Protein AF-A0A4T0JJG8-F1 (afdb_monomer_lite)

Foldseek 3Di:
DDDDPPPAAEEEEEEADFWFFLLLLLLLLLCLLCQLVRHWYKYFAQGLVSLLLALPPPDPQPCDPDFDFADDDPDPDDLPDPFFGFAFWQLVCLDPPNPVNCVSHGMTTGTNCSSPPSLFFFTDSRHHHDDPLLVDVSSLLSSLLSCLVVPHQEYEYEEALVRLVSVQVSQVCVQVSLVVCVVVVSDDPVSCVSNVGHAYEYAYRDLQQLWFPFQGHQRVLVLLQLLLVVLVVVVVVQLVQLFEEEEEGERPQFCQSQLLNCQLNVAQEEFHLLDAQPDPPVLVVSLVLQVLVVVVPRSGHYYYYYQCGAHLVRHDDDSVVNQVSCCPVVVGHYYYHYSPCSSRDGTGALVSSLSSSQQSSVRSVSSVPDDNPDAHWYWHHDLNFTDTDHSVVRSVLSVVLVVCSVVSVSVVNVVSRDPLSVLSNVLSVLSNDDDDPQEDDPLLAFAEEEFEEAFWFFASLLLLLSLLSNSVNHVHWYKQQAAGVVLLLDPPPPRIGTDDNNNSSRSSFFTGDPRHYDNDACVVPVPSNLVSLVVSVGQEYEYEEALSSLVRLVVLLVCCVVGLSSLHFYEYQHGDLQQFQFPFLDHQRVSLLLRLLQVVLSVVQVVQQVLAQEEEEEEDENQQHCVSQLSSLSSNLAQAEFHNVVADDPVVLVVSLVVVLSQLSRDRRPRHGYHYYYYYCVSDPVCHSVNSQVVSQVSCDPSHHYDYHYCPPCSSPGTHRSCSSSVSSSLSSVSVVLSSVQSDDSVPTGDQLSSFYFHSHSSDTDTHRSVVSVVQAPVVSSGGNDRLSPLSSVVSNSSSTRDDPDVVNVVVVVVSSDDDDDDDDDDDDDPPDPPPDDDDDDDDDDDDDDDDDDDDDDDDDDDDDDDDDDDDDDDDDDDDDDDDDDDDDDDPDDDDDDPDDDDDDDDAPLAQQQDALVRLCVQDPPLQVLLVLLLVVLVVVLFDEVVLQVVVLVQFQWKWWQDFLFIWTQAHDPDPCLLFVLLVLVLLNSLSVSYPDTADTDIATEHQFPDDDDDPDQHEHEYCWDFPVNSNYGFAPGSQCQNDPPVDLGHLVVLLVLLVVLPVVDPPVQAQQAEADEEAPLVDVLLVLQCVLQPPDPRYRHDYDDPVDGDPPSDDHLNRLLSHQEYEDDADGSRPPCVLSNLSHLHAYEYEDDRIDHSRNVVAAQDPPDLLHQYHYQDFDDDDPPDPDGTRRSNCVVVVSVVCVVCVVSSSSNSVSSCVPPNSGCSGSNNNSSNSRVSSVSSSSSHNDDDDDDPLIGGVVRCVVVVGSDCPPD

Secondary structure (DSSP, 8-state):
-----TT--EEEEEEESS--TTHHHHHHHHHHHHHHTT-EEEEETTTHHHHHHTTTTPPPP--PPPPPBS---SSSS-TTSTTS-----SGGGGSTT-GGGGTT--EEEE-TTTTTTGGG--S-TT-----SGGGSHHHHHHHHHHHHHHT--EEEEEE-HHHHHHHHHHHHHHHHHHHHHHHTTSS-HHHHHHT-S-EEEEEEEESS---TT-S--EEHHHHHHHHHHHHHHHHHHHHHTT-EEEEEE--TT--HHHHHHHHHHT-SEEEBTTB--SSTTHHHHHHHHHHHHHHTT---EEEEEETT-B-TT--B--HHHHHHHHHHHH---EEEEE-GGGGT-SPPPHHHHHHHHHHHHHHHHHHHH--TTSPPEEEEEETTEEEEEEHHHHHHHHHHHHHHHHTT-HHHHHHTS-HHHHHHHHHHHHHH--SGGGPPPGGG--EEEEEEESS--TTHHHHHHHHHHHHHHHT-EEEEETTHHHHHS-SSTTSEEEPPTTTTTT-TT--S-TT--B---TTT-HHHHHHHHHHTT-SEEEEEESHHHHHHHHHHHHHTTT-GGG-SEEEEEEB-TT--SSS-S--BTHHHHHHHHHHHHHHHHHHHHHH-SEEEEEEE--TT--HHHHHHHHHHT-SEEE-TTT---HHHHHHHHHHHHHHHHHSBTT-PPPEEEEEETTS-SSS-HHHHHHHHHHHHTTT-EEEEEE-GGGGG-SSPPHHHHHHHHHHHHHHHHHHHHH---TTS---GGGEEEEEEETTEEEEEEHHHHHHTEETTTTEESS-GGGGHHHHHHHHHT---S-HHHHHHHHHHHS----------SSTTSS--S-----------------------------------------PPPPPPS------S-S----S-------S-TTS-----HHHHHHHSTTTTHHHHHHHHHHHTTT-B-HHHHHHHHTT-SEEEEEETTEEEEEEE--STTHHHHHHHHHHHHHHHHT-SSPPPPEEEEE--S------SS----EES-B-TT-TT-EE---GGGTEETTTT-EEHHHHHHHHHHHHTTS-GGGSEEEEEEEE--TT-HHHHHHHHHHTT-TTEEEEE--TTSPPTTS---TTGGGGEEEEEE---TTTTTTHHHHTTSSSEEEEEPPSSB-TTGGG----TT-SS--SEEEPPPP--TT--SPP-TTTTHHHHHHHHHT-HHHHHHHHHHIIIIIIIIISSHHHHHHHHHHHHHHHHHHB-S-----TTSEEHHHHHHH--------

InterPro domains:
  IPR000023 Phosphofructokinase domain [PF00365] (10-367)
  IPR000023 Phosphofructokinase domain [PF00365] (447-739)
  IPR006598 Glycosyl transferase CAP10 domain [PF05686] (925-1257)
  IPR006598 Glycosyl transferase CAP10 domain [SM00672] (998-1250)
  IPR009161 ATP-dependent 6-phosphofructokinase, eukaryotic-type [MF_03184] (9-806)
  IPR009161 ATP-dependent 6-phosphofructokinase, eukaryotic-type [TIGR02478] (103-803)
  IPR015912 Phosphofructokinase, conserved site [PS00433] (335-353)
  IPR015912 Phosphofructokinase, conserved site [PS00433] (707-725)
  IPR022953 ATP-dependent 6-phosphofructokinase [PR00476] (450-469)
  IPR022953 ATP-dependent 6-phosphofructokinase [PR00476] (475-488)
  IPR022953 ATP-dependent 6-phosphofructokinase [PR00476] (537-553)
  IPR022953 ATP-dependent 6-phosphofructokinase [PR00476] (571-588)
  IPR022953 ATP-dependent 6-phosphofructokinase [PR00476] (589-607)
  IPR022953 ATP-dependent 6-phosphofructokinase [PR00476] (610-626)
  IPR022953 ATP-dependent 6-phosphofructokinase [PR00476] (628-645)
  IPR022953 ATP-dependent 6-phosphofructokinase [PR00476] (703-725)
  IPR035966 Phosphofructokinase superfamily [G3DSA:3.40.50.460] (223-426)
  IPR035966 Phosphofructokinase superfamily [G3DSA:3.40.50.460] (589-800)
  IPR035966 Phosphofructokinase superfamily [SSF53784] (6-56)
  IPR035966 Phosphofructokinase superfamily [SSF53784] (100-398)

Sequence (1274 aa):
MTKSNENTRKIAVLTSGGDAAGMNAAVRAVAKMGLYRGCEVFIVREGWAGLVAGNVNAAPADVRPPPQRAGKYHGNQDVEGEKFAATFGEGELLQEGAGEGLKGRHILKVGWDDVRGWMDIGGTLIGTARCAEFREKEGRETAAFNLISLGIDALVVIGGDGSLTGADRLRGEWPSLLDDLEKSKRISAEQRSKHAHLTITGIVGSIDNDMAMTDITIGAPTALHRISEAVDSIGSTASSHSRAFVVEVMGRHCGWLAVMAGLACGADYIFIPERPPK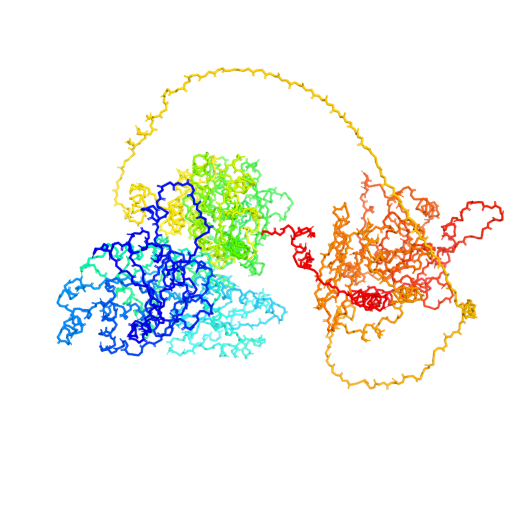SEDWESEMCNGLKSHREHGKRKTIVIVAEGALDRQLKPIKPAYVADILTKRLQLDTRVTTLGHVQRGGKPCAYDRLLATLQGVEAVEAVLDATPQTPSYMIGLKENKVKRVSLMDAVKATAGVGDAIEKKDFDQALQLRDPEFLENLEAFDYSTIVGDNKHLPEGQRLRIGIIHVGAPAGGMNAATREAARFCLARGHTPLAIYNGFEGLWAEAGNGVQPLSWLQVDNWSSRGGSELGTNRSLPADDLDSTSKALQNHNIDALLMIGGYEAYTAIQTLKNARTNYPAFQISMAVIPATLSNNVPLTEFSVGSDTALNALVDACDAIKQSAAASRNRVFVVETQGGKCGYLATVGALATGANIVYTPELGMDLGLVQSDVEFLKRRFALDVKGKSDGRFIIRNEKASSVYSTEFLTNMLKEEGKELFDSRAANLGHTLQGGTPSPIDRARACRLAVRCIKFLEDNSTSRQAGAKDESAAVIVIENGQVRLAPVEDVSKVADDKNRRGMDPWWTHLKHLVEVLSGRRTDDDDQMRLFNKYSSYDMLPGYNTHKNRRRLAIYTDKLRPSASFITGITVASVLFTFLSIFPRAPPSIPYAFEEFQPEKPDCLSCGLDPTVALIDSQSYIQPYEDPGMNKHLTESQCLNQYPGLFYEAERALAYWSERGGITLKHLDKASEKAHGRVVIHNNRMFVKEFSHNDVNTRALATFAAIHEALLTSTEAFPNVEFTFQVQDAGDSEDEPIPTLVLDRTADQPELWLMPDFGFWSWPEPKVGSFGEVRDKAGKWESKHSWSEKLPKLFWRGASLDREIRKQLINAANGYAWSDVKMMDWGNIQPGDLLTMEEHCGYQFLVHVEGVAYSGRLKYLLQCHSVSVMHELKFIQHFHHLLDGNSTSADQNVVVVPLPERRPGSETDPNPWERLPEVMEQLKKNPDRVKRIADNSWEGLRSRYLTPSATVCYWRRLLSLWSQAQAFTVKVDDSYIPYESFMLMRTVDWQAH

Structure (mmCIF, N/CA/C/O backbone):
data_AF-A0A4T0JJG8-F1
#
_entry.id   AF-A0A4T0JJG8-F1
#
loop_
_atom_site.group_PDB
_atom_site.id
_atom_site.type_symbol
_atom_site.label_atom_id
_atom_site.label_alt_id
_atom_site.label_comp_id
_atom_site.label_asym_id
_atom_site.label_entity_id
_atom_site.label_seq_id
_atom_site.pdbx_PDB_ins_code
_atom_site.Cartn_x
_atom_site.Cartn_y
_atom_site.Cartn_z
_atom_site.occupancy
_atom_site.B_iso_or_equiv
_atom_site.auth_seq_id
_atom_site.auth_comp_id
_atom_site.auth_asym_id
_atom_site.auth_atom_id
_atom_site.pdbx_PDB_model_num
ATOM 1 N N . MET A 1 1 ? -35.613 -2.477 31.762 1.00 25.61 1 MET A N 1
ATOM 2 C CA . MET A 1 1 ? -35.253 -3.479 32.790 1.00 25.61 1 MET A CA 1
ATOM 3 C C . MET A 1 1 ? -35.797 -4.825 32.347 1.00 25.61 1 MET A C 1
ATOM 5 O O . MET A 1 1 ? -36.980 -5.086 32.524 1.00 25.61 1 MET A O 1
ATOM 9 N N . THR A 1 2 ? -34.963 -5.645 31.719 1.00 26.17 2 THR A N 1
ATOM 10 C CA . THR A 1 2 ? -35.259 -7.052 31.423 1.00 26.17 2 THR A CA 1
ATOM 11 C C . THR A 1 2 ? -34.902 -7.913 32.637 1.00 26.17 2 THR A C 1
ATOM 13 O O . THR A 1 2 ? -33.991 -7.572 33.392 1.00 26.17 2 THR A O 1
ATOM 16 N N . LYS A 1 3 ? -35.639 -9.008 32.865 1.00 25.25 3 LYS A N 1
ATOM 17 C CA . LYS A 1 3 ? -35.339 -9.952 33.955 1.00 25.25 3 LYS A CA 1
ATOM 18 C C . LYS A 1 3 ? -33.956 -10.566 33.723 1.00 25.25 3 LYS A C 1
ATOM 20 O O . LYS A 1 3 ? -33.707 -11.110 32.650 1.00 25.25 3 LYS A O 1
ATOM 25 N N . SER A 1 4 ? -33.078 -10.505 34.719 1.00 30.53 4 SER A N 1
ATOM 26 C CA . SER A 1 4 ? -31.779 -11.175 34.674 1.00 30.53 4 SER A CA 1
ATOM 27 C C . SER A 1 4 ? -31.968 -12.692 34.717 1.00 30.53 4 SER A C 1
ATOM 29 O O . SER A 1 4 ? -32.391 -13.225 35.740 1.00 30.53 4 SER A O 1
ATOM 31 N N . ASN A 1 5 ? -31.636 -13.389 33.628 1.00 41.28 5 ASN A N 1
ATOM 32 C CA . ASN A 1 5 ? -31.493 -14.845 33.651 1.00 41.28 5 ASN A CA 1
ATOM 33 C C . ASN A 1 5 ? -30.316 -15.208 34.572 1.00 41.28 5 ASN A C 1
ATOM 35 O O . ASN A 1 5 ? -29.175 -14.841 34.301 1.00 41.28 5 ASN A O 1
ATOM 39 N N . GLU A 1 6 ? -30.576 -15.933 35.660 1.00 47.12 6 GLU A N 1
ATOM 40 C CA . GLU A 1 6 ? -29.585 -16.190 36.725 1.00 47.12 6 GLU A CA 1
ATOM 41 C C . GLU A 1 6 ? -28.401 -17.087 36.297 1.00 47.12 6 GLU A C 1
ATOM 43 O O . GLU A 1 6 ? -27.397 -17.166 37.017 1.00 47.12 6 GLU A O 1
ATOM 48 N N . ASN A 1 7 ? -28.507 -17.701 35.109 1.00 59.41 7 ASN A N 1
ATOM 49 C CA . ASN A 1 7 ? -27.532 -18.595 34.470 1.00 59.41 7 ASN A CA 1
ATOM 50 C C . ASN A 1 7 ? -26.700 -17.948 33.338 1.00 59.41 7 ASN A C 1
ATOM 52 O O . ASN A 1 7 ? -25.973 -18.656 32.641 1.00 59.41 7 ASN A O 1
ATOM 56 N N . THR A 1 8 ? -26.787 -16.635 33.105 1.00 78.62 8 THR A N 1
ATOM 57 C CA . THR A 1 8 ? -26.002 -15.982 32.040 1.00 78.62 8 THR A CA 1
ATOM 58 C C . THR A 1 8 ? -24.515 -15.897 32.412 1.00 78.62 8 THR A C 1
ATOM 60 O O . THR A 1 8 ? -24.158 -15.227 33.382 1.00 78.62 8 THR A O 1
ATOM 63 N N . ARG A 1 9 ? -23.635 -16.545 31.632 1.00 88.31 9 ARG A N 1
ATOM 64 C CA . ARG A 1 9 ? -22.175 -16.527 31.857 1.00 88.31 9 ARG A CA 1
ATOM 65 C C . ARG A 1 9 ? -21.584 -15.139 31.578 1.00 88.31 9 ARG A C 1
ATOM 67 O O . ARG A 1 9 ? -22.059 -14.432 30.686 1.00 88.31 9 ARG A O 1
ATOM 74 N N . LYS A 1 10 ? -20.540 -14.758 32.320 1.00 94.69 10 LYS A N 1
ATOM 75 C CA . LYS A 1 10 ? -19.893 -13.441 32.220 1.00 94.69 10 LYS A CA 1
ATOM 76 C C . LYS A 1 10 ? -18.411 -13.581 31.886 1.00 94.69 10 LYS A C 1
ATOM 78 O O . LYS A 1 10 ? -17.688 -14.273 32.596 1.00 94.69 10 LYS A O 1
ATOM 83 N N . ILE A 1 11 ? -17.970 -12.911 30.824 1.00 96.12 11 ILE A N 1
ATOM 84 C CA . ILE A 1 11 ? -16.591 -12.960 30.319 1.00 96.12 11 ILE A CA 1
ATOM 85 C C . ILE A 1 11 ? -15.950 -11.583 30.493 1.00 96.12 11 ILE A C 1
ATOM 87 O O . ILE A 1 11 ? -16.488 -10.592 30.009 1.00 96.12 11 ILE A O 1
ATOM 91 N N . ALA A 1 12 ? -14.794 -11.512 31.146 1.00 97.31 12 ALA A N 1
ATOM 92 C CA . ALA A 1 12 ? -13.935 -10.333 31.147 1.00 97.31 12 ALA A CA 1
ATOM 93 C C . ALA A 1 12 ? -12.841 -10.464 30.077 1.00 97.31 12 ALA A C 1
ATOM 95 O O . ALA A 1 12 ? -12.303 -11.551 29.877 1.00 97.31 12 ALA A O 1
ATOM 96 N N . VAL A 1 13 ? -12.464 -9.360 29.433 1.00 97.75 13 VAL A N 1
ATOM 97 C CA . VAL A 1 13 ? -11.287 -9.278 28.555 1.00 97.75 13 VAL A CA 1
ATOM 98 C C . VAL A 1 13 ? -10.372 -8.133 28.982 1.00 97.75 13 VAL A C 1
ATOM 100 O O . VAL A 1 13 ? -10.846 -7.040 29.303 1.00 97.75 13 VAL A O 1
ATOM 103 N N . LEU A 1 14 ? -9.060 -8.389 29.000 1.00 96.81 14 LEU A N 1
ATOM 104 C CA . LEU A 1 14 ? -8.032 -7.399 29.333 1.00 96.81 14 LEU A CA 1
ATOM 105 C C . LEU A 1 14 ? -6.835 -7.479 28.381 1.00 96.81 14 LEU A C 1
ATOM 107 O O . LEU A 1 14 ? -6.485 -8.564 27.911 1.00 96.81 14 LEU A O 1
ATOM 111 N N . THR A 1 15 ? -6.179 -6.342 28.140 1.00 96.69 15 THR A N 1
ATOM 112 C CA . THR A 1 15 ? -4.873 -6.271 27.466 1.00 96.69 15 THR A CA 1
ATOM 113 C C . THR A 1 15 ? -3.777 -5.960 28.475 1.00 96.69 15 THR A C 1
ATOM 115 O O . THR A 1 15 ? -3.949 -5.097 29.335 1.00 96.69 15 THR A O 1
ATOM 118 N N . SER A 1 16 ? -2.646 -6.657 28.396 1.00 93.88 16 SER A N 1
ATOM 119 C CA . SER A 1 16 ? -1.528 -6.475 29.323 1.00 93.88 16 SER A CA 1
ATOM 120 C C . SER A 1 16 ? -0.177 -6.716 28.646 1.00 93.88 16 SER A C 1
ATOM 122 O O . SER A 1 16 ? -0.057 -7.551 27.756 1.00 93.88 16 SER A O 1
ATOM 124 N N . GLY A 1 17 ? 0.857 -6.015 29.113 1.00 91.00 17 GLY A N 1
ATOM 125 C CA . GLY A 1 17 ? 2.207 -6.071 28.550 1.00 91.00 17 GLY A CA 1
ATOM 126 C C . GLY A 1 17 ? 2.481 -4.886 27.626 1.00 91.00 17 GLY A C 1
ATOM 127 O O . GLY A 1 17 ? 1.832 -3.845 27.744 1.00 91.00 17 GLY A O 1
ATOM 128 N N . GLY A 1 18 ? 3.467 -5.028 26.738 1.00 88.94 18 GLY A N 1
ATOM 129 C CA . GLY A 1 18 ? 3.659 -4.076 25.642 1.00 88.94 18 GLY A CA 1
ATOM 130 C C . GLY A 1 18 ? 2.530 -4.214 24.626 1.00 88.94 18 GLY A C 1
ATOM 131 O O . GLY A 1 18 ? 2.077 -5.326 24.361 1.00 88.94 18 GLY A O 1
ATOM 132 N N . ASP A 1 19 ? 2.071 -3.100 24.071 1.00 92.12 19 ASP A N 1
ATOM 133 C CA . ASP A 1 19 ? 1.035 -3.097 23.048 1.00 92.12 19 ASP A CA 1
ATOM 134 C C . ASP A 1 19 ? 1.552 -3.639 21.705 1.00 92.12 19 ASP A C 1
ATOM 136 O O . ASP A 1 19 ? 2.761 -3.665 21.426 1.00 92.12 19 ASP A O 1
ATOM 140 N N . ALA A 1 20 ? 0.602 -4.106 20.894 1.00 94.19 20 ALA A N 1
ATOM 141 C CA . ALA A 1 20 ? 0.828 -4.644 19.563 1.00 94.19 20 ALA A CA 1
ATOM 142 C C . ALA A 1 20 ? -0.399 -4.361 18.678 1.00 94.19 20 ALA A C 1
ATOM 144 O O . ALA A 1 20 ? -1.546 -4.548 19.103 1.00 94.19 20 ALA A O 1
ATOM 145 N N . ALA A 1 21 ? -0.176 -3.903 17.445 1.00 94.00 21 ALA A N 1
ATOM 146 C CA . ALA A 1 21 ? -1.259 -3.600 16.516 1.00 94.00 21 ALA A CA 1
ATOM 147 C C . ALA A 1 21 ? -2.090 -4.862 16.209 1.00 94.00 21 ALA A C 1
ATOM 149 O O . ALA A 1 21 ? -1.567 -5.871 15.750 1.00 94.00 21 ALA A O 1
ATOM 150 N N . GLY A 1 22 ? -3.397 -4.798 16.478 1.00 94.75 22 GLY A N 1
ATOM 151 C CA . GLY A 1 22 ? -4.321 -5.933 16.353 1.00 94.75 22 GLY A CA 1
ATOM 152 C C . GLY A 1 22 ? -4.981 -6.346 17.672 1.00 94.75 22 GLY A C 1
ATOM 153 O O . GLY A 1 22 ? -6.048 -6.960 17.638 1.00 94.75 22 GLY A O 1
ATOM 154 N N . MET A 1 23 ? -4.455 -5.930 18.834 1.00 96.75 23 MET A N 1
ATOM 155 C CA . MET A 1 23 ? -5.101 -6.180 20.137 1.00 96.75 23 MET A CA 1
ATOM 156 C C . MET A 1 23 ? -6.564 -5.699 20.172 1.00 96.75 23 MET A C 1
ATOM 158 O O . MET A 1 23 ? -7.440 -6.428 20.636 1.00 96.75 23 MET A O 1
ATOM 162 N N . ASN A 1 24 ? -6.861 -4.526 19.602 1.00 96.38 24 ASN A N 1
ATOM 163 C CA . ASN A 1 24 ? -8.231 -4.007 19.492 1.00 96.38 24 ASN A CA 1
ATOM 164 C C . ASN A 1 24 ? -9.167 -4.910 18.664 1.00 96.38 24 ASN A C 1
ATOM 166 O O . ASN A 1 24 ? -10.341 -5.063 19.009 1.00 96.38 24 ASN A O 1
ATOM 170 N N . ALA A 1 25 ? -8.658 -5.554 17.607 1.00 96.38 25 ALA A N 1
ATOM 171 C CA . ALA A 1 25 ? -9.428 -6.504 16.805 1.00 96.38 25 ALA A CA 1
ATOM 172 C C . ALA A 1 25 ? -9.723 -7.800 17.585 1.00 96.38 25 ALA A C 1
ATOM 174 O O . ALA A 1 25 ? -10.842 -8.310 17.494 1.00 96.38 25 ALA A O 1
ATOM 175 N N . ALA A 1 26 ? -8.784 -8.271 18.417 1.00 97.19 26 ALA A N 1
ATOM 176 C CA . ALA A 1 26 ? -9.008 -9.395 19.331 1.00 97.19 26 ALA A CA 1
ATOM 177 C C . ALA A 1 26 ? -10.053 -9.055 20.408 1.00 97.19 26 ALA A C 1
ATOM 179 O O . ALA A 1 26 ? -11.011 -9.809 20.577 1.00 97.19 26 ALA A O 1
ATOM 180 N N . VAL A 1 27 ? -9.949 -7.895 21.075 1.00 97.56 27 VAL A N 1
ATOM 181 C CA . VAL A 1 27 ? -10.958 -7.444 22.059 1.00 97.56 27 VAL A CA 1
ATOM 182 C C . VAL A 1 27 ? -12.344 -7.332 21.414 1.00 97.56 27 VAL A C 1
ATOM 184 O O . VAL A 1 27 ? -13.321 -7.851 21.955 1.00 97.56 27 VAL A O 1
ATOM 187 N N . ARG A 1 28 ? -12.436 -6.727 20.221 1.00 96.25 28 ARG A N 1
ATOM 188 C CA . ARG A 1 28 ? -13.677 -6.640 19.432 1.00 96.25 28 ARG A CA 1
ATOM 189 C C . ARG A 1 28 ? -14.264 -8.019 19.130 1.00 96.25 28 ARG A C 1
ATOM 191 O O . ARG A 1 28 ? -15.480 -8.186 19.215 1.00 96.25 28 ARG A O 1
ATOM 198 N N . ALA A 1 29 ? -13.435 -8.985 18.742 1.00 96.56 29 ALA A N 1
ATOM 199 C CA . ALA A 1 29 ? -13.879 -10.338 18.424 1.00 96.56 29 ALA A CA 1
ATOM 200 C C . ALA A 1 29 ? -14.382 -11.087 19.666 1.00 96.56 29 ALA A C 1
ATOM 202 O O . ALA A 1 29 ? -15.471 -11.654 19.610 1.00 96.56 29 ALA A O 1
ATOM 203 N N . VAL A 1 30 ? -13.673 -10.997 20.796 1.00 97.12 30 VAL A N 1
ATOM 204 C CA . VAL A 1 30 ? -14.109 -11.565 22.086 1.00 97.12 30 VAL A CA 1
ATOM 205 C C . VAL A 1 30 ? -15.442 -10.955 22.530 1.00 97.12 30 VAL A C 1
ATOM 207 O O . VAL A 1 30 ? -16.374 -11.683 22.871 1.00 97.12 30 VAL A O 1
ATOM 210 N N . ALA A 1 31 ? -15.576 -9.626 22.466 1.00 95.25 31 ALA A N 1
ATOM 211 C CA . ALA A 1 31 ? -16.809 -8.932 22.832 1.00 95.25 31 ALA A CA 1
ATOM 212 C C . ALA A 1 31 ? -17.994 -9.347 21.955 1.00 95.25 31 ALA A C 1
ATOM 214 O O . ALA A 1 31 ? -19.038 -9.753 22.469 1.00 95.25 31 ALA A O 1
ATOM 215 N N . LYS A 1 32 ? -17.829 -9.320 20.629 1.00 93.75 32 LYS A N 1
ATOM 216 C CA . LYS A 1 32 ? -18.891 -9.724 19.703 1.00 93.75 32 LYS A CA 1
ATOM 217 C C . LYS A 1 32 ? -19.238 -11.203 19.825 1.00 93.75 32 LYS A C 1
ATOM 219 O O . LYS A 1 32 ? -20.416 -11.530 19.908 1.00 93.75 32 LYS A O 1
ATOM 224 N N . MET A 1 33 ? -18.256 -12.098 19.885 1.00 94.00 33 MET A N 1
ATOM 225 C CA . MET A 1 33 ? -18.534 -13.533 19.962 1.00 94.00 33 MET A CA 1
ATOM 226 C C . MET A 1 33 ? -19.194 -13.914 21.295 1.00 94.00 33 MET A C 1
ATOM 228 O O . MET A 1 33 ? -20.174 -14.659 21.295 1.00 94.00 33 MET A O 1
ATOM 232 N N . GLY A 1 34 ? -18.754 -13.331 22.417 1.00 92.56 34 GLY A N 1
ATOM 233 C CA . GLY A 1 34 ? -19.392 -13.525 23.722 1.00 92.56 34 GLY A CA 1
ATOM 234 C C . GLY A 1 34 ? -20.855 -13.069 23.729 1.00 92.56 34 GLY A C 1
ATOM 235 O O . GLY A 1 34 ? -21.739 -13.828 24.123 1.00 92.56 34 GLY A O 1
ATOM 236 N N . LEU A 1 35 ? -21.136 -11.869 23.209 1.00 90.50 35 LEU A N 1
ATOM 237 C CA . LEU A 1 35 ? -22.502 -11.345 23.082 1.00 90.50 35 LEU A CA 1
ATOM 238 C C . LEU A 1 35 ? -23.363 -12.155 22.095 1.00 90.50 35 LEU A C 1
ATOM 240 O O . LEU A 1 35 ? -24.559 -12.346 22.330 1.00 90.50 35 LEU A O 1
ATOM 244 N N . TYR A 1 36 ? -22.775 -12.667 21.008 1.00 88.00 36 TYR A N 1
ATOM 245 C CA . TYR A 1 36 ? -23.460 -13.557 20.066 1.00 88.00 36 TYR A CA 1
ATOM 246 C C . TYR A 1 36 ? -23.916 -14.841 20.768 1.00 88.00 36 TYR A C 1
ATOM 248 O O . TYR A 1 36 ? -25.104 -15.173 20.712 1.00 88.00 36 TYR A O 1
ATOM 256 N N . ARG A 1 37 ? -22.998 -15.475 21.513 1.00 88.38 37 ARG A N 1
ATOM 257 C CA . ARG A 1 37 ? -23.208 -16.664 22.360 1.00 88.38 37 ARG A CA 1
ATOM 258 C C . ARG A 1 37 ? -24.081 -16.418 23.601 1.00 88.38 37 ARG A C 1
ATOM 260 O O . ARG A 1 37 ? -24.336 -17.351 24.356 1.00 88.38 37 ARG A O 1
ATOM 267 N N . GLY A 1 38 ? -24.572 -15.195 23.803 1.00 86.94 38 GLY A N 1
ATOM 268 C CA . GLY A 1 38 ? -25.489 -14.850 24.890 1.00 86.94 38 GLY A CA 1
ATOM 269 C C . GLY A 1 38 ? -24.821 -14.631 26.248 1.00 86.94 38 GLY A C 1
ATOM 270 O O . GLY A 1 38 ? -25.524 -14.578 27.252 1.00 86.94 38 GLY A O 1
ATOM 271 N N . CYS A 1 39 ? -23.495 -14.493 26.304 1.00 90.81 39 CYS A N 1
ATOM 272 C CA . CYS A 1 39 ? -22.783 -14.069 27.509 1.00 90.81 39 CYS A CA 1
ATOM 273 C C . CYS A 1 39 ? -22.928 -12.559 27.739 1.00 90.81 39 CYS A C 1
ATOM 275 O O . CYS A 1 39 ? -23.143 -11.788 26.802 1.00 90.81 39 CYS A O 1
ATOM 277 N N . GLU A 1 40 ? -22.715 -12.112 28.977 1.00 92.62 40 GLU A N 1
ATOM 278 C CA . GLU A 1 40 ? -22.372 -10.707 29.223 1.00 92.62 40 GLU A CA 1
ATOM 279 C C . GLU A 1 40 ? -20.857 -10.530 29.083 1.00 92.62 40 GLU A C 1
ATOM 281 O O . GLU A 1 40 ? -20.098 -11.349 29.607 1.00 92.62 40 GLU A O 1
ATOM 286 N N . VAL A 1 41 ? -20.404 -9.466 28.413 1.00 94.38 41 VAL A N 1
ATOM 287 C CA . VAL A 1 41 ? -18.968 -9.182 28.270 1.00 94.38 41 VAL A CA 1
ATOM 288 C C . VAL A 1 41 ? -18.582 -7.913 29.022 1.00 94.38 41 VAL A C 1
ATOM 290 O O . VAL A 1 41 ? -19.304 -6.914 29.013 1.00 94.38 41 VAL A O 1
ATOM 293 N N . PHE A 1 42 ? -17.426 -7.971 29.673 1.00 95.38 42 PHE A N 1
ATOM 294 C CA . PHE A 1 42 ? -16.806 -6.891 30.421 1.00 95.38 42 PHE A CA 1
ATOM 295 C C . PHE A 1 42 ? -15.414 -6.595 29.867 1.00 95.38 42 PHE A C 1
ATOM 297 O O . PHE A 1 42 ? -14.648 -7.503 29.553 1.00 95.38 42 PHE A O 1
ATOM 304 N N . ILE A 1 43 ? -15.068 -5.317 29.797 1.00 95.31 43 ILE A N 1
ATOM 305 C CA . ILE A 1 43 ? -13.729 -4.834 29.473 1.00 95.31 43 ILE A CA 1
ATOM 306 C C . ILE A 1 43 ? -13.047 -4.393 30.764 1.00 95.31 43 ILE A C 1
ATOM 308 O O . ILE A 1 43 ? -13.614 -3.614 31.532 1.00 95.31 43 ILE A O 1
ATOM 312 N N . VAL A 1 44 ? -11.821 -4.865 30.982 1.00 95.62 44 VAL A N 1
ATOM 313 C CA . VAL A 1 44 ? -10.954 -4.419 32.076 1.00 95.62 44 VAL A CA 1
ATOM 314 C C . VAL A 1 44 ? -9.906 -3.470 31.513 1.00 95.62 44 VAL A C 1
ATOM 316 O O . VAL A 1 44 ? -9.107 -3.843 30.651 1.00 95.62 44 VAL A O 1
ATOM 319 N N . ARG A 1 45 ? -9.912 -2.237 32.009 1.00 93.25 45 ARG A N 1
ATOM 320 C CA . ARG A 1 45 ? -8.991 -1.187 31.586 1.00 93.25 45 ARG A CA 1
ATOM 321 C C . ARG A 1 45 ? -7.633 -1.298 32.269 1.00 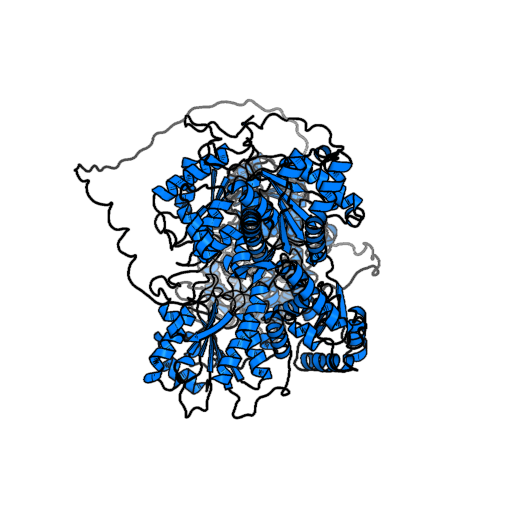93.25 45 ARG A C 1
ATOM 323 O O . ARG A 1 45 ? -7.540 -1.799 33.383 1.00 93.25 45 ARG A O 1
ATOM 330 N N . GLU A 1 46 ? -6.588 -0.768 31.642 1.00 92.69 46 GLU A N 1
ATOM 331 C CA . GLU A 1 46 ? -5.220 -0.700 32.189 1.00 92.69 46 GLU A CA 1
ATOM 332 C C . GLU A 1 46 ? -4.635 -2.075 32.594 1.00 92.69 46 GLU A C 1
ATOM 334 O O . GLU A 1 46 ? -3.745 -2.181 33.443 1.00 92.69 46 GLU A O 1
ATOM 339 N N . GLY A 1 47 ? -5.135 -3.152 31.983 1.00 94.44 47 GLY A N 1
ATOM 340 C CA . GLY A 1 47 ? -4.732 -4.530 32.254 1.00 94.44 47 GLY A CA 1
ATOM 341 C C . GLY A 1 47 ? -4.888 -4.947 33.722 1.00 94.44 47 GLY A C 1
ATOM 342 O O . GLY A 1 47 ? -5.899 -4.679 34.371 1.00 94.44 47 GLY A O 1
ATOM 343 N N . TRP A 1 48 ? -3.862 -5.608 34.269 1.00 95.69 48 TRP A N 1
ATOM 344 C CA . TRP A 1 48 ? -3.862 -6.068 35.663 1.00 95.69 48 TRP A CA 1
ATOM 345 C C . TRP A 1 48 ? -4.043 -4.934 36.681 1.00 95.69 48 TRP A C 1
ATOM 347 O O . TRP A 1 48 ? -4.621 -5.169 37.738 1.00 95.69 48 TRP A O 1
ATOM 357 N N . ALA A 1 49 ? -3.599 -3.707 36.378 1.00 93.94 49 ALA A N 1
ATOM 358 C CA . ALA A 1 49 ? -3.723 -2.586 37.309 1.00 93.94 49 ALA A CA 1
ATOM 359 C C . ALA A 1 49 ? -5.190 -2.184 37.522 1.00 93.94 49 ALA A C 1
ATOM 361 O O . ALA A 1 49 ? -5.619 -2.012 38.662 1.00 93.94 49 ALA A O 1
ATOM 362 N N . GLY A 1 50 ? -5.988 -2.108 36.451 1.00 93.06 50 GLY A N 1
ATOM 363 C CA . GLY A 1 50 ? -7.421 -1.854 36.587 1.00 93.06 50 GLY A CA 1
ATOM 364 C C . GLY A 1 50 ? -8.199 -3.046 37.140 1.00 93.06 50 GLY A C 1
ATOM 365 O O . GLY A 1 50 ? -9.203 -2.840 37.819 1.00 93.06 50 GLY A O 1
ATOM 366 N N . LEU A 1 51 ? -7.717 -4.282 36.946 1.00 94.88 51 LEU A N 1
ATOM 367 C CA . LEU A 1 51 ? -8.317 -5.448 37.602 1.00 94.88 51 LEU A CA 1
ATOM 368 C C . LEU A 1 51 ? -8.181 -5.383 39.131 1.00 94.88 51 LEU A C 1
ATOM 370 O O . LEU A 1 51 ? -9.127 -5.725 39.839 1.00 94.88 51 LEU A O 1
ATOM 374 N N . VAL A 1 52 ? -7.032 -4.926 39.642 1.00 94.44 52 VAL A N 1
ATOM 375 C CA . VAL A 1 52 ? -6.805 -4.713 41.084 1.00 94.44 52 VAL A CA 1
ATOM 376 C C . VAL A 1 52 ? -7.571 -3.485 41.593 1.00 94.44 52 VAL A C 1
ATOM 378 O O . VAL A 1 52 ? -8.223 -3.569 42.631 1.00 94.44 52 VAL A O 1
ATOM 381 N N . ALA A 1 53 ? -7.574 -2.373 40.851 1.00 91.44 53 ALA A N 1
ATOM 382 C CA . ALA A 1 53 ? -8.291 -1.155 41.247 1.00 91.44 53 ALA A CA 1
ATOM 383 C C . ALA A 1 53 ? -9.825 -1.331 41.286 1.00 91.44 53 ALA A C 1
ATOM 385 O O . ALA A 1 53 ? -10.499 -0.774 42.158 1.00 91.44 53 ALA A O 1
ATOM 386 N N . GLY A 1 54 ? -10.384 -2.118 40.361 1.00 88.44 54 GLY A N 1
ATOM 387 C CA . GLY A 1 54 ? -11.813 -2.416 40.294 1.00 88.44 54 GLY A CA 1
ATOM 388 C C . GLY A 1 54 ? -12.685 -1.172 40.097 1.00 88.44 54 GLY A C 1
ATOM 389 O O . GLY A 1 54 ? -12.294 -0.206 39.448 1.00 88.44 54 GLY A O 1
ATOM 390 N N . ASN A 1 55 ? -13.890 -1.196 40.668 1.00 87.06 55 ASN A N 1
ATOM 391 C CA . ASN A 1 55 ? -14.845 -0.078 40.618 1.00 87.06 55 ASN A CA 1
ATOM 392 C C . ASN A 1 55 ? -15.149 0.498 42.019 1.00 87.06 55 ASN A C 1
ATOM 394 O O . ASN A 1 55 ? -16.157 1.173 42.205 1.00 87.06 55 ASN A O 1
ATOM 398 N N . VAL A 1 56 ? -14.309 0.209 43.022 1.00 68.12 56 VAL A N 1
ATOM 399 C CA . VAL A 1 56 ? -14.628 0.399 44.455 1.00 68.12 56 VAL A CA 1
ATOM 400 C C . VAL A 1 56 ? -14.853 1.871 44.837 1.00 68.12 56 VAL A C 1
ATOM 402 O O . VAL A 1 56 ? -15.652 2.161 45.720 1.00 68.12 56 VAL A O 1
ATOM 405 N N . ASN A 1 57 ? -14.193 2.799 44.135 1.00 60.53 57 ASN A N 1
ATOM 406 C CA . ASN A 1 57 ? -14.307 4.249 44.342 1.00 60.53 57 ASN A CA 1
ATOM 407 C C . ASN A 1 57 ? -15.101 4.961 43.226 1.00 60.53 57 ASN A C 1
ATOM 409 O O . ASN A 1 57 ? -14.997 6.180 43.076 1.00 60.53 57 ASN A O 1
ATOM 413 N N . ALA A 1 58 ? -15.852 4.221 42.406 1.00 59.41 58 ALA A N 1
ATOM 414 C CA . ALA A 1 58 ? -16.675 4.805 41.354 1.00 59.41 58 ALA A CA 1
ATOM 415 C C . ALA A 1 58 ? -17.872 5.562 41.950 1.00 59.41 58 ALA A C 1
ATOM 417 O O . ALA A 1 58 ? -18.582 5.043 42.814 1.00 59.41 58 ALA A O 1
ATOM 418 N N . ALA A 1 59 ? -18.158 6.758 41.429 1.00 55.66 59 ALA A N 1
ATOM 419 C CA . ALA A 1 59 ? -19.481 7.349 41.606 1.00 55.66 59 ALA A CA 1
ATOM 420 C C . ALA A 1 59 ? -20.544 6.401 41.004 1.00 55.66 59 ALA A C 1
ATOM 422 O O . ALA A 1 59 ? -20.253 5.743 39.996 1.00 55.66 59 ALA A O 1
ATOM 423 N N . PRO A 1 60 ? -21.760 6.310 41.582 1.00 52.31 60 PRO A N 1
ATOM 424 C CA . PRO A 1 60 ? -22.836 5.536 40.973 1.00 52.31 60 PRO A CA 1
ATOM 425 C C . PRO A 1 60 ? -23.042 6.021 39.538 1.00 52.31 60 PRO A C 1
ATOM 427 O O . PRO A 1 60 ? -23.084 7.227 39.295 1.00 52.31 60 PRO A O 1
ATOM 430 N N . ALA A 1 61 ? -23.124 5.081 38.593 1.00 49.22 61 ALA A N 1
ATOM 431 C CA . ALA A 1 61 ? -23.280 5.413 37.185 1.00 49.22 61 ALA A CA 1
ATOM 432 C C . ALA A 1 61 ? -24.522 6.292 37.014 1.00 49.22 61 ALA A C 1
ATOM 434 O O . ALA A 1 61 ? -25.630 5.867 37.343 1.00 49.22 61 ALA A O 1
ATOM 435 N N . ASP A 1 62 ? -24.322 7.513 36.520 1.00 42.44 62 ASP A N 1
ATOM 436 C CA . ASP A 1 62 ? -25.413 8.417 36.188 1.00 42.44 62 ASP A CA 1
ATOM 437 C C . ASP A 1 62 ? -26.226 7.743 35.078 1.00 42.44 62 ASP A C 1
ATOM 439 O O . ASP A 1 62 ? -25.742 7.591 33.950 1.00 42.44 62 ASP A O 1
ATOM 443 N N . VAL A 1 63 ? -27.404 7.214 35.433 1.00 41.97 63 VAL A N 1
ATOM 444 C CA . VAL A 1 63 ? -28.220 6.363 34.556 1.00 41.97 63 VAL A CA 1
ATOM 445 C C . VAL A 1 63 ? -28.862 7.252 33.502 1.00 41.97 63 VAL A C 1
ATOM 447 O O . VAL A 1 63 ? -30.042 7.602 33.574 1.00 41.97 63 VAL A O 1
ATOM 450 N N . ARG A 1 64 ? -28.059 7.632 32.506 1.00 43.72 64 ARG A N 1
ATOM 451 C CA . ARG A 1 64 ? -28.530 8.351 31.329 1.00 43.72 64 ARG A CA 1
ATOM 452 C C . ARG A 1 64 ? -29.655 7.517 30.710 1.00 43.72 64 ARG A C 1
ATOM 454 O O . ARG A 1 64 ? -29.454 6.321 30.475 1.00 43.72 64 ARG A O 1
ATOM 461 N N . PRO A 1 65 ? -30.843 8.101 30.473 1.00 40.97 65 PRO A N 1
ATOM 462 C CA . PRO A 1 65 ? -31.929 7.372 29.838 1.00 40.97 65 PRO A CA 1
ATOM 463 C C . PRO A 1 65 ? -31.447 6.833 28.485 1.00 40.97 65 PRO A C 1
ATOM 465 O O . PRO A 1 65 ? -30.663 7.516 27.815 1.00 40.97 65 PRO A O 1
ATOM 468 N N . PRO A 1 66 ? -31.879 5.624 28.076 1.00 49.91 66 PRO A N 1
ATOM 469 C CA . PRO A 1 66 ? -31.390 5.004 26.855 1.00 49.91 66 PRO A CA 1
ATOM 470 C C . PRO A 1 66 ? -31.583 5.966 25.672 1.00 49.91 66 PRO A C 1
ATOM 472 O O . PRO A 1 66 ? -32.681 6.512 25.510 1.00 49.91 66 PRO A O 1
ATOM 475 N N . PRO A 1 67 ? -30.531 6.215 24.872 1.00 56.62 67 PRO A N 1
ATOM 476 C CA . PRO A 1 67 ? -30.557 7.239 23.835 1.00 56.62 67 PRO A CA 1
ATOM 477 C C . PRO A 1 67 ? -31.690 7.005 22.828 1.00 56.62 67 PRO A C 1
ATOM 479 O O . PRO A 1 67 ? -32.005 5.866 22.476 1.00 56.62 67 PRO A O 1
ATOM 482 N N . GLN A 1 68 ? -32.300 8.092 22.339 1.00 53.16 68 GLN A N 1
ATOM 483 C CA . GLN A 1 68 ? -33.360 7.995 21.332 1.00 53.16 68 GLN A CA 1
ATOM 484 C C . GLN A 1 68 ? -32.828 7.304 20.067 1.00 53.16 68 GLN A C 1
ATOM 486 O O . GLN A 1 68 ? -31.879 7.772 19.433 1.00 53.16 68 GLN A O 1
ATOM 491 N N . ARG A 1 69 ? -33.456 6.177 19.713 1.00 65.88 69 ARG A N 1
ATOM 492 C CA . ARG A 1 69 ? -33.129 5.373 18.527 1.00 65.88 69 ARG A CA 1
ATOM 493 C C . ARG A 1 69 ? -33.561 6.078 17.240 1.00 65.88 69 ARG A C 1
ATOM 495 O O . ARG A 1 69 ? -34.469 6.912 17.257 1.00 65.88 69 ARG A O 1
ATOM 502 N N . ALA A 1 70 ? -32.915 5.738 16.128 1.00 58.22 70 ALA A N 1
ATOM 503 C CA . ALA A 1 70 ? -33.075 6.441 14.858 1.00 58.22 70 ALA A CA 1
ATOM 504 C C . ALA A 1 70 ? -34.491 6.371 14.245 1.00 58.22 70 ALA A C 1
ATOM 506 O O . ALA A 1 70 ? -34.886 7.327 13.579 1.00 58.22 70 ALA A O 1
ATOM 507 N N . GLY A 1 71 ? -35.282 5.313 14.486 1.00 53.41 71 GLY A N 1
ATOM 508 C CA . GLY A 1 71 ? -36.616 5.192 13.881 1.00 53.41 71 GLY A CA 1
ATOM 509 C C . GLY A 1 71 ? -37.597 4.233 14.566 1.00 53.41 71 GLY A C 1
ATOM 510 O O . GLY A 1 71 ? -37.227 3.406 15.397 1.00 53.41 71 GLY A O 1
ATOM 511 N N . LYS A 1 72 ? -38.877 4.338 14.177 1.00 47.84 72 LYS A N 1
ATOM 512 C CA . LYS A 1 72 ? -39.930 3.348 14.463 1.00 47.84 72 LYS A CA 1
ATOM 513 C C . LYS A 1 72 ? -40.064 2.414 13.260 1.00 47.84 72 LYS A C 1
ATOM 515 O O . LYS A 1 72 ? -40.651 2.798 12.254 1.00 47.84 72 LYS A O 1
ATOM 520 N N . TYR A 1 73 ? -39.539 1.197 13.356 1.00 41.66 73 TYR A N 1
ATOM 521 C CA . TYR A 1 73 ? -39.732 0.181 12.319 1.00 41.66 73 TYR A CA 1
ATOM 522 C C . TYR A 1 73 ? -41.182 -0.342 12.358 1.00 41.66 73 TYR A C 1
ATOM 524 O O . TYR A 1 73 ? -41.687 -0.692 13.425 1.00 41.66 73 TYR A O 1
ATOM 532 N N . HIS A 1 74 ? -41.872 -0.384 11.212 1.00 40.69 74 HIS A N 1
ATOM 533 C CA . HIS A 1 74 ? -43.261 -0.850 11.131 1.00 40.69 74 HIS A CA 1
ATOM 534 C C . HIS A 1 74 ? -43.355 -2.384 11.188 1.00 40.69 74 HIS A C 1
ATOM 536 O O . HIS A 1 74 ? -43.487 -3.072 10.180 1.00 40.69 74 HIS A O 1
ATOM 542 N N . GLY A 1 75 ? -43.338 -2.910 12.409 1.00 41.03 75 GLY A N 1
ATOM 543 C CA . GLY A 1 75 ? -43.696 -4.283 12.748 1.00 41.03 75 GLY A CA 1
ATOM 544 C C . GLY A 1 75 ? -44.047 -4.338 14.230 1.00 41.03 75 GLY A C 1
ATOM 545 O O . GLY A 1 75 ? -43.346 -3.745 15.042 1.00 41.03 75 GLY A O 1
ATOM 546 N N . ASN A 1 76 ? -45.146 -5.000 14.591 1.00 32.22 76 ASN A N 1
ATOM 547 C CA . ASN A 1 76 ? -45.716 -4.948 15.946 1.00 32.22 76 ASN A CA 1
ATOM 548 C C . ASN A 1 76 ? -45.004 -5.914 16.923 1.00 32.22 76 ASN A C 1
ATOM 550 O O . ASN A 1 76 ? -45.647 -6.689 17.629 1.00 32.22 76 ASN A O 1
ATOM 554 N N . GLN A 1 77 ? -43.671 -5.924 16.892 1.00 40.03 77 GLN A N 1
ATOM 555 C CA . GLN A 1 77 ? -42.791 -6.764 17.703 1.00 40.03 77 GLN A CA 1
ATOM 556 C C . GLN A 1 77 ? -41.658 -5.908 18.264 1.00 40.03 77 GLN A C 1
ATOM 558 O O . GLN A 1 77 ? -41.155 -5.015 17.578 1.00 40.03 77 GLN A O 1
ATOM 563 N N . ASP A 1 78 ? -41.253 -6.191 19.501 1.00 41.31 78 ASP A N 1
ATOM 564 C CA . ASP A 1 78 ? -40.138 -5.506 20.143 1.00 41.31 78 ASP A CA 1
ATOM 565 C C . ASP A 1 78 ? -38.882 -5.571 19.266 1.00 41.31 78 ASP A C 1
ATOM 567 O O . ASP A 1 78 ? -38.417 -6.643 18.879 1.00 41.31 78 ASP A O 1
ATOM 571 N N . VAL A 1 79 ? -38.279 -4.409 18.999 1.00 46.78 79 VAL A N 1
ATOM 572 C CA . VAL A 1 79 ? -36.972 -4.324 18.317 1.00 46.78 79 VAL A CA 1
ATOM 573 C C . VAL A 1 79 ? -35.853 -4.919 19.203 1.00 46.78 79 VAL A C 1
ATOM 575 O O . VAL A 1 79 ? -34.751 -5.174 18.731 1.00 46.78 79 VAL A O 1
ATOM 578 N N . GLU A 1 80 ? -36.159 -5.201 20.478 1.00 43.78 80 GLU A N 1
ATOM 579 C CA . GLU A 1 80 ? -35.366 -6.003 21.427 1.00 43.78 80 GLU A CA 1
ATOM 580 C C . GLU A 1 80 ? -35.754 -7.500 21.443 1.00 43.78 80 GLU A C 1
ATOM 582 O O . GLU A 1 80 ? -35.531 -8.194 22.433 1.00 43.78 80 GLU A O 1
ATOM 587 N N . GLY A 1 81 ? -36.350 -8.020 20.365 1.00 44.97 81 GLY A N 1
ATOM 588 C CA . GLY A 1 81 ? -36.633 -9.449 20.224 1.00 44.97 81 GLY A CA 1
ATOM 589 C C . GLY A 1 81 ? -35.370 -10.325 20.180 1.00 44.97 81 GLY A C 1
ATOM 590 O O . GLY A 1 81 ? -34.272 -9.864 19.869 1.00 44.97 81 GLY A O 1
ATOM 591 N N . GLU A 1 82 ? -35.546 -11.631 20.406 1.00 47.25 82 GLU A N 1
ATOM 592 C CA . GLU A 1 82 ? -34.490 -12.656 20.570 1.00 47.25 82 GLU A CA 1
ATOM 593 C C . GLU A 1 82 ? -33.464 -12.759 19.415 1.00 47.25 82 GLU A C 1
ATOM 595 O O . GLU A 1 82 ? -32.435 -13.427 19.536 1.00 47.25 82 GLU A O 1
ATOM 600 N N . LYS A 1 83 ? -33.705 -12.082 18.287 1.00 50.22 83 LYS A N 1
ATOM 601 C CA . LYS A 1 83 ? -32.902 -12.158 17.058 1.00 50.22 83 LYS A CA 1
ATOM 602 C C . LYS A 1 83 ? -31.737 -11.163 16.972 1.00 50.22 83 LYS A C 1
ATOM 604 O O . LYS A 1 83 ? -31.048 -11.163 15.954 1.00 50.22 83 LYS A O 1
ATOM 609 N N . PHE A 1 84 ? -31.471 -10.353 18.001 1.00 55.28 84 PHE A N 1
ATOM 610 C CA . PHE A 1 84 ? -30.292 -9.473 18.032 1.00 55.28 84 PHE A CA 1
ATOM 611 C C . PHE A 1 84 ? -29.514 -9.532 19.356 1.00 55.28 84 PHE A C 1
ATOM 613 O O . PHE A 1 84 ? -30.074 -9.816 20.412 1.00 55.28 84 PHE A O 1
ATOM 620 N N . ALA A 1 85 ? -28.202 -9.283 19.297 1.00 60.00 85 ALA A N 1
ATOM 621 C CA . ALA A 1 85 ? -27.347 -9.187 20.482 1.00 60.00 85 ALA A CA 1
ATOM 622 C C . ALA A 1 85 ? -27.502 -7.822 21.184 1.00 60.00 85 ALA A C 1
ATOM 624 O O . ALA A 1 85 ? -27.823 -6.817 20.542 1.00 60.00 85 ALA A O 1
ATOM 625 N N . ALA A 1 86 ? -27.248 -7.775 22.498 1.00 62.88 86 ALA A N 1
ATOM 626 C CA . ALA A 1 86 ? -27.377 -6.558 23.302 1.00 62.88 86 ALA A CA 1
ATOM 627 C C . ALA A 1 86 ? -26.508 -5.421 22.733 1.00 62.88 86 ALA A C 1
ATOM 629 O O . ALA A 1 86 ? -25.287 -5.539 22.642 1.00 62.88 86 ALA A O 1
ATOM 630 N N . THR A 1 87 ? -27.150 -4.335 22.304 1.00 64.12 87 THR A N 1
ATOM 631 C CA . THR A 1 87 ? -26.543 -3.360 21.383 1.00 64.12 87 THR A CA 1
ATOM 632 C C . THR A 1 87 ? -25.569 -2.399 22.066 1.00 64.12 87 THR A C 1
ATOM 634 O O . THR A 1 87 ? -24.498 -2.145 21.524 1.00 64.12 87 THR A O 1
ATOM 637 N N . PHE A 1 88 ? -25.901 -1.926 23.270 1.00 64.62 88 PHE A N 1
ATOM 638 C CA . PHE A 1 88 ? -25.142 -0.910 24.007 1.00 64.62 88 PHE A CA 1
ATOM 639 C C . PHE A 1 88 ? -24.876 -1.350 25.447 1.00 64.62 88 PHE A C 1
ATOM 641 O O . PHE A 1 88 ? -25.719 -2.012 26.062 1.00 64.62 88 PHE A O 1
ATOM 648 N N . GLY A 1 89 ? -23.721 -0.959 25.976 1.00 68.12 89 GLY A N 1
ATOM 649 C CA . GLY A 1 89 ? -23.347 -1.106 27.378 1.00 68.12 89 GLY A CA 1
ATOM 650 C C . GLY A 1 89 ? -22.834 0.220 27.935 1.00 68.12 89 GLY A C 1
ATOM 651 O O . GLY A 1 89 ? -23.444 1.270 27.748 1.00 68.12 89 GLY A O 1
ATOM 652 N N . GLU A 1 90 ? -21.708 0.163 28.634 1.00 68.31 90 GLU A N 1
ATOM 653 C CA . GLU A 1 90 ? -21.008 1.312 29.214 1.00 68.31 90 GLU A CA 1
ATOM 654 C C . GLU A 1 90 ? -19.822 1.769 28.347 1.00 68.31 90 GLU A C 1
ATOM 656 O O . GLU A 1 90 ? -19.093 2.689 28.721 1.00 68.31 90 GLU A O 1
ATOM 661 N N . GLY A 1 91 ? -19.605 1.139 27.188 1.00 61.53 91 GLY A N 1
ATOM 662 C CA . GLY A 1 91 ? -18.434 1.368 26.347 1.00 61.53 91 GLY A CA 1
ATOM 663 C C . GLY A 1 91 ? -18.438 2.668 25.539 1.00 61.53 91 GLY A C 1
ATOM 664 O O . GLY A 1 91 ? -17.387 3.022 25.016 1.00 61.53 91 GLY A O 1
ATOM 665 N N . GLU A 1 92 ? -19.527 3.455 25.510 1.00 65.19 92 GLU A N 1
ATOM 666 C CA . GLU A 1 92 ? -19.444 4.867 25.069 1.00 65.19 92 GLU A CA 1
ATOM 667 C C . GLU A 1 92 ? -18.379 5.645 25.875 1.00 65.19 92 GLU A C 1
ATOM 669 O O . GLU A 1 92 ? -17.760 6.565 25.344 1.00 65.19 92 GLU A O 1
ATOM 674 N N . LEU A 1 93 ? -18.110 5.253 27.130 1.00 65.94 93 LEU A N 1
ATOM 675 C CA . LEU A 1 93 ? -17.065 5.855 27.967 1.00 65.94 93 LEU A CA 1
ATOM 676 C C . LEU A 1 93 ? -15.635 5.579 27.468 1.00 65.94 93 LEU A C 1
ATOM 678 O O . LEU A 1 93 ? -14.714 6.259 27.905 1.00 65.94 93 LEU A O 1
ATOM 682 N N . LEU A 1 94 ? -15.433 4.595 26.583 1.00 68.88 94 LEU A N 1
ATOM 683 C CA . LEU A 1 94 ? -14.124 4.227 26.023 1.00 68.88 94 LEU A CA 1
ATOM 684 C C . LEU A 1 94 ? -13.754 5.035 24.764 1.00 68.88 94 LEU A C 1
ATOM 686 O O . LEU A 1 94 ? -12.690 4.814 24.192 1.00 68.88 94 LEU A O 1
ATOM 690 N N . GLN A 1 95 ? -14.616 5.951 24.311 1.00 64.19 95 GLN A N 1
ATOM 691 C CA . GLN A 1 95 ? -14.344 6.813 23.157 1.00 64.19 95 GLN A CA 1
ATOM 692 C C . GLN A 1 95 ? -13.471 8.018 23.549 1.00 64.19 95 GLN A C 1
ATOM 694 O O . GLN A 1 95 ? -13.579 8.554 24.657 1.00 64.19 95 GLN A O 1
ATOM 699 N N . GLU A 1 96 ? -12.607 8.463 22.632 1.00 49.16 96 GLU A N 1
ATOM 700 C CA . GLU A 1 96 ? -11.718 9.608 22.860 1.00 49.16 96 GLU A CA 1
ATOM 701 C C . GLU A 1 96 ? -12.508 10.867 23.263 1.00 49.16 96 GLU A C 1
ATOM 703 O O . GLU A 1 96 ? -13.530 11.210 22.670 1.00 49.16 96 GLU A O 1
ATOM 708 N N . GLY A 1 97 ? -12.038 11.558 24.307 1.00 43.22 97 GLY A N 1
ATOM 709 C CA . GLY A 1 97 ? -12.680 12.760 24.853 1.00 43.22 97 GLY A CA 1
ATOM 710 C C . GLY A 1 97 ? -13.706 12.527 25.975 1.00 43.22 97 GLY A C 1
ATOM 711 O O . GLY A 1 97 ? -14.057 13.483 26.660 1.00 43.22 97 GLY A O 1
ATOM 712 N N . ALA A 1 98 ? -14.134 11.291 26.263 1.00 50.53 98 ALA A N 1
ATOM 713 C CA . ALA A 1 98 ? -15.127 10.992 27.314 1.00 50.53 98 ALA A CA 1
ATOM 714 C C . ALA A 1 98 ? -14.580 10.985 28.770 1.00 50.53 98 ALA A C 1
ATOM 716 O O . ALA A 1 98 ? -15.245 10.508 29.694 1.00 50.53 98 ALA A O 1
ATOM 717 N N . GLY A 1 99 ? -13.361 11.496 28.989 1.00 48.34 99 GLY A N 1
ATOM 718 C CA . GLY A 1 99 ? -12.506 11.178 30.144 1.00 48.34 99 GLY A CA 1
ATOM 719 C C . GLY A 1 99 ? -13.074 11.450 31.545 1.00 48.34 99 GLY A C 1
ATOM 720 O O . GLY A 1 99 ? -12.693 10.760 32.491 1.00 48.34 99 GLY A O 1
ATOM 721 N N . GLU A 1 100 ? -14.006 12.393 31.707 1.00 50.19 100 GLU A N 1
ATOM 722 C CA . GLU A 1 100 ? -14.600 12.702 33.019 1.00 50.19 100 GLU A CA 1
ATOM 723 C C . GLU A 1 100 ? -15.431 11.538 33.591 1.00 50.19 100 GLU A C 1
ATOM 725 O O . GLU A 1 100 ? -15.427 11.314 34.802 1.00 50.19 100 GLU A O 1
ATOM 730 N N . GLY A 1 101 ? -16.087 10.742 32.735 1.00 56.84 101 GLY A N 1
ATOM 731 C CA . GLY A 1 101 ? -16.931 9.611 33.152 1.00 56.84 101 GLY A CA 1
ATOM 732 C C . GLY A 1 101 ? -16.168 8.332 33.528 1.00 56.84 101 GLY A C 1
ATOM 733 O O . GLY A 1 101 ? -16.766 7.383 34.036 1.00 56.84 101 GLY A O 1
ATOM 734 N N . LEU A 1 102 ? -14.853 8.292 33.290 1.00 67.00 102 LEU A N 1
ATOM 735 C CA . LEU A 1 102 ? -13.995 7.119 33.511 1.00 67.00 102 LEU A CA 1
ATOM 736 C C . LEU A 1 102 ? -13.322 7.082 34.895 1.00 67.00 102 LEU A C 1
ATOM 738 O O . LEU A 1 102 ? -12.672 6.091 35.243 1.00 67.00 102 LEU A O 1
ATOM 742 N N . LYS A 1 103 ? -13.426 8.153 35.691 1.00 69.19 103 LYS A N 1
ATOM 743 C CA . LYS A 1 103 ? -12.685 8.291 36.952 1.00 69.19 103 LYS A CA 1
ATOM 744 C C . LYS A 1 103 ? -13.137 7.249 37.986 1.00 69.19 103 LYS A C 1
ATOM 746 O O . LYS A 1 103 ? -14.277 7.263 38.437 1.00 69.19 103 LYS A O 1
ATOM 751 N N . GLY A 1 104 ? -12.225 6.351 38.367 1.00 71.75 104 GLY A N 1
ATOM 752 C CA . GLY A 1 104 ? -12.496 5.257 39.310 1.00 71.75 104 GLY A CA 1
ATOM 753 C C . GLY A 1 104 ? -13.276 4.073 38.723 1.00 71.75 104 GLY A C 1
ATOM 754 O O . GLY A 1 104 ? -13.702 3.209 39.486 1.00 71.75 104 GLY A O 1
ATOM 755 N N . ARG A 1 105 ? -13.472 4.020 37.394 1.00 81.75 105 ARG A N 1
ATOM 756 C CA . ARG A 1 105 ? -14.150 2.916 36.694 1.00 81.75 105 ARG A CA 1
ATOM 757 C C . ARG A 1 105 ? -13.156 2.149 35.821 1.00 81.75 105 ARG A C 1
ATOM 759 O O . ARG A 1 105 ? -12.734 2.642 34.769 1.00 81.75 105 ARG A O 1
ATOM 766 N N . HIS A 1 106 ? -12.790 0.944 36.256 1.00 89.31 106 HIS A N 1
ATOM 767 C CA . HIS A 1 106 ? -11.819 0.096 35.559 1.00 89.31 106 HIS A CA 1
ATOM 768 C C . HIS A 1 106 ? -12.426 -1.157 34.924 1.00 89.31 106 HIS A C 1
ATOM 770 O O . HIS A 1 106 ? -11.831 -1.678 33.985 1.00 89.31 106 HIS A O 1
ATOM 776 N N . ILE A 1 107 ? -13.595 -1.625 35.373 1.00 92.38 107 ILE A N 1
ATOM 777 C CA . ILE A 1 107 ? -14.283 -2.781 34.777 1.00 92.38 107 ILE A CA 1
ATOM 778 C C . ILE A 1 107 ? -15.644 -2.320 34.250 1.00 92.38 107 ILE A C 1
ATOM 780 O O . ILE A 1 107 ? -16.503 -1.909 35.030 1.00 92.38 107 ILE A O 1
ATOM 784 N N . LEU A 1 108 ? -15.835 -2.364 32.932 1.00 90.12 108 LEU A N 1
ATOM 785 C CA . LEU A 1 108 ? -17.008 -1.818 32.237 1.00 90.12 108 LEU A CA 1
ATOM 786 C C . LEU A 1 108 ? -17.765 -2.930 31.514 1.00 90.12 108 LEU A C 1
ATOM 788 O O . LEU A 1 108 ? -17.149 -3.707 30.786 1.00 90.12 108 LEU A O 1
ATOM 792 N N . LYS A 1 109 ? -19.091 -3.002 31.662 1.00 89.75 109 LYS A N 1
ATOM 793 C CA . LYS A 1 109 ? -19.915 -3.905 30.839 1.00 89.75 109 LYS A CA 1
ATOM 794 C C . LYS A 1 109 ? -20.043 -3.333 29.427 1.00 89.75 109 LYS A C 1
ATOM 796 O O . LYS A 1 109 ? -20.302 -2.141 29.300 1.00 89.75 109 LYS A O 1
ATOM 801 N N . VAL A 1 110 ? -19.920 -4.147 28.379 1.00 89.19 110 VAL A N 1
ATOM 802 C CA . VAL A 1 110 ? -19.995 -3.671 26.984 1.00 89.19 110 VAL A CA 1
ATOM 803 C C . VAL A 1 110 ? -21.084 -4.347 26.154 1.00 89.19 110 VAL A C 1
ATOM 805 O O . VAL A 1 110 ? -21.401 -5.522 26.344 1.00 89.19 110 VAL A O 1
ATOM 808 N N . GLY A 1 111 ? -21.661 -3.575 25.234 1.00 86.94 111 GLY A N 1
ATOM 809 C CA . GLY A 1 111 ? -22.586 -4.022 24.193 1.00 86.94 111 GLY A CA 1
ATOM 810 C C . GLY A 1 111 ? -21.918 -4.210 22.827 1.00 86.94 111 GLY A C 1
ATOM 811 O O . GLY A 1 111 ? -20.726 -3.969 22.641 1.00 86.94 111 GLY A O 1
ATOM 812 N N . TRP A 1 112 ? -22.707 -4.647 21.847 1.00 86.25 112 TRP A N 1
ATOM 813 C CA . TRP A 1 112 ? -22.247 -5.008 20.502 1.00 86.25 112 TRP A CA 1
ATOM 814 C C . TRP A 1 112 ? -21.568 -3.863 19.749 1.00 86.25 112 TRP A C 1
ATOM 816 O O . TRP A 1 112 ? -20.556 -4.065 19.070 1.00 86.25 112 TRP A O 1
ATOM 826 N N . ASP A 1 113 ? -22.155 -2.672 19.846 1.00 84.75 113 ASP A N 1
ATOM 827 C CA . ASP A 1 113 ? -21.715 -1.482 19.127 1.00 84.75 113 ASP A CA 1
ATOM 828 C C . ASP A 1 113 ? -20.727 -0.634 19.946 1.00 84.75 113 ASP A C 1
ATOM 830 O O . ASP A 1 113 ? -20.139 0.293 19.402 1.00 84.75 113 ASP A O 1
ATOM 834 N N . ASP A 1 114 ? -20.426 -1.001 21.195 1.00 84.88 114 ASP A N 1
ATOM 835 C CA . ASP A 1 114 ? -19.372 -0.351 21.992 1.00 84.88 114 ASP A CA 1
ATOM 836 C C . ASP A 1 114 ? -17.962 -0.607 21.411 1.00 84.88 114 ASP A C 1
ATOM 838 O O . ASP A 1 114 ? -17.070 0.230 21.534 1.00 84.88 114 ASP A O 1
ATOM 842 N N . VAL A 1 115 ? -17.771 -1.746 20.729 1.00 88.69 115 VAL A N 1
ATOM 843 C CA . VAL A 1 115 ? -16.519 -2.141 20.042 1.00 88.69 115 VAL A CA 1
ATOM 844 C C . VAL A 1 115 ? -16.560 -1.903 18.521 1.00 88.69 115 VAL A C 1
ATOM 846 O O . VAL A 1 115 ? -15.814 -2.516 17.742 1.00 88.69 115 VAL A O 1
ATOM 849 N N . ARG A 1 116 ? -17.467 -1.037 18.051 1.00 84.38 116 ARG A N 1
ATOM 850 C CA . ARG A 1 116 ? -17.510 -0.587 16.648 1.00 84.38 116 ARG A CA 1
ATOM 851 C C . ARG A 1 116 ? -16.273 0.260 16.328 1.00 84.38 116 ARG A C 1
ATOM 853 O O . ARG A 1 116 ? -15.774 0.972 17.185 1.00 84.38 116 ARG A O 1
ATOM 860 N N . GLY A 1 117 ? -15.743 0.169 15.108 1.00 83.62 117 GLY A N 1
ATOM 861 C CA . GLY A 1 117 ? -14.549 0.940 14.715 1.00 83.62 117 GLY A CA 1
ATOM 862 C C . GLY A 1 117 ? -13.197 0.424 15.242 1.00 83.62 117 GLY A C 1
ATOM 863 O O . GLY A 1 117 ? -12.167 0.860 14.762 1.00 83.62 117 GLY A O 1
ATOM 864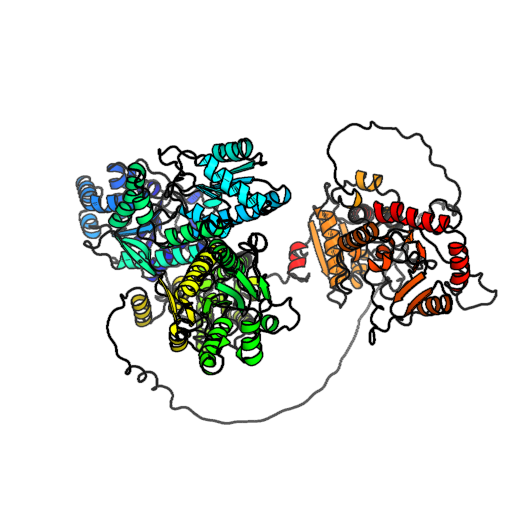 N N . TRP A 1 118 ? -13.149 -0.555 16.150 1.00 90.75 118 TRP A N 1
ATOM 865 C CA . TRP A 1 118 ? -11.891 -0.971 16.803 1.00 90.75 118 TRP A CA 1
ATOM 866 C C . TRP A 1 118 ? -10.912 -1.764 15.915 1.00 90.75 118 TRP A C 1
ATOM 868 O O . TRP A 1 118 ? -9.794 -2.059 16.320 1.00 90.75 118 TRP A O 1
ATOM 878 N N . MET A 1 119 ? -11.324 -2.160 14.712 1.00 89.56 119 MET A N 1
ATOM 879 C CA . MET A 1 119 ? -10.565 -3.078 13.854 1.00 89.56 119 MET A CA 1
ATOM 880 C C . MET A 1 119 ? -9.384 -2.413 13.128 1.00 89.56 119 MET A C 1
ATOM 882 O O . MET A 1 119 ? -8.413 -3.088 12.808 1.00 89.56 119 MET A O 1
ATOM 886 N N . ASP A 1 120 ? -9.465 -1.105 12.894 1.00 88.69 120 ASP A N 1
ATOM 887 C CA . ASP A 1 120 ? -8.486 -0.277 12.181 1.00 88.69 120 ASP A CA 1
ATOM 888 C C . ASP A 1 120 ? -7.632 0.608 13.105 1.00 88.69 120 ASP A C 1
ATOM 890 O O . ASP A 1 120 ? -6.831 1.415 12.634 1.00 88.69 120 ASP A O 1
ATOM 894 N N . ILE A 1 121 ? -7.763 0.436 14.423 1.00 91.56 121 ILE A N 1
ATOM 895 C CA . ILE A 1 121 ? -7.090 1.253 15.437 1.00 91.56 121 ILE A CA 1
ATOM 896 C C . ILE A 1 121 ? -5.891 0.487 16.020 1.00 91.56 121 ILE A C 1
ATOM 898 O O . ILE A 1 121 ? -6.016 -0.667 16.437 1.00 91.56 121 ILE A O 1
ATOM 902 N N . GLY A 1 122 ? -4.724 1.137 16.048 1.00 90.69 122 GLY A N 1
ATOM 903 C CA . GLY A 1 122 ? -3.483 0.602 16.623 1.00 90.69 122 GLY A CA 1
ATOM 904 C C . GLY A 1 122 ? -3.471 0.551 18.158 1.00 90.69 122 GLY A C 1
ATOM 905 O O . GLY A 1 122 ? -4.365 1.077 18.820 1.00 90.69 122 GLY A O 1
ATOM 906 N N . GLY A 1 123 ? -2.441 -0.079 18.730 1.00 91.50 123 GLY A N 1
ATOM 907 C CA . GLY A 1 123 ? -2.272 -0.208 20.183 1.00 91.50 123 GLY A CA 1
ATOM 908 C C . GLY A 1 123 ? -3.434 -0.940 20.875 1.00 91.50 123 GLY A C 1
ATOM 909 O O . GLY A 1 123 ? -3.979 -1.909 20.340 1.00 91.50 123 GLY A O 1
ATOM 910 N N . THR A 1 124 ? -3.823 -0.466 22.064 1.00 91.75 124 THR A N 1
ATOM 911 C CA . THR A 1 124 ? -5.005 -0.941 22.804 1.00 91.75 124 THR A CA 1
ATOM 912 C C . THR A 1 124 ? -5.843 0.217 23.363 1.00 91.75 124 THR A C 1
ATOM 914 O O . THR A 1 124 ? -5.368 1.015 24.168 1.00 91.75 124 THR A O 1
ATOM 917 N N . LEU A 1 125 ? -7.119 0.273 22.975 1.00 91.38 125 LEU A N 1
ATOM 918 C CA . LEU A 1 125 ? -8.118 1.249 23.434 1.00 91.38 125 LEU A CA 1
ATOM 919 C C . LEU A 1 125 ? -8.544 1.042 24.891 1.00 91.38 125 LEU A C 1
ATOM 921 O O . LEU A 1 125 ? -9.122 1.936 25.503 1.00 91.38 125 LEU A O 1
ATOM 925 N N . ILE A 1 126 ? -8.262 -0.132 25.459 1.00 92.19 126 ILE A N 1
ATOM 926 C CA . ILE A 1 126 ? -8.577 -0.442 26.859 1.00 92.19 126 ILE A CA 1
ATOM 927 C C . ILE A 1 126 ? -7.372 -0.199 27.775 1.00 92.19 126 ILE A C 1
ATOM 929 O O . ILE A 1 126 ? -7.490 -0.327 28.989 1.00 92.19 126 ILE A O 1
ATOM 933 N N . GLY A 1 127 ? -6.231 0.211 27.215 1.00 90.38 127 GLY A N 1
ATOM 934 C CA . GLY A 1 127 ? -5.016 0.512 27.962 1.00 90.38 127 GLY A CA 1
ATOM 935 C C . GLY A 1 127 ? -4.275 -0.733 28.457 1.00 90.38 127 GLY A C 1
ATOM 936 O O . GLY A 1 127 ? -4.776 -1.860 28.464 1.00 90.38 127 GLY A O 1
ATOM 937 N N . THR A 1 128 ? -3.032 -0.526 28.876 1.00 91.12 128 THR A N 1
ATOM 938 C CA . THR A 1 128 ? -2.177 -1.557 29.473 1.00 91.12 128 THR A CA 1
ATOM 939 C C . THR A 1 128 ? -1.204 -0.885 30.433 1.00 91.12 128 THR A C 1
ATOM 941 O O . THR A 1 128 ? -0.421 -0.022 30.039 1.00 91.12 128 THR A O 1
ATOM 944 N N . ALA A 1 129 ? -1.252 -1.265 31.710 1.00 88.94 129 ALA A N 1
ATOM 945 C CA . ALA A 1 129 ? -0.371 -0.722 32.733 1.00 88.94 129 ALA A CA 1
ATOM 946 C C . ALA A 1 129 ? 0.391 -1.833 33.465 1.00 88.94 129 ALA A C 1
ATOM 948 O O . ALA A 1 129 ? -0.084 -2.959 33.645 1.00 88.94 129 ALA A O 1
ATOM 949 N N . ARG A 1 130 ? 1.601 -1.498 33.925 1.00 87.00 130 ARG A N 1
ATOM 950 C CA . ARG A 1 130 ? 2.374 -2.363 34.823 1.00 87.00 130 ARG A CA 1
ATOM 951 C C . ARG A 1 130 ? 1.715 -2.347 36.201 1.00 87.00 130 ARG A C 1
ATOM 953 O O . ARG A 1 130 ? 1.538 -1.280 36.777 1.00 87.00 130 ARG A O 1
ATOM 960 N N . CYS A 1 131 ? 1.418 -3.521 36.749 1.00 90.38 131 CYS A N 1
ATOM 961 C CA . CYS A 1 131 ? 0.894 -3.658 38.104 1.00 90.38 131 CYS A CA 1
ATOM 962 C C . CYS A 1 131 ? 1.939 -4.330 39.003 1.00 90.38 131 CYS A C 1
ATOM 964 O O . CYS A 1 131 ? 2.292 -5.491 38.787 1.00 90.38 131 CYS A O 1
ATOM 966 N N . ALA A 1 132 ? 2.456 -3.593 39.989 1.00 90.19 132 ALA A N 1
ATOM 967 C CA . ALA A 1 132 ? 3.323 -4.158 41.022 1.00 90.19 132 ALA A CA 1
ATOM 968 C C . ALA A 1 132 ? 2.500 -4.959 42.044 1.00 90.19 132 ALA A C 1
ATOM 970 O O . ALA A 1 132 ? 2.859 -6.085 42.362 1.00 90.19 132 ALA A O 1
ATOM 971 N N . GLU A 1 133 ? 1.355 -4.421 42.469 1.00 91.38 133 GLU A N 1
ATOM 972 C CA . GLU A 1 133 ? 0.459 -5.010 43.477 1.00 91.38 133 GLU A CA 1
ATOM 973 C C . GLU A 1 133 ? -0.005 -6.429 43.112 1.00 91.38 133 GLU A C 1
ATOM 975 O O . GLU A 1 133 ? -0.035 -7.305 43.967 1.00 91.38 133 GLU A O 1
ATOM 980 N N . PHE A 1 134 ? -0.283 -6.704 41.832 1.00 93.69 134 PHE A N 1
ATOM 981 C CA . PHE A 1 134 ? -0.685 -8.034 41.349 1.00 93.69 134 PHE A CA 1
ATOM 982 C C . PHE A 1 134 ? 0.423 -9.107 41.469 1.00 93.69 134 PHE A C 1
ATOM 984 O O . PHE A 1 134 ? 0.150 -10.307 41.360 1.00 93.69 134 PHE A O 1
ATOM 991 N N . ARG A 1 135 ? 1.684 -8.713 41.711 1.00 90.56 135 ARG A N 1
ATOM 992 C CA . ARG A 1 135 ? 2.772 -9.655 42.041 1.00 90.56 135 ARG A CA 1
ATOM 993 C C . ARG A 1 135 ? 2.644 -10.198 43.464 1.00 90.56 135 ARG A C 1
ATOM 995 O O . ARG A 1 135 ? 3.000 -11.356 43.691 1.00 90.56 135 ARG A O 1
ATOM 1002 N N . GLU A 1 136 ? 2.040 -9.431 44.363 1.00 94.25 136 GLU A N 1
ATOM 1003 C CA . GLU A 1 136 ? 1.737 -9.840 45.734 1.00 94.25 136 GLU A CA 1
ATOM 1004 C C . GLU A 1 136 ? 0.400 -10.594 45.808 1.00 94.25 136 GLU A C 1
ATOM 1006 O O . GLU A 1 136 ? -0.448 -10.499 44.910 1.00 94.25 136 GLU A O 1
ATOM 1011 N N . LYS A 1 137 ? 0.209 -11.406 46.854 1.00 94.12 137 LYS A N 1
ATOM 1012 C CA . LYS A 1 137 ? -0.998 -12.243 46.982 1.00 94.12 137 LYS A CA 1
ATOM 1013 C C . LYS A 1 137 ? -2.238 -11.378 47.224 1.00 94.12 137 LYS A C 1
ATOM 1015 O O . LYS A 1 137 ? -3.292 -11.646 46.660 1.00 94.12 137 LYS A O 1
ATOM 1020 N N . GLU A 1 138 ? -2.084 -10.310 47.990 1.00 93.44 138 GLU A N 1
ATOM 1021 C CA . GLU A 1 138 ? -3.102 -9.338 48.388 1.00 93.44 138 GLU A CA 1
ATOM 1022 C C . GLU A 1 138 ? -3.696 -8.600 47.172 1.00 93.44 138 GLU A C 1
ATOM 1024 O O . GLU A 1 138 ? -4.908 -8.363 47.097 1.00 93.44 138 GLU A O 1
ATOM 1029 N N . GLY A 1 139 ? -2.863 -8.294 46.170 1.00 94.12 139 GLY A N 1
ATOM 1030 C CA . GLY A 1 139 ? -3.318 -7.734 44.897 1.00 94.12 139 GLY A CA 1
ATOM 1031 C C . GLY A 1 139 ? -4.135 -8.741 44.086 1.00 94.12 139 GLY A C 1
ATOM 1032 O O . GLY A 1 139 ? -5.195 -8.394 43.565 1.00 94.12 139 GLY A O 1
ATOM 1033 N N . ARG A 1 140 ? -3.709 -10.012 44.034 1.00 96.06 140 ARG A N 1
ATOM 1034 C CA . ARG A 1 140 ? -4.482 -11.087 43.376 1.00 96.06 140 ARG A CA 1
ATOM 1035 C C . ARG A 1 140 ? -5.788 -11.410 44.101 1.00 96.06 140 ARG A C 1
ATOM 1037 O O . ARG A 1 140 ? -6.798 -11.627 43.439 1.00 96.06 140 ARG A O 1
ATOM 1044 N N . GLU A 1 141 ? -5.804 -11.371 45.431 1.00 95.75 141 GLU A N 1
ATOM 1045 C CA . GLU A 1 141 ? -7.021 -11.501 46.243 1.00 95.75 141 GLU A CA 1
ATOM 1046 C C . GLU A 1 141 ? -8.019 -10.375 45.921 1.00 95.75 141 GLU A C 1
ATOM 1048 O O . GLU A 1 141 ? -9.211 -10.614 45.722 1.00 95.75 141 GLU A O 1
ATOM 1053 N N . THR A 1 142 ? -7.525 -9.143 45.785 1.00 94.56 142 THR A N 1
ATOM 1054 C CA . THR A 1 142 ? -8.349 -7.982 45.422 1.00 94.56 142 THR A CA 1
ATOM 1055 C C . THR A 1 142 ? -8.871 -8.074 43.984 1.00 94.56 142 THR A C 1
ATOM 1057 O O . THR A 1 142 ? -10.053 -7.825 43.751 1.00 94.56 142 THR A O 1
ATOM 1060 N N . ALA A 1 143 ? -8.047 -8.527 43.035 1.00 95.31 143 ALA A N 1
ATOM 1061 C CA . ALA A 1 143 ? -8.480 -8.827 41.670 1.00 95.31 143 ALA A CA 1
ATOM 1062 C C . ALA A 1 143 ? -9.572 -9.917 41.624 1.00 95.31 143 ALA A C 1
ATOM 1064 O O . ALA A 1 143 ? -10.573 -9.758 40.923 1.00 95.31 143 ALA A O 1
ATOM 1065 N N . ALA A 1 144 ? -9.424 -10.992 42.407 1.00 96.25 144 ALA A N 1
ATOM 1066 C CA . ALA A 1 144 ? -10.429 -12.049 42.523 1.00 96.25 144 ALA A CA 1
ATOM 1067 C C . ALA A 1 144 ? -11.755 -11.516 43.094 1.00 96.25 144 ALA A C 1
ATOM 1069 O O . ALA A 1 144 ? -12.818 -11.761 42.523 1.00 96.25 144 ALA A O 1
ATOM 1070 N N . PHE A 1 145 ? -11.704 -10.708 44.157 1.00 95.00 145 PHE A N 1
ATOM 1071 C CA . PHE A 1 145 ? -12.879 -10.031 44.717 1.00 95.00 145 PHE A CA 1
ATOM 1072 C C . PHE A 1 145 ? -13.598 -9.132 43.694 1.00 95.00 145 PHE A C 1
ATOM 1074 O O . PHE A 1 145 ? -14.828 -9.162 43.599 1.00 95.00 145 PHE A O 1
ATOM 1081 N N . ASN A 1 146 ? -12.857 -8.361 42.895 1.00 94.94 146 ASN A N 1
ATOM 1082 C CA . ASN A 1 146 ? -13.436 -7.488 41.869 1.00 94.94 146 ASN A CA 1
ATOM 1083 C C . ASN A 1 146 ? -14.140 -8.279 40.750 1.00 94.94 146 ASN A C 1
ATOM 1085 O O . ASN A 1 146 ? -15.194 -7.860 40.275 1.00 94.94 146 ASN A O 1
ATOM 1089 N N . LEU A 1 147 ? -13.614 -9.447 40.368 1.00 95.25 147 LEU A N 1
ATOM 1090 C CA . LEU A 1 147 ? -14.280 -10.357 39.429 1.00 95.25 147 LEU A CA 1
ATOM 1091 C C . LEU A 1 147 ? -15.563 -10.953 40.035 1.00 95.25 147 LEU A C 1
ATOM 1093 O O . LEU A 1 147 ? -16.638 -10.845 39.443 1.00 95.25 147 LEU A O 1
ATOM 1097 N N . ILE A 1 148 ? -15.477 -11.513 41.246 1.00 94.38 148 ILE A N 1
ATOM 1098 C CA . ILE A 1 148 ? -16.594 -12.195 41.927 1.00 94.38 148 ILE A CA 1
ATOM 1099 C C . ILE A 1 148 ? -17.733 -11.227 42.275 1.00 94.38 148 ILE A C 1
ATOM 1101 O O . ILE A 1 148 ? -18.903 -11.578 42.130 1.00 94.38 148 ILE A O 1
ATOM 1105 N N . SER A 1 149 ? -17.425 -9.994 42.686 1.00 91.31 149 SER A N 1
ATOM 1106 C CA . SER A 1 149 ? -18.442 -8.969 42.981 1.00 91.31 149 SER A CA 1
ATOM 1107 C C . SER A 1 149 ? -19.263 -8.562 41.750 1.00 91.31 149 SER A C 1
ATOM 1109 O O . SER A 1 149 ? -20.431 -8.199 41.886 1.00 91.31 149 SER A O 1
ATOM 1111 N N . LEU A 1 150 ? -18.700 -8.698 40.545 1.00 90.44 150 LEU A N 1
ATOM 1112 C CA . LEU A 1 150 ? -19.401 -8.521 39.268 1.00 90.44 150 LEU A CA 1
ATOM 1113 C C . LEU A 1 150 ? -19.993 -9.834 38.716 1.00 90.44 150 LEU A C 1
ATOM 1115 O O . LEU A 1 150 ? -20.737 -9.810 37.729 1.00 90.44 150 LEU A O 1
ATOM 1119 N N . GLY A 1 151 ? -19.720 -10.969 39.367 1.00 91.88 151 GLY A N 1
ATOM 1120 C CA . GLY A 1 151 ? -20.141 -12.317 38.981 1.00 91.88 151 GLY A CA 1
ATOM 1121 C C . GLY A 1 151 ? -19.364 -12.909 37.802 1.00 91.88 151 GLY A C 1
ATOM 1122 O O . GLY A 1 151 ? -19.933 -13.693 37.045 1.00 91.88 151 GLY A O 1
ATOM 1123 N N . ILE A 1 152 ? -18.119 -12.478 37.592 1.00 94.94 152 ILE A N 1
ATOM 1124 C CA . ILE A 1 152 ? -17.270 -12.879 36.465 1.00 94.94 152 ILE A CA 1
ATOM 1125 C C . ILE A 1 152 ? -16.358 -14.035 36.893 1.00 94.94 152 ILE A C 1
ATOM 1127 O O . ILE A 1 152 ? -15.602 -13.913 37.854 1.00 94.94 152 ILE A O 1
ATOM 1131 N N . ASP A 1 153 ? -16.414 -15.142 36.154 1.00 92.81 153 ASP A N 1
ATOM 1132 C CA . ASP A 1 153 ? -15.613 -16.359 36.363 1.00 92.81 153 ASP A CA 1
ATOM 1133 C C . ASP A 1 153 ? -14.909 -16.854 35.084 1.00 92.81 153 ASP A C 1
ATOM 1135 O O . ASP A 1 153 ? -14.274 -17.912 35.079 1.00 92.81 153 ASP A O 1
ATOM 1139 N N . ALA A 1 154 ? -14.946 -16.058 34.012 1.00 95.75 154 ALA A N 1
ATOM 1140 C CA . ALA A 1 154 ? -14.165 -16.268 32.802 1.00 95.75 154 ALA A CA 1
ATOM 1141 C C . ALA A 1 154 ? -13.354 -15.019 32.435 1.00 95.75 154 ALA A C 1
ATOM 1143 O O . ALA A 1 154 ? -13.894 -13.913 32.383 1.00 95.75 154 ALA A O 1
ATOM 1144 N N . LEU A 1 155 ? -12.063 -15.204 32.152 1.00 96.88 155 LEU A N 1
ATOM 1145 C CA . LEU A 1 155 ? -11.120 -14.135 31.831 1.00 96.88 155 LEU A CA 1
ATOM 1146 C C . LEU A 1 155 ? -10.313 -14.465 30.565 1.00 96.88 155 LEU A C 1
ATOM 1148 O O . LEU A 1 155 ? -9.572 -15.448 30.521 1.00 96.88 155 LEU A O 1
ATOM 1152 N N . VAL A 1 156 ? -10.414 -13.605 29.554 1.00 97.94 156 VAL A N 1
ATOM 1153 C CA . VAL A 1 156 ? -9.558 -13.623 28.363 1.00 97.94 156 VAL A CA 1
ATOM 1154 C C . VAL A 1 156 ? -8.436 -12.599 28.541 1.00 97.94 156 VAL A C 1
ATOM 1156 O O . VAL A 1 156 ? -8.693 -11.414 28.764 1.00 97.94 156 VAL A O 1
ATOM 1159 N N . VAL A 1 157 ? -7.186 -13.048 28.444 1.00 97.56 157 VAL A N 1
ATOM 1160 C CA . VAL A 1 157 ? -5.994 -12.202 28.611 1.00 97.56 157 VAL A CA 1
ATOM 1161 C C . VAL A 1 157 ? -5.259 -12.096 27.283 1.00 97.56 157 VAL A C 1
ATOM 1163 O O . VAL A 1 157 ? -4.790 -13.099 26.751 1.00 97.56 157 VAL A O 1
ATOM 1166 N N . ILE A 1 158 ? -5.141 -10.878 26.759 1.00 97.56 158 ILE A N 1
ATOM 1167 C CA . ILE A 1 158 ? -4.415 -10.578 25.523 1.00 97.56 158 ILE A CA 1
ATOM 1168 C C . ILE A 1 158 ? -3.086 -9.915 25.901 1.00 97.56 158 ILE A C 1
ATOM 1170 O O . ILE A 1 158 ? -3.081 -8.873 26.559 1.00 97.56 158 ILE A O 1
ATOM 1174 N N . GLY A 1 159 ? -1.953 -10.498 25.513 1.00 94.56 159 GLY A N 1
ATOM 1175 C CA . GLY A 1 159 ? -0.648 -9.947 25.883 1.00 94.56 159 GLY A CA 1
ATOM 1176 C C . GLY A 1 159 ? 0.541 -10.848 25.584 1.00 94.56 159 GLY A C 1
ATOM 1177 O O . GLY A 1 159 ? 0.411 -11.857 24.896 1.00 94.56 159 GLY A O 1
ATOM 1178 N N . GLY A 1 160 ? 1.698 -10.475 26.128 1.00 91.50 160 GLY A N 1
ATOM 1179 C CA . GLY A 1 160 ? 2.920 -11.279 26.063 1.00 91.50 160 GLY A CA 1
ATOM 1180 C C . GLY A 1 160 ? 2.974 -12.414 27.094 1.00 91.50 160 GLY A C 1
ATOM 1181 O O . GLY A 1 160 ? 2.138 -12.517 27.997 1.00 91.50 160 GLY A O 1
ATOM 1182 N N . ASP A 1 161 ? 4.027 -13.221 26.989 1.00 86.12 161 ASP A N 1
ATOM 1183 C CA . ASP A 1 161 ? 4.385 -14.359 27.847 1.00 86.12 161 ASP A CA 1
ATOM 1184 C C . ASP A 1 161 ? 4.202 -14.094 29.358 1.00 86.12 161 ASP A C 1
ATOM 1186 O O . ASP A 1 161 ? 3.529 -14.859 30.060 1.00 86.12 161 ASP A O 1
ATOM 1190 N N . GLY A 1 162 ? 4.720 -12.970 29.864 1.00 87.25 162 GLY A N 1
ATOM 1191 C CA . GLY A 1 162 ? 4.627 -12.611 31.280 1.00 87.25 162 GLY A CA 1
ATOM 1192 C C . GLY A 1 162 ? 3.197 -12.313 31.747 1.00 87.25 162 GLY A C 1
ATOM 1193 O O . GLY A 1 162 ? 2.838 -12.619 32.886 1.00 87.25 162 GLY A O 1
ATOM 1194 N N . SER A 1 163 ? 2.351 -11.768 30.868 1.00 92.00 163 SER A N 1
ATOM 1195 C CA . SER A 1 163 ? 0.940 -11.507 31.172 1.00 92.00 163 SER A CA 1
ATOM 1196 C C . SER A 1 163 ? 0.120 -12.795 31.175 1.00 92.00 163 SER A C 1
ATOM 1198 O O . SER A 1 163 ? -0.722 -12.969 32.056 1.00 92.00 163 SER A O 1
ATOM 1200 N N . LEU A 1 164 ? 0.409 -13.724 30.260 1.00 91.69 164 LEU A N 1
ATOM 1201 C CA . LEU A 1 164 ? -0.213 -15.052 30.226 1.00 91.69 164 LEU A CA 1
ATOM 1202 C C . LEU A 1 164 ? 0.189 -15.904 31.442 1.00 91.69 164 LEU A C 1
ATOM 1204 O O . LEU A 1 164 ? -0.667 -16.527 32.068 1.00 91.69 164 LEU A O 1
ATOM 1208 N N . THR A 1 165 ? 1.457 -15.843 31.852 1.00 89.81 165 THR A N 1
ATOM 1209 C CA . THR A 1 165 ? 1.954 -16.498 33.078 1.00 89.81 165 THR A CA 1
ATOM 1210 C C . THR A 1 165 ? 1.272 -15.944 34.337 1.00 89.81 165 THR A C 1
ATOM 1212 O O . THR A 1 165 ? 0.881 -16.698 35.229 1.00 89.81 165 THR A O 1
ATOM 1215 N N . GLY A 1 166 ? 1.072 -14.621 34.408 1.00 91.31 166 GLY A N 1
ATOM 1216 C CA . GLY A 1 166 ? 0.320 -13.982 35.495 1.00 91.31 166 GLY A CA 1
ATOM 1217 C C . GLY A 1 166 ? -1.147 -14.421 35.555 1.00 91.31 166 GLY A C 1
ATOM 1218 O O . GLY A 1 166 ? -1.698 -14.559 36.648 1.00 91.31 166 GLY A O 1
ATOM 1219 N N . ALA A 1 167 ? -1.754 -14.696 34.397 1.00 93.00 167 ALA A N 1
ATOM 1220 C CA . ALA A 1 167 ? -3.106 -15.227 34.303 1.00 93.00 167 ALA A CA 1
ATOM 1221 C C . ALA A 1 167 ? -3.186 -16.644 34.891 1.00 93.00 167 ALA A C 1
ATOM 1223 O O . ALA A 1 167 ? -3.955 -16.873 35.824 1.00 93.00 167 ALA A O 1
ATOM 1224 N N . ASP A 1 168 ? -2.354 -17.578 34.418 1.00 91.69 168 ASP A N 1
ATOM 1225 C CA . ASP A 1 168 ? -2.368 -18.961 34.916 1.00 91.69 168 ASP A CA 1
ATOM 1226 C C . ASP A 1 168 ? -2.115 -19.037 36.430 1.00 91.69 168 ASP A C 1
ATOM 1228 O O . ASP A 1 168 ? -2.834 -19.733 37.149 1.00 91.69 168 ASP A O 1
ATOM 1232 N N . ARG A 1 169 ? -1.202 -18.205 36.951 1.00 93.19 169 ARG A N 1
ATOM 1233 C CA . ARG A 1 169 ? -0.971 -18.083 38.396 1.00 93.19 169 ARG A CA 1
ATOM 1234 C C . ARG A 1 169 ? -2.221 -17.651 39.173 1.00 93.19 169 ARG A C 1
ATOM 1236 O O . ARG A 1 169 ? -2.491 -18.216 40.231 1.00 93.19 169 ARG A O 1
ATOM 1243 N N . LEU A 1 170 ? -2.995 -16.684 38.668 1.00 95.25 170 LEU A N 1
ATOM 1244 C CA . LEU A 1 170 ? -4.262 -16.273 39.291 1.00 95.25 170 LEU A CA 1
ATOM 1245 C C . LEU A 1 170 ? -5.271 -17.430 39.329 1.00 95.25 170 LEU A C 1
ATOM 1247 O O . LEU A 1 170 ? -5.970 -17.594 40.328 1.00 95.25 170 LEU A O 1
ATOM 1251 N N . ARG A 1 171 ? -5.323 -18.255 38.275 1.00 94.19 171 ARG A N 1
ATOM 1252 C CA . ARG A 1 171 ? -6.182 -19.448 38.217 1.00 94.19 171 ARG A CA 1
ATOM 1253 C C . ARG A 1 171 ? -5.730 -20.543 39.182 1.00 94.19 171 ARG A C 1
ATOM 1255 O O . ARG A 1 171 ? -6.570 -21.112 39.874 1.00 94.19 171 ARG A O 1
ATOM 1262 N N . GLY A 1 172 ? -4.429 -20.819 39.251 1.00 92.56 172 GLY A N 1
ATOM 1263 C CA . GLY A 1 172 ? -3.856 -21.814 40.162 1.00 92.56 172 GLY A CA 1
ATOM 1264 C C . GLY A 1 172 ? -4.045 -21.450 41.637 1.00 92.56 172 GLY A C 1
ATOM 1265 O O . GLY A 1 172 ? -4.365 -22.313 42.451 1.00 92.56 172 GLY A O 1
ATOM 1266 N N . GLU A 1 173 ? -3.920 -20.165 41.984 1.00 95.50 173 GLU A N 1
ATOM 1267 C CA . GLU A 1 173 ? -4.163 -19.670 43.346 1.00 95.50 173 GLU A CA 1
ATOM 1268 C C . GLU A 1 173 ? -5.667 -19.473 43.666 1.00 95.50 173 GLU A C 1
ATOM 1270 O O . GLU A 1 173 ? -6.018 -19.333 44.840 1.00 95.50 173 GLU A O 1
ATOM 1275 N N . TRP A 1 174 ? -6.569 -19.516 42.670 1.00 95.75 174 TRP A N 1
ATOM 1276 C CA . TRP A 1 174 ? -7.993 -19.146 42.795 1.00 95.75 174 TRP A CA 1
ATOM 1277 C C . TRP A 1 174 ? -8.734 -19.784 43.983 1.00 95.75 174 TRP A C 1
ATOM 1279 O O . TRP A 1 174 ? -9.372 -19.035 44.725 1.00 95.75 174 TRP A O 1
ATOM 1289 N N . PRO A 1 175 ? -8.636 -21.106 44.255 1.00 94.06 175 PRO A N 1
ATOM 1290 C CA . PRO A 1 175 ? -9.322 -21.704 45.402 1.00 94.06 175 PRO A CA 1
ATOM 1291 C C . PRO A 1 175 ? -8.812 -21.163 46.745 1.00 94.06 175 PRO A C 1
ATOM 1293 O O . PRO A 1 175 ? -9.610 -20.913 47.640 1.00 94.06 175 PRO A O 1
ATOM 1296 N N . SER A 1 176 ? -7.504 -20.908 46.878 1.00 95.81 176 SER A N 1
ATOM 1297 C CA . SER A 1 176 ? -6.944 -20.338 48.112 1.00 95.81 176 SER A CA 1
ATOM 1298 C C . SER A 1 176 ? -7.349 -18.879 48.305 1.00 95.81 176 SER A C 1
ATOM 1300 O O . SER A 1 176 ? -7.595 -18.480 49.439 1.00 95.81 176 SER A O 1
ATOM 1302 N N . LEU A 1 177 ? -7.401 -18.086 47.229 1.00 96.12 177 LEU A N 1
ATOM 1303 C CA . LEU A 1 177 ? -7.844 -16.688 47.292 1.00 96.12 177 LEU A CA 1
ATOM 1304 C C . LEU A 1 177 ? -9.322 -16.611 47.698 1.00 96.12 177 LEU A C 1
ATOM 1306 O O . LEU A 1 177 ? -9.692 -15.815 48.554 1.00 96.12 177 LEU A O 1
ATOM 1310 N N . LEU A 1 178 ? -10.151 -17.489 47.132 1.00 94.25 178 LEU A N 1
ATOM 1311 C CA . LEU A 1 178 ? -11.559 -17.646 47.484 1.00 94.25 178 LEU A CA 1
ATOM 1312 C C . LEU A 1 178 ? -11.772 -17.991 48.965 1.00 94.25 178 LEU A C 1
ATOM 1314 O O . LEU A 1 178 ? -12.602 -17.364 49.624 1.00 94.25 178 LEU A O 1
ATOM 1318 N N . ASP A 1 179 ? -11.023 -18.957 49.496 1.00 93.75 179 ASP A N 1
ATOM 1319 C CA . ASP A 1 179 ? -11.146 -19.371 50.896 1.00 93.75 179 ASP A CA 1
ATOM 1320 C C . ASP A 1 179 ? -10.724 -18.242 51.864 1.00 93.75 179 ASP A C 1
ATOM 1322 O O . ASP A 1 179 ? -11.282 -18.109 52.953 1.00 93.75 179 ASP A O 1
ATOM 1326 N N . ASP A 1 180 ? -9.757 -17.402 51.484 1.00 94.00 180 ASP A N 1
ATOM 1327 C CA . ASP A 1 180 ? -9.327 -16.244 52.281 1.00 94.00 180 ASP A CA 1
ATOM 1328 C C . ASP A 1 180 ? -10.320 -15.063 52.180 1.00 94.00 180 ASP A C 1
ATOM 1330 O O . ASP A 1 180 ? -10.606 -14.398 53.185 1.00 94.00 180 ASP A O 1
ATOM 1334 N N . LEU A 1 181 ? -10.955 -14.869 51.017 1.00 94.00 181 LEU A N 1
ATOM 1335 C CA . LEU A 1 181 ? -12.072 -13.932 50.821 1.00 94.00 181 LEU A CA 1
ATOM 1336 C C . LEU A 1 181 ? -13.330 -14.322 51.620 1.00 94.00 181 LEU A C 1
ATOM 1338 O O . LEU A 1 181 ? -14.041 -13.444 52.115 1.00 94.00 181 LEU A O 1
ATOM 1342 N N . GLU A 1 182 ? -13.612 -15.617 51.775 1.00 93.00 182 GLU A N 1
ATOM 1343 C CA . GLU A 1 182 ? -14.726 -16.103 52.601 1.00 93.00 182 GLU A CA 1
ATOM 1344 C C . GLU A 1 182 ? -14.424 -15.935 54.101 1.00 93.00 182 GLU A C 1
ATOM 1346 O O . GLU A 1 182 ? -15.243 -15.379 54.838 1.00 93.00 182 GLU A O 1
ATOM 1351 N N . LYS A 1 183 ? -13.218 -16.309 54.561 1.00 93.31 183 LYS A N 1
ATOM 1352 C CA . LYS A 1 183 ? -12.775 -16.102 55.960 1.00 93.31 183 LYS A CA 1
ATOM 1353 C C . LYS A 1 183 ? -12.816 -14.628 56.372 1.00 93.31 183 LYS A C 1
ATOM 1355 O O . LYS A 1 183 ? -13.234 -14.313 57.487 1.00 93.31 183 LYS A O 1
ATOM 1360 N N . SER A 1 184 ? -12.407 -13.728 55.477 1.00 91.31 184 SER A N 1
ATOM 1361 C CA . SER A 1 184 ? -12.466 -12.272 55.678 1.00 91.31 184 SER A CA 1
ATOM 1362 C C . SER A 1 184 ? -13.868 -11.673 55.487 1.00 91.31 184 SER A C 1
ATOM 1364 O O . SER A 1 184 ? -14.048 -10.471 55.687 1.00 91.31 184 SER A O 1
ATOM 1366 N N . LYS A 1 185 ? -14.876 -12.495 55.152 1.00 91.81 185 LYS A N 1
ATOM 1367 C CA . LYS A 1 185 ? -16.276 -12.109 54.889 1.00 91.81 185 LYS A CA 1
ATOM 1368 C C . LYS A 1 185 ? -16.440 -11.085 53.760 1.00 91.81 185 LYS A C 1
ATOM 1370 O O . LYS A 1 185 ? -17.426 -10.350 53.730 1.00 91.81 185 LYS A O 1
ATOM 1375 N N . ARG A 1 186 ? -15.487 -11.040 52.823 1.00 90.38 186 ARG A N 1
ATOM 1376 C CA . ARG A 1 186 ? -15.561 -10.209 51.612 1.00 90.38 186 ARG A CA 1
ATOM 1377 C C . ARG A 1 186 ? -16.513 -10.808 50.572 1.00 90.38 186 ARG A C 1
ATOM 1379 O O . ARG A 1 186 ? -17.115 -10.054 49.816 1.00 90.38 186 ARG A O 1
ATOM 1386 N N . ILE A 1 187 ? -16.679 -12.131 50.553 1.00 92.50 187 ILE A N 1
ATOM 1387 C CA . ILE A 1 187 ? -17.656 -12.843 49.709 1.00 92.50 187 ILE A CA 1
ATOM 1388 C C . ILE A 1 187 ? -18.544 -13.764 50.555 1.00 92.50 187 ILE A C 1
ATOM 1390 O O . ILE A 1 187 ? -18.159 -14.176 51.650 1.00 92.50 187 ILE A O 1
ATOM 1394 N N . SER A 1 188 ? -19.731 -14.099 50.047 1.00 92.00 188 SER A N 1
ATOM 1395 C CA . SER A 1 188 ? -20.624 -15.088 50.660 1.00 92.00 188 SER A CA 1
ATOM 1396 C C . SER A 1 188 ? -20.278 -16.527 50.251 1.00 92.00 188 SER A C 1
ATOM 1398 O O . SER A 1 188 ? -19.715 -16.764 49.181 1.00 92.00 188 SER A O 1
ATOM 1400 N N . ALA A 1 189 ? -20.703 -17.505 51.059 1.00 90.50 189 ALA A N 1
ATOM 1401 C CA . ALA A 1 189 ? -20.598 -18.932 50.732 1.00 90.50 189 ALA A CA 1
ATOM 1402 C C . ALA A 1 189 ? -21.311 -19.298 49.407 1.00 90.50 189 ALA A C 1
ATOM 1404 O O . ALA A 1 189 ? -20.880 -20.186 48.673 1.00 90.50 189 ALA A O 1
ATOM 1405 N N . GLU A 1 190 ? -22.384 -18.579 49.058 1.00 90.00 190 GLU A N 1
ATOM 1406 C CA . GLU A 1 190 ? -23.078 -18.738 47.775 1.00 90.00 190 GLU A CA 1
ATOM 1407 C C . GLU A 1 190 ? -22.211 -18.254 46.603 1.00 90.00 190 GLU A C 1
ATOM 1409 O O . GLU A 1 190 ? -22.033 -18.989 45.633 1.00 90.00 190 GLU A O 1
ATOM 1414 N N . GLN A 1 191 ? -21.597 -17.069 46.710 1.00 89.19 191 GLN A N 1
ATOM 1415 C CA . GLN A 1 191 ? -20.655 -16.560 45.703 1.00 89.19 191 GLN A CA 1
ATOM 1416 C C . GLN A 1 191 ? -19.427 -17.472 45.568 1.00 89.19 191 GLN A C 1
ATOM 1418 O O . GLN A 1 191 ? -18.994 -17.753 44.449 1.00 89.19 191 GLN A O 1
ATOM 1423 N N . ARG A 1 192 ? -18.909 -17.988 46.692 1.00 91.38 192 ARG A N 1
ATOM 1424 C CA . ARG A 1 192 ? -17.821 -18.978 46.744 1.00 91.38 192 ARG A CA 1
ATOM 1425 C C . ARG A 1 192 ? -18.162 -20.269 45.998 1.00 91.38 192 ARG A C 1
ATOM 1427 O O . ARG A 1 192 ? -17.286 -20.837 45.343 1.00 91.38 192 ARG A O 1
ATOM 1434 N N . SER A 1 193 ? -19.402 -20.740 46.121 1.00 90.31 193 SER A N 1
ATOM 1435 C CA . SER A 1 193 ? -19.893 -21.936 45.431 1.00 90.31 193 SER A CA 1
ATOM 1436 C C . SER A 1 193 ? -20.134 -21.667 43.942 1.00 90.31 193 SER A C 1
ATOM 1438 O O . SER A 1 193 ? -19.684 -22.436 43.094 1.00 90.31 193 SER A O 1
ATOM 1440 N N . LYS A 1 194 ? -20.766 -20.533 43.605 1.00 89.56 194 LYS A N 1
ATOM 1441 C CA . LYS A 1 194 ? -21.099 -20.155 42.222 1.00 89.56 194 LYS A CA 1
ATOM 1442 C C . LYS A 1 194 ? -19.859 -19.911 41.358 1.00 89.56 194 LYS A C 1
ATOM 1444 O O . LYS A 1 194 ? -19.822 -20.371 40.223 1.00 89.56 194 LYS A O 1
ATOM 1449 N N . HIS A 1 195 ? -18.835 -19.253 41.903 1.00 92.06 195 HIS A N 1
ATOM 1450 C CA . HIS A 1 195 ? -17.605 -18.886 41.187 1.00 92.06 195 HIS A CA 1
ATOM 1451 C C . HIS A 1 195 ? -16.389 -19.719 41.631 1.00 92.06 195 HIS A C 1
ATOM 1453 O O . HIS A 1 195 ? -15.255 -19.234 41.668 1.00 92.06 195 HIS A O 1
ATOM 1459 N N . ALA A 1 196 ? -16.619 -20.992 41.979 1.00 91.56 196 ALA A N 1
ATOM 1460 C CA . ALA A 1 196 ? -15.615 -21.896 42.547 1.00 91.56 196 ALA A CA 1
ATOM 1461 C C . ALA A 1 196 ? -14.377 -22.142 41.659 1.00 91.56 196 ALA A C 1
ATOM 1463 O O . ALA A 1 196 ? -13.338 -22.571 42.165 1.00 91.56 196 ALA A O 1
ATOM 1464 N N . HIS A 1 197 ? -14.474 -21.871 40.355 1.00 93.12 197 HIS A N 1
ATOM 1465 C CA . HIS A 1 197 ? -13.407 -22.065 39.378 1.00 93.12 197 HIS A CA 1
ATOM 1466 C C . HIS A 1 197 ? -13.298 -20.850 38.456 1.00 93.12 197 HIS A C 1
ATOM 1468 O O . HIS A 1 197 ? -14.302 -20.415 37.898 1.00 93.12 197 HIS A O 1
ATOM 1474 N N . LEU A 1 198 ? -12.077 -20.356 38.243 1.00 94.50 198 LEU A N 1
ATOM 1475 C CA . LEU A 1 198 ? -11.782 -19.378 37.198 1.00 94.50 198 LEU A CA 1
ATOM 1476 C C . LEU A 1 198 ? -11.452 -20.101 35.888 1.00 94.50 198 LEU A C 1
ATOM 1478 O O . LEU A 1 198 ? -10.626 -21.019 35.851 1.00 94.50 198 LEU A O 1
ATOM 1482 N N . THR A 1 199 ? -12.073 -19.657 34.803 1.00 94.25 199 THR A N 1
ATOM 1483 C CA . THR A 1 199 ? -11.730 -20.041 33.432 1.00 94.25 199 THR A CA 1
ATOM 1484 C C . THR A 1 199 ? -10.796 -18.991 32.845 1.00 94.25 199 THR A C 1
ATOM 1486 O O . THR A 1 199 ? -11.103 -17.802 32.907 1.00 94.25 199 THR A O 1
ATOM 1489 N N . ILE A 1 200 ? -9.672 -19.411 32.260 1.00 94.12 200 ILE A N 1
ATOM 1490 C CA . ILE A 1 200 ? -8.736 -18.504 31.584 1.00 94.12 200 ILE A CA 1
ATOM 1491 C C . ILE A 1 200 ? -8.473 -18.971 30.162 1.00 94.12 200 ILE A C 1
ATOM 1493 O O . ILE A 1 200 ? -8.307 -20.164 29.904 1.00 94.12 200 ILE A O 1
ATOM 1497 N N . THR A 1 201 ? -8.387 -18.012 29.245 1.00 95.62 201 THR A N 1
ATOM 1498 C CA . THR A 1 201 ? -7.817 -18.227 27.916 1.00 95.62 201 THR A CA 1
ATOM 1499 C C . THR A 1 201 ? -6.889 -17.073 27.540 1.00 95.62 201 THR A C 1
ATOM 1501 O O . THR A 1 201 ? -7.217 -15.903 27.731 1.00 95.62 201 THR A O 1
ATOM 1504 N N . GLY A 1 202 ? -5.702 -17.413 27.046 1.00 96.06 202 GLY A N 1
ATOM 1505 C CA . GLY A 1 202 ? -4.671 -16.479 26.611 1.00 96.06 202 GLY A CA 1
ATOM 1506 C C . GLY A 1 202 ? -4.685 -16.250 25.103 1.00 96.06 202 GLY A C 1
ATOM 1507 O O . GLY A 1 202 ? -4.908 -17.185 24.340 1.00 96.06 202 GLY A O 1
ATOM 1508 N N . ILE A 1 203 ? -4.386 -15.029 24.675 1.00 97.25 203 ILE A N 1
ATOM 1509 C CA . ILE A 1 203 ? -4.136 -14.650 23.278 1.00 97.25 203 ILE A CA 1
ATOM 1510 C C . ILE A 1 203 ? -2.788 -13.922 23.233 1.00 97.25 203 ILE A C 1
ATOM 1512 O O . ILE A 1 203 ? -2.555 -13.011 24.034 1.00 97.25 203 ILE A O 1
ATOM 1516 N N . VAL A 1 204 ? -1.903 -14.295 22.303 1.00 96.12 204 VAL A N 1
ATOM 1517 C CA . VAL A 1 204 ? -0.546 -13.727 22.241 1.00 96.12 204 VAL A CA 1
ATOM 1518 C C . VAL A 1 204 ? -0.517 -12.442 21.415 1.00 96.12 204 VAL A C 1
ATOM 1520 O O . VAL A 1 204 ? -0.505 -12.474 20.183 1.00 96.12 204 VAL A O 1
ATOM 1523 N N . GLY A 1 205 ? -0.470 -11.303 22.105 1.00 95.94 205 GLY A N 1
ATOM 1524 C CA . GLY A 1 205 ? -0.212 -9.991 21.510 1.00 95.94 205 GLY A CA 1
ATOM 1525 C C . GLY A 1 205 ? 1.243 -9.590 21.730 1.00 95.94 205 GLY A C 1
ATOM 1526 O O . GLY A 1 205 ? 1.604 -9.190 22.835 1.00 95.94 205 GLY A O 1
ATOM 1527 N N . SER A 1 206 ? 2.071 -9.716 20.693 1.00 95.19 206 SER A N 1
ATOM 1528 C CA . SER A 1 206 ? 3.501 -9.389 20.710 1.00 95.19 206 SER A CA 1
ATOM 1529 C C . SER A 1 206 ? 3.970 -9.080 19.289 1.00 95.19 206 SER A C 1
ATOM 1531 O O . SER A 1 206 ? 3.614 -9.792 18.350 1.00 95.19 206 SER A O 1
ATOM 1533 N N . ILE A 1 207 ? 4.803 -8.049 19.130 1.00 96.25 207 ILE A N 1
ATOM 1534 C CA . ILE A 1 207 ? 5.495 -7.789 17.858 1.00 96.25 207 ILE A CA 1
ATOM 1535 C C . ILE A 1 207 ? 6.725 -8.685 17.666 1.00 96.25 207 ILE A C 1
ATOM 1537 O O . ILE A 1 207 ? 7.202 -8.830 16.547 1.00 96.25 207 ILE A O 1
ATOM 1541 N N . ASP A 1 208 ? 7.240 -9.270 18.752 1.00 94.56 208 ASP A N 1
ATOM 1542 C CA . ASP A 1 208 ? 8.565 -9.896 18.793 1.00 94.56 208 ASP A CA 1
ATOM 1543 C C . ASP A 1 208 ? 8.593 -11.278 18.091 1.00 94.56 208 ASP A C 1
ATOM 1545 O O . ASP A 1 208 ? 9.666 -11.778 17.763 1.00 94.56 208 ASP A O 1
ATOM 1549 N N . ASN A 1 209 ? 7.416 -11.883 17.865 1.00 94.12 209 ASN A N 1
ATOM 1550 C CA . ASN A 1 209 ? 7.196 -13.284 17.472 1.00 94.12 209 ASN A CA 1
ATOM 1551 C C . ASN A 1 209 ? 8.023 -14.304 18.276 1.00 94.12 209 ASN A C 1
ATOM 1553 O O . ASN A 1 209 ? 8.565 -15.271 17.747 1.00 94.12 209 ASN A O 1
ATOM 1557 N N . ASP A 1 210 ? 8.142 -14.060 19.581 1.00 91.00 210 ASP A N 1
ATOM 1558 C CA . ASP A 1 210 ? 9.040 -14.782 20.476 1.00 91.00 210 ASP A CA 1
ATOM 1559 C C . ASP A 1 210 ? 8.398 -15.988 21.184 1.00 91.00 210 ASP A C 1
ATOM 1561 O O . ASP A 1 210 ? 9.120 -16.771 21.802 1.00 91.00 210 ASP A O 1
ATOM 1565 N N . MET A 1 211 ? 7.076 -16.162 21.070 1.00 90.38 211 MET A N 1
ATOM 1566 C CA . MET A 1 211 ? 6.301 -17.175 21.794 1.00 90.38 211 MET A CA 1
ATOM 1567 C C . MET A 1 211 ? 6.255 -18.526 21.066 1.00 90.38 211 MET A C 1
ATOM 1569 O O . MET A 1 211 ? 5.722 -18.636 19.966 1.00 90.38 211 MET A O 1
ATOM 1573 N N . ALA A 1 212 ? 6.740 -19.581 21.717 1.00 87.25 212 ALA A N 1
ATOM 1574 C CA . ALA A 1 212 ? 6.694 -20.942 21.198 1.00 87.25 212 ALA A CA 1
ATOM 1575 C C . ALA A 1 212 ? 5.259 -21.504 21.108 1.00 87.25 212 ALA A C 1
ATOM 1577 O O . ALA A 1 212 ? 4.333 -21.050 21.782 1.00 87.25 212 ALA A O 1
ATOM 1578 N N . MET A 1 213 ? 5.089 -22.555 20.297 1.00 87.19 213 MET A N 1
ATOM 1579 C CA . MET A 1 213 ? 3.805 -23.223 20.006 1.00 87.19 213 MET A CA 1
ATOM 1580 C C . MET A 1 213 ? 2.751 -22.361 19.280 1.00 87.19 213 MET A C 1
ATOM 1582 O O . MET A 1 213 ? 1.603 -22.791 19.157 1.00 87.19 213 MET A O 1
ATOM 1586 N N . THR A 1 214 ? 3.132 -21.193 18.759 1.00 90.12 214 THR A N 1
ATOM 1587 C CA . THR A 1 214 ? 2.371 -20.439 17.755 1.00 90.12 214 THR A CA 1
ATOM 1588 C C . THR A 1 214 ? 3.320 -20.001 16.641 1.00 90.12 214 THR A C 1
ATOM 1590 O O . THR A 1 214 ? 4.408 -19.517 16.930 1.00 90.12 214 THR A O 1
ATOM 1593 N N . ASP A 1 215 ? 2.935 -20.182 15.378 1.00 88.00 215 ASP A N 1
ATOM 1594 C CA . ASP A 1 215 ? 3.777 -19.839 14.219 1.00 88.00 215 ASP A CA 1
ATOM 1595 C C . ASP A 1 215 ? 3.965 -18.313 14.101 1.00 88.00 215 ASP A C 1
ATOM 1597 O O . ASP A 1 215 ? 4.988 -17.818 13.625 1.00 88.00 215 ASP A O 1
ATOM 1601 N N . ILE A 1 216 ? 2.942 -17.557 14.518 1.00 91.69 216 ILE A N 1
ATOM 1602 C CA . ILE A 1 216 ? 2.927 -16.097 14.445 1.00 91.69 216 ILE A CA 1
ATOM 1603 C C . ILE A 1 216 ? 2.096 -15.465 15.575 1.00 91.69 216 ILE A C 1
ATOM 1605 O O . ILE A 1 216 ? 1.029 -15.975 15.937 1.00 91.69 216 ILE A O 1
ATOM 1609 N N . THR A 1 217 ? 2.582 -14.361 16.146 1.00 94.81 217 THR A N 1
ATOM 1610 C CA . THR A 1 217 ? 1.912 -13.568 17.193 1.00 94.81 217 THR A CA 1
ATOM 1611 C C . THR A 1 217 ? 1.227 -12.322 16.629 1.00 94.81 217 THR A C 1
ATOM 1613 O O . THR A 1 217 ? 1.675 -11.747 15.635 1.00 94.81 217 THR A O 1
ATOM 1616 N N . ILE A 1 218 ? 0.152 -11.865 17.284 1.00 97.06 218 ILE A N 1
ATOM 1617 C CA . ILE A 1 218 ? -0.588 -10.670 16.850 1.00 97.06 218 ILE A CA 1
ATOM 1618 C C . ILE A 1 218 ? 0.296 -9.430 17.009 1.00 97.06 218 ILE A C 1
ATOM 1620 O O . ILE A 1 218 ? 0.703 -9.085 18.122 1.00 97.06 218 ILE A O 1
ATOM 1624 N N . GLY A 1 219 ? 0.526 -8.750 15.889 1.00 96.38 219 GLY A N 1
ATOM 1625 C CA . GLY A 1 219 ? 1.292 -7.517 15.738 1.00 96.38 219 GLY A CA 1
ATOM 1626 C C . GLY A 1 219 ? 2.646 -7.698 15.057 1.00 96.38 219 GLY A C 1
ATOM 1627 O O . GLY A 1 219 ? 3.201 -6.709 14.579 1.00 96.38 219 GLY A O 1
ATOM 1628 N N . ALA A 1 220 ? 3.179 -8.921 14.968 1.00 96.62 220 ALA A N 1
ATOM 1629 C CA . ALA A 1 220 ? 4.456 -9.181 14.298 1.00 96.62 220 ALA A CA 1
ATOM 1630 C C . ALA A 1 220 ? 4.413 -8.887 12.774 1.00 96.62 220 ALA A C 1
ATOM 1632 O O . ALA A 1 220 ? 5.313 -8.193 12.288 1.00 96.62 220 ALA A O 1
ATOM 1633 N N . PRO A 1 221 ? 3.367 -9.283 12.012 1.00 96.88 221 PRO A N 1
ATOM 1634 C CA . PRO A 1 221 ? 3.153 -8.815 10.639 1.00 96.88 221 PRO A CA 1
ATOM 1635 C C . PRO A 1 221 ? 3.119 -7.287 10.510 1.00 96.88 221 PRO A C 1
ATOM 1637 O O . PRO A 1 221 ? 3.799 -6.725 9.650 1.00 96.88 221 PRO A O 1
ATOM 1640 N N . THR A 1 222 ? 2.370 -6.586 11.365 1.00 97.94 222 THR A N 1
ATOM 1641 C CA . THR A 1 222 ? 2.272 -5.119 11.298 1.00 97.94 222 THR A CA 1
ATOM 1642 C C . THR A 1 222 ? 3.610 -4.454 11.617 1.00 97.94 222 THR A C 1
ATOM 1644 O O . THR A 1 222 ? 4.012 -3.536 10.901 1.00 97.94 222 THR A O 1
ATOM 1647 N N . ALA A 1 223 ? 4.347 -4.944 12.616 1.00 98.12 223 ALA A N 1
ATOM 1648 C CA . ALA A 1 223 ? 5.698 -4.474 12.911 1.00 98.12 223 ALA A CA 1
ATOM 1649 C C . ALA A 1 223 ? 6.633 -4.661 11.708 1.00 98.12 223 ALA A C 1
ATOM 1651 O O . ALA A 1 223 ? 7.339 -3.727 11.327 1.00 98.12 223 ALA A O 1
ATOM 1652 N N . LEU A 1 224 ? 6.567 -5.814 11.036 1.00 98.06 224 LEU A N 1
ATOM 1653 C CA . LEU A 1 224 ? 7.311 -6.073 9.805 1.00 98.06 224 LEU A CA 1
ATOM 1654 C C . LEU A 1 224 ? 6.924 -5.100 8.671 1.00 98.06 224 LEU A C 1
ATOM 1656 O O . LEU A 1 224 ? 7.814 -4.594 7.991 1.00 98.06 224 LEU A O 1
ATOM 1660 N N . HIS A 1 225 ? 5.641 -4.744 8.510 1.00 97.94 225 HIS A N 1
ATOM 1661 C CA . HIS A 1 225 ? 5.214 -3.656 7.610 1.00 97.94 225 HIS A CA 1
ATOM 1662 C C . HIS A 1 225 ? 5.879 -2.314 7.956 1.00 97.94 225 HIS A C 1
ATOM 1664 O O . HIS A 1 225 ? 6.387 -1.643 7.056 1.00 97.94 225 HIS A O 1
ATOM 1670 N N . ARG A 1 226 ? 5.916 -1.926 9.239 1.00 97.81 226 ARG A N 1
ATOM 1671 C CA . ARG A 1 226 ? 6.559 -0.673 9.684 1.00 97.81 226 ARG A CA 1
ATOM 1672 C C . ARG A 1 226 ? 8.073 -0.685 9.429 1.00 97.81 226 ARG A C 1
ATOM 1674 O O . ARG A 1 226 ? 8.619 0.324 8.986 1.00 97.81 226 ARG A O 1
ATOM 1681 N N . ILE A 1 227 ? 8.746 -1.819 9.655 1.00 98.19 227 ILE A N 1
ATOM 1682 C CA . ILE A 1 227 ? 10.177 -1.990 9.349 1.00 98.19 227 ILE A CA 1
ATOM 1683 C C . ILE A 1 227 ? 10.418 -1.869 7.843 1.00 98.19 227 ILE A C 1
ATOM 1685 O O . ILE A 1 227 ? 11.285 -1.102 7.426 1.00 98.19 227 ILE A O 1
ATOM 1689 N N . SER A 1 228 ? 9.661 -2.594 7.017 1.00 97.38 228 SER A N 1
ATOM 1690 C CA . SER A 1 228 ? 9.866 -2.591 5.567 1.00 97.38 228 SER A CA 1
ATOM 1691 C C . SER A 1 228 ? 9.606 -1.229 4.932 1.00 97.38 228 SER A C 1
ATOM 1693 O O . SER A 1 228 ? 10.400 -0.812 4.097 1.00 97.38 228 SER A O 1
ATOM 1695 N N . GLU A 1 229 ? 8.581 -0.492 5.365 1.00 96.06 229 GLU A N 1
ATOM 1696 C CA . GLU A 1 229 ? 8.324 0.880 4.900 1.00 96.06 229 GLU A CA 1
ATOM 1697 C C . GLU A 1 229 ? 9.500 1.821 5.214 1.00 96.06 229 GLU A C 1
ATOM 1699 O O . GLU A 1 229 ? 9.942 2.590 4.353 1.00 96.06 229 GLU A O 1
ATOM 1704 N N . ALA A 1 230 ? 10.065 1.718 6.421 1.00 96.94 230 ALA A N 1
ATOM 1705 C CA . ALA A 1 230 ? 11.228 2.505 6.815 1.00 96.94 230 ALA A CA 1
ATOM 1706 C C . ALA A 1 230 ? 12.492 2.110 6.029 1.00 96.94 230 ALA A C 1
ATOM 1708 O O . ALA A 1 230 ? 13.216 2.986 5.554 1.00 96.94 230 ALA A O 1
ATOM 1709 N N . VAL A 1 231 ? 12.757 0.812 5.843 1.00 96.50 231 VAL A N 1
ATOM 1710 C CA . VAL A 1 231 ? 13.936 0.329 5.102 1.00 96.50 231 VAL A CA 1
ATOM 1711 C C . VAL A 1 231 ? 13.823 0.602 3.598 1.00 96.50 231 VAL A C 1
ATOM 1713 O O . VAL A 1 231 ? 14.823 0.982 2.990 1.00 96.50 231 VAL A O 1
ATOM 1716 N N . ASP A 1 232 ? 12.636 0.492 2.996 1.00 94.56 232 ASP A N 1
ATOM 1717 C CA . ASP A 1 232 ? 12.401 0.882 1.598 1.00 94.56 232 ASP A CA 1
ATOM 1718 C C . ASP A 1 232 ? 12.650 2.393 1.414 1.00 94.56 232 ASP A C 1
ATOM 1720 O O . ASP A 1 232 ? 13.354 2.803 0.484 1.00 94.56 232 ASP A O 1
ATOM 1724 N N . SER A 1 233 ? 12.179 3.216 2.361 1.00 94.31 233 SER A N 1
ATOM 1725 C CA . SER A 1 233 ? 12.424 4.666 2.388 1.00 94.31 233 SER A CA 1
ATOM 1726 C C . SER A 1 233 ? 13.919 4.995 2.512 1.00 94.31 233 SER A C 1
ATOM 1728 O O . SER A 1 233 ? 14.455 5.750 1.698 1.00 94.31 233 SER A O 1
ATOM 1730 N N . ILE A 1 234 ? 14.631 4.372 3.461 1.00 94.44 234 ILE A N 1
ATOM 1731 C CA . ILE A 1 234 ? 16.097 4.471 3.612 1.00 94.44 234 ILE A CA 1
ATOM 1732 C C . ILE A 1 234 ? 16.815 4.005 2.336 1.00 94.44 234 ILE A C 1
ATOM 1734 O O . ILE A 1 234 ? 17.800 4.612 1.911 1.00 94.44 234 ILE A O 1
ATOM 1738 N N . GLY A 1 235 ? 16.311 2.953 1.688 1.00 90.50 235 GLY A N 1
ATOM 1739 C CA . GLY A 1 235 ? 16.880 2.361 0.482 1.00 90.50 235 GLY A CA 1
ATOM 1740 C C . GLY A 1 235 ? 17.011 3.340 -0.686 1.00 90.50 235 GLY A C 1
ATOM 1741 O O . GLY A 1 235 ? 17.935 3.187 -1.490 1.00 90.50 235 GLY A O 1
ATOM 1742 N N . SER A 1 236 ? 16.150 4.360 -0.758 1.00 87.88 236 SER A N 1
ATOM 1743 C CA . SER A 1 236 ? 16.242 5.439 -1.749 1.00 87.88 236 SER A CA 1
ATOM 1744 C C . SER A 1 236 ? 17.487 6.315 -1.522 1.00 87.88 236 SER A C 1
ATOM 1746 O O . SER A 1 236 ? 18.405 6.310 -2.344 1.00 87.88 236 SER A O 1
ATOM 1748 N N . THR A 1 237 ? 17.594 6.975 -0.363 1.00 90.62 237 THR A N 1
ATOM 1749 C CA . THR A 1 237 ? 18.727 7.849 0.001 1.00 90.62 237 THR A CA 1
ATOM 1750 C C . THR A 1 237 ? 20.056 7.090 0.089 1.00 90.62 237 THR A C 1
ATOM 1752 O O . THR A 1 237 ? 21.099 7.598 -0.340 1.00 90.62 237 THR A O 1
ATOM 1755 N N . ALA A 1 238 ? 20.027 5.830 0.536 1.00 90.75 238 ALA A N 1
ATOM 1756 C CA . ALA A 1 238 ? 21.192 4.952 0.540 1.00 90.75 238 ALA A CA 1
ATOM 1757 C C . ALA A 1 238 ? 21.735 4.696 -0.876 1.00 90.75 238 ALA A C 1
ATOM 1759 O O . ALA A 1 238 ? 22.950 4.689 -1.074 1.00 90.75 238 ALA A O 1
ATOM 1760 N N . SER A 1 239 ? 20.853 4.533 -1.870 1.00 88.44 239 SER A N 1
ATOM 1761 C CA . SER A 1 239 ? 21.243 4.304 -3.269 1.00 88.44 239 SER A CA 1
ATOM 1762 C C . SER A 1 239 ? 21.798 5.563 -3.938 1.00 88.44 239 SER A C 1
ATOM 1764 O O . SER A 1 239 ? 22.768 5.471 -4.700 1.00 88.44 239 SER A O 1
ATOM 1766 N N . SER A 1 240 ? 21.225 6.734 -3.636 1.00 88.94 240 SER A N 1
ATOM 1767 C CA . SER A 1 240 ? 21.676 8.027 -4.169 1.00 88.94 240 SER A CA 1
ATOM 1768 C C . SER A 1 240 ? 23.114 8.331 -3.752 1.00 88.94 240 SER A C 1
ATOM 1770 O O . SER A 1 240 ? 23.983 8.503 -4.606 1.00 88.94 240 SER A O 1
ATOM 1772 N N . HIS A 1 241 ? 23.395 8.295 -2.446 1.00 89.19 241 HIS A N 1
ATOM 1773 C CA . HIS A 1 241 ? 24.713 8.619 -1.887 1.00 89.19 241 HIS A CA 1
ATOM 1774 C C . HIS A 1 241 ? 25.680 7.426 -1.806 1.00 89.19 241 HIS A C 1
ATOM 1776 O O . HIS A 1 241 ? 26.767 7.559 -1.253 1.00 89.19 241 HIS A O 1
ATOM 1782 N N . SER A 1 242 ? 25.292 6.257 -2.324 1.00 90.88 242 SER A N 1
ATOM 1783 C CA . SER A 1 242 ? 26.059 5.005 -2.235 1.00 90.88 242 SER A CA 1
ATOM 1784 C C . SER A 1 242 ? 26.449 4.600 -0.797 1.00 90.88 242 SER A C 1
ATOM 1786 O O . SER A 1 242 ? 27.530 4.055 -0.570 1.00 90.88 242 SER A O 1
ATOM 1788 N N . ARG A 1 243 ? 25.578 4.880 0.180 1.00 93.62 243 ARG A N 1
ATOM 1789 C CA . ARG A 1 243 ? 25.841 4.766 1.627 1.00 93.62 243 ARG A CA 1
ATOM 1790 C C . ARG A 1 243 ? 25.666 3.357 2.189 1.00 93.62 243 ARG A C 1
ATOM 1792 O O . ARG A 1 243 ? 25.009 2.500 1.591 1.00 93.62 243 ARG A O 1
ATOM 1799 N N . ALA A 1 244 ? 26.185 3.174 3.402 1.00 96.88 244 ALA A N 1
ATOM 1800 C CA . ALA A 1 244 ? 25.798 2.086 4.289 1.00 96.88 244 ALA A CA 1
ATOM 1801 C C . ALA A 1 244 ? 24.804 2.571 5.363 1.00 96.88 244 ALA A C 1
ATOM 1803 O O . ALA A 1 244 ? 24.937 3.672 5.899 1.00 96.88 244 ALA A O 1
ATOM 1804 N N . PHE A 1 245 ? 23.820 1.743 5.702 1.00 98.06 245 PHE A N 1
ATOM 1805 C CA . PHE A 1 245 ? 22.901 1.964 6.816 1.00 98.06 245 PHE A CA 1
ATOM 1806 C C . PHE A 1 245 ? 22.873 0.738 7.724 1.00 98.06 245 PHE A C 1
ATOM 1808 O O . PHE A 1 245 ? 22.709 -0.388 7.253 1.00 98.06 245 PHE A O 1
ATOM 1815 N N . VAL A 1 246 ? 23.000 0.977 9.027 1.00 98.38 246 VAL A N 1
ATOM 1816 C CA . VAL A 1 246 ? 22.794 -0.016 10.082 1.00 98.38 246 VAL A CA 1
ATOM 1817 C C . VAL A 1 246 ? 21.446 0.278 10.732 1.00 98.38 246 VAL A C 1
ATOM 1819 O O . VAL A 1 246 ? 21.287 1.304 11.397 1.00 98.38 246 VAL A O 1
ATOM 1822 N N . VAL A 1 247 ? 20.464 -0.589 10.500 1.00 98.44 247 VAL A N 1
ATOM 1823 C CA . VAL A 1 247 ? 19.079 -0.411 10.951 1.00 98.44 247 VAL A CA 1
ATOM 1824 C C . VAL A 1 247 ? 18.828 -1.294 12.168 1.00 98.44 247 VAL A C 1
ATOM 1826 O O . VAL A 1 247 ? 18.949 -2.514 12.084 1.00 98.44 247 VAL A O 1
ATOM 1829 N N . GLU A 1 248 ? 18.483 -0.682 13.299 1.00 98.44 248 GLU A N 1
ATOM 1830 C CA . GLU A 1 248 ? 18.126 -1.402 14.524 1.00 98.44 248 GLU A CA 1
ATOM 1831 C C . GLU A 1 248 ? 16.623 -1.688 14.547 1.00 98.44 248 GLU A C 1
ATOM 1833 O O . GLU A 1 248 ? 15.804 -0.762 14.450 1.00 98.44 248 GLU A O 1
ATOM 1838 N N . VAL A 1 249 ? 16.276 -2.968 14.685 1.00 98.19 249 VAL A N 1
ATOM 1839 C CA . VAL A 1 249 ? 14.896 -3.468 14.732 1.00 98.19 249 VAL A CA 1
ATOM 1840 C C . VAL A 1 249 ? 14.584 -4.083 16.093 1.00 98.19 249 VAL A C 1
ATOM 1842 O O . VAL A 1 249 ? 15.465 -4.621 16.768 1.00 98.19 249 VAL A O 1
ATOM 1845 N N . MET A 1 250 ? 13.319 -3.989 16.498 1.00 97.62 250 MET A N 1
ATOM 1846 C CA . MET A 1 250 ? 12.818 -4.630 17.714 1.00 97.62 250 MET A CA 1
ATOM 1847 C C . MET A 1 250 ? 12.738 -6.154 17.547 1.00 97.62 250 MET A C 1
ATOM 1849 O O . MET A 1 250 ? 12.887 -6.687 16.446 1.00 97.62 250 MET A O 1
ATOM 1853 N N . GLY A 1 251 ? 12.518 -6.845 18.660 1.00 93.00 251 GLY A N 1
ATOM 1854 C CA . GLY A 1 251 ? 12.369 -8.300 18.738 1.00 93.00 251 GLY A CA 1
ATOM 1855 C C . GLY A 1 251 ? 12.746 -8.885 20.100 1.00 93.00 251 GLY A C 1
ATOM 1856 O O . GLY A 1 251 ? 12.690 -10.098 20.283 1.00 93.00 251 GLY A O 1
ATOM 1857 N N . ARG A 1 252 ? 13.150 -8.055 21.072 1.00 92.75 252 ARG A N 1
ATOM 1858 C CA . ARG A 1 252 ? 13.604 -8.429 22.419 1.00 92.75 252 ARG A CA 1
ATOM 1859 C C . ARG A 1 252 ? 14.792 -9.398 22.399 1.00 92.75 252 ARG A C 1
ATOM 1861 O O . ARG A 1 252 ? 15.939 -8.964 22.340 1.00 92.75 252 ARG A O 1
ATOM 1868 N N . HIS A 1 253 ? 14.516 -10.699 22.447 1.00 91.56 253 HIS A N 1
ATOM 1869 C CA . HIS A 1 253 ? 15.494 -11.791 22.367 1.00 91.56 253 HIS A CA 1
ATOM 1870 C C . HIS A 1 253 ? 15.184 -12.743 21.198 1.00 91.56 253 HIS A C 1
ATOM 1872 O O . HIS A 1 253 ? 15.611 -13.896 21.193 1.00 91.56 253 HIS A O 1
ATOM 1878 N N . CYS A 1 254 ? 14.432 -12.260 20.207 1.00 94.38 254 CYS A N 1
ATOM 1879 C CA . CYS A 1 254 ? 14.105 -12.957 18.977 1.00 94.38 254 CYS A CA 1
ATOM 1880 C C . CYS A 1 254 ? 14.597 -12.197 17.741 1.00 94.38 254 CYS A C 1
ATOM 1882 O O . CYS A 1 254 ? 14.469 -10.976 17.636 1.00 94.38 254 CYS A O 1
ATOM 1884 N N . GLY A 1 255 ? 15.157 -12.937 16.788 1.00 96.00 255 GLY A N 1
ATOM 1885 C CA . GLY A 1 255 ? 15.595 -12.433 15.494 1.00 96.00 255 GLY A CA 1
ATOM 1886 C C . GLY A 1 255 ? 14.516 -12.396 14.410 1.00 96.00 255 GLY A C 1
ATOM 1887 O O . GLY A 1 255 ? 14.834 -11.970 13.302 1.00 96.00 255 GLY A O 1
ATOM 1888 N N . TRP A 1 256 ? 13.273 -12.828 14.670 1.00 96.25 256 TRP A N 1
ATOM 1889 C CA . TRP A 1 256 ? 12.260 -13.064 13.621 1.00 96.25 256 TRP A CA 1
ATOM 1890 C C . TRP A 1 256 ? 12.014 -11.821 12.756 1.00 96.25 256 TRP A C 1
ATOM 1892 O O . TRP A 1 256 ? 12.112 -11.893 11.530 1.00 96.25 256 TRP A O 1
ATOM 1902 N N . LEU A 1 257 ? 11.818 -10.655 13.385 1.00 97.62 257 LEU A N 1
ATOM 1903 C CA . LEU A 1 257 ? 11.660 -9.380 12.676 1.00 97.62 257 LEU A CA 1
ATOM 1904 C C . LEU A 1 257 ? 12.886 -9.028 11.815 1.00 97.62 257 LEU A C 1
ATOM 1906 O O . LEU A 1 257 ? 12.724 -8.530 10.703 1.00 97.62 257 LEU A O 1
ATOM 1910 N N . ALA A 1 258 ? 14.104 -9.324 12.280 1.00 97.62 258 ALA A N 1
ATOM 1911 C CA . ALA A 1 258 ? 15.336 -9.059 11.537 1.00 97.62 258 ALA A CA 1
ATOM 1912 C C . ALA A 1 258 ? 15.539 -10.017 10.349 1.00 97.62 258 ALA A C 1
ATOM 1914 O O . ALA A 1 258 ? 15.933 -9.560 9.276 1.00 97.62 258 ALA A O 1
ATOM 1915 N N . VAL A 1 259 ? 15.231 -11.312 10.500 1.00 96.94 259 VAL A N 1
ATOM 1916 C CA . VAL A 1 259 ? 15.272 -12.297 9.398 1.00 96.94 259 VAL A CA 1
ATOM 1917 C C . VAL A 1 259 ? 14.252 -11.926 8.321 1.00 96.94 259 VAL A C 1
ATOM 1919 O O . VAL A 1 259 ? 14.601 -11.790 7.146 1.00 96.94 259 VAL A O 1
ATOM 1922 N N . MET A 1 260 ? 13.001 -11.697 8.726 1.00 97.31 260 MET A N 1
ATOM 1923 C CA . MET A 1 260 ? 11.905 -11.395 7.805 1.00 97.31 260 MET A CA 1
ATOM 1924 C C . MET A 1 260 ? 12.106 -10.053 7.095 1.00 97.31 260 MET A C 1
ATOM 1926 O O . MET A 1 260 ? 11.904 -9.969 5.882 1.00 97.31 260 MET A O 1
ATOM 1930 N N . ALA A 1 261 ? 12.571 -9.016 7.801 1.00 97.25 261 ALA A N 1
ATOM 1931 C CA . ALA A 1 261 ? 12.927 -7.741 7.178 1.00 97.25 261 ALA A CA 1
ATOM 1932 C C . ALA A 1 261 ? 14.164 -7.867 6.274 1.00 97.25 261 ALA A C 1
ATOM 1934 O O . ALA A 1 261 ? 14.211 -7.242 5.214 1.00 97.25 261 ALA A O 1
ATOM 1935 N N . GLY A 1 262 ? 15.142 -8.698 6.649 1.00 95.75 262 GLY A N 1
ATOM 1936 C CA . GLY A 1 262 ? 16.328 -8.981 5.842 1.00 95.75 262 GLY A CA 1
ATOM 1937 C C . GLY A 1 262 ? 15.969 -9.543 4.468 1.00 95.75 262 GLY A C 1
ATOM 1938 O O . GLY A 1 262 ? 16.421 -9.012 3.451 1.00 95.75 262 GLY A O 1
ATOM 1939 N N . LEU A 1 263 ? 15.080 -10.541 4.435 1.00 94.38 263 LEU A N 1
ATOM 1940 C CA . LEU A 1 263 ? 14.487 -11.077 3.206 1.00 94.38 263 LEU A CA 1
ATOM 1941 C C . LEU A 1 263 ? 13.657 -10.029 2.450 1.00 94.38 263 LEU A C 1
ATOM 1943 O O . LEU A 1 263 ? 13.929 -9.734 1.284 1.00 94.38 263 LEU A O 1
ATOM 1947 N N . ALA A 1 264 ? 12.646 -9.454 3.108 1.00 95.56 264 ALA A N 1
ATOM 1948 C CA . ALA A 1 264 ? 11.660 -8.582 2.471 1.00 95.56 264 ALA A CA 1
ATOM 1949 C C . ALA A 1 264 ? 12.276 -7.298 1.883 1.00 95.56 264 ALA A C 1
ATOM 1951 O O . ALA A 1 264 ? 11.786 -6.772 0.881 1.00 95.56 264 ALA A O 1
ATOM 1952 N N . CYS A 1 265 ? 13.367 -6.802 2.464 1.00 94.50 265 CYS A N 1
ATOM 1953 C CA . CYS A 1 265 ? 14.034 -5.574 2.030 1.00 94.50 265 CYS A CA 1
ATOM 1954 C C . CYS A 1 265 ? 15.325 -5.822 1.228 1.00 94.50 265 CYS A C 1
ATOM 1956 O O . CYS A 1 265 ? 15.899 -4.872 0.694 1.00 94.50 265 CYS A O 1
ATOM 1958 N N . GLY A 1 266 ? 15.796 -7.071 1.130 1.00 92.12 266 GLY A N 1
ATOM 1959 C CA . GLY A 1 266 ? 17.051 -7.412 0.453 1.00 92.12 266 GLY A CA 1
ATOM 1960 C C . GLY A 1 266 ? 18.293 -6.858 1.160 1.00 92.12 266 GLY A C 1
ATOM 1961 O O . GLY A 1 266 ? 19.167 -6.272 0.508 1.00 92.12 266 GLY A O 1
ATOM 1962 N N . ALA A 1 267 ? 18.348 -7.014 2.487 1.00 95.44 267 ALA A N 1
ATOM 1963 C CA . ALA A 1 267 ? 19.497 -6.620 3.298 1.00 95.44 267 ALA A CA 1
ATOM 1964 C C . ALA A 1 267 ? 20.765 -7.401 2.912 1.00 95.44 267 ALA A C 1
ATOM 1966 O O . ALA A 1 267 ? 20.706 -8.495 2.358 1.00 95.44 267 ALA A O 1
ATOM 1967 N N . ASP A 1 268 ? 21.923 -6.819 3.207 1.00 95.31 268 ASP A N 1
ATOM 1968 C CA . ASP A 1 268 ? 23.236 -7.387 2.903 1.00 95.31 268 ASP A CA 1
ATOM 1969 C C . ASP A 1 268 ? 23.790 -8.252 4.038 1.00 95.31 268 ASP A C 1
ATOM 1971 O O . ASP A 1 268 ? 24.598 -9.141 3.791 1.00 95.31 268 ASP A O 1
ATOM 1975 N N . TYR A 1 269 ? 23.374 -7.984 5.278 1.00 96.44 269 TYR A N 1
ATOM 1976 C CA . TYR A 1 269 ? 23.760 -8.753 6.459 1.00 96.44 269 TYR A CA 1
ATOM 1977 C C . TYR A 1 269 ? 22.714 -8.582 7.569 1.00 96.44 269 TYR A C 1
ATOM 1979 O O . TYR A 1 269 ? 22.093 -7.518 7.672 1.00 96.44 269 TYR A O 1
ATOM 1987 N N . ILE A 1 270 ? 22.542 -9.600 8.417 1.00 97.44 270 ILE A N 1
ATOM 1988 C CA . ILE A 1 270 ? 21.687 -9.533 9.611 1.00 97.44 270 ILE A CA 1
ATOM 1989 C C . ILE A 1 270 ? 22.430 -10.007 10.861 1.00 97.44 270 ILE A C 1
ATOM 1991 O O . ILE A 1 270 ? 23.235 -10.933 10.795 1.00 97.44 270 ILE A O 1
ATOM 1995 N N . PHE A 1 271 ? 22.111 -9.409 12.007 1.00 97.69 271 PHE A N 1
ATOM 1996 C CA . PHE A 1 271 ? 22.539 -9.876 13.326 1.00 97.69 271 PHE A CA 1
ATOM 1997 C C . PHE A 1 271 ? 21.321 -10.284 14.156 1.00 97.69 271 PHE A C 1
ATOM 1999 O O . PHE A 1 271 ? 20.426 -9.465 14.379 1.00 97.69 271 PHE A O 1
ATOM 2006 N N . ILE A 1 272 ? 21.304 -11.538 14.618 1.00 97.12 272 ILE A N 1
ATOM 2007 C CA . ILE A 1 272 ? 20.200 -12.145 15.376 1.00 97.12 272 ILE A CA 1
ATOM 2008 C C . ILE A 1 272 ? 20.717 -12.920 16.602 1.00 97.12 272 ILE A C 1
ATOM 2010 O O . ILE A 1 272 ? 21.800 -13.504 16.523 1.00 97.12 272 ILE A O 1
ATOM 2014 N N . PRO A 1 273 ? 19.975 -12.949 17.728 1.00 95.75 273 PRO A N 1
ATOM 2015 C CA . PRO A 1 273 ? 20.390 -13.665 18.938 1.00 95.75 273 PRO A CA 1
ATOM 2016 C C . PRO A 1 273 ? 20.452 -15.188 18.769 1.00 95.75 273 PRO A C 1
ATOM 2018 O O . PRO A 1 273 ? 21.289 -15.825 19.401 1.00 95.75 273 PRO A O 1
ATOM 2021 N N . GLU A 1 274 ? 19.610 -15.782 17.918 1.00 94.62 274 GLU A N 1
ATOM 2022 C CA . GLU A 1 274 ? 19.590 -17.236 17.699 1.00 94.62 274 GLU A CA 1
ATOM 2023 C C . GLU A 1 274 ? 20.807 -17.733 16.912 1.00 94.62 274 GLU A C 1
ATOM 2025 O O . GLU A 1 274 ? 21.202 -18.886 17.046 1.00 94.62 274 GLU A O 1
ATOM 2030 N N . ARG A 1 275 ? 21.427 -16.870 16.099 1.00 94.56 275 ARG A N 1
ATOM 2031 C CA . ARG A 1 275 ? 22.618 -17.211 15.314 1.00 94.56 275 ARG A CA 1
ATOM 2032 C C . ARG A 1 275 ? 23.681 -16.114 15.417 1.00 94.56 275 ARG A C 1
ATOM 2034 O O . ARG A 1 275 ? 23.859 -15.356 14.458 1.00 94.56 275 ARG A O 1
ATOM 2041 N N . PRO A 1 276 ? 24.415 -16.044 16.543 1.00 94.25 276 PRO A N 1
ATOM 2042 C CA . PRO A 1 276 ? 25.598 -15.203 16.650 1.00 94.25 276 PRO A CA 1
ATOM 2043 C C . PRO A 1 276 ? 26.616 -15.532 15.547 1.00 94.25 276 PRO A C 1
ATOM 2045 O O . PRO A 1 276 ? 26.680 -16.688 15.103 1.00 94.25 276 PRO A O 1
ATOM 2048 N N . PRO A 1 277 ? 27.442 -14.560 15.119 1.00 92.25 277 PRO A N 1
ATOM 2049 C CA . PRO A 1 277 ? 28.476 -14.795 14.116 1.00 92.25 277 PRO A CA 1
ATOM 2050 C C . PRO A 1 277 ? 29.393 -15.972 14.477 1.00 92.25 277 PRO A C 1
ATOM 2052 O O . PRO A 1 277 ? 29.683 -16.207 15.650 1.00 92.25 277 PRO A O 1
ATOM 2055 N N . LYS A 1 278 ? 29.826 -16.753 13.479 1.00 85.12 278 LYS A N 1
ATOM 2056 C CA . LYS A 1 278 ? 30.571 -18.002 13.726 1.00 85.12 278 LYS A CA 1
ATOM 2057 C C . LYS A 1 278 ? 32.061 -17.774 13.991 1.00 85.12 278 LYS A C 1
ATOM 2059 O O . LYS A 1 278 ? 32.634 -18.520 14.782 1.00 85.12 278 LYS A O 1
ATOM 2064 N N . SER A 1 279 ? 32.667 -16.787 13.333 1.00 86.69 279 SER A N 1
ATOM 2065 C CA . SER A 1 279 ? 34.067 -16.397 13.526 1.00 86.69 279 SER A CA 1
ATOM 2066 C C . SER A 1 279 ? 34.267 -15.561 14.797 1.00 86.69 279 SER A C 1
ATOM 2068 O O . SER A 1 279 ? 33.410 -14.759 15.160 1.00 86.69 279 SER A O 1
ATOM 2070 N N . GLU A 1 280 ? 35.435 -15.699 15.430 1.00 82.81 280 GLU A N 1
ATOM 2071 C CA . GLU A 1 280 ? 35.896 -14.793 16.496 1.00 82.81 280 GLU A CA 1
ATOM 2072 C C . GLU A 1 280 ? 36.294 -13.402 15.948 1.00 82.81 280 GLU A C 1
ATOM 2074 O O . GLU A 1 280 ? 36.208 -12.422 16.675 1.00 82.81 280 GLU A O 1
ATOM 2079 N N . ASP A 1 281 ? 36.685 -13.303 14.667 1.00 90.56 281 ASP A N 1
ATOM 2080 C CA . ASP A 1 281 ? 36.857 -12.039 13.915 1.00 90.56 281 ASP A CA 1
ATOM 2081 C C . ASP A 1 281 ? 35.730 -11.933 12.877 1.00 90.56 281 ASP A C 1
ATOM 2083 O O . ASP A 1 281 ? 35.934 -11.972 11.656 1.00 90.56 281 ASP A O 1
ATOM 2087 N N . TRP A 1 282 ? 34.497 -11.895 13.381 1.00 92.94 282 TRP A N 1
ATOM 2088 C CA . TRP A 1 282 ? 33.299 -11.720 12.561 1.00 92.94 282 TRP A CA 1
ATOM 2089 C C . TRP A 1 282 ? 33.255 -10.343 11.902 1.00 92.94 282 TRP A C 1
ATOM 2091 O O . TRP A 1 282 ? 32.604 -10.170 10.872 1.00 92.94 282 TRP A O 1
ATOM 2101 N N . GLU A 1 283 ? 33.962 -9.360 12.458 1.00 94.19 283 GLU A N 1
ATOM 2102 C CA . GLU A 1 283 ? 34.103 -8.037 11.872 1.00 94.19 283 GLU A CA 1
ATOM 2103 C C . GLU A 1 283 ? 34.777 -8.130 10.499 1.00 94.19 283 GLU A C 1
ATOM 2105 O O . GLU A 1 283 ? 34.301 -7.509 9.549 1.00 94.19 283 GLU A O 1
ATOM 2110 N N . SER A 1 284 ? 35.838 -8.936 10.355 1.00 92.19 284 SER A N 1
ATOM 2111 C CA . SER A 1 284 ? 36.455 -9.205 9.047 1.00 92.19 284 SER A CA 1
ATOM 2112 C C . SER A 1 284 ? 35.564 -10.053 8.141 1.00 92.19 284 SER A C 1
ATOM 2114 O O . SER A 1 284 ? 35.504 -9.781 6.944 1.00 92.19 284 SER A O 1
ATOM 2116 N N . GLU A 1 285 ? 34.853 -11.051 8.678 1.00 89.94 285 GLU A N 1
ATOM 2117 C CA . GLU A 1 285 ? 33.913 -11.886 7.909 1.00 89.94 285 GLU A CA 1
ATOM 2118 C C . GLU A 1 285 ? 32.812 -11.028 7.258 1.00 89.94 285 GLU A C 1
ATOM 2120 O O . GLU A 1 285 ? 32.649 -11.037 6.034 1.00 89.94 285 GLU A O 1
ATOM 2125 N N . MET A 1 286 ? 32.134 -10.202 8.063 1.00 94.06 286 MET A N 1
ATOM 2126 C CA . MET A 1 286 ? 31.146 -9.224 7.607 1.00 94.06 286 MET A CA 1
ATOM 2127 C C . MET A 1 286 ? 31.771 -8.234 6.617 1.00 94.06 286 MET A C 1
ATOM 2129 O O . MET A 1 286 ? 31.205 -7.997 5.548 1.00 94.06 286 MET A O 1
ATOM 2133 N N . CYS A 1 287 ? 32.939 -7.660 6.929 1.00 94.69 287 CYS A N 1
ATOM 2134 C CA . CYS A 1 287 ? 33.592 -6.708 6.033 1.00 94.69 287 CYS A CA 1
ATOM 2135 C C . CYS A 1 287 ? 33.911 -7.317 4.661 1.00 94.69 287 CYS A C 1
ATOM 2137 O O . CYS A 1 287 ? 33.668 -6.665 3.648 1.00 94.69 287 CYS A O 1
ATOM 2139 N N . ASN A 1 288 ? 34.400 -8.556 4.607 1.00 91.69 288 ASN A N 1
ATOM 2140 C CA . ASN A 1 288 ? 34.730 -9.238 3.356 1.00 91.69 288 ASN A CA 1
ATOM 2141 C C . ASN A 1 288 ? 33.480 -9.536 2.512 1.00 91.69 288 ASN A C 1
ATOM 2143 O O . ASN A 1 288 ? 33.487 -9.270 1.309 1.00 91.69 288 ASN A O 1
ATOM 2147 N N . GLY A 1 289 ? 32.392 -10.012 3.132 1.00 91.31 289 GLY A N 1
ATOM 2148 C CA . GLY A 1 289 ? 31.113 -10.222 2.443 1.00 91.31 289 GLY A CA 1
ATOM 2149 C C . GLY A 1 289 ? 30.561 -8.920 1.854 1.00 91.31 289 GLY A C 1
ATOM 2150 O O . GLY A 1 289 ? 30.351 -8.810 0.646 1.00 91.31 289 GLY A O 1
ATOM 2151 N N . LEU A 1 290 ? 30.441 -7.880 2.684 1.00 94.44 290 LEU A N 1
ATOM 2152 C CA . LEU A 1 290 ? 29.940 -6.573 2.252 1.00 94.44 290 LEU A CA 1
ATOM 2153 C C . LEU A 1 290 ? 30.829 -5.920 1.183 1.00 94.44 290 LEU A C 1
ATOM 2155 O O . LEU A 1 290 ? 30.308 -5.300 0.255 1.00 94.44 290 LEU A O 1
ATOM 2159 N N . LYS A 1 291 ? 32.157 -6.078 1.267 1.00 94.00 291 LYS A N 1
ATOM 2160 C CA . LYS A 1 291 ? 33.095 -5.613 0.235 1.00 94.00 291 LYS A CA 1
ATOM 2161 C C . LYS A 1 291 ? 32.832 -6.306 -1.100 1.00 94.00 291 LYS A C 1
ATOM 2163 O O . LYS A 1 291 ? 32.699 -5.608 -2.102 1.00 94.00 291 LYS A O 1
ATOM 2168 N N . SER A 1 292 ? 32.642 -7.629 -1.100 1.00 92.06 292 SER A N 1
ATOM 2169 C CA . SER A 1 292 ? 32.295 -8.395 -2.304 1.00 92.06 292 SER A CA 1
ATOM 2170 C C . SER A 1 292 ? 31.021 -7.867 -2.978 1.00 92.06 292 SER A C 1
ATOM 2172 O O . SER A 1 292 ? 31.028 -7.627 -4.186 1.00 92.06 292 SER A O 1
ATOM 2174 N N . HIS A 1 293 ? 29.956 -7.570 -2.218 1.00 93.75 293 HIS A N 1
ATOM 2175 C CA . HIS A 1 293 ? 28.706 -7.027 -2.784 1.00 93.75 293 HIS A CA 1
ATOM 2176 C C . HIS A 1 293 ? 28.936 -5.688 -3.508 1.00 93.75 293 HIS A C 1
ATOM 2178 O O . HIS A 1 293 ? 28.331 -5.417 -4.549 1.00 93.75 293 HIS A O 1
ATOM 2184 N N . ARG A 1 294 ? 29.813 -4.837 -2.960 1.00 92.06 294 ARG A N 1
ATOM 2185 C CA . ARG A 1 294 ? 30.130 -3.517 -3.526 1.00 92.06 294 ARG A CA 1
ATOM 2186 C C . ARG A 1 294 ? 31.088 -3.597 -4.711 1.00 92.06 294 ARG A C 1
ATOM 2188 O O . ARG A 1 294 ? 30.903 -2.856 -5.671 1.00 92.06 294 ARG A O 1
ATOM 2195 N N . GLU A 1 295 ? 32.046 -4.520 -4.685 1.00 92.25 295 GLU A N 1
ATOM 2196 C CA . GLU A 1 295 ? 32.912 -4.841 -5.831 1.00 92.25 295 GLU A CA 1
ATOM 2197 C C . GLU A 1 295 ? 32.102 -5.406 -7.010 1.00 92.25 295 GLU A C 1
ATOM 2199 O O . GLU A 1 295 ? 32.389 -5.083 -8.159 1.00 92.25 295 GLU A O 1
ATOM 2204 N N . HIS A 1 296 ? 31.008 -6.125 -6.734 1.00 90.06 296 HIS A N 1
ATOM 2205 C CA . HIS A 1 296 ? 30.009 -6.548 -7.728 1.00 90.06 296 HIS A CA 1
ATOM 2206 C C . HIS A 1 296 ? 29.012 -5.439 -8.133 1.00 90.06 296 HIS A C 1
ATOM 2208 O O . HIS A 1 296 ? 28.048 -5.701 -8.852 1.00 90.06 296 HIS A O 1
ATOM 2214 N N . GLY A 1 297 ? 29.231 -4.191 -7.701 1.00 91.25 297 GLY A N 1
ATOM 2215 C CA . GLY A 1 297 ? 28.504 -3.005 -8.163 1.00 91.25 297 GLY A CA 1
ATOM 2216 C C . GLY A 1 297 ? 27.314 -2.557 -7.306 1.00 91.25 297 GLY A C 1
ATOM 2217 O O . GLY A 1 297 ? 26.635 -1.594 -7.679 1.00 91.25 297 GLY A O 1
ATOM 2218 N N . LYS A 1 298 ? 27.034 -3.188 -6.154 1.00 92.69 298 LYS A N 1
ATOM 2219 C CA . LYS A 1 298 ? 25.917 -2.756 -5.295 1.00 92.69 298 LYS A CA 1
ATOM 2220 C C . LYS A 1 298 ? 26.195 -1.389 -4.657 1.00 92.69 298 LYS A C 1
ATOM 2222 O O . LYS A 1 298 ? 27.175 -1.198 -3.938 1.00 92.69 298 LYS A O 1
ATOM 2227 N N . ARG A 1 299 ? 25.298 -0.423 -4.899 1.00 91.38 299 ARG A N 1
ATOM 2228 C CA . ARG A 1 299 ? 25.447 0.973 -4.439 1.00 91.38 299 ARG A CA 1
ATOM 2229 C C . ARG A 1 299 ? 25.122 1.182 -2.962 1.00 91.38 299 ARG A C 1
ATOM 2231 O O . ARG A 1 299 ? 25.825 1.930 -2.289 1.00 91.38 299 ARG A O 1
ATOM 2238 N N . LYS A 1 300 ? 24.066 0.552 -2.448 1.00 94.19 300 LYS A N 1
ATOM 2239 C CA . LYS A 1 300 ? 23.652 0.649 -1.038 1.00 94.19 300 LYS A CA 1
ATOM 2240 C C . LYS A 1 300 ? 24.122 -0.570 -0.253 1.00 94.19 300 LYS A C 1
ATOM 2242 O O . LYS A 1 300 ? 24.204 -1.659 -0.810 1.00 94.19 300 LYS A O 1
ATOM 2247 N N . THR A 1 301 ? 24.376 -0.384 1.034 1.00 96.38 301 THR A N 1
ATOM 2248 C CA . THR A 1 301 ? 24.624 -1.483 1.972 1.00 96.38 301 THR A CA 1
ATOM 2249 C C . THR A 1 301 ? 23.649 -1.359 3.135 1.00 96.38 301 THR A C 1
ATOM 2251 O O . THR A 1 301 ? 23.658 -0.337 3.816 1.00 96.38 301 THR A O 1
ATOM 2254 N N . ILE A 1 302 ? 22.798 -2.358 3.354 1.00 97.12 302 ILE A N 1
ATOM 2255 C CA . ILE A 1 302 ? 21.819 -2.375 4.451 1.00 97.12 302 ILE A CA 1
ATOM 2256 C C . ILE A 1 302 ? 22.165 -3.521 5.400 1.00 97.12 302 ILE A C 1
ATOM 2258 O O . ILE A 1 302 ? 22.115 -4.684 5.008 1.00 97.12 302 ILE A O 1
ATOM 2262 N N . VAL A 1 303 ? 22.490 -3.201 6.649 1.00 98.12 303 VAL A N 1
ATOM 2263 C CA . VAL A 1 303 ? 22.735 -4.181 7.715 1.00 98.12 303 VAL A CA 1
ATOM 2264 C C . VAL A 1 303 ? 21.627 -4.051 8.751 1.00 98.12 303 VAL A C 1
ATOM 2266 O O . VAL A 1 303 ? 21.433 -2.967 9.297 1.00 98.12 303 VAL A O 1
ATOM 2269 N N . ILE A 1 304 ? 20.897 -5.131 9.026 1.00 98.44 304 ILE A N 1
ATOM 2270 C CA . ILE A 1 304 ? 19.822 -5.134 10.030 1.00 98.44 304 ILE A CA 1
ATOM 2271 C C . ILE A 1 304 ? 20.339 -5.766 11.323 1.00 98.44 304 ILE A C 1
ATOM 2273 O O . ILE A 1 304 ? 20.920 -6.849 11.314 1.00 98.44 304 ILE A O 1
ATOM 2277 N N . VAL A 1 305 ? 20.136 -5.089 12.449 1.00 98.31 305 VAL A N 1
ATOM 2278 C CA . VAL A 1 305 ? 20.586 -5.527 13.774 1.00 98.31 305 VAL A CA 1
ATOM 2279 C C . VAL A 1 305 ? 19.362 -5.671 14.670 1.00 98.31 305 VAL A C 1
ATOM 2281 O O . VAL A 1 305 ? 18.690 -4.680 14.950 1.00 98.31 305 VAL A O 1
ATOM 2284 N N . ALA A 1 306 ? 19.062 -6.889 15.124 1.00 98.06 306 ALA A N 1
ATOM 2285 C CA . ALA A 1 306 ? 18.066 -7.088 16.174 1.00 98.06 306 ALA A CA 1
ATOM 2286 C C . ALA A 1 306 ? 18.552 -6.444 17.485 1.00 98.06 306 ALA A C 1
ATOM 2288 O O . ALA A 1 306 ? 19.726 -6.572 17.835 1.00 98.06 306 ALA A O 1
ATOM 2289 N N . GLU A 1 307 ? 17.668 -5.792 18.245 1.00 95.62 307 GLU A N 1
ATOM 2290 C CA . GLU A 1 307 ? 18.028 -5.106 19.504 1.00 95.62 307 GLU A CA 1
ATOM 2291 C C . GLU A 1 307 ? 18.728 -6.028 20.531 1.00 95.62 307 GLU A C 1
ATOM 2293 O O . GLU A 1 307 ? 19.597 -5.588 21.301 1.00 95.62 307 GLU A O 1
ATOM 2298 N N . GLY A 1 308 ? 18.386 -7.321 20.485 1.00 95.25 308 GLY A N 1
ATOM 2299 C CA . GLY A 1 308 ? 18.965 -8.405 21.277 1.00 95.25 308 GLY A CA 1
ATOM 2300 C C . GLY A 1 308 ? 20.167 -9.124 20.659 1.00 95.25 308 GLY A C 1
ATOM 2301 O O . GLY A 1 308 ? 20.518 -10.181 21.164 1.00 95.25 308 GLY A O 1
ATOM 2302 N N . ALA A 1 309 ? 20.784 -8.626 19.582 1.00 97.06 309 ALA A N 1
ATOM 2303 C CA . ALA A 1 309 ? 21.920 -9.289 18.933 1.00 97.06 309 ALA A CA 1
ATOM 2304 C C . ALA A 1 309 ? 23.140 -9.474 19.864 1.00 97.06 309 ALA A C 1
ATOM 2306 O O . ALA A 1 309 ? 23.545 -8.551 20.578 1.00 97.06 309 ALA A O 1
ATOM 2307 N N . LEU A 1 310 ? 23.762 -10.657 19.800 1.00 95.31 310 LEU A N 1
ATOM 2308 C CA . LEU A 1 310 ? 24.893 -11.089 20.634 1.00 95.31 310 LEU A CA 1
ATOM 2309 C C . LEU A 1 310 ? 26.023 -11.682 19.774 1.00 95.31 310 LEU A C 1
ATOM 2311 O O . LEU A 1 310 ? 25.769 -12.180 18.676 1.00 95.31 310 LEU A O 1
ATOM 2315 N N . ASP A 1 311 ? 27.251 -11.684 20.296 1.00 94.31 311 ASP A N 1
ATOM 2316 C CA . ASP A 1 311 ? 28.325 -12.578 19.839 1.00 94.31 311 ASP A CA 1
ATOM 2317 C C . ASP A 1 311 ? 28.300 -13.935 20.584 1.00 94.31 311 ASP A C 1
ATOM 2319 O O . ASP A 1 311 ? 27.478 -14.170 21.476 1.00 94.31 311 ASP A O 1
ATOM 2323 N N . ARG A 1 312 ? 29.204 -14.861 20.229 1.00 92.06 312 ARG A N 1
ATOM 2324 C CA . ARG A 1 312 ? 29.295 -16.203 20.854 1.00 92.06 312 ARG A CA 1
ATOM 2325 C C . ARG A 1 312 ? 29.696 -16.148 22.334 1.00 92.06 312 ARG A C 1
ATOM 2327 O O . ARG A 1 312 ? 29.529 -17.117 23.081 1.00 92.06 312 ARG A O 1
ATOM 2334 N N . GLN A 1 313 ? 30.234 -15.019 22.776 1.00 92.69 313 GLN A N 1
ATOM 2335 C CA . GLN A 1 313 ? 30.646 -14.732 24.140 1.00 92.69 313 GLN A CA 1
ATOM 2336 C C . GLN A 1 313 ? 29.489 -14.137 24.964 1.00 92.69 313 GLN A C 1
ATOM 2338 O O . GLN A 1 313 ? 29.660 -13.978 26.173 1.00 92.69 313 GLN A O 1
ATOM 2343 N N . LEU A 1 314 ? 28.312 -13.930 24.352 1.00 93.75 314 LEU A N 1
ATOM 2344 C CA . LEU A 1 314 ? 27.111 -13.278 24.898 1.00 93.75 314 LEU A CA 1
ATOM 2345 C C . LEU A 1 314 ? 27.288 -11.772 25.151 1.00 93.75 314 LEU A C 1
ATOM 2347 O O . LEU A 1 314 ? 26.545 -11.165 25.926 1.00 93.75 314 LEU A O 1
ATOM 2351 N N . LYS A 1 315 ? 28.252 -11.136 24.482 1.00 95.12 315 LYS A N 1
ATOM 2352 C CA . LYS A 1 315 ? 28.415 -9.682 24.502 1.00 95.12 315 LYS A CA 1
ATOM 2353 C C . LYS A 1 315 ? 27.460 -9.055 23.469 1.00 95.12 315 LYS A C 1
ATOM 2355 O O . LYS A 1 315 ? 27.416 -9.512 22.327 1.00 95.12 315 LYS A O 1
ATOM 2360 N N . PRO A 1 316 ? 26.713 -7.993 23.822 1.00 96.50 316 PRO A N 1
ATOM 2361 C CA . PRO A 1 316 ? 25.796 -7.344 22.887 1.00 96.50 316 PRO A CA 1
ATOM 2362 C C . PRO A 1 316 ? 26.496 -6.712 21.677 1.00 96.50 316 PRO A C 1
ATOM 2364 O O . PRO A 1 316 ? 27.395 -5.880 21.834 1.00 96.50 316 PRO A O 1
ATOM 2367 N N . ILE A 1 317 ? 26.017 -7.030 20.474 1.00 96.69 317 ILE A N 1
ATOM 2368 C CA . ILE A 1 317 ? 26.430 -6.382 19.224 1.00 96.69 317 ILE A CA 1
ATOM 2369 C C . ILE A 1 317 ? 25.536 -5.157 19.022 1.00 96.69 317 ILE A C 1
ATOM 2371 O O . ILE A 1 317 ? 24.337 -5.278 18.785 1.00 96.69 317 ILE A O 1
ATOM 2375 N N . LYS A 1 318 ? 26.105 -3.953 19.154 1.00 97.19 318 LYS A N 1
ATOM 2376 C CA . LYS A 1 318 ? 25.343 -2.697 19.063 1.00 97.19 318 LYS A CA 1
ATOM 2377 C C . LYS A 1 318 ? 25.467 -2.025 17.689 1.00 97.19 318 LYS A C 1
ATOM 2379 O O . LYS A 1 318 ? 26.574 -1.982 17.150 1.00 97.19 318 LYS A O 1
ATOM 2384 N N . PRO A 1 319 ? 24.385 -1.424 17.146 1.00 97.25 319 PRO A N 1
ATOM 2385 C CA . PRO A 1 319 ? 24.386 -0.793 15.819 1.00 97.25 319 PRO A CA 1
ATOM 2386 C C . PRO A 1 319 ? 25.494 0.244 15.614 1.00 97.25 319 PRO A C 1
ATOM 2388 O O . PRO A 1 319 ? 26.123 0.280 14.560 1.00 97.25 319 PRO A O 1
ATOM 2391 N N . ALA A 1 320 ? 25.785 1.048 16.642 1.00 96.88 320 ALA A N 1
ATOM 2392 C CA . ALA A 1 320 ? 26.873 2.023 16.611 1.00 96.88 320 ALA A CA 1
ATOM 2393 C C . ALA A 1 320 ? 28.252 1.369 16.417 1.00 96.88 320 ALA A C 1
ATOM 2395 O O . ALA A 1 320 ? 29.070 1.904 15.679 1.00 96.88 320 ALA A O 1
ATOM 2396 N N . TYR A 1 321 ? 28.493 0.196 17.013 1.00 97.06 321 TYR A N 1
ATOM 2397 C CA . TYR A 1 321 ? 29.748 -0.541 16.848 1.00 97.06 321 TYR A CA 1
ATOM 2398 C C . TYR A 1 321 ? 29.883 -1.122 15.435 1.00 97.06 321 TYR A C 1
ATOM 2400 O O . TYR A 1 321 ? 30.936 -0.995 14.814 1.00 97.06 321 TYR A O 1
ATOM 2408 N N . VAL A 1 322 ? 28.793 -1.671 14.886 1.00 97.31 322 VAL A N 1
ATOM 2409 C CA . VAL A 1 322 ? 28.738 -2.124 13.486 1.00 97.31 322 VAL A CA 1
ATOM 2410 C C . VAL A 1 322 ? 29.015 -0.956 12.532 1.00 97.31 322 VAL A C 1
ATOM 2412 O O . VAL A 1 322 ? 29.855 -1.079 11.644 1.00 97.31 322 VAL A O 1
ATOM 2415 N N . ALA A 1 323 ? 28.393 0.207 12.743 1.00 97.12 323 ALA A N 1
ATOM 2416 C CA . ALA A 1 323 ? 28.635 1.393 11.919 1.00 97.12 323 ALA A CA 1
ATOM 2417 C C . ALA A 1 323 ? 30.085 1.905 12.011 1.00 97.12 323 ALA A C 1
ATOM 2419 O O . ALA A 1 323 ? 30.667 2.306 11.000 1.00 97.12 323 ALA A O 1
ATOM 2420 N N . ASP A 1 324 ? 30.687 1.830 13.198 1.00 97.44 324 ASP A N 1
ATOM 2421 C CA . ASP A 1 324 ? 32.102 2.122 13.432 1.00 97.44 324 ASP A CA 1
ATOM 2422 C C . ASP A 1 324 ? 33.018 1.188 12.624 1.00 97.44 324 ASP A C 1
ATOM 2424 O O . ASP A 1 324 ? 33.977 1.651 12.007 1.00 97.44 324 ASP A O 1
ATOM 2428 N N . ILE A 1 325 ? 32.710 -0.115 12.576 1.00 96.50 325 ILE A N 1
ATOM 2429 C CA . ILE A 1 325 ? 33.449 -1.109 11.780 1.00 96.50 325 ILE A CA 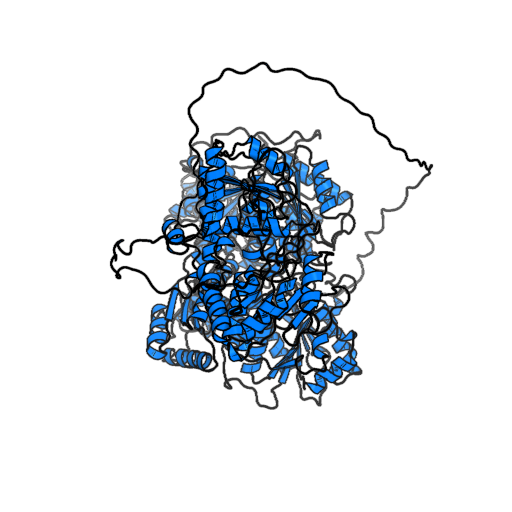1
ATOM 2430 C C . ILE A 1 325 ? 33.339 -0.796 10.282 1.00 96.50 325 ILE A C 1
ATOM 2432 O O . ILE A 1 325 ? 34.362 -0.740 9.598 1.00 96.50 325 ILE A O 1
ATOM 2436 N N . LEU A 1 326 ? 32.131 -0.534 9.769 1.00 96.25 326 LEU A N 1
ATOM 2437 C CA . LEU A 1 326 ? 31.913 -0.204 8.352 1.00 96.25 326 LEU A CA 1
ATOM 2438 C C . LEU A 1 326 ? 32.619 1.100 7.944 1.00 96.25 326 LEU A C 1
ATOM 2440 O O . LEU A 1 326 ? 33.196 1.183 6.858 1.00 96.25 326 LEU A O 1
ATOM 2444 N N . THR A 1 327 ? 32.653 2.088 8.838 1.00 95.69 327 THR A N 1
ATOM 2445 C CA . THR A 1 327 ? 33.352 3.360 8.606 1.00 95.69 327 THR A CA 1
ATOM 2446 C C . THR A 1 327 ? 34.874 3.187 8.666 1.00 95.69 327 THR A C 1
ATOM 2448 O O . THR A 1 327 ? 35.584 3.692 7.801 1.00 95.69 327 THR A O 1
ATOM 2451 N N . LYS A 1 328 ? 35.405 2.453 9.655 1.00 94.75 328 LYS A N 1
ATOM 2452 C CA . LYS A 1 328 ? 36.857 2.346 9.904 1.00 94.75 328 LYS A CA 1
ATOM 2453 C C . LYS A 1 328 ? 37.555 1.286 9.047 1.00 94.75 328 LYS A C 1
ATOM 2455 O O . LYS A 1 328 ? 38.659 1.544 8.576 1.00 94.75 328 LYS A O 1
ATOM 2460 N N . ARG A 1 329 ? 36.945 0.108 8.845 1.00 94.12 329 ARG A N 1
ATOM 2461 C CA . ARG A 1 329 ? 37.528 -0.999 8.056 1.00 94.12 329 ARG A CA 1
ATOM 2462 C C . ARG A 1 329 ? 37.180 -0.912 6.562 1.00 94.12 329 ARG A C 1
ATOM 2464 O O . ARG A 1 329 ? 38.051 -1.185 5.744 1.00 94.12 329 ARG A O 1
ATOM 2471 N N . LEU A 1 330 ? 35.948 -0.526 6.195 1.00 91.50 330 LEU A N 1
ATOM 2472 C CA . LEU A 1 330 ? 35.507 -0.449 4.786 1.00 91.50 330 LEU A CA 1
ATOM 2473 C C . LEU A 1 330 ? 35.441 0.968 4.195 1.00 91.50 330 LEU A C 1
ATOM 2475 O O . LEU A 1 330 ? 35.189 1.096 2.999 1.00 91.50 330 LEU A O 1
ATOM 2479 N N . GLN A 1 331 ? 35.664 2.019 4.992 1.00 92.69 331 GLN A N 1
ATOM 2480 C CA . GLN A 1 331 ? 35.619 3.421 4.540 1.00 92.69 331 GLN A CA 1
ATOM 2481 C C . GLN A 1 331 ? 34.270 3.827 3.908 1.00 92.69 331 GLN A C 1
ATOM 2483 O O . GLN A 1 331 ? 34.208 4.700 3.044 1.00 92.69 331 GLN A O 1
ATOM 2488 N N . LEU A 1 332 ? 33.168 3.204 4.346 1.00 92.31 332 LEU A N 1
ATOM 2489 C CA . LEU A 1 332 ? 31.819 3.521 3.870 1.00 92.31 332 LEU A CA 1
ATOM 2490 C C . LEU A 1 332 ? 31.200 4.658 4.690 1.00 92.31 332 LEU A C 1
ATOM 2492 O O . LEU A 1 332 ? 31.208 4.613 5.922 1.00 92.31 332 LEU A O 1
ATOM 2496 N N . ASP A 1 333 ? 30.586 5.637 4.014 1.00 93.19 333 ASP A N 1
ATOM 2497 C CA . ASP A 1 333 ? 29.762 6.661 4.670 1.00 93.19 333 ASP A CA 1
ATOM 2498 C C . ASP A 1 333 ? 28.530 5.983 5.292 1.00 93.19 333 ASP A C 1
ATOM 2500 O O . ASP A 1 333 ? 27.574 5.623 4.597 1.00 93.19 333 ASP A O 1
ATOM 2504 N N . THR A 1 334 ? 28.602 5.739 6.603 1.00 96.38 334 THR A N 1
ATOM 2505 C CA . THR A 1 334 ? 27.669 4.864 7.320 1.00 96.38 334 THR A CA 1
ATOM 2506 C C . THR A 1 334 ? 26.758 5.657 8.252 1.00 96.38 334 THR A C 1
ATOM 2508 O O . THR A 1 334 ? 27.205 6.562 8.959 1.00 96.38 334 THR A O 1
ATOM 2511 N N . ARG A 1 335 ? 25.466 5.326 8.286 1.00 96.25 335 ARG A N 1
ATOM 2512 C CA . ARG A 1 335 ? 24.495 5.894 9.237 1.00 96.25 335 ARG A CA 1
ATOM 2513 C C . ARG A 1 335 ? 23.839 4.797 10.066 1.00 96.25 335 ARG A C 1
ATOM 2515 O O . ARG A 1 335 ? 23.628 3.692 9.581 1.00 96.25 335 ARG A O 1
ATOM 2522 N N . VAL A 1 336 ? 23.506 5.119 11.312 1.00 97.62 336 VAL A N 1
ATOM 2523 C CA . VAL A 1 336 ? 22.675 4.273 12.178 1.00 97.62 336 VAL A CA 1
ATOM 2524 C C . VAL A 1 336 ? 21.242 4.791 12.118 1.00 97.62 336 VAL A C 1
ATOM 2526 O O . VAL A 1 336 ? 21.020 6.003 12.075 1.00 97.62 336 VAL A O 1
ATOM 2529 N N . THR A 1 337 ? 20.260 3.898 12.113 1.00 97.56 337 THR A N 1
ATOM 2530 C CA . THR A 1 337 ? 18.848 4.267 12.240 1.00 97.56 337 THR A CA 1
ATOM 2531 C C . THR A 1 337 ? 18.142 3.287 13.163 1.00 97.56 337 THR A C 1
ATOM 2533 O O . THR A 1 337 ? 17.886 2.145 12.793 1.00 97.56 337 THR A O 1
ATOM 2536 N N . THR A 1 338 ? 17.819 3.746 14.369 1.00 97.19 338 THR A N 1
ATOM 2537 C CA . THR A 1 338 ? 17.007 2.991 15.324 1.00 97.19 338 THR A CA 1
ATOM 2538 C C . THR A 1 338 ? 15.545 3.332 15.102 1.00 97.19 338 THR A C 1
ATOM 2540 O O . THR A 1 338 ? 15.127 4.457 15.370 1.00 97.19 338 THR A O 1
ATOM 2543 N N . LEU A 1 339 ? 14.763 2.372 14.600 1.00 95.19 339 LEU A N 1
ATOM 2544 C CA . LEU A 1 339 ? 13.343 2.596 14.299 1.00 95.19 339 LEU A CA 1
ATOM 2545 C C . LEU A 1 339 ? 12.523 2.822 15.579 1.00 95.19 339 LEU A C 1
ATOM 2547 O O . LEU A 1 339 ? 11.591 3.625 15.608 1.00 95.19 339 LEU A O 1
ATOM 2551 N N . GLY A 1 340 ? 12.883 2.129 16.662 1.00 93.56 340 GLY A N 1
ATOM 2552 C CA . GLY A 1 340 ? 12.215 2.265 17.952 1.00 93.56 340 GLY A CA 1
ATOM 2553 C C . GLY A 1 340 ? 10.719 1.936 17.877 1.00 93.56 340 GLY A C 1
ATOM 2554 O O . GLY A 1 340 ? 10.299 1.008 17.186 1.00 93.56 340 GLY A O 1
ATOM 2555 N N . HIS A 1 341 ? 9.903 2.704 18.598 1.00 93.38 341 HIS A N 1
ATOM 2556 C CA . HIS A 1 341 ? 8.492 2.387 18.846 1.00 93.38 341 HIS A CA 1
ATOM 2557 C C . HIS A 1 341 ? 7.561 2.559 17.631 1.00 93.38 341 HIS A C 1
ATOM 2559 O O . HIS A 1 341 ? 6.410 2.131 17.703 1.00 93.38 341 HIS A O 1
ATOM 2565 N N . VAL A 1 342 ? 8.041 3.076 16.489 1.00 93.62 342 VAL A N 1
ATOM 2566 C CA . VAL A 1 342 ? 7.254 3.082 15.235 1.00 93.62 342 VAL A CA 1
ATOM 2567 C C . VAL A 1 342 ? 6.865 1.667 14.790 1.00 93.62 342 VAL A C 1
ATOM 2569 O O . VAL A 1 342 ? 5.892 1.507 14.068 1.00 93.62 342 VAL A O 1
ATOM 2572 N N . GLN A 1 343 ? 7.598 0.651 15.261 1.00 95.62 343 GLN A N 1
ATOM 2573 C CA . GLN A 1 343 ? 7.346 -0.775 15.030 1.00 95.62 343 GLN A CA 1
ATOM 2574 C C . GLN A 1 343 ? 6.164 -1.332 15.849 1.00 95.62 343 GLN A C 1
ATOM 2576 O O . GLN A 1 343 ? 5.628 -2.372 15.490 1.00 95.62 343 GLN A O 1
ATOM 2581 N N . ARG A 1 344 ? 5.748 -0.663 16.937 1.00 91.50 344 ARG A N 1
ATOM 2582 C CA . ARG A 1 344 ? 4.561 -1.041 17.737 1.00 91.50 344 ARG A CA 1
ATOM 2583 C C . ARG A 1 344 ? 3.288 -0.331 17.275 1.00 91.50 344 ARG A C 1
ATOM 2585 O O . ARG A 1 344 ? 2.200 -0.891 17.377 1.00 91.50 344 ARG A O 1
ATOM 2592 N N . GLY A 1 345 ? 3.440 0.899 16.783 1.00 85.50 345 GLY A N 1
ATOM 2593 C CA . GLY A 1 345 ? 2.342 1.742 16.320 1.00 85.50 345 GLY A CA 1
ATOM 2594 C C . GLY A 1 345 ? 1.882 1.465 14.884 1.00 85.50 345 GLY A C 1
ATOM 2595 O O . GLY A 1 345 ? 2.375 0.578 14.190 1.00 85.50 345 GLY A O 1
ATOM 2596 N N . GLY A 1 346 ? 0.940 2.293 14.428 1.00 89.69 346 GLY A N 1
ATOM 2597 C CA . GLY A 1 346 ? 0.290 2.166 13.121 1.00 89.69 346 GLY A CA 1
ATOM 2598 C C . GLY A 1 346 ? -1.018 1.371 13.174 1.00 89.69 346 GLY A C 1
ATOM 2599 O O . GLY A 1 346 ? -1.354 0.744 14.180 1.00 89.69 346 GLY A O 1
ATOM 2600 N N . LYS A 1 347 ? -1.785 1.427 12.080 1.00 94.25 347 LYS A N 1
ATOM 2601 C CA . LYS A 1 347 ? -2.977 0.587 11.912 1.00 94.25 347 LYS A CA 1
ATOM 2602 C C . LYS A 1 347 ? -2.551 -0.876 11.721 1.00 94.25 347 LYS A C 1
ATOM 2604 O O . LYS A 1 347 ? -1.550 -1.106 11.040 1.00 94.25 347 LYS A O 1
ATOM 2609 N N . PRO A 1 348 ? -3.292 -1.862 12.258 1.00 96.75 348 PRO A N 1
ATOM 2610 C CA . PRO A 1 348 ? -3.000 -3.267 11.995 1.00 96.75 348 PRO A CA 1
ATOM 2611 C C . PRO A 1 348 ? -3.160 -3.585 10.504 1.00 96.75 348 PRO A C 1
ATOM 2613 O O . PRO A 1 348 ? -4.137 -3.161 9.876 1.00 96.75 348 PRO A O 1
ATOM 2616 N N . CYS A 1 349 ? -2.220 -4.353 9.954 1.00 97.06 349 CYS A N 1
ATOM 2617 C CA . CYS A 1 349 ? -2.303 -4.894 8.596 1.00 97.06 349 CYS A CA 1
ATOM 2618 C C . CYS A 1 349 ? -3.436 -5.935 8.474 1.00 97.06 349 CYS A C 1
ATOM 2620 O O . CYS A 1 349 ? -3.968 -6.421 9.478 1.00 97.06 349 CYS A O 1
ATOM 2622 N N . ALA A 1 350 ? -3.802 -6.307 7.245 1.00 97.06 350 ALA A N 1
ATOM 2623 C CA . ALA A 1 350 ? -4.880 -7.263 6.987 1.00 97.06 350 ALA A CA 1
ATOM 2624 C C . ALA A 1 350 ? -4.680 -8.600 7.727 1.00 97.06 350 ALA A C 1
ATOM 2626 O O . ALA A 1 350 ? -5.627 -9.119 8.322 1.00 97.06 350 ALA A O 1
ATOM 2627 N N . TYR A 1 351 ? -3.445 -9.115 7.752 1.00 95.94 351 TYR A N 1
ATOM 2628 C CA . TYR A 1 351 ? -3.102 -10.366 8.427 1.00 95.94 351 TYR A CA 1
ATOM 2629 C C . TYR A 1 351 ? -3.374 -10.304 9.937 1.00 95.94 351 TYR A C 1
ATOM 2631 O O . TYR A 1 351 ? -4.049 -11.180 10.473 1.00 95.94 351 TYR A O 1
ATOM 2639 N N . ASP A 1 352 ? -2.929 -9.245 10.623 1.00 97.19 352 ASP A N 1
ATOM 2640 C CA . ASP A 1 352 ? -3.144 -9.093 12.069 1.00 97.19 352 ASP A CA 1
ATOM 2641 C C . ASP A 1 352 ? -4.618 -8.900 12.429 1.00 97.19 352 ASP A C 1
ATOM 2643 O O . ASP A 1 352 ? -5.079 -9.440 13.435 1.00 97.19 352 ASP A O 1
ATOM 2647 N N . ARG A 1 353 ? -5.397 -8.200 11.593 1.00 96.94 353 ARG A N 1
ATOM 2648 C CA . ARG A 1 353 ? -6.854 -8.078 11.788 1.00 96.94 353 ARG A CA 1
ATOM 2649 C C . ARG A 1 353 ? -7.548 -9.434 11.707 1.00 96.94 353 ARG A C 1
ATOM 2651 O O . ARG A 1 353 ? -8.423 -9.715 12.528 1.00 96.94 353 ARG A O 1
ATOM 2658 N N . LEU A 1 354 ? -7.162 -10.270 10.741 1.00 95.38 354 LEU A N 1
ATOM 2659 C CA . LEU A 1 354 ? -7.697 -11.622 10.560 1.00 95.38 354 LEU A CA 1
ATOM 2660 C C . LEU A 1 354 ? -7.287 -12.540 11.711 1.00 95.38 354 LEU A C 1
ATOM 2662 O O . LEU A 1 354 ? -8.156 -13.129 12.351 1.00 95.38 354 LEU A O 1
ATOM 2666 N N . LEU A 1 355 ? -5.988 -12.607 12.010 1.00 95.44 355 LEU A N 1
ATOM 2667 C CA . LEU A 1 355 ? -5.417 -13.421 13.080 1.00 95.44 355 LEU A CA 1
ATOM 2668 C C . LEU A 1 355 ? -6.071 -13.093 14.426 1.00 95.44 355 LEU A C 1
ATOM 2670 O O . LEU A 1 355 ? -6.621 -13.979 15.077 1.00 95.44 355 LEU A O 1
ATOM 2674 N N . ALA A 1 356 ? -6.098 -11.813 14.799 1.00 96.62 356 ALA A N 1
ATOM 2675 C CA . ALA A 1 356 ? -6.709 -11.350 16.038 1.00 96.62 356 ALA A CA 1
ATOM 2676 C C . ALA A 1 356 ? -8.217 -11.632 16.098 1.00 96.62 356 ALA A C 1
ATOM 2678 O O . ALA A 1 356 ? -8.735 -12.006 17.151 1.00 96.62 356 ALA A O 1
ATOM 2679 N N . THR A 1 357 ? -8.926 -11.505 14.971 1.00 96.31 357 THR A N 1
ATOM 2680 C CA . THR A 1 357 ? -10.362 -11.807 14.908 1.00 96.31 357 THR A CA 1
ATOM 2681 C C . THR A 1 357 ? -10.635 -13.298 15.099 1.00 96.31 357 THR A C 1
ATOM 2683 O O . THR A 1 357 ? -11.499 -13.659 15.896 1.00 96.31 357 THR A O 1
ATOM 2686 N N . LEU A 1 358 ? -9.892 -14.169 14.413 1.00 95.62 358 LEU A N 1
ATOM 2687 C CA . LEU A 1 358 ? -10.063 -15.620 14.509 1.00 95.62 358 LEU A CA 1
ATOM 2688 C C . LEU A 1 358 ? -9.644 -16.147 15.891 1.00 95.62 358 LEU A C 1
ATOM 2690 O O . LEU A 1 358 ? -10.383 -16.925 16.491 1.00 95.62 358 LEU A O 1
ATOM 2694 N N . GLN A 1 359 ? -8.518 -15.675 16.439 1.00 96.81 359 GLN A N 1
ATOM 2695 C CA . GLN A 1 359 ? -8.087 -16.045 17.792 1.00 96.81 359 GLN A CA 1
ATOM 2696 C C . GLN A 1 359 ? -9.055 -15.532 18.871 1.00 96.81 359 GLN A C 1
ATOM 2698 O O . GLN A 1 359 ? -9.325 -16.247 19.831 1.00 96.81 359 GLN A O 1
ATOM 2703 N N . GLY A 1 360 ? -9.626 -14.331 18.712 1.00 96.75 360 GLY A N 1
ATOM 2704 C CA . GLY A 1 360 ? -10.618 -13.786 19.646 1.00 96.75 360 GLY A CA 1
ATOM 2705 C C . GLY A 1 360 ? -11.959 -14.529 19.635 1.00 96.75 360 GLY A C 1
ATOM 2706 O O . GLY A 1 360 ? -12.581 -14.678 20.685 1.00 96.75 360 GLY A O 1
ATOM 2707 N N . VAL A 1 361 ? -12.384 -15.041 18.475 1.00 95.81 361 VAL A N 1
ATOM 2708 C CA . VAL A 1 361 ? -13.550 -15.935 18.354 1.00 95.81 361 VAL A CA 1
ATOM 2709 C C . VAL A 1 361 ? -13.269 -17.268 19.046 1.00 95.81 361 VAL A C 1
ATOM 2711 O O . VAL A 1 361 ? -14.027 -17.670 19.927 1.00 95.81 361 VAL A O 1
ATOM 2714 N N . GLU A 1 362 ? -12.150 -17.916 18.715 1.00 95.88 362 GLU A N 1
ATOM 2715 C CA . GLU A 1 362 ? -11.780 -19.213 19.292 1.00 95.88 362 GLU A CA 1
ATOM 2716 C C . GLU A 1 362 ? -11.508 -19.127 20.804 1.00 95.88 362 GLU A C 1
ATOM 2718 O O . GLU A 1 362 ? -11.772 -20.081 21.529 1.00 95.88 362 GLU A O 1
ATOM 2723 N N . ALA A 1 363 ? -11.061 -17.977 21.321 1.00 96.12 363 ALA A N 1
ATOM 2724 C CA . ALA A 1 363 ? -10.911 -17.766 22.759 1.00 96.12 363 ALA A CA 1
ATOM 2725 C C . ALA A 1 363 ? -12.249 -17.781 23.514 1.00 96.12 363 ALA A C 1
ATOM 2727 O O . ALA A 1 363 ? -12.304 -18.258 24.647 1.00 96.12 363 ALA A O 1
ATOM 2728 N N . VAL A 1 364 ? -13.332 -17.292 22.900 1.00 95.56 364 VAL A N 1
ATOM 2729 C CA . VAL A 1 364 ? -14.677 -17.385 23.489 1.00 95.56 364 VAL A CA 1
ATOM 2730 C C . VAL A 1 364 ? -15.174 -18.827 23.463 1.00 95.56 364 VAL A C 1
ATOM 2732 O O . VAL A 1 364 ? -15.696 -19.290 24.472 1.00 95.56 364 VAL A O 1
ATOM 2735 N N . GLU A 1 365 ? -14.956 -19.563 22.373 1.00 93.44 365 GLU A N 1
ATOM 2736 C CA . GLU A 1 365 ? -15.289 -20.994 22.311 1.00 93.44 365 GLU A CA 1
ATOM 2737 C C . GLU A 1 365 ? -14.483 -21.805 23.341 1.00 93.44 365 GLU A C 1
ATOM 2739 O O . GLU A 1 365 ? -15.054 -22.597 24.084 1.00 93.44 365 GLU A O 1
ATOM 2744 N N . ALA A 1 366 ? -13.181 -21.538 23.484 1.00 92.81 366 ALA A N 1
ATOM 2745 C CA . ALA A 1 366 ? -12.326 -22.169 24.489 1.00 92.81 366 ALA A CA 1
ATOM 2746 C C . ALA A 1 366 ? -12.783 -21.881 25.926 1.00 92.81 366 ALA A C 1
ATOM 2748 O O . ALA A 1 366 ? -12.771 -22.787 26.757 1.00 92.81 366 ALA A O 1
ATOM 2749 N N . VAL A 1 367 ? -13.234 -20.655 26.214 1.00 92.06 367 VAL A N 1
ATOM 2750 C CA . VAL A 1 367 ? -13.886 -20.314 27.486 1.00 92.06 367 VAL A CA 1
ATOM 2751 C C . VAL A 1 367 ? -15.190 -21.097 27.660 1.00 92.06 367 VAL A C 1
ATOM 2753 O O . VAL A 1 367 ? -15.440 -21.637 28.740 1.00 92.06 367 VAL A O 1
ATOM 2756 N N . LEU A 1 368 ? -16.034 -21.165 26.627 1.00 90.56 368 LEU A N 1
ATOM 2757 C CA . LEU A 1 368 ? -17.338 -21.832 26.677 1.00 90.56 368 LEU A CA 1
ATOM 2758 C C . LEU A 1 368 ? -17.225 -23.344 26.903 1.00 90.56 368 LEU A C 1
ATOM 2760 O O . LEU A 1 368 ? -17.938 -23.863 27.761 1.00 90.56 368 LEU A O 1
ATOM 2764 N N . ASP A 1 369 ? -16.279 -24.001 26.239 1.00 91.12 369 ASP A N 1
ATOM 2765 C CA . ASP A 1 369 ? -16.000 -25.435 26.369 1.00 91.12 369 ASP A CA 1
ATOM 2766 C C . ASP A 1 369 ? -15.239 -25.809 27.658 1.00 91.12 369 ASP A C 1
ATOM 2768 O O . ASP A 1 369 ? -15.144 -26.990 28.004 1.00 91.12 369 ASP A O 1
ATOM 2772 N N . ALA A 1 370 ? -14.651 -24.834 28.361 1.00 89.94 370 ALA A N 1
ATOM 2773 C CA . ALA A 1 370 ? -13.783 -25.101 29.504 1.00 89.94 370 ALA A CA 1
ATOM 2774 C C . ALA A 1 370 ? -14.523 -25.726 30.696 1.00 89.94 370 ALA A C 1
ATOM 2776 O O . ALA A 1 370 ? -15.571 -25.250 31.146 1.00 89.94 370 ALA A O 1
ATOM 2777 N N . THR A 1 371 ? -13.885 -26.735 31.285 1.00 88.81 371 THR A N 1
ATOM 2778 C CA . THR A 1 371 ? -14.289 -27.380 32.539 1.00 88.81 371 THR A CA 1
ATOM 2779 C C . THR A 1 371 ? -13.249 -27.116 33.638 1.00 88.81 371 THR A C 1
ATOM 2781 O O . THR A 1 371 ? -12.142 -26.642 33.356 1.00 88.81 371 THR A O 1
ATOM 2784 N N . PRO A 1 372 ? -13.529 -27.441 34.915 1.00 86.12 372 PRO A N 1
ATOM 2785 C CA . PRO A 1 372 ? -12.531 -27.318 35.979 1.00 86.12 372 PRO A CA 1
ATOM 2786 C C . PRO A 1 372 ? -11.245 -28.126 35.727 1.00 86.12 372 PRO A C 1
ATOM 2788 O O . PRO A 1 372 ? -10.205 -27.796 36.289 1.00 86.12 372 PRO A O 1
ATOM 2791 N N . GLN A 1 373 ? -11.306 -29.164 34.885 1.00 86.06 373 GLN A N 1
ATOM 2792 C CA . GLN A 1 373 ? -10.186 -30.046 34.549 1.00 86.06 373 GLN A CA 1
ATOM 2793 C C . GLN A 1 373 ? -9.421 -29.626 33.283 1.00 86.06 373 GLN A C 1
ATOM 2795 O O . GLN A 1 373 ? -8.306 -30.106 33.083 1.00 86.06 373 GLN A O 1
ATOM 2800 N N . THR A 1 374 ? -9.969 -28.760 32.419 1.00 88.00 374 THR A N 1
ATOM 2801 C CA . THR A 1 374 ? -9.227 -28.301 31.230 1.00 88.00 374 THR A CA 1
ATOM 2802 C C . THR A 1 374 ? -8.065 -27.383 31.631 1.00 88.00 374 THR A C 1
ATOM 2804 O O . THR A 1 374 ? -8.273 -26.477 32.453 1.00 88.00 374 THR A O 1
ATOM 2807 N N . PRO A 1 375 ? -6.857 -27.558 31.057 1.00 88.38 375 PRO A N 1
ATOM 2808 C CA . PRO A 1 375 ? -5.719 -26.676 31.311 1.00 88.38 375 PRO A CA 1
ATOM 2809 C C . PRO A 1 375 ? -6.013 -25.252 30.825 1.00 88.38 375 PRO A C 1
ATOM 2811 O O . PRO A 1 375 ? -6.993 -25.009 30.123 1.00 88.38 375 PRO A O 1
ATOM 2814 N N . SER A 1 376 ? -5.193 -24.284 31.227 1.00 91.31 376 SER A N 1
ATOM 2815 C CA . SER A 1 376 ? -5.321 -22.921 30.707 1.00 91.31 376 SER A CA 1
ATOM 2816 C C . SER A 1 376 ? -4.860 -22.928 29.255 1.00 91.31 376 SER A C 1
ATOM 2818 O O . SER A 1 376 ? -3.711 -23.274 28.973 1.00 91.31 376 SER A O 1
ATOM 2820 N N . TYR A 1 377 ? -5.756 -22.597 28.329 1.00 93.88 377 TYR A N 1
ATOM 2821 C CA . TYR A 1 377 ? -5.420 -22.580 26.911 1.00 93.88 377 TYR A CA 1
ATOM 2822 C C . TYR A 1 377 ? -4.809 -21.242 26.513 1.00 93.88 377 TYR A C 1
ATOM 2824 O O . TYR A 1 377 ? -5.300 -20.181 26.892 1.00 93.88 377 TYR A O 1
ATOM 2832 N N . MET A 1 378 ? -3.761 -21.301 25.705 1.00 94.62 378 MET A N 1
ATOM 2833 C CA . MET A 1 378 ? -3.341 -20.217 24.830 1.00 94.62 378 MET A CA 1
ATOM 2834 C C . MET A 1 378 ? -3.921 -20.499 23.443 1.00 94.62 378 MET A C 1
ATOM 2836 O O . MET A 1 378 ? -3.870 -21.634 22.966 1.00 94.62 378 MET A O 1
ATOM 2840 N N . ILE A 1 379 ? -4.482 -19.484 22.797 1.00 95.88 379 ILE A N 1
ATOM 2841 C CA . ILE A 1 379 ? -4.892 -19.562 21.400 1.00 95.88 379 ILE A CA 1
ATOM 2842 C C . ILE A 1 379 ? -3.704 -19.129 20.547 1.00 95.88 379 ILE A C 1
ATOM 2844 O O . ILE A 1 379 ? -3.209 -18.011 20.688 1.00 95.88 379 ILE A O 1
ATOM 2848 N N . GLY A 1 380 ? -3.238 -20.033 19.691 1.00 90.38 380 GLY A N 1
ATOM 2849 C CA . GLY A 1 380 ? -2.144 -19.799 18.754 1.00 90.38 380 GLY A CA 1
ATOM 2850 C C . GLY A 1 380 ? -2.562 -20.087 17.317 1.00 90.38 380 GLY A C 1
ATOM 2851 O O . GLY A 1 380 ? -3.650 -20.612 17.056 1.00 90.38 380 GLY A O 1
ATOM 2852 N N . LEU A 1 381 ? -1.682 -19.759 16.379 1.00 88.31 381 LEU A N 1
ATOM 2853 C CA . LEU A 1 381 ? -1.732 -20.280 15.019 1.00 88.31 381 LEU A CA 1
ATOM 2854 C C . LEU A 1 381 ? -0.784 -21.476 14.933 1.00 88.31 381 LEU A C 1
ATOM 2856 O O . LEU A 1 381 ? 0.375 -21.354 15.311 1.00 88.31 381 LEU A O 1
ATOM 2860 N N . LYS A 1 382 ? -1.256 -22.612 14.429 1.00 81.88 382 LYS A N 1
ATOM 2861 C CA . LYS A 1 382 ? -0.385 -23.696 13.980 1.00 81.88 382 LYS A CA 1
ATOM 2862 C C . LYS A 1 382 ? -0.846 -24.151 12.612 1.00 81.88 382 LYS A C 1
ATOM 2864 O O . LYS A 1 382 ? -2.024 -24.458 12.431 1.00 81.88 382 LYS A O 1
ATOM 2869 N N . GLU A 1 383 ? 0.083 -24.238 11.674 1.00 71.62 383 GLU A N 1
ATOM 2870 C CA . GLU A 1 383 ? -0.174 -24.732 10.327 1.00 71.62 383 GLU A CA 1
ATOM 2871 C C . GLU A 1 383 ? -1.292 -23.928 9.620 1.00 71.62 383 GLU A C 1
ATOM 2873 O O . GLU A 1 383 ? -2.223 -24.482 9.037 1.00 71.62 383 GLU A O 1
ATOM 2878 N N . ASN A 1 384 ? -1.223 -22.591 9.719 1.00 74.81 384 ASN A N 1
ATOM 2879 C CA . ASN A 1 384 ? -2.232 -21.643 9.206 1.00 74.81 384 ASN A CA 1
ATOM 2880 C C . ASN A 1 384 ? -3.657 -21.827 9.790 1.00 74.81 384 ASN A C 1
ATOM 2882 O O . ASN A 1 384 ? -4.616 -21.211 9.324 1.00 74.81 384 ASN A O 1
ATOM 2886 N N . LYS A 1 385 ? -3.812 -22.633 10.850 1.00 81.19 385 LYS A N 1
ATOM 2887 C CA . LYS A 1 385 ? -5.079 -22.880 11.551 1.00 81.19 385 LYS A CA 1
ATOM 2888 C C . LYS A 1 385 ? -5.003 -22.395 12.988 1.00 81.19 385 LYS A C 1
ATOM 2890 O O . LYS A 1 385 ? -3.988 -22.553 13.662 1.00 81.19 385 LYS A O 1
ATOM 2895 N N . VAL A 1 386 ? -6.095 -21.825 13.486 1.00 89.06 386 VAL A N 1
ATOM 2896 C CA . VAL A 1 386 ? -6.182 -21.467 14.904 1.00 89.06 386 VAL A CA 1
ATOM 2897 C C . VAL A 1 386 ? -6.286 -22.749 15.731 1.00 89.06 386 VAL A C 1
ATOM 2899 O O . VAL A 1 386 ? -7.059 -23.650 15.402 1.00 89.06 386 VAL A O 1
ATOM 2902 N N . LYS A 1 387 ? -5.478 -22.854 16.787 1.00 90.44 387 LYS A N 1
ATOM 2903 C CA . LYS A 1 387 ? -5.428 -24.019 17.676 1.00 90.44 387 LYS A CA 1
ATOM 2904 C C . LYS A 1 387 ? -5.343 -23.581 19.136 1.00 90.44 387 LYS A C 1
ATOM 2906 O O . LYS A 1 387 ? -4.671 -22.610 19.477 1.00 90.44 387 LYS A O 1
ATOM 2911 N N . ARG A 1 388 ? -5.995 -24.355 20.006 1.00 93.44 388 ARG A N 1
ATOM 2912 C CA . ARG A 1 388 ? -5.818 -24.288 21.461 1.00 93.44 388 ARG A CA 1
ATOM 2913 C C . ARG A 1 388 ? -4.559 -25.074 21.824 1.00 93.44 388 ARG A C 1
ATOM 2915 O O . ARG A 1 388 ? -4.470 -26.258 21.502 1.00 93.44 388 ARG A O 1
ATOM 2922 N N . VAL A 1 389 ? -3.608 -24.442 22.501 1.00 92.06 389 VAL A N 1
ATOM 2923 C CA . VAL A 1 389 ? -2.404 -25.089 23.045 1.00 92.06 389 VAL A CA 1
ATOM 2924 C C . VAL A 1 389 ? -2.320 -24.857 24.552 1.00 92.06 389 VAL A C 1
ATOM 2926 O O . VAL A 1 389 ? -2.925 -23.930 25.085 1.00 92.06 389 VAL A O 1
ATOM 2929 N N . SER A 1 390 ? -1.611 -25.726 25.266 1.00 92.38 390 SER A N 1
ATOM 2930 C CA . SER A 1 390 ? -1.396 -25.577 26.708 1.00 92.38 390 SER A CA 1
ATOM 2931 C C . SER A 1 390 ? -0.525 -24.349 26.979 1.00 92.38 390 SER A C 1
ATOM 2933 O O . SER A 1 390 ? 0.609 -24.272 26.504 1.00 92.38 390 SER A O 1
ATOM 2935 N N . LEU A 1 391 ? -1.052 -23.380 27.736 1.00 90.69 391 LEU A N 1
ATOM 2936 C CA . LEU A 1 391 ? -0.367 -22.119 28.039 1.00 90.69 391 LEU A CA 1
ATOM 2937 C C . LEU A 1 391 ? 0.969 -22.372 28.746 1.00 90.69 391 LEU A C 1
ATOM 2939 O O . LEU A 1 391 ? 1.980 -21.783 28.373 1.00 90.69 391 LEU A O 1
ATOM 2943 N N . MET A 1 392 ? 0.992 -23.278 29.726 1.00 88.12 392 MET A N 1
ATOM 2944 C CA . MET A 1 392 ? 2.202 -23.565 30.500 1.00 88.12 392 MET A CA 1
ATOM 2945 C C . MET A 1 392 ? 3.257 -24.339 29.705 1.00 88.12 392 MET A C 1
ATOM 2947 O O . MET A 1 392 ? 4.447 -24.107 29.914 1.00 88.12 392 MET A O 1
ATOM 2951 N N . ASP A 1 393 ? 2.854 -25.196 28.762 1.00 91.19 393 ASP A N 1
ATOM 2952 C CA . ASP A 1 393 ? 3.808 -25.851 27.859 1.00 91.19 393 ASP A CA 1
ATOM 2953 C C . ASP A 1 393 ? 4.406 -24.844 26.867 1.00 91.19 393 ASP A C 1
ATOM 2955 O O . ASP A 1 393 ? 5.615 -24.865 26.638 1.00 91.19 393 ASP A O 1
ATOM 2959 N N . ALA A 1 394 ? 3.599 -23.904 26.362 1.00 89.94 394 ALA A N 1
ATOM 2960 C CA . ALA A 1 394 ? 4.064 -22.832 25.486 1.00 89.94 394 ALA A CA 1
ATOM 2961 C C . ALA A 1 394 ? 5.031 -21.875 26.210 1.00 89.94 394 ALA A C 1
ATOM 2963 O O . ALA A 1 394 ? 6.132 -21.638 25.719 1.00 89.94 394 ALA A O 1
ATOM 2964 N N . VAL A 1 395 ? 4.690 -21.400 27.418 1.00 88.06 395 VAL A N 1
ATOM 2965 C CA . VAL A 1 395 ? 5.587 -20.575 28.259 1.00 88.06 395 VAL A CA 1
ATOM 2966 C C . VAL A 1 395 ? 6.900 -21.309 28.558 1.00 88.06 395 VAL A C 1
ATOM 2968 O O . VAL A 1 395 ? 7.978 -20.724 28.440 1.00 88.06 395 VAL A O 1
ATOM 2971 N N . LYS A 1 396 ? 6.836 -22.600 28.904 1.00 88.62 396 LYS A N 1
ATOM 2972 C CA . LYS A 1 396 ? 8.025 -23.419 29.182 1.00 88.62 396 LYS A CA 1
ATOM 2973 C C . LYS A 1 396 ? 8.901 -23.615 27.941 1.00 88.62 396 LYS A C 1
ATOM 2975 O O . LYS A 1 396 ? 10.124 -23.562 28.056 1.00 88.62 396 LYS A O 1
ATOM 2980 N N . ALA A 1 397 ? 8.300 -23.827 26.771 1.00 88.44 397 ALA A N 1
ATOM 2981 C CA . ALA A 1 397 ? 9.024 -23.937 25.508 1.00 88.44 397 ALA A CA 1
ATOM 2982 C C . ALA A 1 397 ? 9.709 -22.610 25.129 1.00 88.44 397 ALA A C 1
ATOM 2984 O O . ALA A 1 397 ? 10.886 -22.624 24.771 1.00 88.44 397 ALA A O 1
ATOM 2985 N N . THR A 1 398 ? 9.030 -21.470 25.307 1.00 88.88 398 THR A N 1
ATOM 2986 C CA . THR A 1 398 ? 9.605 -20.125 25.114 1.00 88.88 398 THR A CA 1
ATOM 2987 C C . THR A 1 398 ? 10.812 -19.885 26.023 1.00 88.88 398 THR A C 1
ATOM 2989 O O . THR A 1 398 ? 11.867 -19.466 25.547 1.00 88.88 398 THR A O 1
ATOM 2992 N N . ALA A 1 399 ? 10.699 -20.205 27.318 1.00 87.94 399 ALA A N 1
ATOM 2993 C CA . ALA A 1 399 ? 11.811 -20.083 28.266 1.00 87.94 399 ALA A CA 1
ATOM 2994 C C . ALA A 1 399 ? 13.027 -20.938 27.857 1.00 87.94 399 ALA A C 1
ATOM 2996 O O . ALA A 1 399 ? 14.166 -20.493 27.994 1.00 87.94 399 ALA A O 1
ATOM 2997 N N . GLY A 1 400 ? 12.786 -22.117 27.268 1.00 89.75 400 GLY A N 1
ATOM 2998 C CA . GLY A 1 400 ? 13.818 -23.008 26.732 1.00 89.75 400 GLY A CA 1
ATOM 2999 C C . GLY A 1 400 ? 14.761 -22.357 25.709 1.00 89.75 400 GLY A C 1
ATOM 3000 O O . GLY A 1 400 ? 15.933 -22.725 25.654 1.00 89.75 400 GLY A O 1
ATOM 3001 N N . VAL A 1 401 ? 14.289 -21.368 24.938 1.00 88.62 401 VAL A N 1
ATOM 3002 C CA . VAL A 1 401 ? 15.127 -20.622 23.979 1.00 88.62 401 VAL A CA 1
ATOM 3003 C C . VAL A 1 401 ? 16.141 -19.738 24.711 1.00 88.62 401 VAL A C 1
ATOM 3005 O O . VAL A 1 401 ? 17.320 -19.730 24.358 1.00 88.62 401 VAL A O 1
ATOM 3008 N N . GLY A 1 402 ? 15.704 -19.027 25.757 1.00 88.81 402 GLY A N 1
ATOM 3009 C CA . GLY A 1 402 ? 16.585 -18.210 26.600 1.00 88.81 402 GLY A CA 1
ATOM 3010 C C . GLY A 1 402 ? 17.626 -19.068 27.316 1.00 88.81 402 GLY A C 1
ATOM 3011 O O . GLY A 1 402 ? 18.823 -18.811 27.214 1.00 88.81 402 GLY A O 1
ATOM 3012 N N . ASP A 1 403 ? 17.169 -20.162 27.925 1.00 92.56 403 ASP A N 1
ATOM 3013 C CA . ASP A 1 403 ? 17.992 -21.203 28.545 1.00 92.56 403 ASP A CA 1
ATOM 3014 C C . ASP A 1 403 ? 19.099 -21.738 27.616 1.00 92.56 403 ASP A C 1
ATOM 3016 O O . ASP A 1 403 ? 20.217 -21.994 28.067 1.00 92.56 403 ASP A O 1
ATOM 3020 N N . ALA A 1 404 ? 18.790 -21.955 26.333 1.00 94.12 404 ALA A N 1
ATOM 3021 C CA . ALA A 1 404 ? 19.744 -22.434 25.334 1.00 94.12 404 ALA A CA 1
ATOM 3022 C C . ALA A 1 404 ? 20.778 -21.353 24.967 1.00 94.12 404 ALA A C 1
ATOM 3024 O O . ALA A 1 404 ? 21.979 -21.633 24.946 1.00 94.12 404 ALA A O 1
ATOM 3025 N N . ILE A 1 405 ? 20.338 -20.102 24.776 1.00 93.00 405 ILE A N 1
ATOM 3026 C CA . ILE A 1 405 ? 21.221 -18.950 24.520 1.00 93.00 405 ILE A CA 1
ATOM 3027 C C . ILE A 1 405 ? 22.178 -18.717 25.700 1.00 93.00 405 ILE A C 1
ATOM 3029 O O . ILE A 1 405 ? 23.382 -18.581 25.482 1.00 93.00 405 ILE A O 1
ATOM 3033 N N . GLU A 1 406 ? 21.699 -18.745 26.948 1.00 93.56 406 GLU A N 1
ATOM 3034 C CA . GLU A 1 406 ? 22.546 -18.596 28.146 1.00 93.56 406 GLU A CA 1
ATOM 3035 C C . GLU A 1 406 ? 23.611 -19.701 28.256 1.00 93.56 406 GLU A C 1
ATOM 3037 O O . GLU A 1 406 ? 24.757 -19.438 28.630 1.00 93.56 406 GLU A O 1
ATOM 3042 N N . LYS A 1 407 ? 23.263 -20.934 27.865 1.00 95.69 407 LYS A N 1
ATOM 3043 C CA . LYS A 1 407 ? 24.184 -22.086 27.801 1.00 95.69 407 LYS A CA 1
ATOM 3044 C C . LYS A 1 407 ? 25.102 -22.066 26.570 1.00 95.69 407 LYS A C 1
ATOM 3046 O O . LYS A 1 407 ? 25.972 -22.930 26.465 1.00 95.69 407 LYS A O 1
ATOM 3051 N N . LYS A 1 408 ? 24.953 -21.079 25.674 1.00 95.12 408 LYS A N 1
ATOM 3052 C CA . LYS A 1 408 ? 25.646 -20.950 24.375 1.00 95.12 408 LYS A CA 1
ATOM 3053 C C . LYS A 1 408 ? 25.351 -22.092 23.391 1.00 95.12 408 LYS A C 1
ATOM 3055 O O . LYS A 1 408 ? 26.127 -22.328 22.463 1.00 95.12 408 LYS A O 1
ATOM 3060 N N . ASP A 1 409 ? 24.221 -22.771 23.571 1.00 95.06 409 ASP A N 1
ATOM 3061 C CA . ASP A 1 409 ? 23.702 -23.786 22.653 1.00 95.06 409 ASP A CA 1
ATOM 3062 C C . ASP A 1 409 ? 22.783 -23.126 21.614 1.00 95.06 409 ASP A C 1
ATOM 3064 O O . ASP A 1 409 ? 21.552 -23.189 21.661 1.00 95.06 409 ASP A O 1
ATOM 3068 N N . PHE A 1 410 ? 23.412 -22.407 20.686 1.00 93.69 410 PHE A N 1
ATOM 3069 C CA . PHE A 1 410 ? 22.709 -21.665 19.639 1.00 93.69 410 PHE A CA 1
ATOM 3070 C C . PHE A 1 410 ? 22.021 -22.593 18.625 1.00 93.69 410 PHE A C 1
ATOM 3072 O O . PHE A 1 410 ? 20.987 -22.231 18.069 1.00 93.69 410 PHE A O 1
ATOM 3079 N N . ASP A 1 411 ? 22.543 -23.807 18.424 1.00 91.88 411 ASP A N 1
ATOM 3080 C CA . ASP A 1 411 ? 21.917 -24.798 17.546 1.00 91.88 411 ASP A CA 1
ATOM 3081 C C . ASP A 1 411 ? 20.608 -25.321 18.162 1.00 91.88 411 ASP A C 1
ATOM 3083 O O . ASP A 1 411 ? 19.606 -25.431 17.450 1.00 91.88 411 ASP A O 1
ATOM 3087 N N . GLN A 1 412 ? 20.553 -25.554 19.482 1.00 91.94 412 GLN A N 1
ATOM 3088 C CA . GLN A 1 412 ? 19.290 -25.857 20.159 1.00 91.94 412 GLN A CA 1
ATOM 3089 C C . GLN A 1 412 ? 18.347 -24.642 20.210 1.00 91.94 412 GLN A C 1
ATOM 3091 O O . GLN A 1 412 ? 17.146 -24.810 19.999 1.00 91.94 412 GLN A O 1
ATOM 3096 N N . ALA A 1 413 ? 18.854 -23.420 20.414 1.00 91.31 413 ALA A N 1
ATOM 3097 C CA . ALA A 1 413 ? 18.028 -22.207 20.358 1.00 91.31 413 ALA A CA 1
ATOM 3098 C C . ALA A 1 413 ? 17.341 -22.032 18.986 1.00 91.31 413 ALA A C 1
ATOM 3100 O O . ALA A 1 413 ? 16.159 -21.694 18.927 1.00 91.31 413 ALA A O 1
ATOM 3101 N N . LEU A 1 414 ? 18.054 -22.329 17.893 1.00 89.94 414 LEU A N 1
ATOM 3102 C CA . LEU A 1 414 ? 17.518 -22.352 16.528 1.00 89.94 414 LEU A CA 1
ATOM 3103 C C . LEU A 1 414 ? 16.486 -23.470 16.316 1.00 89.94 414 LEU A C 1
ATOM 3105 O O . LEU A 1 414 ? 15.451 -23.225 15.705 1.00 89.94 414 LEU A O 1
ATOM 3109 N N . GLN A 1 415 ? 16.726 -24.677 16.838 1.00 88.00 415 GLN A N 1
ATOM 3110 C CA . GLN A 1 415 ? 15.783 -25.807 16.739 1.00 88.00 415 GLN A CA 1
ATOM 3111 C C . GLN A 1 415 ? 14.489 -25.613 17.546 1.00 88.00 415 GLN A C 1
ATOM 3113 O O . GLN A 1 415 ? 13.501 -26.296 17.282 1.00 88.00 415 GLN A O 1
ATOM 3118 N N . LEU A 1 416 ? 14.492 -24.716 18.537 1.00 86.94 416 LEU A N 1
ATOM 3119 C CA . LEU A 1 416 ? 13.312 -24.353 19.327 1.00 86.94 416 LEU A CA 1
ATOM 3120 C C . LEU A 1 416 ? 12.453 -23.254 18.674 1.00 86.94 416 LEU A C 1
ATOM 3122 O O . LEU A 1 416 ? 11.340 -23.003 19.144 1.00 86.94 416 LEU A O 1
ATOM 3126 N N . ARG A 1 417 ? 12.936 -22.607 17.603 1.00 85.94 417 ARG A N 1
ATOM 3127 C CA . ARG A 1 417 ? 12.112 -21.753 16.732 1.00 85.94 417 ARG A CA 1
ATOM 3128 C C . ARG A 1 417 ? 11.263 -22.602 15.785 1.00 85.94 417 ARG A C 1
ATOM 3130 O O . ARG A 1 417 ? 11.460 -23.807 15.638 1.00 85.94 417 ARG A O 1
ATOM 3137 N N . ASP A 1 418 ? 10.284 -21.967 15.156 1.00 76.44 418 ASP A N 1
ATOM 3138 C CA . ASP A 1 418 ? 9.452 -22.603 14.143 1.00 76.44 418 ASP A CA 1
ATOM 3139 C C . ASP A 1 418 ? 10.282 -23.016 12.900 1.00 76.44 418 ASP A C 1
ATOM 3141 O O . ASP A 1 418 ? 11.288 -22.379 12.577 1.00 76.44 418 ASP A O 1
ATOM 3145 N N . PRO A 1 419 ? 9.883 -24.068 12.157 1.00 81.62 419 PRO A N 1
ATOM 3146 C CA . PRO A 1 419 ? 10.601 -24.478 10.948 1.00 81.62 419 PRO A CA 1
ATOM 3147 C C . PRO A 1 419 ? 10.653 -23.393 9.858 1.00 81.62 419 PRO A C 1
ATOM 3149 O O . PRO A 1 419 ? 11.612 -23.342 9.087 1.00 81.62 419 PRO A O 1
ATOM 3152 N N . GLU A 1 420 ? 9.655 -22.502 9.803 1.00 85.00 420 GLU A N 1
ATOM 3153 C CA . GLU A 1 420 ? 9.608 -21.395 8.844 1.00 85.00 420 GLU A CA 1
ATOM 3154 C C . GLU A 1 420 ? 10.730 -20.370 9.104 1.00 85.00 420 GLU A C 1
ATOM 3156 O O . GLU A 1 420 ? 11.334 -19.891 8.142 1.00 85.00 420 GLU A O 1
ATOM 3161 N N . PHE A 1 421 ? 11.108 -20.110 10.359 1.00 89.94 421 PHE A N 1
ATOM 3162 C CA . PHE A 1 421 ? 12.280 -19.308 10.733 1.00 89.94 421 PHE A CA 1
ATOM 3163 C C . PHE A 1 421 ? 13.568 -19.857 10.111 1.00 89.94 421 PHE A C 1
ATOM 3165 O O . PHE A 1 421 ? 14.338 -19.098 9.521 1.00 89.94 421 PHE A O 1
ATOM 3172 N N . LEU A 1 422 ? 13.798 -21.172 10.205 1.00 89.94 422 LEU A N 1
ATOM 3173 C CA . LEU A 1 422 ? 15.003 -21.818 9.669 1.00 89.94 422 LEU A CA 1
ATOM 3174 C C . LEU A 1 422 ? 15.050 -21.763 8.137 1.00 89.94 422 LEU A C 1
ATOM 3176 O O . LEU A 1 422 ? 16.103 -21.480 7.568 1.00 89.94 422 LEU A O 1
ATOM 3180 N N . GLU A 1 423 ? 13.916 -21.978 7.469 1.00 90.06 423 GLU A N 1
ATOM 3181 C CA . GLU A 1 423 ? 13.813 -21.867 6.007 1.00 90.06 423 GLU A CA 1
ATOM 3182 C C . GLU A 1 423 ? 14.016 -20.432 5.511 1.00 90.06 423 GLU A C 1
ATOM 3184 O O . GLU A 1 423 ? 14.703 -20.212 4.513 1.00 90.06 423 GLU A O 1
ATOM 3189 N N . ASN A 1 424 ? 13.455 -19.445 6.214 1.00 93.56 424 ASN A N 1
ATOM 3190 C CA . ASN A 1 424 ? 13.653 -18.031 5.903 1.00 93.56 424 ASN A CA 1
ATOM 3191 C C . ASN A 1 424 ? 15.112 -17.603 6.140 1.00 93.56 424 ASN A C 1
ATOM 3193 O O . ASN A 1 424 ? 15.680 -16.862 5.336 1.00 93.56 424 ASN A O 1
ATOM 3197 N N . LEU A 1 425 ? 15.750 -18.108 7.197 1.00 94.12 425 LEU A N 1
ATOM 3198 C CA . LEU A 1 425 ? 17.163 -17.860 7.477 1.00 94.12 425 LEU A CA 1
ATOM 3199 C C . LEU A 1 425 ? 18.083 -18.501 6.423 1.00 94.12 425 LEU A C 1
ATOM 3201 O O . LEU A 1 425 ? 19.046 -17.873 5.987 1.00 94.12 425 LEU A O 1
ATOM 3205 N N . GLU A 1 426 ? 17.765 -19.715 5.963 1.00 92.50 426 GLU A N 1
ATOM 3206 C CA . GLU A 1 426 ? 18.477 -20.356 4.854 1.00 92.50 426 GLU A CA 1
ATOM 3207 C C . GLU A 1 426 ? 18.303 -19.566 3.547 1.00 92.50 426 GLU A C 1
ATOM 3209 O O . GLU A 1 426 ? 19.288 -19.314 2.849 1.00 92.50 426 GLU A O 1
ATOM 3214 N N . ALA A 1 427 ? 17.078 -19.141 3.222 1.00 94.19 427 ALA A N 1
ATOM 3215 C CA . ALA A 1 427 ? 16.820 -18.300 2.056 1.00 94.19 427 ALA A CA 1
ATOM 3216 C C . ALA A 1 427 ? 17.627 -16.994 2.127 1.00 94.19 427 ALA A C 1
ATOM 3218 O O . ALA A 1 427 ? 18.281 -16.625 1.154 1.00 94.19 427 ALA A O 1
ATOM 3219 N N . PHE A 1 428 ? 17.681 -16.343 3.293 1.00 95.75 428 PHE A N 1
ATOM 3220 C CA . PHE A 1 428 ? 18.472 -15.127 3.477 1.00 95.75 428 PHE A CA 1
ATOM 3221 C C . PHE A 1 428 ? 19.963 -15.351 3.170 1.00 95.75 428 PHE A C 1
ATOM 3223 O O . PHE A 1 428 ? 20.566 -14.547 2.448 1.00 95.75 428 PHE A O 1
ATOM 3230 N N . ASP A 1 429 ? 20.540 -16.459 3.646 1.00 92.50 429 ASP A N 1
ATOM 3231 C CA . ASP A 1 429 ? 21.936 -16.818 3.371 1.00 92.50 429 ASP A CA 1
ATOM 3232 C C . ASP A 1 429 ? 22.200 -16.980 1.865 1.00 92.50 429 ASP A C 1
ATOM 3234 O O . ASP A 1 429 ? 23.193 -16.466 1.353 1.00 92.50 429 ASP A O 1
ATOM 3238 N N . TYR A 1 430 ? 21.330 -17.665 1.116 1.00 92.62 430 TYR A N 1
ATOM 3239 C CA . TYR A 1 430 ? 21.504 -17.782 -0.339 1.00 92.62 430 TYR A CA 1
ATOM 3240 C C . TYR A 1 430 ? 21.264 -16.454 -1.074 1.00 92.62 430 TYR A C 1
ATOM 3242 O O . TYR A 1 430 ? 21.977 -16.160 -2.034 1.00 92.62 430 TYR A O 1
ATOM 3250 N N . SER A 1 431 ? 20.354 -15.608 -0.583 1.00 90.38 431 SER A N 1
ATOM 3251 C CA . SER A 1 431 ? 20.066 -14.281 -1.147 1.00 90.38 431 SER A CA 1
ATOM 3252 C C . SER A 1 431 ? 21.229 -13.279 -1.047 1.00 90.38 431 SER A C 1
ATOM 3254 O O . SER A 1 431 ? 21.216 -12.242 -1.727 1.00 90.38 431 SER A O 1
ATOM 3256 N N . THR A 1 432 ? 22.214 -13.563 -0.189 1.00 90.56 432 THR A N 1
ATOM 3257 C CA . THR A 1 432 ? 23.377 -12.703 0.086 1.00 90.56 432 THR A CA 1
ATOM 3258 C C . THR A 1 432 ? 24.688 -13.251 -0.470 1.00 90.56 432 THR A C 1
ATOM 3260 O O . THR A 1 432 ? 25.619 -12.478 -0.656 1.00 90.56 432 THR A O 1
ATOM 3263 N N . ILE A 1 433 ? 24.780 -14.540 -0.812 1.00 86.44 433 ILE A N 1
ATOM 3264 C CA . ILE A 1 433 ? 26.013 -15.112 -1.371 1.00 86.44 433 ILE A CA 1
ATOM 3265 C C . ILE A 1 433 ? 26.372 -14.476 -2.721 1.00 86.44 433 ILE A C 1
ATOM 3267 O O . ILE A 1 433 ? 25.525 -14.251 -3.589 1.00 86.44 433 ILE A O 1
ATOM 3271 N N . VAL A 1 434 ? 27.672 -14.226 -2.883 1.00 79.75 434 VAL A N 1
ATOM 3272 C CA . VAL A 1 434 ? 28.310 -13.722 -4.098 1.00 79.75 434 VAL A CA 1
ATOM 3273 C C . VAL A 1 434 ? 29.574 -14.549 -4.356 1.00 79.75 434 VAL A C 1
ATOM 3275 O O . VAL A 1 434 ? 30.453 -14.613 -3.495 1.00 79.75 434 VAL A O 1
ATOM 3278 N N . GLY A 1 435 ? 29.663 -15.170 -5.536 1.00 71.94 435 GLY A N 1
ATOM 3279 C CA . GLY A 1 435 ? 30.784 -16.022 -5.953 1.00 71.94 435 GLY A CA 1
ATOM 3280 C C . GLY A 1 435 ? 30.644 -17.512 -5.604 1.00 71.94 435 GLY A C 1
ATOM 3281 O O . GLY A 1 435 ? 29.674 -17.954 -4.989 1.00 71.94 435 GLY A O 1
ATOM 3282 N N . ASP A 1 436 ? 31.657 -18.284 -5.999 1.00 71.31 436 ASP A N 1
ATOM 3283 C CA . ASP A 1 436 ? 31.608 -19.741 -6.199 1.00 71.31 436 ASP A CA 1
ATOM 3284 C C . ASP A 1 436 ? 31.505 -20.631 -4.942 1.00 71.31 436 ASP A C 1
ATOM 3286 O O . ASP A 1 436 ? 31.457 -21.857 -5.045 1.00 71.31 436 ASP A O 1
ATOM 3290 N N . ASN A 1 437 ? 31.441 -20.053 -3.741 1.00 70.94 437 ASN A N 1
ATOM 3291 C CA . ASN A 1 437 ? 31.645 -20.766 -2.469 1.00 70.94 437 ASN A CA 1
ATOM 3292 C C . ASN A 1 437 ? 30.615 -21.874 -2.148 1.00 70.94 437 ASN A C 1
ATOM 3294 O O . ASN A 1 437 ? 30.865 -22.691 -1.261 1.00 70.94 437 ASN A O 1
ATOM 3298 N N . LYS A 1 438 ? 29.462 -21.911 -2.832 1.00 84.50 438 LYS A N 1
ATOM 3299 C CA . LYS A 1 438 ? 28.449 -22.986 -2.731 1.00 84.50 438 LYS A CA 1
ATOM 3300 C C . LYS A 1 438 ? 28.075 -23.603 -4.091 1.00 84.50 438 LYS A C 1
ATOM 3302 O O . LYS A 1 438 ? 27.053 -24.295 -4.190 1.00 84.50 438 LYS A O 1
ATOM 3307 N N . HIS A 1 439 ? 28.892 -23.382 -5.125 1.00 91.19 439 HIS A N 1
ATOM 3308 C CA . HIS A 1 439 ? 28.654 -23.937 -6.455 1.00 91.19 439 HIS A CA 1
ATOM 3309 C C . HIS A 1 439 ? 28.625 -25.468 -6.441 1.00 91.19 439 HIS A C 1
ATOM 3311 O O . HIS A 1 439 ? 29.484 -26.130 -5.856 1.00 91.19 439 HIS A O 1
ATOM 3317 N N . LEU A 1 440 ? 27.653 -26.035 -7.153 1.00 89.88 440 LEU A N 1
ATOM 3318 C CA . LEU A 1 440 ? 27.625 -27.457 -7.467 1.00 89.88 440 LEU A CA 1
ATOM 3319 C C . LEU A 1 440 ? 28.760 -27.838 -8.440 1.00 89.88 440 LEU A C 1
ATOM 3321 O O . LEU A 1 440 ? 29.270 -26.976 -9.172 1.00 89.88 440 LEU A O 1
ATOM 3325 N N . PRO A 1 441 ? 29.148 -29.127 -8.502 1.00 89.38 441 PRO A N 1
ATOM 3326 C CA . PRO A 1 441 ? 29.978 -29.657 -9.582 1.00 89.38 441 PRO A CA 1
ATOM 3327 C C . PRO A 1 441 ? 29.363 -29.347 -10.953 1.00 89.38 441 PRO A C 1
ATOM 3329 O O . PRO A 1 441 ? 28.144 -29.369 -11.095 1.00 89.38 441 PRO A O 1
ATOM 3332 N N . GLU A 1 442 ? 30.183 -29.099 -11.977 1.00 84.88 442 GLU A N 1
ATOM 3333 C CA . GLU A 1 442 ? 29.697 -28.630 -13.290 1.00 84.88 442 GLU A CA 1
ATOM 3334 C C . GLU A 1 442 ? 28.624 -29.530 -13.917 1.00 84.88 442 GLU A C 1
ATOM 3336 O O . GLU A 1 442 ? 27.629 -29.025 -14.426 1.00 84.88 442 GLU A O 1
ATOM 3341 N N . GLY A 1 443 ? 28.758 -30.854 -13.793 1.00 82.94 443 GLY A N 1
ATOM 3342 C CA . GLY A 1 443 ? 27.770 -31.823 -14.288 1.00 82.94 443 GLY A CA 1
ATOM 3343 C C . GLY A 1 443 ? 26.430 -31.859 -13.533 1.00 82.94 443 GLY A C 1
ATOM 3344 O O . GLY A 1 443 ? 25.567 -32.651 -13.899 1.00 82.94 443 GLY A O 1
ATOM 3345 N N . GLN A 1 444 ? 26.261 -31.048 -12.484 1.00 87.69 444 GLN A N 1
ATOM 3346 C CA . GLN A 1 444 ? 25.018 -30.875 -11.716 1.00 87.69 444 GLN A CA 1
ATOM 3347 C C . GLN A 1 444 ? 24.441 -29.450 -11.848 1.00 87.69 444 GLN A C 1
ATOM 3349 O O . GLN A 1 444 ? 23.438 -29.135 -11.209 1.00 87.69 444 GLN A O 1
ATOM 3354 N N . ARG A 1 445 ? 25.066 -28.572 -12.649 1.00 92.81 445 ARG A N 1
ATOM 3355 C CA . ARG A 1 445 ? 24.591 -27.200 -12.881 1.00 92.81 445 ARG A CA 1
ATOM 3356 C C . ARG A 1 445 ? 23.529 -27.186 -13.978 1.00 92.81 445 ARG A C 1
ATOM 3358 O O . ARG A 1 445 ? 23.735 -27.743 -15.053 1.00 92.81 445 ARG A O 1
ATOM 3365 N N . LEU A 1 446 ? 22.413 -26.517 -13.711 1.00 94.50 446 LEU A N 1
ATOM 3366 C CA . LEU A 1 446 ? 21.250 -26.420 -14.589 1.00 94.50 446 LEU A CA 1
ATOM 3367 C C . LEU A 1 446 ? 21.146 -25.030 -15.224 1.00 94.50 446 LEU A C 1
ATOM 3369 O O . LEU A 1 446 ? 21.543 -24.016 -14.638 1.00 94.50 446 LEU A O 1
ATOM 3373 N N . ARG A 1 447 ? 20.533 -24.963 -16.404 1.00 96.75 447 ARG A N 1
ATOM 3374 C CA . ARG A 1 447 ? 20.033 -23.720 -17.002 1.00 96.75 447 ARG A CA 1
ATOM 3375 C C . ARG A 1 447 ? 18.532 -23.623 -16.743 1.00 96.75 447 ARG A C 1
ATOM 3377 O O . ARG A 1 447 ? 17.752 -24.377 -17.323 1.00 96.75 447 ARG A O 1
ATOM 3384 N N . ILE A 1 448 ? 18.129 -22.720 -15.852 1.00 98.12 448 ILE A N 1
ATOM 3385 C CA . ILE A 1 448 ? 16.759 -22.657 -15.327 1.00 98.12 448 ILE A CA 1
ATOM 3386 C C . ILE A 1 448 ? 16.032 -21.456 -15.931 1.00 98.12 448 ILE A C 1
ATOM 3388 O O . ILE A 1 448 ? 16.405 -20.312 -15.676 1.00 98.12 448 ILE A O 1
ATOM 3392 N N . GLY A 1 449 ? 14.992 -21.711 -16.725 1.00 98.12 449 GLY A N 1
ATOM 3393 C CA . GLY A 1 449 ? 14.098 -20.670 -17.232 1.00 98.12 449 GLY A CA 1
ATOM 3394 C C . GLY A 1 449 ? 13.178 -20.155 -16.126 1.00 98.12 449 GLY A C 1
ATOM 3395 O O . GLY A 1 449 ? 12.608 -20.956 -15.390 1.00 98.12 449 GLY A O 1
ATOM 3396 N N . ILE A 1 450 ? 13.013 -18.839 -16.012 1.00 98.69 450 ILE A N 1
ATOM 3397 C CA . ILE A 1 450 ? 12.091 -18.182 -15.080 1.00 98.69 450 ILE A CA 1
ATOM 3398 C C . ILE A 1 450 ? 11.127 -17.324 -15.900 1.00 98.69 450 ILE A C 1
ATOM 3400 O O . ILE A 1 450 ? 11.562 -16.444 -16.643 1.00 98.69 450 ILE A O 1
ATOM 3404 N N . ILE A 1 451 ? 9.827 -17.593 -15.779 1.00 98.44 451 ILE A N 1
ATOM 3405 C CA . ILE A 1 451 ? 8.766 -16.999 -16.605 1.00 98.44 451 ILE A CA 1
ATOM 3406 C C . ILE A 1 451 ? 7.589 -16.543 -15.736 1.00 98.44 451 ILE A C 1
ATOM 3408 O O . ILE A 1 451 ? 7.192 -17.233 -14.794 1.00 98.44 451 ILE A O 1
ATOM 3412 N N . HIS A 1 452 ? 7.007 -15.388 -16.059 1.00 98.56 452 HIS A N 1
ATOM 3413 C CA . HIS A 1 452 ? 5.775 -14.905 -15.433 1.00 98.56 452 HIS A CA 1
ATOM 3414 C C . HIS A 1 452 ? 4.562 -15.182 -16.339 1.00 98.56 452 HIS A C 1
ATOM 3416 O O . HIS A 1 452 ? 4.611 -14.893 -17.536 1.00 98.56 452 HIS A O 1
ATOM 3422 N N . VAL A 1 453 ? 3.486 -15.760 -15.785 1.00 98.06 453 VAL A N 1
ATOM 3423 C CA . VAL A 1 453 ? 2.311 -16.209 -16.564 1.00 98.06 453 VAL A CA 1
ATOM 3424 C C . VAL A 1 453 ? 0.990 -15.850 -15.867 1.00 98.06 453 VAL A C 1
ATOM 3426 O O . VAL A 1 453 ? 0.660 -16.343 -14.788 1.00 98.06 453 VAL A O 1
ATOM 3429 N N . GLY A 1 454 ? 0.177 -15.020 -16.513 1.00 96.25 454 GLY A N 1
ATOM 3430 C CA . GLY A 1 454 ? -1.109 -14.526 -16.023 1.00 96.25 454 GLY A CA 1
ATOM 3431 C C . GLY A 1 454 ? -1.107 -13.019 -15.745 1.00 96.25 454 GLY A C 1
ATOM 3432 O O . GLY A 1 454 ? -0.361 -12.249 -16.350 1.00 96.25 454 GLY A O 1
ATOM 3433 N N . ALA A 1 455 ? -1.987 -12.585 -14.840 1.00 95.19 455 ALA A N 1
ATOM 3434 C CA . ALA A 1 455 ? -2.031 -11.200 -14.369 1.00 95.19 455 ALA A CA 1
ATOM 3435 C C . ALA A 1 455 ? -0.909 -10.917 -13.346 1.00 95.19 455 ALA A C 1
ATOM 3437 O O . ALA A 1 455 ? -0.553 -11.827 -12.596 1.00 95.19 455 ALA A O 1
ATOM 3438 N N . PRO A 1 456 ? -0.388 -9.677 -13.267 1.00 96.00 456 PRO A N 1
ATOM 3439 C CA . PRO A 1 456 ? 0.620 -9.309 -12.276 1.00 96.00 456 PRO A CA 1
ATOM 3440 C C . PRO A 1 456 ? 0.075 -9.393 -10.843 1.00 96.00 456 PRO A C 1
ATOM 3442 O O . PRO A 1 456 ? -1.105 -9.135 -10.589 1.00 96.00 456 PRO A O 1
ATOM 3445 N N . ALA A 1 457 ? 0.963 -9.722 -9.906 1.00 95.56 457 ALA A N 1
ATOM 3446 C CA . ALA A 1 457 ? 0.669 -9.871 -8.486 1.00 95.56 457 ALA A CA 1
ATOM 3447 C C . ALA A 1 457 ? 1.860 -9.388 -7.637 1.00 95.56 457 ALA A C 1
ATOM 3449 O O . ALA A 1 457 ? 3.019 -9.520 -8.040 1.00 95.56 457 ALA A O 1
ATOM 3450 N N . GLY A 1 458 ? 1.592 -8.831 -6.453 1.00 95.00 458 GLY A N 1
ATOM 3451 C CA . GLY A 1 458 ? 2.648 -8.404 -5.531 1.00 95.00 458 GLY A CA 1
ATOM 3452 C C . GLY A 1 458 ? 3.570 -9.568 -5.151 1.00 95.00 458 GLY A C 1
ATOM 3453 O O . GLY A 1 458 ? 3.098 -10.609 -4.722 1.00 95.00 458 GLY A O 1
ATOM 3454 N N . GLY A 1 459 ? 4.887 -9.409 -5.312 1.00 96.25 459 GLY A N 1
ATOM 3455 C CA . GLY A 1 459 ? 5.877 -10.417 -4.906 1.00 96.25 459 GLY A CA 1
ATOM 3456 C C . GLY A 1 459 ? 6.380 -11.349 -6.017 1.00 96.25 459 GLY A C 1
ATOM 3457 O O . GLY A 1 459 ? 7.346 -12.071 -5.777 1.00 96.25 459 GLY A O 1
ATOM 3458 N N . MET A 1 460 ? 5.847 -11.293 -7.247 1.00 98.00 460 MET A N 1
ATOM 3459 C CA . MET A 1 460 ? 6.417 -12.050 -8.384 1.00 98.00 460 MET A CA 1
ATOM 3460 C C . MET A 1 460 ? 7.899 -11.701 -8.614 1.00 98.00 460 MET A C 1
ATOM 3462 O O . MET A 1 460 ? 8.748 -12.579 -8.754 1.00 98.00 460 MET A O 1
ATOM 3466 N N . ASN A 1 461 ? 8.232 -10.409 -8.549 1.00 98.19 461 ASN A N 1
ATOM 3467 C CA . ASN A 1 461 ? 9.606 -9.915 -8.657 1.00 98.19 461 ASN A CA 1
ATOM 3468 C C . ASN A 1 461 ? 10.504 -10.364 -7.486 1.00 98.19 461 ASN A C 1
ATOM 3470 O O . ASN A 1 461 ? 11.693 -10.602 -7.691 1.00 98.19 461 ASN A O 1
ATOM 3474 N N . ALA A 1 462 ? 9.946 -10.529 -6.279 1.00 97.62 462 ALA A N 1
ATOM 3475 C CA . ALA A 1 462 ? 10.670 -11.051 -5.119 1.00 97.62 462 ALA A CA 1
ATOM 3476 C C . ALA A 1 462 ? 10.994 -12.547 -5.284 1.00 97.62 462 ALA A C 1
ATOM 3478 O O . ALA A 1 462 ? 12.142 -12.942 -5.083 1.00 97.62 462 ALA A O 1
ATOM 3479 N N . ALA A 1 463 ? 10.032 -13.354 -5.757 1.00 98.19 463 ALA A N 1
ATOM 3480 C CA . ALA A 1 463 ? 10.268 -14.755 -6.118 1.00 98.19 463 ALA A CA 1
ATOM 3481 C C . ALA A 1 463 ? 11.353 -14.885 -7.200 1.00 98.19 463 ALA A C 1
ATOM 3483 O O . ALA A 1 463 ? 12.289 -15.663 -7.033 1.00 98.19 463 ALA A O 1
ATOM 3484 N N . THR A 1 464 ? 11.282 -14.091 -8.275 1.00 98.50 464 THR A N 1
ATOM 3485 C CA . THR A 1 464 ? 12.289 -14.118 -9.352 1.00 98.50 464 THR A CA 1
ATOM 3486 C C . THR A 1 464 ? 13.665 -13.648 -8.884 1.00 98.50 464 THR A C 1
ATOM 3488 O O . THR A 1 464 ? 14.667 -14.266 -9.246 1.00 98.50 464 THR A O 1
ATOM 3491 N N . ARG A 1 465 ? 13.744 -12.612 -8.035 1.00 97.81 465 ARG A N 1
ATOM 3492 C CA . ARG A 1 465 ? 15.002 -12.187 -7.399 1.00 97.81 465 ARG A CA 1
ATOM 3493 C C . ARG A 1 465 ? 15.638 -13.332 -6.625 1.00 97.81 465 ARG A C 1
ATOM 3495 O O . ARG A 1 465 ? 16.828 -13.589 -6.796 1.00 97.81 465 ARG A O 1
ATOM 3502 N N . GLU A 1 466 ? 14.862 -13.987 -5.768 1.00 97.69 466 GLU A N 1
ATOM 3503 C CA . GLU A 1 466 ? 15.388 -15.036 -4.903 1.00 97.69 466 GLU A CA 1
ATOM 3504 C C . GLU A 1 466 ? 15.765 -16.286 -5.696 1.00 97.69 466 GLU A C 1
ATOM 3506 O O . GLU A 1 466 ? 16.870 -16.796 -5.538 1.00 97.69 466 GLU A O 1
ATOM 3511 N N . ALA A 1 467 ? 14.917 -16.712 -6.637 1.00 98.06 467 ALA A N 1
ATOM 3512 C CA . ALA A 1 467 ? 15.227 -17.793 -7.566 1.00 98.06 467 ALA A CA 1
ATOM 3513 C C . ALA A 1 467 ? 16.537 -17.528 -8.324 1.00 98.06 467 ALA A C 1
ATOM 3515 O O . ALA A 1 467 ? 17.404 -18.399 -8.368 1.00 98.06 467 ALA A O 1
ATOM 3516 N N . ALA A 1 468 ? 16.722 -16.321 -8.872 1.00 97.50 468 ALA A N 1
ATOM 3517 C CA . ALA A 1 468 ? 17.935 -15.956 -9.596 1.00 97.50 468 ALA A CA 1
ATOM 3518 C C . ALA A 1 468 ? 19.180 -15.943 -8.693 1.00 97.50 468 ALA A C 1
ATOM 3520 O O . ALA A 1 468 ? 20.220 -16.471 -9.087 1.00 97.50 468 ALA A O 1
ATOM 3521 N N . ARG A 1 469 ? 19.092 -15.393 -7.475 1.00 95.81 469 ARG A N 1
ATOM 3522 C CA . ARG A 1 469 ? 20.228 -15.374 -6.535 1.00 95.81 469 ARG A CA 1
ATOM 3523 C C . ARG A 1 469 ? 20.584 -16.757 -6.012 1.00 95.81 469 ARG A C 1
ATOM 3525 O O . ARG A 1 469 ? 21.763 -17.099 -6.014 1.00 95.81 469 ARG A O 1
ATOM 3532 N N . PHE A 1 470 ? 19.590 -17.570 -5.665 1.00 95.94 470 PHE A N 1
ATOM 3533 C CA . PHE A 1 470 ? 19.795 -18.964 -5.289 1.00 95.94 470 PHE A CA 1
ATOM 3534 C C . PHE A 1 470 ? 20.445 -19.753 -6.436 1.00 95.94 470 PHE A C 1
ATOM 3536 O O . PHE A 1 470 ? 21.434 -20.445 -6.211 1.00 95.94 470 PHE A O 1
ATOM 3543 N N . CYS A 1 471 ? 19.965 -19.588 -7.677 1.00 96.56 471 CYS A N 1
ATOM 3544 C CA . CYS A 1 471 ? 20.586 -20.190 -8.861 1.00 96.56 471 CYS A CA 1
ATOM 3545 C C . CYS A 1 471 ? 22.071 -19.823 -8.971 1.00 96.56 471 CYS A C 1
ATOM 3547 O O . CYS A 1 471 ? 22.914 -20.715 -9.050 1.00 96.56 471 CYS A O 1
ATOM 3549 N N . LEU A 1 472 ? 22.395 -18.528 -8.918 1.00 95.50 472 LEU A N 1
ATOM 3550 C CA . LEU A 1 472 ? 23.774 -18.049 -9.020 1.00 95.50 472 LEU A CA 1
ATOM 3551 C C . LEU A 1 472 ? 24.646 -18.575 -7.871 1.00 95.50 472 LEU A C 1
ATOM 3553 O O . LEU A 1 472 ? 25.723 -19.087 -8.134 1.00 95.50 472 LEU A O 1
ATOM 3557 N N . ALA A 1 473 ? 24.165 -18.565 -6.624 1.00 94.31 473 ALA A N 1
ATOM 3558 C CA . ALA A 1 473 ? 24.894 -19.107 -5.471 1.00 94.31 473 ALA A CA 1
ATOM 3559 C C . ALA A 1 473 ? 25.162 -20.628 -5.556 1.00 94.31 473 ALA A C 1
ATOM 3561 O O . ALA A 1 473 ? 26.059 -21.140 -4.882 1.00 94.31 473 ALA A O 1
ATOM 3562 N N . A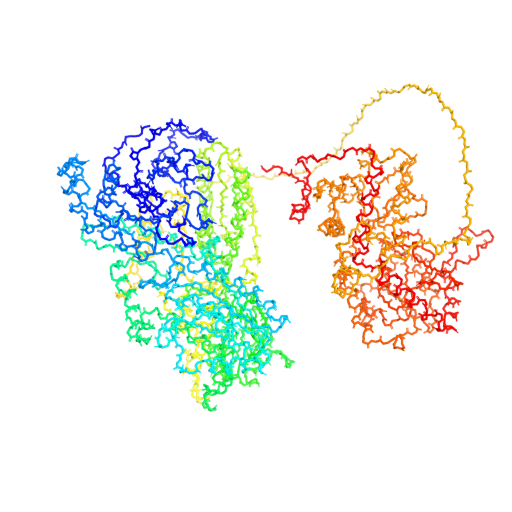RG A 1 474 ? 24.399 -21.357 -6.382 1.00 94.50 474 ARG A N 1
ATOM 3563 C CA . ARG A 1 474 ? 24.558 -22.795 -6.671 1.00 94.50 474 ARG A CA 1
ATOM 3564 C C . ARG A 1 474 ? 25.339 -23.073 -7.961 1.00 94.50 474 ARG A C 1
ATOM 3566 O O . ARG A 1 474 ? 25.675 -24.228 -8.223 1.00 94.50 474 ARG A O 1
ATOM 3573 N N . GLY A 1 475 ? 25.683 -22.044 -8.736 1.00 93.62 475 GLY A N 1
ATOM 3574 C CA . GLY A 1 475 ? 26.368 -22.159 -10.028 1.00 93.62 475 GLY A CA 1
ATOM 3575 C C . GLY A 1 475 ? 25.440 -22.463 -11.209 1.00 93.62 475 GLY A C 1
ATOM 3576 O O . GLY A 1 475 ? 25.918 -22.755 -12.305 1.00 93.62 475 GLY A O 1
ATOM 3577 N N . HIS A 1 476 ? 24.121 -22.404 -11.015 1.00 95.81 476 HIS A N 1
ATOM 3578 C CA . HIS A 1 476 ? 23.136 -22.520 -12.093 1.00 95.81 476 HIS A CA 1
ATOM 3579 C C . HIS A 1 476 ? 23.088 -21.242 -12.932 1.00 95.81 476 HIS A C 1
ATOM 3581 O O . HIS A 1 476 ? 23.426 -20.155 -12.465 1.00 95.81 476 HIS A O 1
ATOM 3587 N N . THR A 1 477 ? 22.601 -21.352 -14.167 1.00 97.31 477 THR A N 1
ATOM 3588 C CA . THR A 1 477 ? 22.327 -20.186 -15.021 1.00 97.31 477 THR A CA 1
ATOM 3589 C C . THR A 1 477 ? 20.831 -19.851 -14.983 1.00 97.31 477 THR A C 1
ATOM 3591 O O . THR A 1 477 ? 20.060 -20.546 -15.650 1.00 97.31 477 THR A O 1
ATOM 3594 N N . PRO A 1 478 ? 20.387 -18.813 -14.250 1.00 97.94 478 PRO A N 1
ATOM 3595 C CA . PRO A 1 478 ? 19.009 -18.343 -14.332 1.00 97.94 478 PRO A CA 1
ATOM 3596 C C . PRO A 1 478 ? 18.786 -17.578 -15.644 1.00 97.94 478 PRO A C 1
ATOM 3598 O O . PRO A 1 478 ? 19.540 -16.663 -15.979 1.00 97.94 478 PRO A O 1
ATOM 3601 N N . LEU A 1 479 ? 17.739 -17.937 -16.380 1.00 97.81 479 LEU A N 1
ATOM 3602 C CA . LEU A 1 479 ? 17.344 -17.325 -17.647 1.00 97.81 479 LEU A CA 1
ATOM 3603 C C . LEU A 1 479 ? 15.974 -16.660 -17.475 1.00 97.81 479 LEU A C 1
ATOM 3605 O O . LEU A 1 479 ? 14.970 -17.345 -17.309 1.00 97.81 479 LEU A O 1
ATOM 3609 N N . ALA A 1 480 ? 15.924 -15.333 -17.532 1.00 97.62 480 ALA A N 1
ATOM 3610 C CA . ALA A 1 480 ? 14.678 -14.588 -17.649 1.00 97.62 480 ALA A CA 1
ATOM 3611 C C . ALA A 1 480 ? 14.022 -14.870 -19.002 1.00 97.62 480 ALA A C 1
ATOM 3613 O O . ALA A 1 480 ? 14.661 -14.689 -20.038 1.00 97.62 480 ALA A O 1
ATOM 3614 N N . ILE A 1 481 ? 12.751 -15.260 -18.980 1.00 97.50 481 ILE A N 1
ATOM 3615 C CA . ILE A 1 481 ? 11.873 -15.340 -20.147 1.00 97.50 481 ILE A CA 1
ATOM 3616 C C . ILE A 1 481 ? 10.905 -14.159 -20.042 1.00 97.50 481 ILE A C 1
ATOM 3618 O O . ILE A 1 481 ? 10.042 -14.129 -19.160 1.00 97.50 481 ILE A O 1
ATOM 3622 N N . TYR A 1 482 ? 11.092 -13.162 -20.903 1.00 96.25 482 TYR A N 1
ATOM 3623 C CA . TYR A 1 482 ? 10.302 -11.936 -20.883 1.00 96.25 482 TYR A CA 1
ATOM 3624 C C . TYR A 1 482 ? 8.944 -12.130 -21.567 1.00 96.25 482 TYR A C 1
ATOM 3626 O O . TYR A 1 482 ? 8.839 -12.863 -22.542 1.00 96.25 482 TYR A O 1
ATOM 3634 N N . ASN A 1 483 ? 7.912 -11.423 -21.101 1.00 94.94 483 ASN A N 1
ATOM 3635 C CA . ASN A 1 483 ? 6.573 -11.365 -21.703 1.00 94.94 483 ASN A CA 1
ATOM 3636 C C . ASN A 1 483 ? 5.912 -12.742 -21.930 1.00 94.94 483 ASN A C 1
ATOM 3638 O O . ASN A 1 483 ? 5.305 -12.992 -22.973 1.00 94.94 483 ASN A O 1
ATOM 3642 N N . GLY A 1 484 ? 5.998 -13.635 -20.941 1.00 95.44 484 GLY A N 1
ATOM 3643 C CA . GLY A 1 484 ? 5.325 -14.936 -20.983 1.00 95.44 484 GLY A CA 1
ATOM 3644 C C . GLY A 1 484 ? 5.766 -15.812 -22.163 1.00 95.44 484 GLY A C 1
ATOM 3645 O O . GLY A 1 484 ? 6.924 -15.782 -22.581 1.00 95.44 484 GLY A O 1
ATOM 3646 N N . PHE A 1 485 ? 4.850 -16.629 -22.692 1.00 95.69 485 PHE A N 1
ATOM 3647 C CA . PHE A 1 485 ? 5.171 -17.541 -23.793 1.00 95.69 485 PHE A CA 1
ATOM 3648 C C . PHE A 1 485 ? 5.344 -16.805 -25.131 1.00 95.69 485 PHE A C 1
ATOM 3650 O O . PHE A 1 485 ? 6.218 -17.177 -25.907 1.00 95.69 485 PHE A O 1
ATOM 3657 N N . GLU A 1 486 ? 4.630 -15.695 -25.350 1.00 93.00 486 GLU A N 1
ATOM 3658 C CA . GLU A 1 486 ? 4.830 -14.807 -26.510 1.00 93.00 486 GLU A CA 1
ATOM 3659 C C . GLU A 1 486 ? 6.297 -14.375 -26.681 1.00 93.00 486 GLU A C 1
ATOM 3661 O O . GLU A 1 486 ? 6.833 -14.425 -27.788 1.00 93.00 486 GLU A O 1
ATOM 3666 N N . GLY A 1 487 ? 6.975 -13.987 -25.594 1.00 91.94 487 GLY A N 1
ATOM 3667 C CA . GLY A 1 487 ? 8.395 -13.634 -25.652 1.00 91.94 487 GLY A CA 1
ATOM 3668 C C . GLY A 1 487 ? 9.346 -14.836 -25.658 1.00 91.94 487 GLY A C 1
ATOM 3669 O O . GLY A 1 487 ? 10.461 -14.703 -26.157 1.00 91.94 487 GLY A O 1
ATOM 3670 N N . LEU A 1 488 ? 8.913 -16.020 -25.206 1.00 93.06 488 LEU A N 1
ATOM 3671 C CA . LEU A 1 488 ? 9.660 -17.271 -25.405 1.00 93.06 488 LEU A CA 1
ATOM 3672 C C . LEU A 1 488 ? 9.714 -17.680 -26.888 1.00 93.06 488 LEU A C 1
ATOM 3674 O O . LEU A 1 488 ? 10.713 -18.245 -27.326 1.00 93.06 488 LEU A O 1
ATOM 3678 N N . TRP A 1 489 ? 8.657 -17.404 -27.657 1.00 90.38 489 TRP A N 1
ATOM 3679 C CA . TRP A 1 489 ? 8.584 -17.711 -29.094 1.00 90.38 489 TRP A CA 1
ATOM 3680 C C . TRP A 1 489 ? 9.263 -16.666 -29.991 1.00 90.38 489 TRP A C 1
ATOM 3682 O O . TRP A 1 489 ? 9.423 -16.903 -31.187 1.00 90.38 489 TRP A O 1
ATOM 3692 N N . ALA A 1 490 ? 9.643 -15.505 -29.452 1.00 84.00 490 ALA A N 1
ATOM 3693 C CA . ALA A 1 490 ? 10.176 -14.401 -30.241 1.00 84.00 490 ALA A CA 1
ATOM 3694 C C . ALA A 1 490 ? 11.534 -14.750 -30.887 1.00 84.00 490 ALA A C 1
ATOM 3696 O O . ALA A 1 490 ? 12.549 -14.877 -30.205 1.00 84.00 490 ALA A O 1
ATOM 3697 N N . GLU A 1 491 ? 11.572 -14.829 -32.222 1.00 61.81 491 GLU A N 1
ATOM 3698 C CA . GLU A 1 491 ? 12.788 -15.161 -32.990 1.00 61.81 491 GLU A CA 1
ATOM 3699 C C . GLU A 1 491 ? 13.911 -14.113 -32.851 1.00 61.81 491 GLU A C 1
ATOM 3701 O O . GLU A 1 491 ? 15.092 -14.418 -33.028 1.00 61.81 491 GLU A O 1
ATOM 3706 N N . ALA A 1 492 ? 13.565 -12.868 -32.508 1.00 53.97 492 ALA A N 1
ATOM 3707 C CA . ALA A 1 492 ? 14.535 -11.832 -32.174 1.00 53.97 492 ALA A CA 1
ATOM 3708 C C . ALA A 1 492 ? 15.062 -12.054 -30.745 1.00 53.97 492 ALA A C 1
ATOM 3710 O O . ALA A 1 492 ? 14.303 -11.941 -29.783 1.00 53.97 492 ALA A O 1
ATOM 3711 N N . GLY A 1 493 ? 16.369 -12.317 -30.611 1.00 55.25 493 GLY A N 1
ATOM 3712 C CA . GLY A 1 493 ? 17.057 -12.830 -29.408 1.00 55.25 493 GLY A CA 1
ATOM 3713 C C . GLY A 1 493 ? 17.085 -11.968 -28.132 1.00 55.25 493 GLY A C 1
ATOM 3714 O O . GLY A 1 493 ? 18.037 -12.057 -27.362 1.00 55.25 493 GLY A O 1
ATOM 3715 N N . ASN A 1 494 ? 16.059 -11.153 -27.888 1.00 65.25 494 ASN A N 1
ATOM 3716 C CA . ASN A 1 494 ? 15.841 -10.394 -26.657 1.00 65.25 494 ASN A CA 1
ATOM 3717 C C . ASN A 1 494 ? 14.813 -11.049 -25.711 1.00 65.25 494 ASN A C 1
ATOM 3719 O O . ASN A 1 494 ? 14.701 -10.619 -24.567 1.00 65.25 494 ASN A O 1
ATOM 3723 N N . GLY A 1 495 ? 14.069 -12.067 -26.164 1.00 84.50 495 GLY A N 1
ATOM 3724 C CA . GLY A 1 495 ? 13.012 -12.719 -25.376 1.00 84.50 495 GLY A CA 1
ATOM 3725 C C . GLY A 1 495 ? 13.507 -13.552 -24.187 1.00 84.50 495 GLY A C 1
ATOM 3726 O O . GLY A 1 495 ? 12.844 -13.598 -23.152 1.00 84.50 495 GLY A O 1
ATOM 3727 N N . VAL A 1 496 ? 14.696 -14.160 -24.297 1.00 94.31 496 VAL A N 1
ATOM 3728 C CA . VAL A 1 496 ? 15.310 -14.973 -23.232 1.00 94.31 496 VAL A CA 1
ATOM 3729 C C . VAL A 1 496 ? 16.735 -14.498 -22.951 1.00 94.31 496 VAL A C 1
ATOM 3731 O O . VAL A 1 496 ? 17.578 -14.509 -23.848 1.00 94.31 496 VAL A O 1
ATOM 3734 N N . GLN A 1 497 ? 17.027 -14.098 -21.710 1.00 94.12 497 GLN A N 1
ATOM 3735 C CA . GLN A 1 497 ? 18.327 -13.527 -21.320 1.00 94.12 497 GLN A CA 1
ATOM 3736 C C . GLN A 1 497 ? 18.798 -14.035 -19.945 1.00 94.12 497 GLN A C 1
ATOM 3738 O O . GLN A 1 497 ? 17.968 -14.268 -19.068 1.00 94.12 497 GLN A O 1
ATOM 3743 N N . PRO A 1 498 ? 20.112 -14.195 -19.701 1.00 95.88 498 PRO A N 1
ATOM 3744 C CA . PRO A 1 498 ? 20.619 -14.562 -18.380 1.00 95.88 498 PRO A CA 1
ATOM 3745 C C . PRO A 1 498 ? 20.409 -13.435 -17.358 1.00 95.88 498 PRO A C 1
ATOM 3747 O O . PRO A 1 498 ? 20.699 -12.273 -17.642 1.00 95.88 498 PRO A O 1
ATOM 3750 N N . LEU A 1 499 ? 19.945 -13.784 -16.156 1.00 96.38 499 LEU A N 1
ATOM 3751 C CA . LEU A 1 499 ? 19.821 -12.845 -15.037 1.00 96.38 499 LEU A CA 1
ATOM 3752 C C . LEU A 1 499 ? 21.146 -12.714 -14.280 1.00 96.38 499 LEU A C 1
ATOM 3754 O O . LEU A 1 499 ? 21.792 -13.709 -13.954 1.00 96.38 499 LEU A O 1
ATOM 3758 N N . SER A 1 500 ? 21.517 -11.479 -13.939 1.00 94.94 500 SER A N 1
ATOM 3759 C CA . SER A 1 500 ? 22.672 -11.192 -13.076 1.00 94.94 500 SER A CA 1
ATOM 3760 C C . SER A 1 500 ? 22.259 -10.842 -11.641 1.00 94.94 500 SER A C 1
ATOM 3762 O O . SER A 1 500 ? 21.169 -10.326 -11.392 1.00 94.94 500 SER A O 1
ATOM 3764 N N . TRP A 1 501 ? 23.162 -11.069 -10.681 1.00 93.94 501 TRP A N 1
ATOM 3765 C CA . TRP A 1 501 ? 22.925 -10.821 -9.249 1.00 93.94 501 TRP A CA 1
ATOM 3766 C C . TRP A 1 501 ? 22.545 -9.362 -8.931 1.00 93.94 501 TRP A C 1
ATOM 3768 O O . TRP A 1 501 ? 21.725 -9.102 -8.041 1.00 93.94 501 TRP A O 1
ATOM 3778 N N . LEU A 1 502 ? 23.135 -8.412 -9.671 1.00 93.56 502 LEU A N 1
ATOM 3779 C CA . LEU A 1 502 ? 22.920 -6.972 -9.503 1.00 93.56 502 LEU A CA 1
ATOM 3780 C C . LEU A 1 502 ? 21.616 -6.494 -10.158 1.00 93.56 502 LEU A C 1
ATOM 3782 O O . LEU A 1 502 ? 20.924 -5.657 -9.582 1.00 93.56 502 LEU A O 1
ATOM 3786 N N . GLN A 1 503 ? 21.250 -7.045 -11.322 1.00 94.75 503 GLN A N 1
ATOM 3787 C CA . GLN A 1 503 ? 20.018 -6.695 -12.045 1.00 94.75 503 GLN A CA 1
ATOM 3788 C C . GLN A 1 503 ? 18.769 -6.872 -11.176 1.00 94.75 503 GLN A C 1
ATOM 3790 O O . GLN A 1 503 ? 17.888 -6.015 -11.189 1.00 94.75 503 GLN A O 1
ATOM 3795 N N . VAL A 1 504 ? 18.727 -7.944 -10.380 1.00 95.06 504 VAL A N 1
ATOM 3796 C CA . VAL A 1 504 ? 17.588 -8.274 -9.510 1.00 95.06 504 VAL A CA 1
ATOM 3797 C C . VAL A 1 504 ? 17.658 -7.653 -8.104 1.00 95.06 504 VAL A C 1
ATOM 3799 O O . VAL A 1 504 ? 16.738 -7.849 -7.315 1.00 95.06 504 VAL A O 1
ATOM 3802 N N . ASP A 1 505 ? 18.709 -6.900 -7.743 1.00 91.06 505 ASP A N 1
ATOM 3803 C CA . ASP A 1 505 ? 18.945 -6.455 -6.350 1.00 91.06 505 ASP A CA 1
ATOM 3804 C C . ASP A 1 505 ? 17.751 -5.699 -5.745 1.00 91.06 505 ASP A C 1
ATOM 3806 O O . ASP A 1 505 ? 17.323 -5.997 -4.629 1.00 91.06 505 ASP A O 1
ATOM 3810 N N . ASN A 1 506 ? 17.156 -4.786 -6.519 1.00 89.44 506 ASN A N 1
ATOM 3811 C CA . ASN A 1 506 ? 16.033 -3.946 -6.093 1.00 89.44 506 ASN A CA 1
ATOM 3812 C C . ASN A 1 506 ? 14.644 -4.536 -6.400 1.00 89.44 506 ASN A C 1
ATOM 3814 O O . ASN A 1 506 ? 13.646 -3.844 -6.222 1.00 89.44 506 ASN A O 1
ATOM 3818 N N . TRP A 1 507 ? 14.545 -5.779 -6.876 1.00 95.19 507 TRP A N 1
ATOM 3819 C CA . TRP A 1 507 ? 13.267 -6.355 -7.321 1.00 95.19 507 TRP A CA 1
ATOM 3820 C C . TRP A 1 507 ? 12.345 -6.776 -6.165 1.00 95.19 507 TRP A C 1
ATOM 3822 O O . TRP A 1 507 ? 11.141 -6.883 -6.371 1.00 95.19 507 TRP A O 1
ATOM 3832 N N . SER A 1 508 ? 12.870 -6.953 -4.943 1.00 90.69 508 SER A N 1
ATOM 3833 C CA . SER A 1 508 ? 12.073 -7.399 -3.785 1.00 90.69 508 SER A CA 1
ATOM 3834 C C . SER A 1 508 ? 10.904 -6.456 -3.462 1.00 90.69 508 SER A C 1
ATOM 3836 O O . SER A 1 508 ? 9.781 -6.903 -3.246 1.00 90.69 508 SER A O 1
ATOM 3838 N N . SER A 1 509 ? 11.141 -5.140 -3.489 1.00 91.44 509 SER A N 1
ATOM 3839 C CA . SER A 1 509 ? 10.138 -4.118 -3.166 1.00 91.44 509 SER A CA 1
ATOM 3840 C C . SER A 1 509 ? 9.364 -3.582 -4.376 1.00 91.44 509 SER A C 1
ATOM 3842 O O . SER A 1 509 ? 8.549 -2.675 -4.223 1.00 91.44 509 SER A O 1
ATOM 3844 N N . ARG A 1 510 ? 9.557 -4.134 -5.582 1.00 94.00 510 ARG A N 1
ATOM 3845 C CA . ARG A 1 510 ? 8.808 -3.709 -6.776 1.00 94.00 510 ARG A CA 1
ATOM 3846 C C . ARG A 1 510 ? 7.569 -4.570 -6.998 1.00 94.00 510 ARG A C 1
ATOM 3848 O O . ARG A 1 510 ? 7.675 -5.787 -7.146 1.00 94.00 510 ARG A O 1
ATOM 3855 N N . GLY A 1 511 ? 6.400 -3.936 -7.082 1.00 92.81 511 GLY A N 1
ATOM 3856 C CA . GLY A 1 511 ? 5.180 -4.579 -7.577 1.00 92.81 511 GLY A CA 1
ATOM 3857 C C . GLY A 1 511 ? 5.214 -4.820 -9.088 1.00 92.81 511 GLY A C 1
ATOM 3858 O O . GLY A 1 511 ? 6.206 -4.545 -9.764 1.00 92.81 511 GLY A O 1
ATOM 3859 N N . GLY A 1 512 ? 4.113 -5.336 -9.633 1.00 93.38 512 GLY A N 1
ATOM 3860 C CA . GLY A 1 512 ? 4.027 -5.657 -11.056 1.00 93.38 512 GLY A CA 1
ATOM 3861 C C . GLY A 1 512 ? 4.929 -6.831 -11.454 1.00 93.38 512 GLY A C 1
ATOM 3862 O O . GLY A 1 512 ? 4.997 -7.840 -10.756 1.00 93.38 512 GLY A O 1
ATOM 3863 N N . SER A 1 513 ? 5.587 -6.712 -12.609 1.00 96.88 513 SER A N 1
ATOM 3864 C CA . SER A 1 513 ? 6.358 -7.791 -13.234 1.00 96.88 513 SER A CA 1
ATOM 3865 C C . SER A 1 513 ? 7.485 -7.223 -14.100 1.00 96.88 513 SER A C 1
ATOM 3867 O O . SER A 1 513 ? 7.234 -6.812 -15.230 1.00 96.88 513 SER A O 1
ATOM 3869 N N . GLU A 1 514 ? 8.725 -7.244 -13.609 1.00 97.00 514 GLU A N 1
ATOM 3870 C CA . GLU A 1 514 ? 9.921 -6.776 -14.340 1.00 97.00 514 GLU A CA 1
ATOM 3871 C C . GLU A 1 514 ? 10.239 -7.647 -15.568 1.00 97.00 514 GLU A C 1
ATOM 3873 O O . GLU A 1 514 ? 10.799 -7.159 -16.545 1.00 97.00 514 GLU A O 1
ATOM 3878 N N . LEU A 1 515 ? 9.819 -8.919 -15.559 1.00 96.12 515 LEU A N 1
ATOM 3879 C CA . LEU A 1 515 ? 9.878 -9.788 -16.739 1.00 96.12 515 LEU A CA 1
ATOM 3880 C C . LEU A 1 515 ? 8.783 -9.475 -17.776 1.00 96.12 515 LEU A C 1
ATOM 3882 O O . LEU A 1 515 ? 8.840 -9.979 -18.889 1.00 96.12 515 LEU A O 1
ATOM 3886 N N . GLY A 1 516 ? 7.764 -8.680 -17.436 1.00 95.94 516 GLY A N 1
ATOM 3887 C CA . GLY A 1 516 ? 6.503 -8.647 -18.188 1.00 95.94 516 GLY A CA 1
ATOM 3888 C C . GLY A 1 516 ? 5.695 -9.949 -18.042 1.00 95.94 516 GLY A C 1
ATOM 3889 O O . GLY A 1 516 ? 6.246 -11.029 -17.851 1.00 95.94 516 GLY A O 1
ATOM 3890 N N . THR A 1 517 ? 4.366 -9.849 -18.069 1.00 96.75 517 THR A N 1
ATOM 3891 C CA . THR A 1 517 ? 3.460 -10.999 -17.896 1.00 96.75 517 THR A CA 1
ATOM 3892 C C . THR A 1 517 ? 2.187 -10.798 -18.710 1.00 96.75 517 THR A C 1
ATOM 3894 O O . THR A 1 517 ? 1.649 -9.692 -18.770 1.00 96.75 517 THR A O 1
ATOM 3897 N N . ASN A 1 518 ? 1.698 -11.867 -19.330 1.00 94.62 518 ASN A N 1
ATOM 3898 C CA . ASN A 1 518 ? 0.466 -11.906 -20.120 1.00 94.62 518 ASN A CA 1
ATOM 3899 C C . ASN A 1 518 ? -0.263 -13.238 -19.867 1.00 94.62 518 ASN A C 1
ATOM 3901 O O . ASN A 1 518 ? 0.197 -14.074 -19.093 1.00 94.62 518 ASN A O 1
ATOM 3905 N N . ARG A 1 519 ? -1.422 -13.442 -20.500 1.00 94.12 519 ARG A N 1
ATOM 3906 C CA . ARG A 1 519 ? -2.231 -14.669 -20.354 1.00 94.12 519 ARG A CA 1
ATOM 3907 C C . ARG A 1 519 ? -1.992 -15.697 -21.473 1.00 94.12 519 ARG A C 1
ATOM 3909 O O . ARG A 1 519 ? -2.828 -16.580 -21.635 1.00 94.12 519 ARG A O 1
ATOM 3916 N N . SER A 1 520 ? -0.902 -15.563 -22.237 1.00 93.56 520 SER A N 1
ATOM 3917 C CA . SER A 1 520 ? -0.532 -16.526 -23.285 1.00 93.56 520 SER A CA 1
ATOM 3918 C C . SER A 1 520 ? -0.250 -17.904 -22.683 1.00 93.56 520 SER A C 1
ATOM 3920 O O . SER A 1 520 ? 0.217 -18.005 -21.542 1.00 93.56 520 SER A O 1
ATOM 3922 N N . LEU A 1 521 ? -0.554 -18.969 -23.425 1.00 96.31 521 LEU A N 1
ATOM 3923 C CA . LEU A 1 521 ? -0.375 -20.346 -22.975 1.00 96.31 521 LEU A CA 1
ATOM 3924 C C . LEU A 1 521 ? 0.490 -21.133 -23.969 1.00 96.31 521 LEU A C 1
ATOM 3926 O O . LEU A 1 521 ? 0.419 -20.913 -25.175 1.00 96.31 521 LEU A O 1
ATOM 3930 N N . PRO A 1 522 ? 1.248 -22.145 -23.509 1.00 95.81 522 PRO A N 1
ATOM 3931 C CA . PRO A 1 522 ? 2.029 -22.999 -24.403 1.00 95.81 522 PRO A CA 1
ATOM 3932 C C . PRO A 1 522 ? 1.141 -23.813 -25.359 1.00 95.81 522 PRO A C 1
ATOM 3934 O O . PRO A 1 522 ? 1.630 -24.323 -26.358 1.00 95.81 522 PRO A O 1
ATOM 3937 N N . ALA A 1 523 ? -0.161 -23.926 -25.065 1.00 94.44 523 ALA A N 1
ATOM 3938 C CA . ALA A 1 523 ? -1.157 -24.546 -25.933 1.00 94.44 523 ALA A CA 1
ATOM 3939 C C . ALA A 1 523 ? -1.360 -23.796 -27.261 1.00 94.44 523 ALA A C 1
ATOM 3941 O O . ALA A 1 523 ? -1.802 -24.421 -28.224 1.00 94.44 523 ALA A O 1
ATOM 3942 N N . ASP A 1 524 ? -1.053 -22.495 -27.306 1.00 93.56 524 ASP A N 1
ATOM 3943 C CA . ASP A 1 524 ? -1.253 -21.663 -28.496 1.00 93.56 524 ASP A CA 1
ATOM 3944 C C . ASP A 1 524 ? -0.199 -21.982 -29.582 1.00 93.56 524 ASP A C 1
ATOM 3946 O O . ASP A 1 524 ? -0.526 -21.982 -30.767 1.00 93.56 524 ASP A O 1
ATOM 3950 N N . ASP A 1 525 ? 1.035 -22.340 -29.184 1.00 94.06 525 ASP A N 1
ATOM 3951 C CA . ASP A 1 525 ? 2.079 -22.888 -30.069 1.00 94.06 525 ASP A CA 1
ATOM 3952 C C . ASP A 1 525 ? 3.067 -23.818 -29.319 1.00 94.06 525 ASP A C 1
ATOM 3954 O O . ASP A 1 525 ? 4.099 -23.404 -28.773 1.00 94.06 525 ASP A O 1
ATOM 3958 N N . LEU A 1 526 ? 2.767 -25.122 -29.310 1.00 95.81 526 LEU A N 1
ATOM 3959 C CA . LEU A 1 526 ? 3.631 -26.142 -28.697 1.00 95.81 526 LEU A CA 1
ATOM 3960 C C . LEU A 1 526 ? 4.926 -26.390 -29.488 1.00 95.81 526 LEU A C 1
ATOM 3962 O O . LEU A 1 526 ? 5.955 -26.691 -28.877 1.00 95.81 526 LEU A O 1
ATOM 3966 N N . ASP A 1 527 ? 4.901 -26.242 -30.814 1.00 94.31 527 ASP A N 1
ATOM 3967 C CA . ASP A 1 527 ? 6.064 -26.471 -31.677 1.00 94.31 527 ASP A CA 1
ATOM 3968 C C . ASP A 1 527 ? 7.142 -25.418 -31.406 1.00 94.31 527 ASP A C 1
ATOM 3970 O O . ASP A 1 527 ? 8.311 -25.755 -31.188 1.00 94.31 527 ASP A O 1
ATOM 3974 N N . SER A 1 528 ? 6.758 -24.141 -31.384 1.00 93.12 528 SER A N 1
ATOM 3975 C CA . SER A 1 528 ? 7.660 -23.030 -31.072 1.00 93.12 528 SER A CA 1
ATOM 3976 C C . SER A 1 528 ? 8.099 -23.058 -29.613 1.00 93.12 528 SER A C 1
ATOM 3978 O O . SER A 1 528 ? 9.278 -22.833 -29.342 1.00 93.12 528 SER A O 1
ATOM 3980 N N . THR A 1 529 ? 7.225 -23.452 -28.675 1.00 94.88 529 THR A N 1
ATOM 3981 C CA . THR A 1 529 ? 7.630 -23.687 -27.276 1.00 94.88 529 THR A CA 1
ATOM 3982 C C . THR A 1 529 ? 8.723 -24.760 -27.183 1.00 94.88 529 THR A C 1
ATOM 3984 O O . THR A 1 529 ? 9.758 -24.541 -26.553 1.00 94.88 529 THR A O 1
ATOM 3987 N N . SER A 1 530 ? 8.541 -25.907 -27.847 1.00 94.56 530 SER A N 1
ATOM 3988 C CA . SER A 1 530 ? 9.520 -27.003 -27.857 1.00 94.56 530 SER A CA 1
ATOM 3989 C C . SER A 1 530 ? 10.856 -26.577 -28.477 1.00 94.56 530 SER A C 1
ATOM 3991 O O . SER A 1 530 ? 11.916 -26.866 -27.915 1.00 94.56 530 SER A O 1
ATOM 3993 N N . LYS A 1 531 ? 10.824 -25.865 -29.612 1.00 92.94 531 LYS A N 1
ATOM 3994 C CA . LYS A 1 531 ? 12.027 -25.331 -30.275 1.00 92.94 531 LYS A CA 1
ATOM 3995 C C . LYS A 1 531 ? 12.760 -24.324 -29.386 1.00 92.94 531 LYS A C 1
ATOM 3997 O O . LYS A 1 531 ? 13.975 -24.420 -29.244 1.00 92.94 531 LYS A O 1
ATOM 4002 N N . ALA A 1 532 ? 12.046 -23.394 -28.751 1.00 92.44 532 ALA A N 1
ATOM 4003 C CA . ALA A 1 532 ? 12.641 -22.363 -27.902 1.00 92.44 532 ALA A CA 1
ATOM 4004 C C . ALA A 1 532 ? 13.370 -22.953 -26.683 1.00 92.44 532 ALA A C 1
ATOM 4006 O O . ALA A 1 532 ? 14.522 -22.595 -26.424 1.00 92.44 532 ALA A O 1
ATOM 4007 N N . LEU A 1 533 ? 12.756 -23.914 -25.978 1.00 93.31 533 LEU A N 1
ATOM 4008 C CA . LEU A 1 533 ? 13.394 -24.600 -24.844 1.00 93.31 533 LEU A CA 1
ATOM 4009 C C . LEU A 1 533 ? 14.693 -25.317 -25.258 1.00 93.31 533 LEU A C 1
ATOM 4011 O O . LEU A 1 533 ? 15.690 -25.251 -24.534 1.00 93.31 533 LEU A O 1
ATOM 4015 N N . GLN A 1 534 ? 14.710 -25.949 -26.438 1.00 92.06 534 GLN A N 1
ATOM 4016 C CA . GLN A 1 534 ? 15.911 -26.582 -26.997 1.00 92.06 534 GLN A CA 1
ATOM 4017 C C . GLN A 1 534 ? 16.978 -25.548 -27.388 1.00 92.06 534 GLN A C 1
ATOM 4019 O O . GLN A 1 534 ? 18.127 -25.671 -26.964 1.00 92.06 534 GLN A O 1
ATOM 4024 N N . ASN A 1 535 ? 16.602 -24.504 -28.133 1.00 91.62 535 ASN A N 1
ATOM 4025 C CA . ASN A 1 535 ? 17.510 -23.457 -28.613 1.00 91.62 535 ASN A CA 1
ATOM 4026 C C . ASN A 1 535 ? 18.230 -22.742 -27.457 1.00 91.62 535 ASN A C 1
ATOM 4028 O O . ASN A 1 535 ? 19.447 -22.550 -27.496 1.00 91.62 535 ASN A O 1
ATOM 4032 N N . HIS A 1 536 ? 17.503 -22.403 -26.390 1.00 91.81 536 HIS A N 1
ATOM 4033 C CA . HIS A 1 536 ? 18.076 -21.758 -25.205 1.00 91.81 536 HIS A CA 1
ATOM 4034 C C . HIS A 1 536 ? 18.743 -22.738 -24.226 1.00 91.81 536 HIS A C 1
ATOM 4036 O O . HIS A 1 536 ? 19.348 -22.293 -23.243 1.00 91.81 536 HIS A O 1
ATOM 4042 N N . ASN A 1 537 ? 18.706 -24.045 -24.518 1.00 92.62 537 ASN A N 1
ATOM 4043 C CA . ASN A 1 537 ? 19.197 -25.125 -23.663 1.00 92.62 537 ASN A CA 1
ATOM 4044 C C . ASN A 1 537 ? 18.643 -25.004 -22.236 1.00 92.62 537 ASN A C 1
ATOM 4046 O O . ASN A 1 537 ? 19.418 -24.853 -21.299 1.00 92.62 537 ASN A O 1
ATOM 4050 N N . ILE A 1 538 ? 17.319 -24.988 -22.081 1.00 93.94 538 ILE A N 1
ATOM 4051 C CA . ILE A 1 538 ? 16.665 -24.919 -20.768 1.00 93.94 538 ILE A CA 1
ATOM 4052 C C . ILE A 1 538 ? 16.549 -26.341 -20.199 1.00 93.94 538 ILE A C 1
ATOM 4054 O O . ILE A 1 538 ? 15.945 -27.207 -20.826 1.00 93.94 538 ILE A O 1
ATOM 4058 N N . ASP A 1 539 ? 17.129 -26.575 -19.020 1.00 94.00 539 ASP A N 1
ATOM 4059 C CA . ASP A 1 539 ? 17.125 -27.875 -18.327 1.00 94.00 539 ASP A CA 1
ATOM 4060 C C . ASP A 1 539 ? 15.975 -28.004 -17.312 1.00 94.00 539 ASP A C 1
ATOM 4062 O O . ASP A 1 539 ? 15.578 -29.115 -16.962 1.00 94.00 539 ASP A O 1
ATOM 4066 N N . ALA A 1 540 ? 15.440 -26.875 -16.835 1.00 96.12 540 ALA A N 1
ATOM 4067 C CA . ALA A 1 540 ? 14.308 -26.812 -15.912 1.00 96.12 540 ALA A CA 1
ATOM 4068 C C . ALA A 1 540 ? 13.550 -25.476 -16.040 1.00 96.12 540 ALA A C 1
ATOM 4070 O O . ALA A 1 540 ? 14.135 -24.466 -16.436 1.00 96.12 540 ALA A O 1
ATOM 4071 N N . LEU A 1 541 ? 12.260 -25.449 -15.688 1.00 97.62 541 LEU A N 1
ATOM 4072 C CA . LEU A 1 541 ? 11.398 -24.265 -15.828 1.00 97.62 541 LEU A CA 1
ATOM 4073 C C . LEU A 1 541 ? 10.679 -23.911 -14.515 1.00 97.62 541 LEU A C 1
ATOM 4075 O O . LEU A 1 541 ? 9.928 -24.718 -13.966 1.00 97.62 541 LEU A O 1
ATOM 4079 N N . LEU A 1 542 ? 10.862 -22.674 -14.052 1.00 98.69 542 LEU A N 1
ATOM 4080 C CA . LEU A 1 542 ? 10.118 -22.057 -12.958 1.00 98.69 542 LEU A CA 1
ATOM 4081 C C . LEU A 1 542 ? 9.084 -21.072 -13.521 1.00 98.69 542 LEU A C 1
ATOM 4083 O O . LEU A 1 542 ? 9.429 -20.014 -14.046 1.00 98.69 542 LEU A O 1
ATOM 4087 N N . MET A 1 543 ? 7.808 -21.406 -13.375 1.00 98.62 543 MET A N 1
ATOM 4088 C CA . MET A 1 543 ? 6.677 -20.539 -13.701 1.00 98.62 543 MET A CA 1
ATOM 4089 C C . MET A 1 543 ? 6.188 -19.829 -12.437 1.00 98.62 543 MET A C 1
ATOM 4091 O O . MET A 1 543 ? 5.947 -20.463 -11.413 1.00 98.62 543 MET A O 1
ATOM 4095 N N . ILE A 1 544 ? 5.997 -18.515 -12.498 1.00 98.75 544 ILE A N 1
ATOM 4096 C CA . ILE A 1 544 ? 5.431 -17.721 -11.401 1.00 98.75 544 ILE A CA 1
ATOM 4097 C C . ILE A 1 544 ? 4.151 -17.083 -11.925 1.00 98.75 544 ILE A C 1
ATOM 4099 O O . ILE A 1 544 ? 4.186 -16.343 -12.909 1.00 98.75 544 ILE A O 1
ATOM 4103 N N . GLY A 1 545 ? 3.005 -17.377 -11.314 1.00 98.12 545 GLY A N 1
ATOM 4104 C CA . GLY A 1 545 ? 1.751 -16.886 -11.874 1.00 98.12 545 GLY A CA 1
ATOM 4105 C C . GLY A 1 545 ? 0.473 -17.552 -11.395 1.00 98.12 545 GLY A C 1
ATOM 4106 O O . GLY A 1 545 ? 0.467 -18.397 -10.502 1.00 98.12 545 GLY A O 1
ATOM 4107 N N . GLY A 1 546 ? -0.634 -17.114 -11.988 1.00 96.62 546 GLY A N 1
ATOM 4108 C CA . GLY A 1 546 ? -1.981 -17.463 -11.548 1.00 96.62 546 GLY A CA 1
ATOM 4109 C C . GLY A 1 546 ? -2.477 -18.794 -12.108 1.00 96.62 546 GLY A C 1
ATOM 4110 O O . GLY A 1 546 ? -1.717 -19.721 -12.377 1.00 96.62 546 GLY A O 1
ATOM 4111 N N . TYR A 1 547 ? -3.790 -18.877 -12.333 1.00 96.62 547 TYR A N 1
ATOM 4112 C CA . TYR A 1 547 ? -4.404 -20.067 -12.929 1.00 96.62 547 TYR A CA 1
ATOM 4113 C C . TYR A 1 547 ? -3.819 -20.392 -14.313 1.00 96.62 547 TYR A C 1
ATOM 4115 O O . TYR A 1 547 ? -3.656 -21.560 -14.633 1.00 96.62 547 TYR A O 1
ATOM 4123 N N . GLU A 1 548 ? -3.449 -19.379 -15.104 1.00 97.38 548 GLU A N 1
ATOM 4124 C CA . GLU A 1 548 ? -2.747 -19.560 -16.380 1.00 97.38 548 GLU A CA 1
ATOM 4125 C C . GLU A 1 548 ? -1.403 -20.297 -16.223 1.00 97.38 548 GLU A C 1
ATOM 4127 O O . GLU A 1 548 ? -1.098 -21.151 -17.047 1.00 97.38 548 GLU A O 1
ATOM 4132 N N . ALA A 1 549 ? -0.628 -20.052 -15.157 1.00 97.81 549 ALA A N 1
ATOM 4133 C CA . ALA A 1 549 ? 0.621 -20.780 -14.898 1.00 97.81 549 ALA A CA 1
ATOM 4134 C C . ALA A 1 549 ? 0.363 -22.264 -14.576 1.00 97.81 549 ALA A C 1
ATOM 4136 O O . ALA A 1 549 ? 1.063 -23.142 -15.080 1.00 97.81 549 ALA A O 1
ATOM 4137 N N . TYR A 1 550 ? -0.682 -22.547 -13.789 1.00 97.06 550 TYR A N 1
ATOM 4138 C CA . TYR A 1 550 ? -1.162 -23.911 -13.540 1.00 97.06 550 TYR A CA 1
ATOM 4139 C C . TYR A 1 550 ? -1.623 -24.603 -14.841 1.00 97.06 550 TYR A C 1
ATOM 4141 O O . TYR A 1 550 ? -1.232 -25.739 -15.110 1.00 97.06 550 TYR A O 1
ATOM 4149 N N . THR A 1 551 ? -2.389 -23.912 -15.690 1.00 97.19 551 THR A N 1
ATOM 4150 C CA . THR A 1 551 ? -2.799 -24.439 -17.000 1.00 97.19 551 THR A CA 1
ATOM 4151 C C . THR A 1 551 ? -1.584 -24.700 -17.895 1.00 97.19 551 THR A C 1
ATOM 4153 O O . THR A 1 551 ? -1.505 -25.758 -18.513 1.00 97.19 551 THR A O 1
ATOM 4156 N N . ALA A 1 552 ? -0.598 -23.799 -17.913 1.00 97.56 552 ALA A N 1
ATOM 4157 C CA . ALA A 1 552 ? 0.616 -23.942 -18.710 1.00 97.56 552 ALA A CA 1
ATOM 4158 C C . ALA A 1 552 ? 1.447 -25.176 -18.319 1.00 97.56 552 ALA A C 1
ATOM 4160 O O . ALA A 1 552 ? 1.786 -25.972 -19.198 1.00 97.56 552 ALA A O 1
ATOM 4161 N N . ILE A 1 553 ? 1.724 -25.398 -17.024 1.00 96.75 553 ILE A N 1
ATOM 4162 C CA . ILE A 1 553 ? 2.459 -26.602 -16.592 1.00 96.75 553 ILE A CA 1
ATOM 4163 C C . ILE A 1 553 ? 1.684 -27.885 -16.918 1.00 96.75 553 ILE A C 1
ATOM 4165 O O . ILE A 1 553 ? 2.287 -28.860 -17.365 1.00 96.75 553 ILE A O 1
ATOM 4169 N N . GLN A 1 554 ? 0.354 -27.880 -16.779 1.00 95.81 554 GLN A N 1
ATOM 4170 C CA . GLN A 1 554 ? -0.495 -29.021 -17.127 1.00 95.81 554 GLN A CA 1
ATOM 4171 C C . GLN A 1 554 ? -0.443 -29.320 -18.634 1.00 95.81 554 GLN A C 1
ATOM 4173 O O . GLN A 1 554 ? -0.311 -30.480 -19.031 1.00 95.81 554 GLN A O 1
ATOM 4178 N N . THR A 1 555 ? -0.489 -28.289 -19.483 1.00 96.44 555 THR A N 1
ATOM 4179 C CA . THR A 1 555 ? -0.338 -28.423 -20.938 1.00 96.44 555 THR A CA 1
ATOM 4180 C C . THR A 1 555 ? 1.026 -29.009 -21.307 1.00 96.44 555 THR A C 1
ATOM 4182 O O . THR A 1 555 ? 1.076 -30.009 -22.025 1.00 96.44 555 THR A O 1
ATOM 4185 N N . LEU A 1 556 ? 2.125 -28.440 -20.796 1.00 95.94 556 LEU A N 1
ATOM 4186 C CA . LEU A 1 556 ? 3.487 -28.916 -21.077 1.00 95.94 556 LEU A CA 1
ATOM 4187 C C . LEU A 1 556 ? 3.686 -30.359 -20.608 1.00 95.94 556 LEU A C 1
ATOM 4189 O O . LEU A 1 556 ? 4.220 -31.186 -21.349 1.00 95.94 556 LEU A O 1
ATOM 4193 N N . LYS A 1 557 ? 3.192 -30.688 -19.408 1.00 94.38 557 LYS A N 1
ATOM 4194 C CA . LYS A 1 557 ? 3.233 -32.044 -18.855 1.00 94.38 557 LYS A CA 1
ATOM 4195 C C . LYS A 1 557 ? 2.491 -33.034 -19.748 1.00 94.38 557 LYS A C 1
ATOM 4197 O O . LYS A 1 557 ? 3.038 -34.085 -20.066 1.00 94.38 557 LYS A O 1
ATOM 4202 N N . ASN A 1 558 ? 1.275 -32.708 -20.186 1.00 93.81 558 ASN A N 1
ATOM 4203 C CA . ASN A 1 558 ? 0.482 -33.587 -21.054 1.00 93.81 558 ASN A CA 1
ATOM 4204 C C . ASN A 1 558 ? 1.106 -33.756 -22.451 1.00 93.81 558 ASN A C 1
ATOM 4206 O O . ASN A 1 558 ? 0.924 -34.790 -23.091 1.00 93.81 558 ASN A O 1
ATOM 4210 N N . ALA A 1 559 ? 1.876 -32.769 -22.914 1.00 94.81 559 ALA A N 1
ATOM 4211 C CA . ALA A 1 559 ? 2.565 -32.795 -24.198 1.00 94.81 559 ALA A CA 1
ATOM 4212 C C . ALA A 1 559 ? 3.917 -33.556 -24.178 1.00 94.81 559 ALA A C 1
ATOM 4214 O O . ALA A 1 559 ? 4.480 -33.814 -25.245 1.00 94.81 559 ALA A O 1
ATOM 4215 N N . ARG A 1 560 ? 4.420 -33.983 -23.005 1.00 92.62 560 ARG A N 1
ATOM 4216 C CA . ARG A 1 560 ? 5.713 -34.690 -22.822 1.00 92.62 560 ARG A CA 1
ATOM 4217 C C . ARG A 1 560 ? 5.929 -35.926 -23.698 1.00 92.62 560 ARG A C 1
ATOM 4219 O O . ARG A 1 560 ? 7.073 -36.227 -24.037 1.00 92.62 560 ARG A O 1
ATOM 4226 N N . THR A 1 561 ? 4.865 -36.644 -24.054 1.00 89.19 561 THR A N 1
ATOM 4227 C CA . THR A 1 561 ? 4.938 -37.835 -24.923 1.00 89.19 561 THR A CA 1
ATOM 4228 C C . THR A 1 561 ? 5.271 -37.476 -26.372 1.00 89.19 561 THR A C 1
ATOM 4230 O O . THR A 1 561 ? 5.930 -38.250 -27.061 1.00 89.19 561 THR A O 1
ATOM 4233 N N . ASN A 1 562 ? 4.833 -36.300 -26.829 1.00 92.25 562 ASN A N 1
ATOM 4234 C CA . ASN A 1 562 ? 4.988 -35.850 -28.214 1.00 92.25 562 ASN A CA 1
ATOM 4235 C C . ASN A 1 562 ? 6.232 -34.964 -28.396 1.00 92.25 562 ASN A C 1
ATOM 4237 O O . ASN A 1 562 ? 6.804 -34.927 -29.482 1.00 92.25 562 ASN A O 1
ATOM 4241 N N . TYR A 1 563 ? 6.665 -34.276 -27.334 1.00 92.62 563 TYR A N 1
ATOM 4242 C CA . TYR A 1 563 ? 7.750 -33.296 -27.370 1.00 92.62 563 TYR A CA 1
ATOM 4243 C C . TYR A 1 563 ? 8.832 -33.619 -26.328 1.00 92.62 563 TYR A C 1
ATOM 4245 O O . TYR A 1 563 ? 8.678 -33.285 -25.149 1.00 92.62 563 TYR A O 1
ATOM 4253 N N . PRO A 1 564 ? 9.976 -34.197 -26.745 1.00 89.31 564 PRO A N 1
ATOM 4254 C CA . PRO A 1 564 ? 11.099 -34.473 -25.850 1.00 89.31 564 PRO A CA 1
ATOM 4255 C C . PRO A 1 564 ? 11.659 -33.232 -25.137 1.00 89.31 564 PRO A C 1
ATOM 4257 O O . PRO A 1 564 ? 12.255 -33.365 -24.077 1.00 89.31 564 PRO A O 1
ATOM 4260 N N . ALA A 1 565 ? 11.442 -32.020 -25.665 1.00 90.06 565 ALA A N 1
ATOM 4261 C CA . ALA A 1 565 ? 11.837 -30.772 -25.005 1.00 90.06 565 ALA A CA 1
ATOM 4262 C C . ALA A 1 565 ? 11.124 -30.525 -23.662 1.00 90.06 565 ALA A C 1
ATOM 4264 O O . ALA A 1 565 ? 11.657 -29.823 -22.810 1.00 90.06 565 ALA A O 1
ATOM 4265 N N . PHE A 1 566 ? 9.933 -31.101 -23.453 1.00 93.50 566 PHE A N 1
ATOM 4266 C CA . PHE A 1 566 ? 9.171 -30.948 -22.206 1.00 93.50 566 PHE A CA 1
ATOM 4267 C C . PHE A 1 566 ? 9.544 -32.001 -21.147 1.00 93.50 566 PHE A C 1
ATOM 4269 O O . PHE A 1 566 ? 8.992 -31.999 -20.042 1.00 93.50 566 PHE A O 1
ATOM 4276 N N . GLN A 1 567 ? 10.505 -32.883 -21.450 1.00 91.00 567 GLN A N 1
ATOM 4277 C CA . GLN A 1 567 ? 11.107 -33.854 -20.525 1.00 91.00 567 GLN A CA 1
ATOM 4278 C C . GLN A 1 567 ? 12.105 -33.178 -19.562 1.00 91.00 567 GLN A C 1
ATOM 4280 O O . GLN A 1 567 ? 13.199 -33.682 -19.320 1.00 91.00 567 GLN A O 1
ATOM 4285 N N . ILE A 1 568 ? 11.709 -32.024 -19.023 1.00 92.50 568 ILE A N 1
ATOM 4286 C CA . ILE A 1 568 ? 12.438 -31.214 -18.045 1.00 92.50 568 ILE A CA 1
ATOM 4287 C C . ILE A 1 568 ? 11.632 -31.104 -16.750 1.00 92.50 568 ILE A C 1
ATOM 4289 O O . ILE A 1 568 ? 10.404 -31.253 -16.761 1.00 92.50 568 ILE A O 1
ATOM 4293 N N . SER A 1 569 ? 12.309 -30.815 -15.640 1.00 94.38 569 SER A N 1
ATOM 4294 C CA . SER A 1 569 ? 11.661 -30.510 -14.359 1.00 94.38 569 SER A CA 1
ATOM 4295 C C . SER A 1 569 ? 10.931 -29.166 -14.443 1.00 94.38 569 SER A C 1
ATOM 4297 O O . SER A 1 569 ? 11.461 -28.199 -14.995 1.00 94.38 569 SER A O 1
ATOM 4299 N N . MET A 1 570 ? 9.716 -29.085 -13.900 1.00 97.25 570 MET A N 1
ATOM 4300 C CA . MET A 1 570 ? 8.871 -27.890 -13.963 1.00 97.25 570 MET A CA 1
ATOM 4301 C C . MET A 1 570 ? 8.215 -27.607 -12.610 1.00 97.25 570 MET A C 1
ATOM 4303 O O . MET A 1 570 ? 7.620 -28.498 -12.004 1.00 97.25 570 MET A O 1
ATOM 4307 N N . ALA A 1 571 ? 8.280 -26.355 -12.159 1.00 98.12 571 ALA A N 1
ATOM 4308 C CA . ALA A 1 571 ? 7.664 -25.900 -10.917 1.00 98.12 571 ALA A CA 1
ATOM 4309 C C . ALA A 1 571 ? 6.795 -24.657 -11.161 1.00 98.12 571 ALA A C 1
ATOM 4311 O O . ALA A 1 571 ? 7.203 -23.756 -11.894 1.00 98.12 571 ALA A O 1
ATOM 4312 N N . VAL A 1 572 ? 5.623 -24.585 -10.525 1.00 98.62 572 VAL A N 1
ATOM 4313 C CA . VAL A 1 572 ? 4.790 -23.370 -10.465 1.00 98.62 572 VAL A CA 1
ATOM 4314 C C . VAL A 1 572 ? 4.785 -22.795 -9.053 1.00 98.62 572 VAL A C 1
ATOM 4316 O O . VAL A 1 572 ? 4.467 -23.513 -8.107 1.00 98.62 572 VAL A O 1
ATOM 4319 N N . ILE A 1 573 ? 5.032 -21.488 -8.933 1.00 98.56 573 ILE A N 1
ATOM 4320 C CA . ILE A 1 573 ? 4.698 -20.671 -7.759 1.00 98.56 573 ILE A CA 1
ATOM 4321 C C . ILE A 1 573 ? 3.359 -19.970 -8.022 1.00 98.56 573 ILE A C 1
ATOM 4323 O O . ILE A 1 573 ? 3.310 -19.076 -8.874 1.00 98.56 573 ILE A O 1
ATOM 4327 N N . PRO A 1 574 ? 2.278 -20.329 -7.301 1.00 98.38 574 PRO A N 1
ATOM 4328 C CA . PRO A 1 574 ? 1.004 -19.625 -7.381 1.00 98.38 574 PRO A CA 1
ATOM 4329 C C . PRO A 1 574 ? 1.161 -18.145 -7.015 1.00 98.38 574 PRO A C 1
ATOM 4331 O O . PRO A 1 574 ? 1.459 -17.815 -5.868 1.00 98.38 574 PRO A O 1
ATOM 4334 N N . ALA A 1 575 ? 0.928 -17.255 -7.977 1.00 98.25 575 ALA A N 1
ATOM 4335 C CA . ALA A 1 575 ? 0.971 -15.806 -7.810 1.00 98.25 575 ALA A CA 1
ATOM 4336 C C . ALA A 1 575 ? -0.268 -15.154 -8.447 1.00 98.25 575 ALA A C 1
ATOM 4338 O O . ALA A 1 575 ? -0.445 -15.160 -9.664 1.00 98.25 575 ALA A O 1
ATOM 4339 N N . THR A 1 576 ? -1.180 -14.658 -7.613 1.00 97.69 576 THR A N 1
ATOM 4340 C CA . THR A 1 576 ? -2.465 -14.063 -8.010 1.00 97.69 576 THR A CA 1
ATOM 4341 C C . THR A 1 576 ? -3.117 -13.399 -6.796 1.00 97.69 576 THR A C 1
ATOM 4343 O O . THR A 1 576 ? -3.151 -13.970 -5.710 1.00 97.69 576 THR A O 1
ATOM 4346 N N . LEU A 1 577 ? -3.710 -12.216 -6.975 1.00 96.44 577 LEU A N 1
ATOM 4347 C CA . LEU A 1 577 ? -4.529 -11.572 -5.933 1.00 96.44 577 LEU A CA 1
ATOM 4348 C C . LEU A 1 577 ? -5.800 -12.370 -5.583 1.00 96.44 577 LEU A C 1
ATOM 4350 O O . LEU A 1 577 ? -6.380 -12.204 -4.514 1.00 96.44 577 LEU A O 1
ATOM 4354 N N . SER A 1 578 ? -6.252 -13.230 -6.500 1.00 96.50 578 SER A N 1
ATOM 4355 C CA . SER A 1 578 ? -7.538 -13.929 -6.403 1.00 96.50 578 SER A CA 1
ATOM 4356 C C . SER A 1 578 ? -7.493 -15.191 -5.538 1.00 96.50 578 SER A C 1
ATOM 4358 O O . SER A 1 578 ? -8.553 -15.756 -5.275 1.00 96.50 578 SER A O 1
ATOM 4360 N N . ASN A 1 579 ? -6.296 -15.674 -5.172 1.00 96.44 579 ASN A N 1
ATOM 4361 C CA . ASN A 1 579 ? -6.072 -16.952 -4.480 1.00 96.44 579 ASN A CA 1
ATOM 4362 C C . ASN A 1 579 ? -6.908 -18.107 -5.064 1.00 96.44 579 ASN A C 1
ATOM 4364 O O . ASN A 1 579 ? -7.653 -18.799 -4.373 1.00 96.44 579 ASN A O 1
ATOM 4368 N N . ASN A 1 580 ? -6.863 -18.223 -6.396 1.00 96.06 580 ASN A N 1
ATOM 4369 C CA . ASN A 1 580 ? -7.726 -19.105 -7.181 1.00 96.06 580 ASN A CA 1
ATOM 4370 C C . ASN A 1 580 ? -6.982 -20.284 -7.825 1.00 96.06 580 ASN A C 1
ATOM 4372 O O . ASN A 1 580 ? -7.597 -21.046 -8.566 1.00 96.06 580 ASN A O 1
ATOM 4376 N N . VAL A 1 581 ? -5.681 -20.447 -7.574 1.00 95.44 581 VAL A N 1
ATOM 4377 C CA . VAL A 1 581 ? -4.978 -21.683 -7.948 1.00 95.44 581 VAL A CA 1
ATOM 4378 C C . VAL A 1 581 ? -5.450 -22.791 -6.993 1.00 95.44 581 VAL A C 1
ATOM 4380 O O . VAL A 1 581 ? -5.486 -22.542 -5.789 1.00 95.44 581 VAL A O 1
ATOM 4383 N N . PRO A 1 582 ? -5.869 -23.976 -7.477 1.00 93.06 582 PRO A N 1
ATOM 4384 C CA . PRO A 1 582 ? -6.390 -25.027 -6.603 1.00 93.06 582 PRO A CA 1
ATOM 4385 C C . PRO A 1 582 ? -5.339 -25.559 -5.616 1.00 93.06 582 PRO A C 1
ATOM 4387 O O . PRO A 1 582 ? -4.138 -25.364 -5.804 1.00 93.06 582 PRO A O 1
ATOM 4390 N N . LEU A 1 583 ? -5.809 -26.284 -4.595 1.00 91.75 583 LEU A N 1
ATOM 4391 C CA . LEU A 1 583 ? -5.029 -26.977 -3.556 1.00 91.75 583 LEU A CA 1
ATOM 4392 C C . LEU A 1 583 ? -4.219 -26.085 -2.591 1.00 91.75 583 LEU A C 1
ATOM 4394 O O . LEU A 1 583 ? -4.138 -26.421 -1.415 1.00 91.75 583 LEU A O 1
ATOM 4398 N N . THR A 1 584 ? -3.660 -24.955 -3.032 1.00 92.56 584 THR A N 1
ATOM 4399 C CA . THR A 1 584 ? -2.962 -24.021 -2.134 1.00 92.56 584 THR A CA 1
ATOM 4400 C C . THR A 1 584 ? -3.935 -23.140 -1.347 1.00 92.56 584 THR A C 1
ATOM 4402 O O . THR A 1 584 ? -4.909 -22.612 -1.882 1.00 92.56 584 THR A O 1
ATOM 4405 N N . GLU A 1 585 ? -3.649 -22.934 -0.065 1.00 91.50 585 GLU A N 1
ATOM 4406 C CA . GLU A 1 585 ? -4.361 -21.992 0.796 1.00 91.50 585 GLU A CA 1
ATOM 4407 C C . GLU A 1 585 ? -3.944 -20.535 0.543 1.00 91.50 585 GLU A C 1
ATOM 4409 O O . GLU A 1 585 ? -4.668 -19.613 0.928 1.00 91.50 585 GLU A O 1
ATOM 4414 N N . PHE A 1 586 ? -2.796 -20.319 -0.106 1.00 92.94 586 PHE A N 1
ATOM 4415 C CA . PHE A 1 586 ? -2.191 -19.008 -0.329 1.00 92.94 586 PHE A CA 1
ATOM 4416 C C . PHE A 1 586 ? -1.499 -18.920 -1.694 1.00 92.94 586 PHE A C 1
ATOM 4418 O O . PHE A 1 586 ? -0.798 -19.848 -2.109 1.00 92.94 586 PHE A O 1
ATOM 4425 N N . SER A 1 587 ? -1.609 -17.760 -2.337 1.00 96.38 587 SER A N 1
ATOM 4426 C CA . SER A 1 587 ? -0.850 -17.389 -3.530 1.00 96.38 587 SER A CA 1
ATOM 4427 C C . SER A 1 587 ? -0.163 -16.042 -3.336 1.00 96.38 587 SER A C 1
ATOM 4429 O O . SER A 1 587 ? -0.749 -15.109 -2.794 1.00 96.38 587 SER A O 1
ATOM 4431 N N . VAL A 1 588 ? 1.057 -15.917 -3.846 1.00 97.62 588 VAL A N 1
ATOM 4432 C CA . VAL A 1 588 ? 1.840 -14.677 -3.814 1.00 97.62 588 VAL A CA 1
ATOM 4433 C C . VAL A 1 588 ? 1.035 -13.523 -4.433 1.00 97.62 588 VAL A C 1
ATOM 4435 O O . VAL A 1 588 ? 0.462 -13.646 -5.517 1.00 97.62 588 VAL A O 1
ATOM 4438 N N . GLY A 1 589 ? 0.944 -12.416 -3.707 1.00 97.06 589 GLY A N 1
ATOM 4439 C CA . GLY A 1 589 ? 0.181 -11.214 -4.036 1.00 97.06 589 GLY A CA 1
ATOM 4440 C C . GLY A 1 589 ? -1.203 -11.148 -3.395 1.00 97.06 589 GLY A C 1
ATOM 4441 O O . GLY A 1 589 ? -1.853 -10.104 -3.487 1.00 97.06 589 GLY A O 1
ATOM 4442 N N . SER A 1 590 ? -1.677 -12.218 -2.745 1.00 96.94 590 SER A N 1
ATOM 4443 C CA . SER A 1 590 ? -2.990 -12.210 -2.092 1.00 96.94 590 SER A CA 1
ATOM 4444 C C . SER A 1 590 ? -3.011 -11.377 -0.806 1.00 96.94 590 SER A C 1
ATOM 4446 O O . SER A 1 590 ? -4.024 -10.747 -0.515 1.00 96.94 590 SER A O 1
ATOM 4448 N N . ASP A 1 591 ? -1.904 -11.322 -0.058 1.00 97.81 591 ASP A N 1
ATOM 4449 C CA . ASP A 1 591 ? -1.811 -10.488 1.151 1.00 97.81 591 ASP A CA 1
ATOM 4450 C C . ASP A 1 591 ? -1.642 -9.000 0.800 1.00 97.81 591 ASP A C 1
ATOM 4452 O O . ASP A 1 591 ? -2.303 -8.138 1.378 1.00 97.81 591 ASP A O 1
ATOM 4456 N N . THR A 1 592 ? -0.853 -8.688 -0.230 1.00 98.38 592 THR A N 1
ATOM 4457 C CA . THR A 1 592 ? -0.751 -7.347 -0.829 1.00 98.38 592 THR A CA 1
ATOM 4458 C C . THR A 1 592 ? -2.133 -6.828 -1.239 1.00 98.38 592 THR A C 1
ATOM 4460 O O . THR A 1 592 ? -2.498 -5.701 -0.902 1.00 98.38 592 THR A O 1
ATOM 4463 N N . ALA A 1 593 ? -2.935 -7.665 -1.905 1.00 98.12 593 ALA A N 1
ATOM 4464 C CA . ALA A 1 593 ? -4.290 -7.320 -2.326 1.00 98.12 593 ALA A CA 1
ATOM 4465 C C . ALA A 1 593 ? -5.269 -7.142 -1.155 1.00 98.12 593 ALA A C 1
ATOM 4467 O O . ALA A 1 593 ? -6.113 -6.244 -1.188 1.00 98.12 593 ALA A O 1
ATOM 4468 N N . LEU A 1 594 ? -5.150 -7.965 -0.108 1.00 98.00 594 LEU A N 1
ATOM 4469 C CA . LEU A 1 594 ? -5.937 -7.817 1.118 1.00 98.00 594 LEU A CA 1
ATOM 4470 C C . LEU A 1 594 ? -5.610 -6.514 1.853 1.00 98.00 594 LEU A C 1
ATOM 4472 O O . LEU A 1 594 ? -6.535 -5.842 2.300 1.00 98.00 594 LEU A O 1
ATOM 4476 N N . ASN A 1 595 ? -4.337 -6.124 1.941 1.00 98.19 595 ASN A N 1
ATOM 4477 C CA . ASN A 1 595 ? -3.947 -4.841 2.531 1.00 98.19 595 ASN A CA 1
ATOM 4478 C C . ASN A 1 595 ? -4.468 -3.656 1.697 1.00 98.19 595 ASN A C 1
ATOM 4480 O O . ASN A 1 595 ? -5.107 -2.770 2.254 1.00 98.19 595 ASN A O 1
ATOM 4484 N N . ALA A 1 596 ? -4.331 -3.691 0.365 1.00 97.56 596 ALA A N 1
ATOM 4485 C CA . ALA A 1 596 ? -4.891 -2.658 -0.516 1.00 97.56 596 ALA A CA 1
ATOM 4486 C C . ALA A 1 596 ? -6.425 -2.521 -0.385 1.00 97.56 596 ALA A C 1
ATOM 4488 O O . ALA A 1 596 ? -6.961 -1.411 -0.386 1.00 97.56 596 ALA A O 1
ATOM 4489 N N . LEU A 1 597 ? -7.141 -3.643 -0.231 1.00 97.06 597 LEU A N 1
ATOM 4490 C CA . LEU A 1 597 ? -8.578 -3.658 0.056 1.00 97.06 597 LEU A CA 1
ATOM 4491 C C . LEU A 1 597 ? -8.896 -3.079 1.442 1.00 97.06 597 LEU A C 1
ATOM 4493 O O . LEU A 1 597 ? -9.858 -2.325 1.582 1.00 97.06 597 LEU A O 1
ATOM 4497 N N . VAL A 1 598 ? -8.102 -3.428 2.456 1.00 95.81 598 VAL A N 1
ATOM 4498 C CA . VAL A 1 598 ? -8.261 -2.951 3.834 1.00 95.81 598 VAL A CA 1
ATOM 4499 C C . VAL A 1 598 ? -8.064 -1.440 3.930 1.00 95.81 598 VAL A C 1
ATOM 4501 O O . VAL A 1 598 ? -8.948 -0.762 4.450 1.00 95.81 598 VAL A O 1
ATOM 4504 N N . ASP A 1 599 ? -6.982 -0.904 3.369 1.00 95.50 599 ASP A N 1
ATOM 4505 C CA . ASP A 1 599 ? -6.684 0.532 3.401 1.00 95.50 599 ASP A CA 1
ATOM 4506 C C . ASP A 1 599 ? -7.770 1.351 2.682 1.00 95.50 599 ASP A C 1
ATOM 4508 O O . ASP A 1 599 ? -8.224 2.385 3.184 1.00 95.50 599 ASP A O 1
ATOM 4512 N N . ALA A 1 600 ? -8.262 0.852 1.541 1.00 95.12 600 ALA A N 1
ATOM 4513 C CA . ALA A 1 600 ? -9.378 1.465 0.828 1.00 95.12 600 ALA A CA 1
ATOM 4514 C C . ALA A 1 600 ? -10.689 1.409 1.633 1.00 95.12 600 ALA A C 1
ATOM 4516 O O . ALA A 1 600 ? -11.403 2.410 1.723 1.00 95.12 600 ALA A O 1
ATOM 4517 N N . CYS A 1 601 ? -11.012 0.265 2.247 1.00 93.94 601 CYS A N 1
ATOM 4518 C CA . CYS A 1 601 ? -12.224 0.120 3.057 1.00 93.94 601 CYS A CA 1
ATOM 4519 C C . CYS A 1 601 ? -12.185 0.976 4.326 1.00 93.94 601 CYS A C 1
ATOM 4521 O O . CYS A 1 601 ? -13.217 1.531 4.691 1.00 93.94 601 CYS A O 1
ATOM 4523 N N . ASP A 1 602 ? -11.027 1.141 4.967 1.00 92.56 602 ASP A N 1
ATOM 4524 C CA . ASP A 1 602 ? -10.855 2.045 6.109 1.00 92.56 602 ASP A CA 1
ATOM 4525 C C . ASP A 1 602 ? -11.167 3.500 5.720 1.00 92.56 602 ASP A C 1
ATOM 4527 O O . ASP A 1 602 ? -11.917 4.182 6.422 1.00 92.56 602 ASP A O 1
ATOM 4531 N N . ALA A 1 603 ? -10.651 3.970 4.578 1.00 91.25 603 ALA A N 1
ATOM 4532 C CA . ALA A 1 603 ? -10.933 5.316 4.070 1.00 91.25 603 ALA A CA 1
ATOM 4533 C C . ALA A 1 603 ? -12.424 5.505 3.714 1.00 91.25 603 ALA A C 1
ATOM 4535 O O . ALA A 1 603 ? -13.042 6.507 4.087 1.00 91.25 603 ALA A O 1
ATOM 4536 N N . ILE A 1 604 ? -13.035 4.514 3.054 1.00 90.56 604 ILE A N 1
ATOM 4537 C CA . ILE A 1 604 ? -14.471 4.506 2.719 1.00 90.56 604 ILE A CA 1
ATOM 4538 C C . ILE A 1 604 ? -15.333 4.515 3.991 1.00 90.56 604 ILE A C 1
ATOM 4540 O O . ILE A 1 604 ? -16.302 5.267 4.091 1.00 90.56 604 ILE A O 1
ATOM 4544 N N . LYS A 1 605 ? -14.968 3.714 4.993 1.00 86.56 605 LYS A N 1
ATOM 4545 C CA . LYS A 1 605 ? -15.641 3.631 6.293 1.00 86.56 605 LYS A CA 1
ATOM 4546 C C . LYS A 1 605 ? -15.549 4.948 7.064 1.00 86.56 605 LYS A C 1
ATOM 4548 O O . LYS A 1 605 ? -16.553 5.371 7.633 1.00 86.56 605 LYS A O 1
ATOM 4553 N N . GLN A 1 606 ? -14.398 5.622 7.038 1.00 85.81 606 GLN A N 1
ATOM 4554 C CA . GLN A 1 606 ? -14.233 6.955 7.625 1.00 85.81 606 GLN A CA 1
ATOM 4555 C C . GLN A 1 606 ? -15.154 7.984 6.946 1.00 85.81 606 GLN A C 1
ATOM 4557 O O . GLN A 1 606 ? -15.847 8.729 7.639 1.00 85.81 606 GLN A O 1
ATOM 4562 N N . SER A 1 607 ? -15.238 7.978 5.610 1.00 85.12 607 SER A N 1
ATOM 4563 C CA . SER A 1 607 ? -16.188 8.814 4.855 1.00 85.12 607 SER A CA 1
ATOM 4564 C C . SER A 1 607 ? -17.648 8.514 5.233 1.00 85.12 607 SER A C 1
ATOM 4566 O O . SER A 1 607 ? -18.425 9.423 5.532 1.00 85.12 607 SER A O 1
ATOM 4568 N N . ALA A 1 608 ? -18.015 7.233 5.305 1.00 82.88 608 ALA A N 1
ATOM 4569 C CA . ALA A 1 608 ? -19.361 6.790 5.656 1.00 82.88 608 ALA A CA 1
ATOM 4570 C C . ALA A 1 608 ? -19.761 7.150 7.102 1.00 82.88 608 ALA A C 1
ATOM 4572 O O . ALA A 1 608 ? -20.909 7.519 7.347 1.00 82.88 608 ALA A O 1
ATOM 4573 N N . ALA A 1 609 ? -18.825 7.083 8.054 1.00 79.12 609 ALA A N 1
ATOM 4574 C CA . ALA A 1 609 ? -19.039 7.518 9.434 1.00 79.12 609 ALA A CA 1
ATOM 4575 C C . ALA A 1 609 ? -19.156 9.049 9.558 1.00 79.12 609 ALA A C 1
ATOM 4577 O O . ALA A 1 609 ? -19.956 9.534 10.357 1.00 79.12 609 ALA A O 1
ATOM 4578 N N . ALA A 1 610 ? -18.419 9.813 8.742 1.00 82.25 610 ALA A N 1
ATOM 4579 C CA . ALA A 1 610 ? -18.481 11.274 8.738 1.00 82.25 610 ALA A CA 1
ATOM 4580 C C . ALA A 1 610 ? -19.850 11.804 8.272 1.00 82.25 610 ALA A C 1
ATOM 4582 O O . ALA A 1 610 ? -20.438 12.645 8.954 1.00 82.25 610 ALA A O 1
ATOM 4583 N N . SER A 1 611 ? -20.390 11.281 7.163 1.00 78.12 611 SER A N 1
ATOM 4584 C CA . SER A 1 611 ? -21.742 11.643 6.699 1.00 78.12 611 SER A CA 1
ATOM 4585 C C . SER A 1 611 ? -22.863 11.067 7.568 1.00 78.12 611 SER A C 1
ATOM 4587 O O . SER A 1 611 ? -23.944 11.648 7.608 1.00 78.12 611 SER A O 1
ATOM 4589 N N . ARG A 1 612 ? -22.594 9.971 8.298 1.00 78.44 612 ARG A N 1
ATOM 4590 C CA . ARG A 1 612 ? -23.573 9.181 9.073 1.00 78.44 612 ARG A CA 1
ATOM 4591 C C . ARG A 1 612 ? -24.595 8.490 8.154 1.00 78.44 612 ARG A C 1
ATOM 4593 O O . ARG A 1 612 ? -24.705 8.808 6.975 1.00 78.44 612 ARG A O 1
ATOM 4600 N N . ASN A 1 613 ? -25.334 7.513 8.687 1.00 83.69 613 ASN A N 1
ATOM 4601 C CA . ASN A 1 613 ? -26.456 6.852 7.998 1.00 83.69 613 ASN A CA 1
ATOM 4602 C C . ASN A 1 613 ? -26.147 6.384 6.544 1.00 83.69 613 ASN A C 1
ATOM 4604 O O . ASN A 1 613 ? -26.990 6.542 5.661 1.00 83.69 613 ASN A O 1
ATOM 4608 N N . ARG A 1 614 ? -24.955 5.831 6.254 1.00 90.00 614 ARG A N 1
ATOM 4609 C CA . ARG A 1 614 ? -24.571 5.414 4.885 1.00 90.00 614 ARG A CA 1
ATOM 4610 C C . ARG A 1 614 ? -24.128 3.958 4.773 1.00 90.00 614 ARG A C 1
ATOM 4612 O O . ARG A 1 614 ? -23.386 3.457 5.619 1.00 90.00 614 ARG A O 1
ATOM 4619 N N . VAL A 1 615 ? -24.527 3.317 3.671 1.00 93.31 615 VAL A N 1
ATOM 4620 C CA . VAL A 1 615 ? -24.020 2.019 3.200 1.00 93.31 615 VAL A CA 1
ATOM 4621 C C . VAL A 1 615 ? -23.148 2.194 1.951 1.00 93.31 615 VAL A C 1
ATOM 4623 O O . VAL A 1 615 ? -23.600 2.762 0.962 1.00 93.31 615 VAL A O 1
ATOM 4626 N N . PHE A 1 616 ? -21.928 1.660 1.940 1.00 95.62 616 PHE A N 1
ATOM 4627 C CA . PHE A 1 616 ? -21.155 1.501 0.698 1.00 95.62 616 PHE A CA 1
ATOM 4628 C C . PHE A 1 616 ? -21.274 0.087 0.122 1.00 95.62 616 PHE A C 1
ATOM 4630 O O . PHE A 1 616 ? -21.239 -0.895 0.859 1.00 95.62 616 PHE A O 1
ATOM 4637 N N . VAL A 1 617 ? -21.362 -0.026 -1.201 1.00 97.06 617 VAL A N 1
ATOM 4638 C CA . VAL A 1 617 ? -21.211 -1.281 -1.947 1.00 97.06 617 VAL A CA 1
ATOM 4639 C C . VAL A 1 617 ? -19.832 -1.256 -2.604 1.00 97.06 617 VAL A C 1
ATOM 4641 O O . VAL A 1 617 ? -19.607 -0.522 -3.565 1.00 97.06 617 VAL A O 1
ATOM 4644 N N . VAL A 1 618 ? -18.892 -2.015 -2.044 1.00 97.44 618 VAL A N 1
ATOM 4645 C CA . VAL A 1 618 ? -17.493 -2.066 -2.482 1.00 97.44 618 VAL A CA 1
ATOM 4646 C C . VAL A 1 618 ? -17.311 -3.234 -3.449 1.00 97.44 618 VAL A C 1
ATOM 4648 O O . VAL A 1 618 ? -17.494 -4.392 -3.067 1.00 97.44 618 VAL A O 1
ATOM 4651 N N . GLU A 1 619 ? -16.951 -2.947 -4.699 1.00 97.06 619 GLU A N 1
ATOM 4652 C CA . GLU A 1 619 ? -16.651 -3.974 -5.696 1.00 97.06 619 GLU A CA 1
ATOM 4653 C C . GLU A 1 619 ? -15.182 -4.412 -5.623 1.00 97.06 619 GLU A C 1
ATOM 4655 O O . GLU A 1 619 ? -14.256 -3.597 -5.610 1.00 97.06 619 GLU A O 1
ATOM 4660 N N . THR A 1 620 ? -14.981 -5.729 -5.606 1.00 95.75 620 THR A N 1
ATOM 4661 C CA . THR A 1 620 ? -13.681 -6.395 -5.484 1.00 95.75 620 THR A CA 1
ATOM 4662 C C . THR A 1 620 ? -13.409 -7.328 -6.656 1.00 95.75 620 THR A C 1
ATOM 4664 O O . THR A 1 620 ? -14.321 -7.944 -7.214 1.00 95.75 620 THR A O 1
ATOM 4667 N N . GLN A 1 621 ? -12.126 -7.450 -7.006 1.00 94.94 621 GLN A N 1
ATOM 4668 C CA . GLN A 1 621 ? -11.634 -8.448 -7.954 1.00 94.94 621 GLN A CA 1
ATOM 4669 C C . GLN A 1 621 ? -11.634 -9.866 -7.335 1.00 94.94 621 GLN A C 1
ATOM 4671 O O . GLN A 1 621 ? -12.138 -10.098 -6.235 1.00 94.94 621 GLN A O 1
ATOM 4676 N N . GLY A 1 622 ? -11.103 -10.840 -8.074 1.00 93.06 622 GLY A N 1
ATOM 4677 C CA . GLY A 1 622 ? -11.104 -12.262 -7.709 1.00 93.06 622 GLY A CA 1
ATOM 4678 C C . GLY A 1 622 ? -11.560 -13.180 -8.846 1.00 93.06 622 GLY A C 1
ATOM 4679 O O . GLY A 1 622 ? -11.470 -14.404 -8.740 1.00 93.06 622 GLY A O 1
ATOM 4680 N N . GLY A 1 623 ? -12.075 -12.619 -9.949 1.00 94.25 623 GLY A N 1
ATOM 4681 C CA . GLY A 1 623 ? -12.718 -13.408 -10.993 1.00 94.25 623 GLY A CA 1
ATOM 4682 C C . GLY A 1 623 ? -13.878 -14.203 -10.399 1.00 94.25 623 GLY A C 1
ATOM 4683 O O . GLY A 1 623 ? -14.660 -13.683 -9.608 1.00 94.25 623 GLY A O 1
ATOM 4684 N N . LYS A 1 624 ? -13.964 -15.493 -10.727 1.00 95.50 624 LYS A N 1
ATOM 4685 C CA . LYS A 1 624 ? -14.953 -16.406 -10.141 1.00 95.50 624 LYS A CA 1
ATOM 4686 C C . LYS A 1 624 ? -14.573 -16.953 -8.751 1.00 95.50 624 LYS A C 1
ATOM 4688 O O . LYS A 1 624 ? -15.285 -17.823 -8.269 1.00 95.50 624 LYS A O 1
ATOM 4693 N N . CYS A 1 625 ? -13.522 -16.448 -8.099 1.00 96.25 625 CYS A N 1
ATOM 4694 C CA . CYS A 1 625 ? -13.138 -16.817 -6.733 1.00 96.25 625 CYS A CA 1
ATOM 4695 C C . CYS A 1 625 ? -13.562 -15.741 -5.717 1.00 96.25 625 CYS A C 1
ATOM 4697 O O . CYS A 1 625 ? -13.135 -14.588 -5.799 1.00 96.25 625 CYS A O 1
ATOM 4699 N N . GLY A 1 626 ? -14.371 -16.122 -4.729 1.00 96.56 626 GLY A N 1
ATOM 4700 C CA . GLY A 1 626 ? -14.823 -15.255 -3.634 1.00 96.56 626 GLY A CA 1
ATOM 4701 C C . GLY A 1 626 ? -13.811 -14.975 -2.512 1.00 96.56 626 GLY A C 1
ATOM 4702 O O . GLY A 1 626 ? -14.195 -14.323 -1.540 1.00 96.56 626 GLY A O 1
ATOM 4703 N N . TYR A 1 627 ? -12.556 -15.440 -2.613 1.00 96.88 627 TYR A N 1
ATOM 4704 C CA . TYR A 1 627 ? -11.538 -15.318 -1.554 1.00 96.88 627 TYR A CA 1
ATOM 4705 C C . TYR A 1 627 ? -11.354 -13.876 -1.080 1.00 96.88 627 TYR A C 1
ATOM 4707 O O . TYR A 1 627 ? -11.594 -13.573 0.088 1.00 96.88 627 TYR A O 1
ATOM 4715 N N . LEU A 1 628 ? -10.972 -12.983 -2.001 1.00 97.06 628 LEU A N 1
ATOM 4716 C CA . LEU A 1 628 ? -10.625 -11.598 -1.684 1.00 97.06 628 LEU A CA 1
ATOM 4717 C C . LEU A 1 628 ? -11.825 -10.848 -1.089 1.00 97.06 628 LEU A C 1
ATOM 4719 O O . LEU A 1 628 ? -11.671 -10.096 -0.133 1.00 97.06 628 LEU A O 1
ATOM 4723 N N . ALA A 1 629 ? -13.030 -11.129 -1.593 1.00 96.75 629 ALA A N 1
ATOM 4724 C CA . ALA A 1 629 ? -14.267 -10.584 -1.051 1.00 96.75 629 ALA A CA 1
ATOM 4725 C C . ALA A 1 629 ? -14.545 -11.081 0.379 1.00 96.75 629 ALA A C 1
ATOM 4727 O O . ALA A 1 629 ? -14.854 -10.280 1.254 1.00 96.75 629 ALA A O 1
ATOM 4728 N N . THR A 1 630 ? -14.412 -12.387 0.636 1.00 96.81 630 THR A N 1
ATOM 4729 C CA . THR A 1 630 ? -14.759 -13.018 1.926 1.00 96.81 630 THR A CA 1
ATOM 4730 C C . THR A 1 630 ? -13.743 -12.703 3.017 1.00 96.81 630 THR A C 1
ATOM 4732 O O . THR A 1 630 ? -14.103 -12.258 4.106 1.00 96.81 630 THR A O 1
ATOM 4735 N N . VAL A 1 631 ? -12.461 -12.907 2.721 1.00 96.88 631 VAL A N 1
ATOM 4736 C CA . VAL A 1 631 ? -11.367 -12.660 3.664 1.00 96.88 631 VAL A CA 1
ATOM 4737 C C . VAL A 1 631 ? -11.180 -11.154 3.861 1.00 96.88 631 VAL A C 1
ATOM 4739 O O . VAL A 1 631 ? -11.042 -10.701 4.994 1.00 96.88 631 VAL A O 1
ATOM 4742 N N . GLY A 1 632 ? -11.320 -10.353 2.801 1.00 96.44 632 GLY A N 1
ATOM 4743 C CA . GLY A 1 632 ? -11.368 -8.894 2.902 1.00 96.44 632 GLY A CA 1
ATOM 4744 C C . GLY A 1 632 ? -12.538 -8.386 3.747 1.00 96.44 632 GLY A C 1
ATOM 4745 O O . GLY A 1 632 ? -12.344 -7.516 4.593 1.00 96.44 632 GLY A O 1
ATOM 4746 N N . ALA A 1 633 ? -13.737 -8.960 3.605 1.00 96.06 633 ALA A N 1
ATOM 4747 C CA . ALA A 1 633 ? -14.893 -8.618 4.439 1.00 96.06 633 ALA A CA 1
ATOM 4748 C C . ALA A 1 633 ? -14.651 -8.912 5.927 1.00 96.06 633 ALA A C 1
ATOM 4750 O O . ALA A 1 633 ? -15.031 -8.106 6.778 1.00 96.06 633 ALA A O 1
ATOM 4751 N N . LEU A 1 634 ? -13.968 -10.015 6.250 1.00 95.31 634 LEU A N 1
ATOM 4752 C CA . LEU A 1 634 ? -13.595 -10.339 7.628 1.00 95.31 634 LEU A CA 1
ATOM 4753 C C . LEU A 1 634 ? -12.516 -9.389 8.174 1.00 95.31 634 LEU A C 1
ATOM 4755 O O . LEU A 1 634 ? -12.649 -8.917 9.301 1.00 95.31 634 LEU A O 1
ATOM 4759 N N . ALA A 1 635 ? -11.498 -9.060 7.370 1.00 95.38 635 ALA A N 1
ATOM 4760 C CA . ALA A 1 635 ? -10.402 -8.153 7.734 1.00 95.38 635 ALA A CA 1
ATOM 4761 C C . ALA A 1 635 ? -10.836 -6.685 7.910 1.00 95.38 635 ALA A C 1
ATOM 4763 O O . ALA A 1 635 ? -10.191 -5.927 8.632 1.00 95.38 635 ALA A O 1
ATOM 4764 N N . THR A 1 636 ? -11.916 -6.273 7.247 1.00 93.69 636 THR A N 1
ATOM 4765 C CA . THR A 1 636 ? -12.453 -4.901 7.289 1.00 93.69 636 THR A CA 1
ATOM 4766 C C . THR A 1 636 ? -13.658 -4.766 8.226 1.00 93.69 636 THR A C 1
ATOM 4768 O O . THR A 1 636 ? -13.974 -3.670 8.694 1.00 93.69 636 THR A O 1
ATOM 4771 N N . GLY A 1 637 ? -14.326 -5.881 8.545 1.00 92.25 637 GLY A N 1
ATOM 4772 C CA . GLY A 1 637 ? -15.529 -5.908 9.373 1.00 92.25 637 GLY A CA 1
ATOM 4773 C C . GLY A 1 637 ? -16.795 -5.511 8.613 1.00 92.25 637 GLY A C 1
ATOM 4774 O O . GLY A 1 637 ? -17.679 -4.898 9.216 1.00 92.25 637 GLY A O 1
ATOM 4775 N N . ALA A 1 638 ? -16.867 -5.849 7.321 1.00 93.44 638 ALA A N 1
ATOM 4776 C CA . ALA A 1 638 ? -18.025 -5.617 6.462 1.00 93.44 638 ALA A CA 1
ATOM 4777 C C . ALA A 1 638 ? -19.303 -6.275 7.011 1.00 93.44 638 ALA A C 1
ATOM 4779 O O . ALA A 1 638 ? -19.261 -7.228 7.792 1.00 93.44 638 ALA A O 1
ATOM 4780 N N . ASN A 1 639 ? -20.464 -5.781 6.582 1.00 91.25 639 ASN A N 1
ATOM 4781 C CA . ASN A 1 639 ? -21.753 -6.255 7.082 1.00 91.25 639 ASN A CA 1
ATOM 4782 C C . ASN A 1 639 ? -22.319 -7.445 6.300 1.00 91.25 639 ASN A C 1
ATOM 4784 O O . ASN A 1 639 ? -22.943 -8.319 6.903 1.00 91.25 639 ASN A O 1
ATOM 4788 N N . ILE A 1 640 ? -22.116 -7.450 4.980 1.00 93.56 640 ILE A N 1
ATOM 4789 C CA . ILE A 1 640 ? -22.611 -8.439 4.013 1.00 93.56 640 ILE A CA 1
ATOM 4790 C C . ILE A 1 640 ? -21.486 -8.711 3.006 1.00 93.56 640 ILE A C 1
ATOM 4792 O O . ILE A 1 640 ? -20.725 -7.799 2.665 1.00 93.56 640 ILE A O 1
ATOM 4796 N N . VAL A 1 641 ? -21.398 -9.946 2.506 1.00 95.62 641 VAL A N 1
ATOM 4797 C CA . VAL A 1 641 ? -20.486 -10.308 1.415 1.00 95.62 641 VAL A CA 1
ATOM 4798 C C . VAL A 1 641 ? -21.173 -11.175 0.357 1.00 95.62 641 VAL A C 1
ATOM 4800 O O . VAL A 1 641 ? -21.816 -12.175 0.683 1.00 95.62 641 VAL A O 1
ATOM 4803 N N . TYR A 1 642 ? -21.007 -10.800 -0.914 1.00 96.19 642 TYR A N 1
ATOM 4804 C CA . TYR A 1 642 ? -21.542 -11.517 -2.076 1.00 96.19 642 TYR A CA 1
ATOM 4805 C C . TYR A 1 642 ? -20.419 -12.162 -2.893 1.00 96.19 642 TYR A C 1
ATOM 4807 O O . TYR A 1 642 ? -19.484 -11.476 -3.322 1.00 96.19 642 TYR A O 1
ATOM 4815 N N . THR A 1 643 ? -20.526 -13.471 -3.153 1.00 95.69 643 THR A N 1
ATOM 4816 C CA . THR A 1 643 ? -19.474 -14.262 -3.813 1.00 95.69 643 THR A CA 1
ATOM 4817 C C . THR A 1 643 ? -19.997 -15.115 -4.983 1.00 95.69 643 THR A C 1
ATOM 4819 O O . THR A 1 643 ? -21.182 -15.459 -5.015 1.00 95.69 643 THR A O 1
ATOM 4822 N N . PRO A 1 644 ? -19.148 -15.498 -5.960 1.00 94.69 644 PRO A N 1
ATOM 4823 C CA . PRO A 1 644 ? -19.565 -16.313 -7.108 1.00 94.69 644 PRO A CA 1
ATOM 4824 C C . PRO A 1 644 ? -19.857 -17.784 -6.796 1.00 94.69 644 PRO A C 1
ATOM 4826 O O . PRO A 1 644 ? -20.358 -18.498 -7.661 1.00 94.69 644 PRO A O 1
ATOM 4829 N N . GLU A 1 645 ? -19.465 -18.280 -5.624 1.00 92.12 645 GLU A N 1
ATOM 4830 C CA . GLU A 1 645 ? -19.716 -19.650 -5.159 1.00 92.12 645 GLU A CA 1
ATOM 4831 C C . GLU A 1 645 ? -21.184 -19.846 -4.780 1.00 92.12 645 GLU A C 1
ATOM 4833 O O . GLU A 1 645 ? -21.766 -20.875 -5.111 1.00 92.12 645 GLU A O 1
ATOM 4838 N N . LEU A 1 646 ? -21.774 -18.848 -4.117 1.00 89.38 646 LEU A N 1
ATOM 4839 C CA . LEU A 1 646 ? -23.165 -18.872 -3.660 1.00 89.38 646 LEU A CA 1
ATOM 4840 C C . LEU A 1 646 ? -24.114 -18.188 -4.649 1.00 89.38 646 LEU A C 1
ATOM 4842 O O . LEU A 1 646 ? -25.286 -18.547 -4.727 1.00 89.38 646 LEU A O 1
ATOM 4846 N N . GLY A 1 647 ? -23.606 -17.227 -5.424 1.00 89.25 647 GLY A N 1
ATOM 4847 C CA . GLY A 1 647 ? -24.431 -16.398 -6.292 1.00 89.25 647 GLY A CA 1
ATOM 4848 C C . GLY A 1 647 ? -25.312 -15.440 -5.492 1.00 89.25 647 GLY A C 1
ATOM 4849 O O . GLY A 1 647 ? -25.025 -15.105 -4.342 1.00 89.25 647 GLY A O 1
ATOM 4850 N N . MET A 1 648 ? -26.371 -14.953 -6.136 1.00 93.31 648 MET A N 1
ATOM 4851 C CA . MET A 1 648 ? -27.316 -14.002 -5.558 1.00 93.31 648 MET A CA 1
ATOM 4852 C C . MET A 1 648 ? -28.708 -14.227 -6.148 1.00 93.31 648 MET A C 1
ATOM 4854 O O . MET A 1 648 ? -28.839 -14.386 -7.365 1.00 93.31 648 MET A O 1
ATOM 4858 N N . ASP A 1 649 ? -29.731 -14.168 -5.301 1.00 90.88 649 ASP A N 1
ATOM 4859 C CA . ASP A 1 649 ? -31.142 -14.167 -5.683 1.00 90.88 649 ASP A CA 1
ATOM 4860 C C . ASP A 1 649 ? -31.916 -13.069 -4.931 1.00 90.88 649 ASP A C 1
ATOM 4862 O O . ASP A 1 649 ? -31.382 -12.393 -4.047 1.00 90.88 649 ASP A O 1
ATOM 4866 N N . LEU A 1 650 ? -33.184 -12.876 -5.301 1.00 92.31 650 LEU A N 1
ATOM 4867 C CA . LEU A 1 650 ? -34.033 -11.837 -4.720 1.00 92.31 650 LEU A CA 1
ATOM 4868 C C . LEU A 1 650 ? -34.307 -12.056 -3.222 1.00 92.31 650 LEU A C 1
ATOM 4870 O O . LEU A 1 650 ? -34.437 -11.078 -2.491 1.00 92.31 650 LEU A O 1
ATOM 4874 N N . GLY A 1 651 ? -34.378 -13.306 -2.756 1.00 89.12 651 GLY A N 1
ATOM 4875 C CA . GLY A 1 651 ? -34.659 -13.633 -1.357 1.00 89.12 651 GLY A CA 1
ATOM 4876 C C . GLY A 1 651 ? -33.483 -13.302 -0.440 1.00 89.12 651 GLY A C 1
ATOM 4877 O O . GLY A 1 651 ? -33.680 -12.703 0.620 1.00 89.12 651 GLY A O 1
ATOM 4878 N N . LEU A 1 652 ? -32.258 -13.612 -0.877 1.00 89.00 652 LEU A N 1
ATOM 4879 C CA . LEU A 1 652 ? -31.028 -13.192 -0.203 1.00 89.00 652 LEU A CA 1
ATOM 4880 C C . LEU A 1 652 ? -30.951 -11.664 -0.119 1.00 89.00 652 LEU A C 1
ATOM 4882 O O . LEU A 1 652 ? -30.834 -11.110 0.972 1.00 89.00 652 LEU A O 1
ATOM 4886 N N . VAL A 1 653 ? -31.087 -10.984 -1.261 1.00 92.12 653 VAL A N 1
ATOM 4887 C CA . VAL A 1 653 ? -30.967 -9.522 -1.343 1.00 92.12 653 VAL A CA 1
ATOM 4888 C C . VAL A 1 653 ? -32.044 -8.821 -0.499 1.00 92.12 653 VAL A C 1
ATOM 4890 O O . VAL A 1 653 ? -31.739 -7.863 0.209 1.00 92.12 653 VAL A O 1
ATOM 4893 N N . GLN A 1 654 ? -33.281 -9.329 -0.483 1.00 90.94 654 GLN A N 1
ATOM 4894 C CA . GLN A 1 654 ? -34.346 -8.821 0.389 1.00 90.94 654 GLN A CA 1
ATOM 4895 C C . GLN A 1 654 ? -34.034 -9.047 1.881 1.00 90.94 654 GLN A C 1
ATOM 4897 O O . GLN A 1 654 ? -34.264 -8.156 2.701 1.00 90.94 654 GLN A O 1
ATOM 4902 N N . SER A 1 655 ? -33.481 -10.209 2.250 1.00 88.50 655 SER A N 1
ATOM 4903 C CA . SER A 1 655 ? -33.039 -10.486 3.627 1.00 88.50 655 SER A CA 1
ATOM 4904 C C . SER A 1 655 ? -31.927 -9.531 4.075 1.00 88.50 655 SER A C 1
ATOM 4906 O O . SER A 1 655 ? -31.930 -9.068 5.217 1.00 88.50 655 SER A O 1
ATOM 4908 N N . ASP A 1 656 ? -31.004 -9.204 3.172 1.00 91.38 656 ASP A N 1
ATOM 4909 C CA . ASP A 1 656 ? -29.867 -8.314 3.417 1.00 91.38 656 ASP A CA 1
ATOM 4910 C C . ASP A 1 656 ? -30.300 -6.845 3.570 1.00 91.38 656 ASP A C 1
ATOM 4912 O O . ASP A 1 656 ? -29.831 -6.149 4.476 1.00 91.38 656 ASP A O 1
ATOM 4916 N N . VAL A 1 657 ? -31.264 -6.393 2.761 1.00 92.44 657 VAL A N 1
ATOM 4917 C CA . VAL A 1 657 ? -31.940 -5.091 2.915 1.00 92.44 657 VAL A CA 1
ATOM 4918 C C . VAL A 1 657 ? -32.620 -4.980 4.283 1.00 92.44 657 VAL A C 1
ATOM 4920 O O . VAL A 1 657 ? -32.402 -4.007 5.009 1.00 92.44 657 VAL A O 1
ATOM 4923 N N . GLU A 1 658 ? -33.406 -5.984 4.679 1.00 89.25 658 GLU A N 1
ATOM 4924 C CA . GLU A 1 658 ? -34.106 -5.977 5.969 1.00 89.25 658 GLU A CA 1
ATOM 4925 C C . GLU A 1 658 ? -33.157 -6.095 7.169 1.00 89.25 658 GLU A C 1
ATOM 4927 O O . GLU A 1 658 ? -33.389 -5.479 8.213 1.00 89.25 658 GLU A O 1
ATOM 4932 N N . PHE A 1 659 ? -32.043 -6.816 7.025 1.00 88.62 659 PHE A N 1
ATOM 4933 C CA . PHE A 1 659 ? -30.968 -6.822 8.015 1.00 88.62 659 PHE A CA 1
ATOM 4934 C C . PHE A 1 659 ? -30.375 -5.418 8.206 1.00 88.62 659 PHE A C 1
ATOM 4936 O O . PHE A 1 659 ? -30.299 -4.942 9.342 1.00 88.62 659 PHE A O 1
ATOM 4943 N N . LEU A 1 660 ? -30.021 -4.718 7.122 1.00 90.38 660 LEU A N 1
ATOM 4944 C CA . LEU A 1 660 ? -29.487 -3.353 7.203 1.00 90.38 660 LEU A CA 1
ATOM 4945 C C . LEU A 1 660 ? -30.502 -2.377 7.810 1.00 90.38 660 LEU A C 1
ATOM 4947 O O . LEU A 1 660 ? -30.147 -1.649 8.739 1.00 90.38 660 LEU A O 1
ATOM 4951 N N . LYS A 1 661 ? -31.770 -2.410 7.379 1.00 89.25 661 LYS A N 1
ATOM 4952 C CA . LYS A 1 661 ? -32.847 -1.572 7.946 1.00 89.25 661 LYS A CA 1
ATOM 4953 C C . LYS A 1 661 ? -32.988 -1.789 9.458 1.00 89.25 661 LYS A C 1
ATOM 4955 O O . LYS A 1 661 ? -33.059 -0.824 10.216 1.00 89.25 661 LYS A O 1
ATOM 4960 N N . ARG A 1 662 ? -32.914 -3.032 9.943 1.00 84.75 662 ARG A N 1
ATOM 4961 C CA . ARG A 1 662 ? -32.916 -3.316 11.393 1.00 84.75 662 ARG A CA 1
ATOM 4962 C C . ARG A 1 662 ? -31.665 -2.798 12.107 1.00 84.75 662 ARG A C 1
ATOM 4964 O O . ARG A 1 662 ? -31.787 -2.294 13.220 1.00 84.75 662 ARG A O 1
ATOM 4971 N N . ARG A 1 663 ? -30.478 -2.866 11.488 1.00 84.81 663 ARG A N 1
ATOM 4972 C CA . ARG A 1 663 ? -29.240 -2.307 12.068 1.00 84.81 663 ARG A CA 1
ATOM 4973 C C . ARG A 1 663 ? -29.294 -0.790 12.217 1.00 84.81 663 ARG A C 1
ATOM 4975 O O . ARG A 1 663 ? -29.040 -0.310 13.314 1.00 84.81 663 ARG A O 1
ATOM 4982 N N . PHE A 1 664 ? -29.665 -0.049 11.172 1.00 85.94 664 PHE A N 1
ATOM 4983 C CA . PHE A 1 664 ? -29.774 1.413 11.264 1.00 85.94 664 PHE A CA 1
ATOM 4984 C C . PHE A 1 664 ? -30.881 1.854 12.236 1.00 85.94 664 PHE A C 1
ATOM 4986 O O . PHE A 1 664 ? -30.701 2.829 12.958 1.00 85.94 664 PHE A O 1
ATOM 4993 N N . ALA A 1 665 ? -31.991 1.112 12.342 1.00 82.62 665 ALA A N 1
ATOM 4994 C CA . ALA A 1 665 ? -33.051 1.413 13.311 1.00 82.62 665 ALA A CA 1
ATOM 4995 C C . ALA A 1 665 ? -32.629 1.224 14.786 1.00 82.62 665 ALA A C 1
ATOM 4997 O O . ALA A 1 665 ? -33.218 1.850 15.671 1.00 82.62 665 ALA A O 1
ATOM 4998 N N . LEU A 1 666 ? -31.624 0.382 15.059 1.00 79.25 666 LEU A N 1
ATOM 4999 C CA . LEU A 1 666 ? -31.042 0.192 16.394 1.00 79.25 666 LEU A CA 1
ATOM 5000 C C . LEU A 1 666 ? -30.046 1.294 16.785 1.00 79.25 666 LEU A C 1
ATOM 5002 O O . LEU A 1 666 ? -29.788 1.466 17.976 1.00 79.25 666 LEU A O 1
ATOM 5006 N N . ASP A 1 667 ? -29.502 2.042 15.821 1.00 78.69 667 ASP A N 1
ATOM 5007 C CA . ASP A 1 667 ? -28.513 3.082 16.097 1.00 78.69 667 ASP A CA 1
ATOM 5008 C C . ASP A 1 667 ? -29.112 4.258 16.883 1.00 78.69 667 ASP A C 1
ATOM 5010 O O . ASP A 1 667 ? -30.289 4.618 16.760 1.00 78.69 667 ASP A O 1
ATOM 5014 N N . VAL A 1 668 ? -28.253 4.919 17.661 1.00 74.44 668 VAL A N 1
ATOM 5015 C CA . VAL A 1 668 ? -28.565 6.210 18.281 1.00 74.44 668 VAL A CA 1
ATOM 5016 C C . VAL A 1 668 ? -28.799 7.250 17.188 1.00 74.44 668 VAL A C 1
ATOM 5018 O O . VAL A 1 668 ? -27.973 7.409 16.283 1.00 74.44 668 VAL A O 1
ATOM 5021 N N . LYS A 1 669 ? -29.914 7.985 17.279 1.00 70.50 669 LYS A N 1
ATOM 5022 C CA . LYS A 1 669 ? -30.297 8.991 16.285 1.00 70.50 669 LYS A CA 1
ATOM 5023 C C . LYS A 1 669 ? -29.172 10.012 16.095 1.00 70.50 669 LYS A C 1
ATOM 5025 O O . LYS A 1 669 ? -28.771 10.693 17.034 1.00 70.50 669 LYS A O 1
ATOM 5030 N N . GLY A 1 670 ? -28.658 10.106 14.869 1.00 67.56 670 GLY A N 1
ATOM 5031 C CA . GLY A 1 670 ? -27.559 11.011 14.530 1.00 67.56 670 GLY A CA 1
ATOM 5032 C C . GLY A 1 670 ? -26.164 10.568 14.997 1.00 67.56 670 GLY A C 1
ATOM 5033 O O . GLY A 1 670 ? -25.251 11.381 14.905 1.00 67.56 670 GLY A O 1
ATOM 5034 N N . LYS A 1 671 ? -25.963 9.324 15.459 1.00 69.50 671 LYS A N 1
ATOM 5035 C CA . LYS A 1 671 ? -24.637 8.716 15.731 1.00 69.50 671 LYS A CA 1
ATOM 5036 C C . LYS A 1 671 ? -24.437 7.355 15.022 1.00 69.50 671 LYS A C 1
ATOM 5038 O O . LYS A 1 671 ? -23.662 6.513 15.490 1.00 69.50 671 LYS A O 1
ATOM 5043 N N . SER A 1 672 ? -25.165 7.102 13.934 1.00 72.75 672 SER A N 1
ATOM 5044 C CA . SER A 1 672 ? -24.984 5.892 13.122 1.00 72.75 672 SER A CA 1
ATOM 5045 C C . SER A 1 672 ? -23.617 5.899 12.436 1.00 72.75 672 SER A C 1
ATOM 5047 O O . SER A 1 672 ? -23.250 6.897 11.815 1.00 72.75 672 SER A O 1
ATOM 5049 N N . ASP A 1 673 ? -22.890 4.787 12.545 1.00 71.69 673 ASP A N 1
ATOM 5050 C CA . ASP A 1 673 ? -21.635 4.579 11.822 1.00 71.69 673 ASP A CA 1
ATOM 5051 C C . ASP A 1 673 ? -21.887 4.117 10.383 1.00 71.69 673 ASP A C 1
ATOM 5053 O O . ASP A 1 673 ? -22.886 3.465 10.064 1.00 71.69 673 ASP A O 1
ATOM 5057 N N . GLY A 1 674 ? -20.908 4.397 9.527 1.00 79.25 674 GLY A N 1
ATOM 5058 C CA . GLY A 1 674 ? -20.855 3.871 8.175 1.00 79.25 674 GLY A CA 1
ATOM 5059 C C . GLY A 1 674 ? -20.836 2.343 8.134 1.00 79.25 674 GLY A C 1
ATOM 5060 O O . GLY A 1 674 ? -20.057 1.694 8.835 1.00 79.25 674 GLY A O 1
ATOM 5061 N N . ARG A 1 675 ? -21.672 1.769 7.269 1.00 88.12 675 ARG A N 1
ATOM 5062 C CA . ARG A 1 675 ? -21.728 0.330 6.979 1.00 88.12 675 ARG A CA 1
ATOM 5063 C C . ARG A 1 675 ? -21.271 0.072 5.551 1.00 88.12 675 ARG A C 1
ATOM 5065 O O . ARG A 1 675 ? -21.327 0.964 4.706 1.00 88.12 675 ARG A O 1
ATOM 5072 N N . PHE A 1 676 ? -20.831 -1.144 5.254 1.00 89.81 676 PHE A N 1
ATOM 5073 C CA . PHE A 1 676 ? -20.487 -1.501 3.879 1.00 89.81 676 PHE A CA 1
ATOM 5074 C C . PHE A 1 676 ? -20.653 -2.990 3.584 1.00 89.81 676 PHE A C 1
ATOM 5076 O O . PHE A 1 676 ? -20.638 -3.850 4.468 1.00 89.81 676 PHE A O 1
ATOM 5083 N N . ILE A 1 677 ? -20.851 -3.259 2.301 1.00 95.12 677 ILE A N 1
ATOM 5084 C CA . ILE A 1 677 ? -21.046 -4.560 1.678 1.00 95.12 677 ILE A CA 1
ATOM 5085 C C . ILE A 1 677 ? -19.861 -4.779 0.746 1.00 95.12 677 ILE A C 1
ATOM 5087 O O . ILE A 1 677 ? -19.528 -3.878 -0.023 1.00 95.12 677 ILE A O 1
ATOM 5091 N N . ILE A 1 678 ? -19.257 -5.964 0.768 1.00 97.06 678 ILE A N 1
ATOM 5092 C CA . ILE A 1 678 ? -18.242 -6.337 -0.221 1.00 97.06 678 ILE A CA 1
ATOM 5093 C C . ILE A 1 678 ? -18.860 -7.271 -1.263 1.00 97.06 678 ILE A C 1
ATOM 5095 O O . ILE A 1 678 ? -19.423 -8.316 -0.940 1.00 97.06 678 ILE A O 1
ATOM 5099 N N . ARG A 1 679 ? -18.754 -6.902 -2.538 1.00 96.88 679 ARG A N 1
ATOM 5100 C CA . ARG A 1 679 ? -19.229 -7.692 -3.677 1.00 96.88 679 ARG A CA 1
ATOM 5101 C C . ARG A 1 679 ? -18.043 -8.089 -4.544 1.00 96.88 679 ARG A C 1
ATOM 5103 O O . ARG A 1 679 ? -17.268 -7.235 -4.961 1.00 96.88 679 ARG A O 1
ATOM 5110 N N . ASN A 1 680 ? -17.915 -9.372 -4.861 1.00 97.31 680 ASN A N 1
ATOM 5111 C CA . ASN A 1 680 ? -17.031 -9.803 -5.941 1.00 97.31 680 ASN A CA 1
ATOM 5112 C C . ASN A 1 680 ? -17.663 -9.465 -7.308 1.00 97.31 680 ASN A C 1
ATOM 5114 O O . ASN A 1 680 ? -18.852 -9.717 -7.526 1.00 97.31 680 ASN A O 1
ATOM 5118 N N . GLU A 1 681 ? -16.865 -8.952 -8.247 1.00 95.06 681 GLU A N 1
ATOM 5119 C CA . GLU A 1 681 ? -17.299 -8.548 -9.599 1.00 95.06 681 GLU A CA 1
ATOM 5120 C C . GLU A 1 681 ? -18.107 -9.610 -10.379 1.00 95.06 681 GLU A C 1
ATOM 5122 O O . GLU A 1 681 ? -18.954 -9.264 -11.205 1.00 95.06 681 GLU A O 1
ATOM 5127 N N . LYS A 1 682 ? -17.877 -10.908 -10.136 1.00 96.44 682 LYS A N 1
ATOM 5128 C CA . LYS A 1 682 ? -18.545 -12.035 -10.810 1.00 96.44 682 LYS A CA 1
ATOM 5129 C C . LYS A 1 682 ? -19.595 -12.744 -9.944 1.00 96.44 682 LYS A C 1
ATOM 5131 O O . LYS A 1 682 ? -20.053 -13.818 -10.360 1.00 96.44 682 LYS A O 1
ATOM 5136 N N . ALA A 1 683 ? -19.984 -12.179 -8.794 1.00 95.88 683 ALA A N 1
ATOM 5137 C CA . ALA A 1 683 ? -21.014 -12.734 -7.906 1.00 95.88 683 ALA A CA 1
ATOM 5138 C C . ALA A 1 683 ? -22.389 -12.835 -8.595 1.00 95.88 683 ALA A C 1
ATOM 5140 O O . ALA A 1 683 ? -23.061 -13.859 -8.507 1.00 95.88 683 ALA A O 1
ATOM 5141 N N . SER A 1 684 ? -22.767 -11.810 -9.364 1.00 95.81 684 SER A N 1
ATOM 5142 C CA . SER A 1 684 ? -23.924 -11.836 -10.264 1.00 95.81 684 SER A CA 1
ATOM 5143 C C . SER A 1 684 ? -23.713 -10.895 -11.447 1.00 95.81 684 SER A C 1
ATOM 5145 O O . SER A 1 684 ? -23.157 -9.811 -11.279 1.00 95.81 684 SER A O 1
ATOM 5147 N N . SER A 1 685 ? -24.188 -11.297 -12.628 1.00 92.88 685 SER A N 1
ATOM 5148 C CA . SER A 1 685 ? -24.264 -10.449 -13.826 1.00 92.88 685 SER A CA 1
ATOM 5149 C C . SER A 1 685 ? -25.523 -9.575 -13.879 1.00 92.88 685 SER A C 1
ATOM 5151 O O . SER A 1 685 ? -25.615 -8.724 -14.755 1.00 92.88 685 SER A O 1
ATOM 5153 N N . VAL A 1 686 ? -26.495 -9.802 -12.986 1.00 94.62 686 VAL A N 1
ATOM 5154 C CA . VAL A 1 686 ? -27.764 -9.052 -12.919 1.00 94.62 686 VAL A CA 1
ATOM 5155 C C . VAL A 1 686 ? -27.736 -8.075 -11.748 1.00 94.62 686 VAL A C 1
ATOM 5157 O O . VAL A 1 686 ? -27.940 -6.880 -11.930 1.00 94.62 686 VAL A O 1
ATOM 5160 N N . TYR A 1 687 ? -27.413 -8.569 -10.551 1.00 95.56 687 TYR A N 1
ATOM 5161 C CA . TYR A 1 687 ? -27.239 -7.738 -9.362 1.00 95.56 687 TYR A CA 1
ATOM 5162 C C . TYR A 1 687 ? -25.853 -7.076 -9.409 1.00 95.56 687 TYR A C 1
ATOM 5164 O O . TYR A 1 687 ? -24.898 -7.551 -8.786 1.00 95.56 687 TYR A O 1
ATOM 5172 N N . SER A 1 688 ? -25.724 -6.030 -10.230 1.00 95.25 688 SER A N 1
ATOM 5173 C CA . SER A 1 688 ? -24.520 -5.198 -10.341 1.00 95.25 688 SER A CA 1
ATOM 5174 C C . SER A 1 688 ? -24.306 -4.344 -9.083 1.00 95.25 688 SER A C 1
ATOM 5176 O O . SER A 1 688 ? -25.220 -4.167 -8.277 1.00 95.25 688 SER A O 1
ATOM 5178 N N . THR A 1 689 ? -23.101 -3.794 -8.906 1.00 95.69 689 THR A N 1
ATOM 5179 C CA . THR A 1 689 ? -22.812 -2.843 -7.815 1.00 95.69 689 THR A CA 1
ATOM 5180 C C . THR A 1 689 ? -23.753 -1.638 -7.886 1.00 95.69 689 THR A C 1
ATOM 5182 O O . THR A 1 689 ? -24.375 -1.292 -6.889 1.00 95.69 689 THR A O 1
ATOM 5185 N N . GLU A 1 690 ? -23.948 -1.078 -9.083 1.00 95.38 690 GLU A N 1
ATOM 5186 C CA . GLU A 1 690 ? -24.896 0.010 -9.346 1.00 95.38 690 GLU A CA 1
ATOM 5187 C C . GLU A 1 690 ? -26.346 -0.369 -9.002 1.00 95.38 690 GLU A C 1
ATOM 5189 O O . GLU A 1 690 ? -27.025 0.386 -8.308 1.00 95.38 690 GLU A O 1
ATOM 5194 N N . PHE A 1 691 ? -26.813 -1.556 -9.416 1.00 95.56 691 PHE A N 1
ATOM 5195 C CA . PHE A 1 691 ? -28.156 -2.036 -9.079 1.00 95.56 691 PHE A CA 1
ATOM 5196 C C . PHE A 1 691 ? -28.350 -2.111 -7.562 1.00 95.56 691 PHE A C 1
ATOM 5198 O O . PHE A 1 691 ? -29.352 -1.622 -7.044 1.00 95.56 691 PHE A O 1
ATOM 5205 N N . LEU A 1 692 ? -27.386 -2.698 -6.844 1.00 96.25 692 LEU A N 1
ATOM 5206 C CA . LEU A 1 692 ? -27.453 -2.821 -5.389 1.00 96.25 692 LEU A CA 1
ATOM 5207 C C . LEU A 1 692 ? -27.442 -1.457 -4.703 1.00 96.25 692 LEU A C 1
ATOM 5209 O O . LEU A 1 692 ? -28.217 -1.262 -3.774 1.00 96.25 692 LEU A O 1
ATOM 5213 N N . THR A 1 693 ? -26.618 -0.514 -5.161 1.00 96.38 693 THR A N 1
ATOM 5214 C CA . THR A 1 693 ? -26.608 0.865 -4.654 1.00 96.38 693 THR A CA 1
ATOM 5215 C C . THR A 1 693 ? -27.962 1.547 -4.880 1.00 96.38 693 THR A C 1
ATOM 5217 O O . THR A 1 693 ? -28.568 2.048 -3.934 1.00 96.38 693 THR A O 1
ATOM 5220 N N . ASN A 1 694 ? -28.502 1.515 -6.098 1.00 96.19 694 ASN A N 1
ATOM 5221 C CA . ASN A 1 694 ? -29.784 2.159 -6.398 1.00 96.19 694 ASN A CA 1
ATOM 5222 C C . ASN A 1 694 ? -30.942 1.528 -5.601 1.00 96.19 694 ASN A C 1
ATOM 5224 O O . ASN A 1 694 ? -31.747 2.243 -5.008 1.00 96.19 694 ASN A O 1
ATOM 5228 N N . MET A 1 695 ? -30.970 0.198 -5.492 1.00 95.88 695 MET A N 1
ATOM 5229 C CA . MET A 1 695 ? -31.950 -0.536 -4.688 1.00 95.88 695 MET A CA 1
ATOM 5230 C C . MET A 1 695 ? -31.819 -0.239 -3.183 1.00 95.88 695 MET A C 1
ATOM 5232 O O . MET A 1 695 ? -32.824 0.004 -2.522 1.00 95.88 695 MET A O 1
ATOM 5236 N N . LEU A 1 696 ? -30.602 -0.225 -2.626 1.00 95.31 696 LEU A N 1
ATOM 5237 C CA . LEU A 1 696 ? -30.369 0.100 -1.212 1.00 95.31 696 LEU A CA 1
ATOM 5238 C C . LEU A 1 696 ? -30.734 1.547 -0.883 1.00 95.31 696 LEU A C 1
ATOM 5240 O O . LEU A 1 696 ? -31.175 1.813 0.230 1.00 95.31 696 LEU A O 1
ATOM 5244 N N . LYS A 1 697 ? -30.564 2.470 -1.834 1.00 94.12 697 LYS A N 1
ATOM 5245 C CA . LYS A 1 697 ? -30.974 3.870 -1.686 1.00 94.12 697 LYS A CA 1
ATOM 5246 C C . LYS A 1 697 ? -32.502 4.004 -1.630 1.00 94.12 697 LYS A C 1
ATOM 5248 O O . LYS A 1 697 ? -33.016 4.680 -0.744 1.00 94.12 697 LYS A O 1
ATOM 5253 N N . GLU A 1 698 ? -33.220 3.311 -2.514 1.00 95.06 698 GLU A N 1
ATOM 5254 C CA . GLU A 1 698 ? -34.693 3.303 -2.542 1.00 95.06 698 GLU A CA 1
ATOM 5255 C C . GLU A 1 698 ? -35.303 2.619 -1.301 1.00 95.06 698 GLU A C 1
ATOM 5257 O O . GLU A 1 698 ? -36.238 3.132 -0.686 1.00 95.06 698 GLU A O 1
ATOM 5262 N N . GLU A 1 699 ? -34.750 1.479 -0.880 1.00 93.31 699 GLU A N 1
ATOM 5263 C CA . GLU A 1 699 ? -35.216 0.738 0.303 1.00 93.31 699 GLU A CA 1
ATOM 5264 C C . GLU A 1 699 ? -34.796 1.374 1.639 1.00 93.31 699 GLU A C 1
ATOM 5266 O O . GLU A 1 699 ? -35.475 1.185 2.656 1.00 93.31 699 GLU A O 1
ATOM 5271 N N . GLY A 1 700 ? -33.688 2.122 1.648 1.00 86.94 700 GLY A N 1
ATOM 5272 C CA . GLY A 1 700 ? -33.164 2.831 2.815 1.00 86.94 700 GLY A CA 1
ATOM 5273 C C . GLY A 1 700 ? -33.988 4.061 3.204 1.00 86.94 700 GLY A C 1
ATOM 5274 O O . GLY A 1 700 ? -34.175 4.312 4.397 1.00 86.94 700 GLY A O 1
ATOM 5275 N N . LYS A 1 701 ? -34.561 4.783 2.230 1.00 87.56 701 LYS A N 1
ATOM 5276 C CA . LYS A 1 701 ? -35.413 5.974 2.445 1.00 87.56 701 LYS A CA 1
ATOM 5277 C C . LYS A 1 701 ? -34.748 6.983 3.399 1.00 87.56 701 LYS A C 1
ATOM 5279 O O . LYS A 1 701 ? -33.590 7.333 3.220 1.00 87.56 701 LYS A O 1
ATOM 5284 N N . GLU A 1 702 ? -35.460 7.444 4.429 1.00 85.62 702 GLU A N 1
ATOM 5285 C CA . GLU A 1 702 ? -34.936 8.366 5.453 1.00 85.62 702 GLU A CA 1
ATOM 5286 C C . GLU A 1 702 ? -33.959 7.706 6.448 1.00 85.62 702 GLU A C 1
ATOM 5288 O O . GLU A 1 702 ? -33.371 8.392 7.285 1.00 85.62 702 GLU A O 1
ATOM 5293 N N . LEU A 1 703 ? -33.811 6.376 6.416 1.00 84.38 703 LEU A N 1
ATOM 5294 C CA . LEU A 1 703 ? -33.048 5.627 7.414 1.00 84.38 703 LEU A CA 1
ATOM 5295 C C . LEU A 1 703 ? -31.557 5.531 7.065 1.00 84.38 703 LEU A C 1
ATOM 5297 O O . LEU A 1 703 ? -30.718 5.644 7.960 1.00 84.38 703 LEU A O 1
ATOM 5301 N N . PHE A 1 704 ? -31.233 5.318 5.786 1.00 89.56 704 PHE A N 1
ATOM 5302 C CA . PHE A 1 704 ? -29.868 5.384 5.267 1.00 89.56 704 PHE A CA 1
ATOM 5303 C C . PHE A 1 704 ? -29.827 5.630 3.754 1.00 89.56 704 PHE A C 1
ATOM 5305 O O . PHE A 1 704 ? -30.705 5.198 3.012 1.00 89.56 704 PHE A O 1
ATOM 5312 N N . ASP A 1 705 ? -28.747 6.264 3.304 1.00 90.94 705 ASP A N 1
ATOM 5313 C CA . ASP A 1 705 ? -28.382 6.424 1.894 1.00 90.94 705 ASP A CA 1
ATOM 5314 C C . ASP A 1 705 ? -27.324 5.375 1.487 1.00 90.94 705 ASP A C 1
ATOM 5316 O O . ASP A 1 705 ? -26.704 4.731 2.343 1.00 90.94 705 ASP A O 1
ATOM 5320 N N . SER A 1 706 ? -27.076 5.187 0.185 1.00 93.56 706 SER A N 1
ATOM 5321 C CA . SER A 1 706 ? -26.012 4.281 -0.263 1.00 93.56 706 SER A CA 1
ATOM 5322 C C . SER A 1 706 ? -25.184 4.771 -1.454 1.00 93.56 706 SER A C 1
ATOM 5324 O O . SER A 1 706 ? -25.630 5.583 -2.268 1.00 93.56 706 SER A O 1
ATOM 5326 N N . ARG A 1 707 ? -23.938 4.293 -1.546 1.00 95.25 707 ARG A N 1
ATOM 5327 C CA . ARG A 1 707 ? -22.971 4.633 -2.607 1.00 95.25 707 ARG A CA 1
ATOM 5328 C C . ARG A 1 707 ? -22.171 3.413 -3.061 1.00 95.25 707 ARG A C 1
ATOM 5330 O O . ARG A 1 707 ? -22.131 2.401 -2.367 1.00 95.25 707 ARG A O 1
ATOM 5337 N N . ALA A 1 708 ? -21.535 3.515 -4.223 1.00 95.38 708 ALA A N 1
ATOM 5338 C CA . ALA A 1 708 ? -20.660 2.489 -4.784 1.00 95.38 708 ALA A CA 1
ATOM 5339 C C . ALA A 1 708 ? -19.180 2.872 -4.622 1.00 95.38 708 ALA A C 1
ATOM 5341 O O . ALA A 1 708 ? -18.845 4.056 -4.624 1.00 95.38 708 ALA A O 1
ATOM 5342 N N . ALA A 1 709 ? -18.297 1.879 -4.529 1.00 94.38 709 ALA A N 1
ATOM 5343 C CA . ALA A 1 709 ? -16.849 2.062 -4.600 1.00 94.38 709 ALA A CA 1
ATOM 5344 C C . ALA A 1 709 ? -16.213 0.921 -5.408 1.00 94.38 709 ALA A C 1
ATOM 5346 O O . ALA A 1 709 ? -16.173 -0.221 -4.957 1.00 94.38 709 ALA A O 1
ATOM 5347 N N . ASN A 1 710 ? -15.706 1.227 -6.603 1.00 93.12 710 ASN A N 1
ATOM 5348 C CA . ASN A 1 710 ? -15.101 0.242 -7.501 1.00 93.12 710 ASN A CA 1
ATOM 5349 C C . ASN A 1 710 ? -13.575 0.358 -7.431 1.00 93.12 710 ASN A C 1
ATOM 5351 O O . ASN A 1 710 ? -13.001 1.281 -8.002 1.00 93.12 710 ASN A O 1
ATOM 5355 N N . LEU A 1 711 ? -12.915 -0.566 -6.728 1.00 90.81 711 LEU A N 1
ATOM 5356 C CA . LEU A 1 711 ? -11.466 -0.477 -6.486 1.00 90.81 711 LEU A CA 1
ATOM 5357 C C . LEU A 1 711 ? -10.638 -0.872 -7.723 1.00 90.81 711 LEU A C 1
ATOM 5359 O O . LEU A 1 711 ? -9.571 -0.316 -7.980 1.00 90.81 711 LEU A O 1
ATOM 5363 N N . GLY A 1 712 ? -11.149 -1.800 -8.536 1.00 91.88 712 GLY A N 1
ATOM 5364 C CA . GLY A 1 712 ? -10.516 -2.195 -9.794 1.00 91.88 712 GLY A CA 1
ATOM 5365 C C . GLY A 1 712 ? -9.073 -2.676 -9.602 1.00 91.88 712 GLY A C 1
ATOM 5366 O O . GLY A 1 712 ? -8.804 -3.539 -8.770 1.00 91.88 712 GLY A O 1
ATOM 5367 N N . HIS A 1 713 ? -8.148 -2.125 -10.390 1.00 92.88 713 HIS A N 1
ATOM 5368 C CA . HIS A 1 713 ? -6.746 -2.554 -10.423 1.00 92.88 713 HIS A CA 1
ATOM 5369 C C . HIS A 1 713 ? -5.898 -2.072 -9.236 1.00 92.88 713 HIS A C 1
ATOM 5371 O O . HIS A 1 713 ? -4.798 -2.588 -9.058 1.00 92.88 713 HIS A O 1
ATOM 5377 N N . THR A 1 714 ? -6.385 -1.157 -8.383 1.00 92.81 714 THR A N 1
ATOM 5378 C CA . THR A 1 714 ? -5.637 -0.759 -7.170 1.00 92.81 714 THR A CA 1
ATOM 5379 C C . THR A 1 714 ? -5.428 -1.935 -6.210 1.00 92.81 714 THR A C 1
ATOM 5381 O O . THR A 1 714 ? -4.437 -1.974 -5.485 1.00 92.81 714 THR A O 1
ATOM 5384 N N . LEU A 1 715 ? -6.294 -2.953 -6.294 1.00 94.81 715 LEU A N 1
ATOM 5385 C CA . LEU A 1 715 ? -6.197 -4.228 -5.580 1.00 94.81 715 LEU A CA 1
ATOM 5386 C C . LEU A 1 715 ? -4.980 -5.088 -5.962 1.00 94.81 715 LEU A C 1
ATOM 5388 O O . LEU A 1 715 ? -4.728 -6.086 -5.298 1.00 94.81 715 LEU A O 1
ATOM 5392 N N . GLN A 1 716 ? -4.208 -4.736 -6.995 1.00 93.00 716 GLN A N 1
ATOM 5393 C CA . GLN A 1 716 ? -2.907 -5.375 -7.250 1.00 93.00 716 GLN A CA 1
ATOM 5394 C C . GLN A 1 716 ? -1.815 -4.893 -6.276 1.00 93.00 716 GLN A C 1
ATOM 5396 O O . GLN A 1 716 ? -0.798 -5.571 -6.117 1.00 93.00 716 GLN A O 1
ATOM 5401 N N . GLY A 1 717 ? -2.040 -3.751 -5.614 1.00 90.56 717 GLY A N 1
ATOM 5402 C CA . GLY A 1 717 ? -1.060 -3.045 -4.793 1.00 90.56 717 GLY A CA 1
ATOM 5403 C C . GLY A 1 717 ? 0.014 -2.324 -5.614 1.00 90.56 717 GLY A C 1
ATOM 5404 O O . GLY A 1 717 ? 0.237 -2.613 -6.788 1.00 90.56 717 GLY A O 1
ATOM 5405 N N . GLY A 1 718 ? 0.689 -1.361 -4.981 1.00 91.56 718 GLY A N 1
ATOM 5406 C CA . GLY A 1 718 ? 1.875 -0.705 -5.546 1.00 91.56 718 GLY A CA 1
ATOM 5407 C C . GLY A 1 718 ? 3.153 -1.434 -5.134 1.00 91.56 718 GLY A C 1
ATOM 5408 O O . GLY A 1 718 ? 3.820 -2.073 -5.944 1.00 91.56 718 GLY A O 1
ATOM 5409 N N . THR A 1 719 ? 3.466 -1.369 -3.842 1.00 94.75 719 THR A N 1
ATOM 5410 C CA . THR A 1 719 ? 4.599 -2.064 -3.220 1.00 94.75 719 THR A CA 1
ATOM 5411 C C . THR A 1 719 ? 4.091 -3.368 -2.586 1.00 94.75 719 THR A C 1
ATOM 5413 O O . THR A 1 719 ? 3.118 -3.307 -1.832 1.00 94.75 719 THR A O 1
ATOM 5416 N N . PRO A 1 720 ? 4.696 -4.546 -2.843 1.00 97.25 720 PRO A N 1
ATOM 5417 C CA . PRO A 1 720 ? 4.249 -5.802 -2.244 1.00 97.25 720 PRO A CA 1
ATOM 5418 C C . PRO A 1 720 ? 4.398 -5.794 -0.720 1.00 97.25 720 PRO A C 1
ATOM 5420 O O . PRO A 1 720 ? 5.360 -5.221 -0.186 1.00 97.25 720 PRO A O 1
ATOM 5423 N N . SER A 1 721 ? 3.474 -6.461 -0.024 1.00 97.94 721 SER A N 1
ATOM 5424 C CA . SER A 1 721 ? 3.537 -6.615 1.430 1.00 97.94 721 SER A CA 1
ATOM 5425 C C . SER A 1 721 ? 4.762 -7.444 1.842 1.00 97.94 721 SER A C 1
ATOM 5427 O O . SER A 1 721 ? 5.207 -8.308 1.082 1.00 97.94 721 SER A O 1
ATOM 5429 N N . PRO A 1 722 ? 5.337 -7.234 3.038 1.00 97.19 722 PRO A N 1
ATOM 5430 C CA . PRO A 1 722 ? 6.505 -8.001 3.471 1.00 97.19 722 PRO A CA 1
ATOM 5431 C C . PRO A 1 722 ? 6.228 -9.498 3.621 1.00 97.19 722 PRO A C 1
ATOM 5433 O O . PRO A 1 722 ? 7.130 -10.298 3.388 1.00 97.19 722 PRO A O 1
ATOM 5436 N N . ILE A 1 723 ? 4.986 -9.872 3.959 1.00 94.94 723 ILE A N 1
ATOM 5437 C CA . ILE A 1 723 ? 4.536 -11.268 3.990 1.00 94.94 723 ILE A CA 1
ATOM 5438 C C . ILE A 1 723 ? 4.628 -11.876 2.588 1.00 94.94 723 ILE A C 1
ATOM 5440 O O . ILE A 1 723 ? 5.235 -12.936 2.436 1.00 94.94 723 ILE A O 1
ATOM 5444 N N . ASP A 1 724 ? 4.113 -11.194 1.558 1.00 97.38 724 ASP A N 1
ATOM 5445 C CA . ASP A 1 724 ? 4.258 -11.649 0.171 1.00 97.38 724 ASP A CA 1
ATOM 5446 C C . ASP A 1 724 ? 5.726 -11.718 -0.259 1.00 97.38 724 ASP A C 1
ATOM 5448 O O . ASP A 1 724 ? 6.121 -12.712 -0.861 1.00 97.38 724 ASP A O 1
ATOM 5452 N N . ARG A 1 725 ? 6.557 -10.721 0.079 1.00 97.31 725 ARG A N 1
ATOM 5453 C CA . ARG A 1 725 ? 7.990 -10.722 -0.275 1.00 97.31 725 ARG A CA 1
ATOM 5454 C C . ARG A 1 725 ? 8.744 -11.892 0.360 1.00 97.31 725 ARG A C 1
ATOM 5456 O O . ARG A 1 725 ? 9.355 -12.679 -0.356 1.00 97.31 725 ARG A O 1
ATOM 5463 N N . ALA A 1 726 ? 8.694 -12.028 1.686 1.00 94.44 726 ALA A N 1
ATOM 5464 C CA . ALA A 1 726 ? 9.429 -13.068 2.407 1.00 94.44 726 ALA A CA 1
ATOM 5465 C C . ALA A 1 726 ? 8.942 -14.473 2.017 1.00 94.44 726 ALA A C 1
ATOM 5467 O O . ALA A 1 726 ? 9.748 -15.362 1.733 1.00 94.44 726 ALA A O 1
ATOM 5468 N N . ARG A 1 727 ? 7.621 -14.660 1.894 1.00 93.38 727 ARG A N 1
ATOM 5469 C CA . ARG A 1 727 ? 7.039 -15.938 1.472 1.00 93.38 727 ARG A CA 1
ATOM 5470 C C . ARG A 1 727 ? 7.363 -16.263 0.013 1.00 93.38 727 ARG A C 1
ATOM 5472 O O . ARG A 1 727 ? 7.667 -17.419 -0.272 1.00 93.38 727 ARG A O 1
ATOM 5479 N N . ALA A 1 728 ? 7.368 -15.282 -0.891 1.00 96.62 728 ALA A N 1
ATOM 5480 C CA . ALA A 1 728 ? 7.818 -15.462 -2.273 1.00 96.62 728 ALA A CA 1
ATOM 5481 C C . ALA A 1 728 ? 9.280 -15.933 -2.339 1.00 96.62 728 ALA A C 1
ATOM 5483 O O . ALA A 1 728 ? 9.572 -16.882 -3.067 1.00 96.62 728 ALA A O 1
ATOM 5484 N N . CYS A 1 729 ? 10.171 -15.350 -1.528 1.00 96.12 729 CYS A N 1
ATOM 5485 C CA . CYS A 1 729 ? 11.559 -15.800 -1.399 1.00 96.12 729 CYS A CA 1
ATOM 5486 C C . CYS A 1 729 ? 11.650 -17.264 -0.923 1.00 96.12 729 CYS A C 1
ATOM 5488 O O . CYS A 1 729 ? 12.278 -18.093 -1.584 1.00 96.12 729 CYS A O 1
ATOM 5490 N N . ARG A 1 730 ? 10.960 -17.626 0.169 1.00 94.00 730 ARG A N 1
ATOM 5491 C CA . ARG A 1 730 ? 10.944 -19.007 0.692 1.00 94.00 730 ARG A CA 1
ATOM 5492 C C . ARG A 1 730 ? 10.430 -20.021 -0.338 1.00 94.00 730 ARG A C 1
ATOM 5494 O O . ARG A 1 730 ? 11.036 -21.076 -0.534 1.00 94.00 730 ARG A O 1
ATOM 5501 N N . LEU A 1 731 ? 9.320 -19.707 -1.011 1.00 95.94 731 LEU A N 1
ATOM 5502 C CA . LEU A 1 731 ? 8.725 -20.581 -2.028 1.00 95.94 731 LEU A CA 1
ATOM 5503 C C . LEU A 1 731 ? 9.638 -20.730 -3.256 1.00 95.94 731 LEU A C 1
ATOM 5505 O O . LEU A 1 731 ? 9.726 -21.827 -3.807 1.00 95.94 731 LEU A O 1
ATOM 5509 N N . ALA A 1 732 ? 10.366 -19.678 -3.646 1.00 97.56 732 ALA A N 1
ATOM 5510 C CA . ALA A 1 732 ? 11.363 -19.738 -4.713 1.00 97.56 732 ALA A CA 1
ATOM 5511 C C . ALA A 1 732 ? 12.506 -20.709 -4.389 1.00 97.56 732 ALA A C 1
ATOM 5513 O O . ALA A 1 732 ? 12.792 -21.591 -5.198 1.00 97.56 732 ALA A O 1
ATOM 5514 N N . VAL A 1 733 ? 13.095 -20.627 -3.190 1.00 96.12 733 VAL A N 1
ATOM 5515 C CA . VAL A 1 733 ? 14.147 -21.561 -2.741 1.00 96.12 733 VAL A CA 1
ATOM 5516 C C . VAL A 1 733 ? 13.652 -23.010 -2.749 1.00 96.12 733 VAL A C 1
ATOM 5518 O O . VAL A 1 733 ? 14.324 -23.891 -3.289 1.00 96.12 733 VAL A O 1
ATOM 5521 N N . ARG A 1 734 ? 12.450 -23.266 -2.213 1.00 95.94 734 ARG A N 1
ATOM 5522 C CA . ARG A 1 734 ? 11.816 -24.597 -2.242 1.00 95.94 734 ARG A CA 1
ATOM 5523 C C . ARG A 1 734 ? 11.614 -25.117 -3.672 1.00 95.94 734 ARG A C 1
ATOM 5525 O O . ARG A 1 734 ? 11.873 -26.292 -3.922 1.00 95.94 734 ARG A O 1
ATOM 5532 N N . CYS A 1 735 ? 11.203 -24.259 -4.607 1.00 97.88 735 CYS A N 1
ATOM 5533 C CA . CYS A 1 735 ? 11.036 -24.640 -6.009 1.00 97.88 735 CYS A CA 1
ATOM 5534 C C . CYS A 1 735 ? 12.371 -24.932 -6.702 1.00 97.88 735 CYS A C 1
ATOM 5536 O O . CYS A 1 735 ? 12.472 -25.960 -7.363 1.00 97.88 735 CYS A O 1
ATOM 5538 N N . ILE A 1 736 ? 13.407 -24.096 -6.543 1.00 97.25 736 ILE A N 1
ATOM 5539 C CA . ILE A 1 736 ? 14.704 -24.363 -7.188 1.00 97.25 736 ILE A CA 1
ATOM 5540 C C . ILE A 1 736 ? 15.337 -25.650 -6.642 1.00 97.25 736 ILE A C 1
ATOM 5542 O O . ILE A 1 736 ? 15.803 -26.455 -7.440 1.00 97.25 736 ILE A O 1
ATOM 5546 N N . LYS A 1 737 ? 15.265 -25.919 -5.329 1.00 95.44 737 LYS A N 1
ATOM 5547 C CA . LYS A 1 737 ? 15.699 -27.210 -4.757 1.00 95.44 737 LYS A CA 1
ATOM 5548 C C . LYS A 1 737 ? 14.964 -28.404 -5.380 1.00 95.44 737 LYS A C 1
ATOM 5550 O O . LYS A 1 737 ? 15.599 -29.366 -5.787 1.00 95.44 737 LYS A O 1
ATOM 5555 N N . PHE A 1 738 ? 13.643 -28.315 -5.550 1.00 95.75 738 PHE A N 1
ATOM 5556 C CA . PHE A 1 738 ? 12.877 -29.352 -6.249 1.00 95.75 738 PHE A CA 1
ATOM 5557 C C . PHE A 1 738 ? 13.326 -29.546 -7.708 1.00 95.75 738 PHE A C 1
ATOM 5559 O O . PHE A 1 738 ? 13.389 -30.684 -8.179 1.00 95.75 738 PHE A O 1
ATOM 5566 N N . LEU A 1 739 ? 13.662 -28.462 -8.420 1.00 95.12 739 LEU A N 1
ATOM 5567 C CA . LEU A 1 739 ? 14.216 -28.545 -9.774 1.00 95.12 739 LEU A CA 1
ATOM 5568 C C . LEU A 1 739 ? 15.622 -29.170 -9.778 1.00 95.12 739 LEU A C 1
ATOM 5570 O O . LEU A 1 739 ? 15.900 -29.956 -10.679 1.00 95.12 739 LEU A O 1
ATOM 5574 N N . GLU A 1 740 ? 16.478 -28.892 -8.788 1.00 92.62 740 GLU A N 1
ATOM 5575 C CA . GLU A 1 740 ? 17.767 -29.584 -8.604 1.00 92.62 740 GLU A CA 1
ATOM 5576 C C . GLU A 1 740 ? 17.564 -31.096 -8.416 1.00 92.62 740 GLU A C 1
ATOM 5578 O O . GLU A 1 740 ? 18.100 -31.888 -9.192 1.00 92.62 740 GLU A O 1
ATOM 5583 N N . ASP A 1 741 ? 16.741 -31.493 -7.442 1.00 90.50 741 ASP A N 1
ATOM 5584 C CA . ASP A 1 741 ? 16.553 -32.894 -7.036 1.00 90.50 741 ASP A CA 1
ATOM 5585 C C . ASP A 1 741 ? 15.936 -33.778 -8.139 1.00 90.50 741 ASP A C 1
ATOM 5587 O O . ASP A 1 741 ? 16.201 -34.982 -8.200 1.00 90.50 741 ASP A O 1
ATOM 5591 N N . ASN A 1 742 ? 15.106 -33.203 -9.018 1.00 88.56 742 ASN A N 1
ATOM 5592 C CA . ASN A 1 742 ? 14.393 -33.947 -10.065 1.00 88.56 742 ASN A CA 1
ATOM 5593 C C . ASN A 1 742 ? 15.080 -33.916 -11.440 1.00 88.56 742 ASN A C 1
ATOM 5595 O O . ASN A 1 742 ? 14.746 -34.728 -12.310 1.00 88.56 742 ASN A O 1
ATOM 5599 N N . SER A 1 743 ? 16.062 -33.034 -11.646 1.00 80.75 743 SER A N 1
ATOM 5600 C CA . SER A 1 743 ? 16.774 -32.913 -12.924 1.00 80.75 743 SER A CA 1
ATOM 5601 C C . SER A 1 743 ? 17.901 -33.939 -13.035 1.00 80.75 743 SER A C 1
ATOM 5603 O O . SER A 1 743 ? 19.086 -33.637 -12.907 1.00 80.75 743 SER A O 1
ATOM 5605 N N . THR A 1 744 ? 17.521 -35.189 -13.295 1.00 58.84 744 THR A N 1
ATOM 5606 C CA . THR A 1 744 ? 18.479 -36.239 -13.674 1.00 58.84 744 THR A CA 1
ATOM 5607 C C . THR A 1 744 ? 19.078 -35.976 -15.061 1.00 58.84 744 THR A C 1
ATOM 5609 O O . THR A 1 744 ? 18.511 -35.247 -15.875 1.00 58.84 744 THR A O 1
ATOM 5612 N N . SER A 1 745 ? 20.243 -36.569 -15.354 1.00 51.31 745 SER A N 1
ATOM 5613 C CA . SER A 1 745 ? 20.918 -36.403 -16.650 1.00 51.31 745 SER A CA 1
ATOM 5614 C C . SER A 1 745 ? 19.965 -36.669 -17.822 1.00 51.31 745 SER A C 1
ATOM 5616 O O . SER A 1 745 ? 19.249 -37.673 -17.788 1.00 51.31 745 SER A O 1
ATOM 5618 N N . ARG A 1 746 ? 20.031 -35.838 -18.879 1.00 50.25 746 ARG A N 1
ATOM 5619 C CA . ARG A 1 746 ? 19.129 -35.793 -20.063 1.00 50.25 746 ARG A CA 1
ATOM 5620 C C . ARG A 1 746 ? 18.818 -37.142 -20.760 1.00 50.25 746 ARG A C 1
ATOM 5622 O O . ARG A 1 746 ? 17.975 -37.187 -21.645 1.00 50.25 746 ARG A O 1
ATOM 5629 N N . GLN A 1 747 ? 19.491 -38.231 -20.389 1.00 42.66 747 GLN A N 1
ATOM 5630 C CA . GLN A 1 747 ? 19.294 -39.596 -20.886 1.00 42.66 747 GLN A CA 1
ATOM 5631 C C . GLN A 1 747 ? 18.174 -40.389 -20.177 1.00 42.66 747 GLN A C 1
ATOM 5633 O O . GLN A 1 747 ? 17.732 -41.393 -20.729 1.00 42.66 747 GLN A O 1
ATOM 5638 N N . ALA A 1 748 ? 17.725 -39.992 -18.978 1.00 53.94 748 ALA A N 1
ATOM 5639 C CA . ALA A 1 748 ? 16.784 -40.790 -18.171 1.00 53.94 748 ALA A CA 1
ATOM 5640 C C . ALA A 1 748 ? 15.289 -40.462 -18.389 1.00 53.94 748 ALA A C 1
ATOM 5642 O O . ALA A 1 748 ? 14.438 -41.294 -18.079 1.00 53.94 748 ALA A O 1
ATOM 5643 N N . GLY A 1 749 ? 14.972 -39.282 -18.938 1.00 59.75 749 GLY A N 1
ATOM 5644 C CA . GLY A 1 749 ? 13.599 -38.776 -19.071 1.00 59.75 749 GLY A CA 1
ATOM 5645 C C . GLY A 1 749 ? 13.018 -38.248 -17.752 1.00 59.75 749 GLY A C 1
ATOM 5646 O O . GLY A 1 749 ? 13.342 -38.732 -16.666 1.00 59.75 749 GLY A O 1
ATOM 5647 N N . ALA A 1 750 ? 12.156 -37.235 -17.831 1.00 66.94 750 ALA A N 1
ATOM 5648 C CA . ALA A 1 750 ? 11.555 -36.631 -16.647 1.00 66.94 750 ALA A CA 1
ATOM 5649 C C . ALA A 1 750 ? 10.308 -37.416 -16.216 1.00 66.94 750 ALA A C 1
ATOM 5651 O O . ALA A 1 750 ? 9.386 -37.630 -17.003 1.00 66.94 750 ALA A O 1
ATOM 5652 N N . LYS A 1 751 ? 10.245 -37.820 -14.942 1.00 77.31 751 LYS A N 1
ATOM 5653 C CA . LYS A 1 751 ? 9.043 -38.453 -14.369 1.00 77.31 751 LYS A CA 1
ATOM 5654 C C . LYS A 1 751 ? 7.864 -37.481 -14.381 1.00 77.31 751 LYS A C 1
ATOM 5656 O O . LYS A 1 751 ? 8.067 -36.280 -14.216 1.00 77.31 751 LYS A O 1
ATOM 5661 N N . ASP A 1 752 ? 6.636 -37.989 -14.457 1.00 75.56 752 ASP A N 1
ATOM 5662 C CA . ASP A 1 752 ? 5.421 -37.163 -14.355 1.00 75.56 752 ASP A CA 1
ATOM 5663 C C . ASP A 1 752 ? 5.425 -36.267 -13.103 1.00 75.56 752 ASP A C 1
ATOM 5665 O O . ASP A 1 752 ? 5.240 -35.059 -13.224 1.00 75.56 752 ASP A O 1
ATOM 5669 N N . GLU A 1 753 ? 5.821 -36.820 -11.953 1.00 84.69 753 GLU A N 1
ATOM 5670 C CA . GLU A 1 753 ? 5.959 -36.127 -10.658 1.00 84.69 753 GLU A CA 1
ATOM 5671 C C . GLU A 1 753 ? 6.919 -34.918 -10.665 1.00 84.69 753 GLU A C 1
ATOM 5673 O O . GLU A 1 753 ? 6.822 -34.063 -9.790 1.00 84.69 753 GLU A O 1
ATOM 5678 N N . SER A 1 754 ? 7.817 -34.797 -11.653 1.00 90.50 754 SER A N 1
ATOM 5679 C CA . SER A 1 754 ? 8.718 -33.635 -11.795 1.00 90.50 754 SER A CA 1
ATOM 5680 C C . SER A 1 754 ? 8.026 -32.370 -12.331 1.00 90.50 754 SER A C 1
ATOM 5682 O O . SER A 1 754 ? 8.689 -31.351 -12.515 1.00 90.50 754 SER A O 1
ATOM 5684 N N . ALA A 1 755 ? 6.722 -32.430 -12.624 1.00 95.50 755 ALA A N 1
ATOM 5685 C CA . ALA A 1 755 ? 5.885 -31.282 -12.958 1.00 95.50 755 ALA A CA 1
ATOM 5686 C C . ALA A 1 755 ? 4.938 -30.978 -11.785 1.00 95.50 755 ALA A C 1
ATOM 5688 O O . ALA A 1 755 ? 3.896 -31.621 -11.632 1.00 95.50 755 ALA A O 1
ATOM 5689 N N . ALA A 1 756 ? 5.302 -30.005 -10.949 1.00 97.12 756 ALA A N 1
ATOM 5690 C CA . ALA A 1 756 ? 4.621 -29.738 -9.685 1.00 97.12 756 ALA A CA 1
ATOM 5691 C C . ALA A 1 756 ? 4.230 -28.265 -9.486 1.00 97.12 756 ALA A C 1
ATOM 5693 O O . ALA A 1 756 ? 4.838 -27.342 -10.027 1.00 97.12 756 ALA A O 1
ATOM 5694 N N . VAL A 1 757 ? 3.224 -28.040 -8.647 1.00 97.94 757 VAL A N 1
ATOM 5695 C CA . VAL A 1 757 ? 2.848 -26.727 -8.113 1.00 97.94 757 VAL A CA 1
ATOM 5696 C C . VAL A 1 757 ? 3.246 -26.700 -6.642 1.00 97.94 757 VAL A C 1
ATOM 5698 O O . VAL A 1 757 ? 2.936 -27.641 -5.908 1.00 97.94 757 VAL A O 1
ATOM 5701 N N . ILE A 1 758 ? 3.921 -25.645 -6.183 1.00 97.00 758 ILE A N 1
ATOM 5702 C CA . ILE A 1 758 ? 4.144 -25.473 -4.744 1.00 97.00 758 ILE A CA 1
ATOM 5703 C C . ILE A 1 758 ? 2.838 -25.033 -4.086 1.00 97.00 758 ILE A C 1
ATOM 5705 O O . ILE A 1 758 ? 2.225 -24.043 -4.487 1.00 97.00 758 ILE A O 1
ATOM 5709 N N . VAL A 1 759 ? 2.395 -25.792 -3.091 1.00 94.25 759 VAL A N 1
ATOM 5710 C CA . VAL A 1 759 ? 1.144 -25.549 -2.373 1.00 94.25 759 VAL A CA 1
ATOM 5711 C C . VAL A 1 759 ? 1.411 -25.435 -0.880 1.00 94.25 759 VAL A C 1
ATOM 5713 O O . VAL A 1 759 ? 2.281 -26.116 -0.334 1.00 94.25 759 VAL A O 1
ATOM 5716 N N . ILE A 1 760 ? 0.652 -24.556 -0.233 1.00 89.25 760 ILE A N 1
ATOM 5717 C CA . ILE A 1 760 ? 0.533 -24.486 1.222 1.00 89.25 760 ILE A CA 1
ATOM 5718 C C . ILE A 1 760 ? -0.797 -25.147 1.562 1.00 89.25 760 ILE A C 1
ATOM 5720 O O . ILE A 1 760 ? -1.841 -24.622 1.192 1.00 89.25 760 ILE A O 1
ATOM 5724 N N . GLU A 1 761 ? -0.770 -26.299 2.219 1.00 83.75 761 GLU A N 1
ATOM 5725 C CA . GLU A 1 761 ? -1.967 -27.079 2.551 1.00 83.75 761 GLU A CA 1
ATOM 5726 C C . GLU A 1 761 ? -1.832 -27.584 3.987 1.00 83.75 761 GLU A C 1
ATOM 5728 O O . GLU A 1 761 ? -0.850 -28.256 4.307 1.00 83.75 761 GLU A O 1
ATOM 5733 N N . ASN A 1 762 ? -2.790 -27.256 4.861 1.00 75.75 762 ASN A N 1
ATOM 5734 C CA . ASN A 1 762 ? -2.668 -27.476 6.305 1.00 75.75 762 ASN A CA 1
ATOM 5735 C C . ASN A 1 762 ? -1.311 -26.963 6.822 1.00 75.75 762 ASN A C 1
ATOM 5737 O O . ASN A 1 762 ? -0.571 -27.696 7.471 1.00 75.75 762 ASN A O 1
ATOM 5741 N N . GLY A 1 763 ? -0.934 -25.745 6.417 1.00 69.31 763 GLY A N 1
ATOM 5742 C CA . GLY A 1 763 ? 0.323 -25.090 6.790 1.00 69.31 763 GLY A CA 1
ATOM 5743 C C . GLY A 1 763 ? 1.628 -25.741 6.327 1.00 69.31 763 GLY A C 1
ATOM 5744 O O . GLY A 1 763 ? 2.687 -25.151 6.529 1.00 69.31 763 GLY A O 1
ATOM 5745 N N . GLN A 1 764 ? 1.588 -26.904 5.678 1.00 81.56 764 GLN A N 1
ATOM 5746 C CA . GLN A 1 764 ? 2.780 -27.557 5.152 1.00 81.56 764 GLN A CA 1
ATOM 5747 C C . GLN A 1 764 ? 3.040 -27.100 3.718 1.00 81.56 764 GLN A C 1
ATOM 5749 O O . GLN A 1 764 ? 2.151 -27.114 2.864 1.00 81.56 764 GLN A O 1
ATOM 5754 N N . VAL A 1 765 ? 4.283 -26.692 3.453 1.00 88.50 765 VAL A N 1
ATOM 5755 C CA . VAL A 1 765 ? 4.761 -26.364 2.107 1.00 88.50 765 VAL A CA 1
ATOM 5756 C C . VAL A 1 765 ? 5.178 -27.661 1.418 1.00 88.50 765 VAL A C 1
ATOM 5758 O O . VAL A 1 765 ? 6.158 -28.289 1.824 1.00 88.50 765 VAL A O 1
ATOM 5761 N N . ARG A 1 766 ? 4.473 -28.052 0.353 1.00 93.12 766 ARG A N 1
ATOM 5762 C CA . ARG A 1 766 ? 4.829 -29.224 -0.465 1.00 93.12 766 ARG A CA 1
ATOM 5763 C C . ARG A 1 766 ? 4.768 -28.918 -1.956 1.00 93.12 766 ARG A C 1
ATOM 5765 O O . ARG A 1 766 ? 3.993 -28.075 -2.396 1.00 93.12 766 ARG A O 1
ATOM 5772 N N . LEU A 1 767 ? 5.568 -29.633 -2.739 1.00 94.94 767 LEU A N 1
ATOM 5773 C CA . LEU A 1 767 ? 5.451 -29.653 -4.196 1.00 94.94 767 LEU A CA 1
ATOM 5774 C C . LEU A 1 767 ? 4.428 -30.737 -4.546 1.00 94.94 767 LEU A C 1
ATOM 5776 O O . LEU A 1 767 ? 4.697 -31.926 -4.385 1.00 94.94 767 LEU A O 1
ATOM 5780 N N . ALA A 1 768 ? 3.227 -30.327 -4.946 1.00 95.44 768 ALA A N 1
ATOM 5781 C CA . ALA A 1 768 ? 2.165 -31.233 -5.365 1.00 95.44 768 ALA A CA 1
ATOM 5782 C C . ALA A 1 768 ? 2.276 -31.497 -6.876 1.00 95.44 768 ALA A C 1
ATOM 5784 O O . ALA A 1 768 ? 2.297 -30.523 -7.635 1.00 95.44 768 ALA A O 1
ATOM 5785 N N . PRO A 1 769 ? 2.308 -32.761 -7.340 1.00 95.62 769 PRO A N 1
ATOM 5786 C CA . PRO A 1 769 ? 2.206 -33.076 -8.764 1.00 95.62 769 PRO A CA 1
ATOM 5787 C C . PRO A 1 769 ? 0.987 -32.396 -9.396 1.00 95.62 769 PRO A C 1
ATOM 5789 O O . PRO A 1 769 ? -0.069 -32.281 -8.765 1.00 95.62 769 PRO A O 1
ATOM 5792 N N . VAL A 1 770 ? 1.113 -31.940 -10.642 1.00 94.12 770 VAL A N 1
ATOM 5793 C CA . VAL A 1 770 ? 0.049 -31.187 -11.331 1.00 94.12 770 VAL A CA 1
ATOM 5794 C C . VAL A 1 770 ? -1.276 -31.968 -11.416 1.00 94.12 770 VAL A C 1
ATOM 5796 O O . VAL A 1 770 ? -2.355 -31.373 -11.391 1.00 94.12 770 VAL A O 1
ATOM 5799 N N . GLU A 1 771 ? -1.221 -33.300 -11.421 1.00 92.19 771 GLU A N 1
ATOM 5800 C CA . GLU A 1 771 ? -2.380 -34.196 -11.350 1.00 92.19 771 GLU A CA 1
ATOM 5801 C C . GLU A 1 771 ? -3.171 -34.051 -10.047 1.00 92.19 771 GLU A C 1
ATOM 5803 O O . GLU A 1 771 ? -4.398 -34.142 -10.069 1.00 92.19 771 GLU A O 1
ATOM 5808 N N . ASP A 1 772 ? -2.502 -33.846 -8.910 1.00 93.31 772 ASP A N 1
ATOM 5809 C CA . ASP A 1 772 ? -3.168 -33.682 -7.613 1.00 93.31 772 ASP A CA 1
ATOM 5810 C C . ASP A 1 772 ? -3.932 -32.361 -7.553 1.00 93.31 772 ASP A C 1
ATOM 5812 O O . ASP A 1 772 ? -5.071 -32.327 -7.088 1.00 93.31 772 ASP A O 1
ATOM 5816 N N . VAL A 1 773 ? -3.347 -31.297 -8.109 1.00 93.31 773 VAL A N 1
ATOM 5817 C CA . VAL A 1 773 ? -4.011 -29.996 -8.274 1.00 93.31 773 VAL A CA 1
ATOM 5818 C C . VAL A 1 773 ? -5.208 -30.126 -9.222 1.00 93.31 773 VAL A C 1
ATOM 5820 O O . VAL A 1 773 ? -6.293 -29.629 -8.921 1.00 93.31 773 VAL A O 1
ATOM 5823 N N . SER A 1 774 ? -5.052 -30.867 -10.324 1.00 93.06 774 SER A N 1
ATOM 5824 C CA . SER A 1 774 ? -6.113 -31.089 -11.313 1.00 93.06 774 SER A CA 1
ATOM 5825 C C . SER A 1 774 ? -7.314 -31.867 -10.764 1.00 93.06 774 SER A C 1
ATOM 5827 O O . SER A 1 774 ? -8.448 -31.546 -11.118 1.00 93.06 774 SER A O 1
ATOM 5829 N N . LYS A 1 775 ? -7.117 -32.820 -9.840 1.00 94.12 775 LYS A N 1
ATOM 5830 C CA . LYS A 1 775 ? -8.222 -33.549 -9.174 1.00 94.12 775 LYS A CA 1
ATOM 5831 C C . LYS A 1 775 ? -9.174 -32.633 -8.393 1.00 94.12 775 LYS A C 1
ATOM 5833 O O . LYS A 1 775 ? -10.327 -33.007 -8.190 1.00 94.12 775 LYS A O 1
ATOM 5838 N N . VAL A 1 776 ? -8.701 -31.465 -7.951 1.00 93.88 776 VAL A N 1
ATOM 5839 C CA . VAL A 1 776 ? -9.470 -30.482 -7.164 1.00 93.88 776 VAL A CA 1
ATOM 5840 C C . VAL A 1 776 ? -9.724 -29.167 -7.918 1.00 93.88 776 VAL A C 1
ATOM 5842 O O . VAL A 1 776 ? -10.215 -28.203 -7.325 1.00 93.88 776 VAL A O 1
ATOM 5845 N N . ALA A 1 777 ? -9.425 -29.120 -9.219 1.00 94.06 777 ALA A N 1
ATOM 5846 C CA . ALA A 1 777 ? -9.598 -27.953 -10.080 1.00 94.06 777 ALA A CA 1
ATOM 5847 C C . ALA A 1 777 ? -11.007 -27.877 -10.698 1.00 94.06 777 ALA A C 1
ATOM 5849 O O . ALA A 1 777 ? -11.509 -28.837 -11.276 1.00 94.06 777 ALA A O 1
ATOM 5850 N N . ASP A 1 778 ? -11.639 -26.708 -10.626 1.00 94.50 778 ASP A N 1
ATOM 5851 C CA . ASP A 1 778 ? -12.831 -26.349 -11.397 1.00 94.50 778 ASP A CA 1
ATOM 5852 C C . ASP A 1 778 ? -12.387 -25.516 -12.607 1.00 94.50 778 ASP A C 1
ATOM 5854 O O . ASP A 1 778 ? -12.405 -24.286 -12.559 1.00 94.50 778 ASP A O 1
ATOM 5858 N N . ASP A 1 779 ? -11.975 -26.175 -13.694 1.00 91.62 779 ASP A N 1
ATOM 5859 C CA . ASP A 1 779 ? -11.466 -25.505 -14.905 1.00 91.62 779 ASP A CA 1
ATOM 5860 C C . ASP A 1 779 ? -12.486 -24.554 -15.544 1.00 91.62 779 ASP A C 1
ATOM 5862 O O . ASP A 1 779 ? -12.118 -23.532 -16.125 1.00 91.62 779 ASP A O 1
ATOM 5866 N N . LYS A 1 780 ? -13.785 -24.838 -15.382 1.00 93.56 780 LYS A N 1
ATOM 5867 C CA . LYS A 1 780 ? -14.868 -23.996 -15.902 1.00 93.56 780 LYS A CA 1
ATOM 5868 C C . LYS A 1 780 ? -14.933 -22.648 -15.184 1.00 93.56 780 LYS A C 1
ATOM 5870 O O . LYS A 1 780 ? -15.140 -21.624 -15.834 1.00 93.56 780 LYS A O 1
ATOM 5875 N N . ASN A 1 781 ? -14.797 -22.640 -13.857 1.00 93.44 781 ASN A N 1
ATOM 5876 C CA . ASN A 1 781 ? -14.791 -21.409 -13.059 1.00 93.44 781 ASN A CA 1
ATOM 5877 C C . ASN A 1 781 ? -13.376 -20.917 -12.717 1.00 93.44 781 ASN A C 1
ATOM 5879 O O . ASN A 1 781 ? -13.237 -19.863 -12.102 1.00 93.44 781 ASN A O 1
ATOM 5883 N N . ARG A 1 782 ? -12.331 -21.641 -13.129 1.00 94.75 782 ARG A N 1
ATOM 5884 C CA . ARG A 1 782 ? -10.914 -21.323 -12.915 1.00 94.75 782 ARG A CA 1
ATOM 5885 C C . ARG A 1 782 ? -10.576 -21.069 -11.438 1.00 94.75 782 ARG A C 1
ATOM 5887 O O . ARG A 1 782 ? -10.019 -20.025 -11.085 1.00 94.75 782 ARG A O 1
ATOM 5894 N N . ARG A 1 783 ? -10.971 -22.010 -10.575 1.00 94.06 783 ARG A N 1
ATOM 5895 C CA . ARG A 1 783 ? -10.770 -21.998 -9.111 1.00 94.06 783 ARG A CA 1
ATOM 5896 C C . ARG A 1 783 ? -10.633 -23.422 -8.555 1.00 94.06 783 ARG A C 1
ATOM 5898 O O . ARG A 1 783 ? -10.802 -24.381 -9.299 1.00 94.06 783 ARG A O 1
ATOM 5905 N N . GLY A 1 784 ? -10.367 -23.578 -7.258 1.00 92.56 784 GLY A N 1
ATOM 5906 C CA . GLY A 1 784 ? -10.532 -24.869 -6.574 1.00 92.56 784 GLY A CA 1
ATOM 5907 C C . GLY A 1 784 ? -12.009 -25.232 -6.350 1.00 92.56 784 GLY A C 1
ATOM 5908 O O . GLY A 1 784 ? -12.840 -24.338 -6.182 1.00 92.56 784 GLY A O 1
ATOM 5909 N N . MET A 1 785 ? -12.339 -26.528 -6.337 1.00 89.19 785 MET A N 1
ATOM 5910 C CA . MET A 1 785 ? -13.716 -27.014 -6.131 1.00 89.19 785 MET A CA 1
ATOM 5911 C C . MET A 1 785 ? -14.250 -26.795 -4.706 1.00 89.19 785 MET A C 1
ATOM 5913 O O . MET A 1 785 ? -15.442 -26.543 -4.549 1.00 89.19 785 MET A O 1
ATOM 5917 N N . ASP A 1 786 ? -13.390 -26.904 -3.688 1.00 84.19 786 ASP A N 1
ATOM 5918 C CA . ASP A 1 786 ? -13.748 -26.774 -2.266 1.00 84.19 786 ASP A CA 1
ATOM 5919 C C . ASP A 1 786 ? -12.767 -25.816 -1.556 1.00 84.19 786 ASP A C 1
ATOM 5921 O O . ASP A 1 786 ? -11.735 -26.248 -1.038 1.00 84.19 786 ASP A O 1
ATOM 5925 N N . PRO A 1 787 ? -12.992 -24.488 -1.623 1.00 83.12 787 PRO A N 1
ATOM 5926 C CA . PRO A 1 787 ? -12.052 -23.512 -1.080 1.00 83.12 787 PRO A CA 1
ATOM 5927 C C . PRO A 1 787 ? -12.142 -23.399 0.449 1.00 83.12 787 PRO A C 1
ATOM 5929 O O . PRO A 1 787 ? -13.216 -23.158 1.008 1.00 83.12 787 PRO A O 1
ATOM 5932 N N . TRP A 1 788 ? -10.985 -23.464 1.118 1.00 86.12 788 TRP A N 1
ATOM 5933 C CA . TRP A 1 788 ? -10.858 -23.468 2.585 1.00 86.12 788 TRP A CA 1
ATOM 5934 C C . TRP A 1 788 ? -11.584 -22.314 3.292 1.00 86.12 788 TRP A C 1
ATOM 5936 O O . TRP A 1 788 ? -12.123 -22.487 4.381 1.00 86.12 788 TRP A O 1
ATOM 5946 N N . TRP A 1 789 ? -11.624 -21.136 2.672 1.00 89.12 789 TRP A N 1
ATOM 5947 C CA . TRP A 1 789 ? -12.134 -19.886 3.242 1.00 89.12 789 TRP A CA 1
ATOM 5948 C C . TRP A 1 789 ? -13.661 -19.737 3.162 1.00 89.12 789 TRP A C 1
ATOM 5950 O O . TRP A 1 789 ? -14.203 -18.782 3.715 1.00 89.12 789 TRP A O 1
ATOM 5960 N N . THR A 1 790 ? -14.382 -20.646 2.497 1.00 84.88 790 THR A N 1
ATOM 5961 C CA . THR A 1 790 ? -15.843 -20.533 2.286 1.00 84.88 790 THR A CA 1
ATOM 5962 C C . THR A 1 790 ? -16.638 -20.399 3.590 1.00 84.88 790 THR A C 1
ATOM 5964 O O . THR A 1 790 ? -17.570 -19.597 3.667 1.00 84.88 790 THR A O 1
ATOM 5967 N N . HIS A 1 791 ? -16.229 -21.111 4.644 1.00 83.38 791 HIS A N 1
ATOM 5968 C CA . HIS A 1 791 ? -16.849 -21.036 5.971 1.00 83.38 791 HIS A CA 1
ATOM 5969 C C . HIS A 1 791 ? -16.709 -19.651 6.640 1.00 83.38 791 HIS A C 1
ATOM 5971 O O . HIS A 1 791 ? -17.544 -19.282 7.468 1.00 83.38 791 HIS A O 1
ATOM 5977 N N . LEU A 1 792 ? -15.709 -18.845 6.256 1.00 90.62 792 LEU A N 1
ATOM 5978 C CA . LEU A 1 792 ? -15.476 -17.516 6.832 1.00 90.62 792 LEU A CA 1
ATOM 5979 C C . LEU A 1 792 ? -16.577 -16.511 6.474 1.00 90.62 792 LEU A C 1
ATOM 5981 O O . LEU A 1 792 ? -16.779 -15.563 7.231 1.00 90.62 792 LEU A O 1
ATOM 5985 N N . LYS A 1 793 ? -17.349 -16.727 5.395 1.00 89.19 793 LYS A N 1
ATOM 5986 C CA . LYS A 1 793 ? -18.531 -15.894 5.099 1.00 89.19 793 LYS A CA 1
ATOM 5987 C C . LYS A 1 793 ? -19.517 -15.894 6.268 1.00 89.19 793 LYS A C 1
ATOM 5989 O O . LYS A 1 793 ? -20.023 -14.836 6.633 1.00 89.19 793 LYS A O 1
ATOM 5994 N N . HIS A 1 794 ? -19.783 -17.061 6.853 1.00 86.44 794 HIS A N 1
ATOM 5995 C CA . HIS A 1 794 ? -20.698 -17.158 7.987 1.00 86.44 794 HIS A CA 1
ATOM 5996 C C . HIS A 1 794 ? -20.158 -16.363 9.185 1.00 86.44 794 HIS A C 1
ATOM 5998 O O . HIS A 1 794 ? -20.907 -15.650 9.845 1.00 86.44 794 HIS A O 1
ATOM 6004 N N . LEU A 1 795 ? -18.839 -16.386 9.407 1.00 90.31 795 LEU A N 1
ATOM 6005 C CA . LEU A 1 795 ? -18.210 -15.609 10.473 1.00 90.31 795 LEU A CA 1
ATOM 6006 C C . LEU A 1 795 ? -18.306 -14.087 10.248 1.00 90.31 795 LEU A C 1
ATOM 6008 O O . LEU A 1 795 ? -18.489 -13.347 11.215 1.00 90.31 795 LEU A O 1
ATOM 6012 N N . VAL A 1 796 ? -18.250 -13.610 8.997 1.00 91.62 796 VAL A N 1
ATOM 6013 C CA . VAL A 1 796 ? -18.542 -12.202 8.653 1.00 91.62 796 VAL A CA 1
ATOM 6014 C C . VAL A 1 796 ? -19.964 -11.829 9.084 1.00 91.62 796 VAL A C 1
ATOM 6016 O O . VAL A 1 796 ? -20.158 -10.805 9.735 1.00 91.62 796 VAL A O 1
ATOM 6019 N N . GLU A 1 797 ? -20.954 -12.671 8.775 1.00 86.38 797 GLU A N 1
ATOM 6020 C CA . GLU A 1 797 ? -22.363 -12.441 9.129 1.00 86.38 797 GLU A CA 1
ATOM 6021 C C . GLU A 1 797 ? -22.592 -12.477 10.651 1.00 86.38 797 GLU A C 1
ATOM 6023 O O . GLU A 1 797 ? -23.229 -11.577 11.204 1.00 86.38 797 GLU A O 1
ATOM 6028 N N . VAL A 1 798 ? -21.991 -13.443 11.351 1.00 88.12 798 VAL A N 1
ATOM 6029 C CA . VAL A 1 798 ? -21.993 -13.513 12.822 1.00 88.12 798 VAL A CA 1
ATOM 6030 C C . VAL A 1 798 ? -21.410 -12.228 13.417 1.00 88.12 798 VAL A C 1
ATOM 6032 O O . VAL A 1 798 ? -22.077 -11.558 14.203 1.00 88.12 798 VAL A O 1
ATOM 6035 N N . LEU A 1 799 ? -20.209 -11.809 12.998 1.00 90.50 799 LEU A N 1
ATOM 6036 C CA . LEU A 1 799 ? -19.521 -10.621 13.529 1.00 90.50 799 LEU A CA 1
ATOM 6037 C C . LEU A 1 799 ? -20.076 -9.278 13.012 1.00 90.50 799 LEU A C 1
ATOM 6039 O O . LEU A 1 799 ? -19.705 -8.216 13.541 1.00 90.50 799 LEU A O 1
ATOM 6043 N N . SER A 1 800 ? -21.001 -9.288 12.048 1.00 87.69 800 SER A N 1
ATOM 6044 C CA . SER A 1 800 ? -21.832 -8.130 11.693 1.00 87.69 800 SER A CA 1
ATOM 6045 C C . SER A 1 800 ? -23.091 -8.011 12.566 1.00 87.69 800 SER A C 1
ATOM 6047 O O . SER A 1 800 ? -23.605 -6.901 12.756 1.00 87.69 800 SER A O 1
ATOM 6049 N N . GLY A 1 801 ? -23.511 -9.123 13.180 1.00 83.44 801 GLY A N 1
ATOM 6050 C CA . GLY A 1 801 ? -24.602 -9.235 14.152 1.00 83.44 801 GLY A CA 1
ATOM 6051 C C . GLY A 1 801 ? -25.812 -10.013 13.634 1.00 83.44 801 GLY A C 1
ATOM 6052 O O . GLY A 1 801 ? -26.860 -10.013 14.278 1.00 83.44 801 GLY A O 1
ATOM 6053 N N . ARG A 1 802 ? -25.706 -10.669 12.474 1.00 81.06 802 ARG A N 1
ATOM 6054 C CA . ARG A 1 802 ? -26.776 -11.500 11.915 1.00 81.06 802 ARG A CA 1
ATOM 6055 C C . ARG A 1 802 ? -26.877 -12.799 12.722 1.00 81.06 802 ARG A C 1
ATOM 6057 O O . ARG A 1 802 ? -26.016 -13.664 12.609 1.00 81.06 802 ARG A O 1
ATOM 6064 N N . ARG A 1 803 ? -27.937 -12.960 13.522 1.00 69.88 803 ARG A N 1
ATOM 6065 C CA . ARG A 1 803 ? -28.301 -14.274 14.081 1.00 69.88 803 ARG A CA 1
ATOM 6066 C C . ARG A 1 803 ? -28.948 -15.131 12.996 1.00 69.88 803 ARG A C 1
ATOM 6068 O O . ARG A 1 803 ? -29.873 -14.679 12.322 1.00 69.88 803 ARG A O 1
ATOM 6075 N N . THR A 1 804 ? -28.463 -16.357 12.843 1.00 59.62 804 THR A N 1
ATOM 6076 C CA . THR A 1 804 ? -29.081 -17.400 12.016 1.00 59.62 804 THR A CA 1
ATOM 6077 C C . THR A 1 804 ? -29.915 -18.323 12.897 1.00 59.62 804 THR A C 1
ATOM 6079 O O . THR A 1 804 ? -29.458 -18.710 13.967 1.00 59.62 804 THR A O 1
ATOM 6082 N N . ASP A 1 805 ? -31.105 -18.714 12.437 1.00 48.84 805 ASP A N 1
ATOM 6083 C CA . ASP A 1 805 ? -32.001 -19.625 13.174 1.00 48.84 805 ASP A CA 1
ATOM 6084 C C . ASP A 1 805 ? -31.568 -21.118 13.081 1.00 48.84 805 ASP A C 1
ATOM 6086 O O . ASP A 1 805 ? -32.270 -21.991 13.582 1.00 48.84 805 ASP A O 1
ATOM 6090 N N . ASP A 1 806 ? -30.429 -21.419 12.435 1.00 45.84 806 ASP A N 1
ATOM 6091 C CA . ASP A 1 806 ? -29.943 -22.774 12.111 1.00 45.84 806 ASP A CA 1
ATOM 6092 C C . ASP A 1 806 ? -28.722 -23.192 12.965 1.00 45.84 806 ASP A C 1
ATOM 6094 O O . ASP A 1 806 ? -27.570 -22.881 12.638 1.00 45.84 806 ASP A O 1
ATOM 6098 N N . ASP A 1 807 ? -28.952 -23.990 14.014 1.00 41.25 807 ASP A N 1
ATOM 6099 C CA . ASP A 1 807 ? -27.887 -24.638 14.810 1.00 41.25 807 ASP A CA 1
ATOM 6100 C C . ASP A 1 807 ? -26.958 -25.527 13.953 1.00 41.25 807 ASP A C 1
ATOM 6102 O O . ASP A 1 807 ? -25.781 -25.720 14.274 1.00 41.25 807 ASP A O 1
ATOM 6106 N N . ASP A 1 808 ? -27.458 -26.065 12.834 1.00 38.84 808 ASP A N 1
ATOM 6107 C CA . ASP A 1 808 ? -26.688 -26.942 11.947 1.00 38.84 808 ASP A CA 1
ATOM 6108 C C . ASP A 1 808 ? -25.599 -26.197 11.144 1.00 38.84 808 ASP A C 1
ATOM 6110 O O . ASP A 1 808 ? -24.580 -26.808 10.803 1.00 38.84 808 ASP A O 1
ATOM 6114 N N . GLN A 1 809 ? -25.721 -24.880 10.911 1.00 45.72 809 GLN A N 1
ATOM 6115 C CA . GLN A 1 809 ? -24.608 -24.092 10.349 1.00 45.72 809 GLN A CA 1
ATOM 6116 C C . GLN A 1 809 ? -23.515 -23.824 11.387 1.00 45.72 809 GLN A C 1
ATOM 6118 O O . GLN A 1 809 ? -22.328 -23.903 11.063 1.00 45.72 809 GLN A O 1
ATOM 6123 N N . MET A 1 810 ? -23.890 -23.628 12.653 1.00 45.50 810 MET A N 1
ATOM 6124 C CA . MET A 1 810 ? -22.926 -23.522 13.751 1.00 45.50 810 MET A CA 1
ATOM 6125 C C . MET A 1 810 ? -22.181 -24.850 13.967 1.00 45.50 810 MET A C 1
ATOM 6127 O O . MET A 1 810 ? -20.977 -24.858 14.213 1.00 45.50 810 MET A O 1
ATOM 6131 N N . ARG A 1 811 ? -22.858 -25.994 13.786 1.00 41.19 811 ARG A N 1
ATOM 6132 C CA . ARG A 1 811 ? -22.211 -27.319 13.755 1.00 41.19 811 ARG A CA 1
ATOM 6133 C C . ARG A 1 811 ? -21.260 -27.489 12.574 1.00 41.19 811 ARG A C 1
ATOM 6135 O O . ARG A 1 811 ? -20.235 -28.143 12.741 1.00 41.19 811 ARG A O 1
ATOM 6142 N N . LEU A 1 812 ? -21.558 -26.918 11.405 1.00 39.91 812 LEU A N 1
ATOM 6143 C CA . LEU A 1 812 ? -20.621 -26.895 10.276 1.00 39.91 812 LEU A CA 1
ATOM 6144 C C . LEU A 1 812 ? -19.384 -26.048 10.600 1.00 39.91 812 LEU A C 1
ATOM 6146 O O . LEU A 1 812 ? -18.274 -26.538 10.410 1.00 39.91 812 LEU A O 1
ATOM 6150 N N . PHE A 1 813 ? -19.547 -24.849 11.167 1.00 42.25 813 PHE A N 1
ATOM 6151 C CA . PHE A 1 813 ? -18.421 -24.037 11.647 1.00 42.25 813 PHE A CA 1
ATOM 6152 C C . PHE A 1 813 ? -17.569 -24.805 12.675 1.00 42.25 813 PHE A C 1
ATOM 6154 O O . PHE A 1 813 ? -16.364 -24.954 12.480 1.00 42.25 813 PHE A O 1
ATOM 6161 N N . ASN A 1 814 ? -18.189 -25.408 13.695 1.00 41.03 814 ASN A N 1
ATOM 6162 C CA . ASN A 1 814 ? -17.481 -26.204 14.705 1.00 41.03 814 ASN A CA 1
ATOM 6163 C C . ASN A 1 814 ? -16.792 -27.450 14.108 1.00 41.03 814 ASN A C 1
ATOM 6165 O O . ASN A 1 814 ? -15.705 -27.815 14.547 1.00 41.03 814 ASN A O 1
ATOM 6169 N N . LYS A 1 815 ? -17.367 -28.072 13.071 1.00 35.62 815 LYS A N 1
ATOM 6170 C CA . LYS A 1 815 ? -16.780 -29.213 12.341 1.00 35.62 815 LYS A CA 1
ATOM 6171 C C . LYS A 1 815 ? -15.557 -28.829 11.493 1.00 35.62 815 LYS A C 1
ATOM 6173 O O . LYS A 1 815 ? -14.731 -29.695 11.217 1.00 35.62 815 LYS A O 1
ATOM 6178 N N . TYR A 1 816 ? -15.440 -27.569 11.071 1.00 38.66 816 TYR A N 1
ATOM 6179 C CA . TYR A 1 816 ? -14.263 -27.063 10.352 1.00 38.66 816 TYR A CA 1
ATOM 6180 C C . TYR A 1 816 ? -13.237 -26.377 11.278 1.00 38.66 816 TYR A C 1
ATOM 6182 O O . TYR A 1 816 ? -12.048 -26.434 10.975 1.00 38.66 816 TYR A O 1
ATOM 6190 N N . SER A 1 817 ? -13.655 -25.817 12.423 1.00 35.62 817 SER A N 1
ATOM 6191 C CA . SER A 1 817 ? -12.747 -25.370 13.502 1.00 35.62 817 SER A CA 1
ATOM 6192 C C . SER A 1 817 ? -12.068 -26.566 14.192 1.00 35.62 817 SER A C 1
ATOM 6194 O O . SER A 1 817 ? -10.846 -26.602 14.355 1.00 35.62 817 SER A O 1
ATOM 6196 N N . SER A 1 818 ? -12.837 -27.613 14.508 1.00 31.81 818 SER A N 1
ATOM 6197 C CA . SER A 1 818 ? -12.331 -28.841 15.123 1.00 31.81 818 SER A CA 1
ATOM 6198 C C . SER A 1 818 ? -12.511 -30.052 14.211 1.00 31.81 818 SER A C 1
ATOM 6200 O O . SER A 1 818 ? -13.586 -30.637 14.160 1.00 31.81 818 SER A O 1
ATOM 6202 N N . TYR A 1 819 ? -11.434 -30.463 13.535 1.00 36.31 819 TYR A N 1
ATOM 6203 C CA . TYR A 1 819 ? -11.168 -31.881 13.267 1.00 36.31 819 TYR A CA 1
ATOM 6204 C C . TYR A 1 819 ? -9.690 -32.151 12.962 1.00 36.31 819 TYR A C 1
ATOM 6206 O O . TYR A 1 819 ? -9.073 -31.493 12.122 1.00 36.31 819 TYR A O 1
ATOM 6214 N N . ASP A 1 820 ? -9.149 -33.175 13.620 1.00 27.70 820 ASP A N 1
ATOM 6215 C CA . ASP A 1 820 ? -7.977 -33.909 13.149 1.00 27.70 820 ASP A CA 1
ATOM 6216 C C . ASP A 1 820 ? -8.380 -34.769 11.943 1.00 27.70 820 ASP A C 1
ATOM 6218 O O . ASP A 1 820 ? -9.394 -35.469 11.987 1.00 27.70 820 ASP A O 1
ATOM 6222 N N . MET A 1 821 ? -7.595 -34.752 10.865 1.00 23.38 821 MET A N 1
ATOM 6223 C CA . MET A 1 821 ? -7.807 -35.656 9.733 1.00 23.38 821 MET A CA 1
ATOM 6224 C C . MET A 1 821 ? -6.781 -36.784 9.740 1.00 23.38 821 MET A C 1
ATOM 6226 O O . MET A 1 821 ? -5.637 -36.563 9.365 1.00 23.38 821 MET A O 1
ATOM 6230 N N . LEU A 1 822 ? -7.230 -37.983 10.126 1.00 21.59 822 LEU A N 1
ATOM 6231 C CA . LEU A 1 822 ? -6.945 -39.304 9.530 1.00 21.59 822 LEU A CA 1
ATOM 6232 C C . LEU A 1 822 ? -7.604 -40.397 10.413 1.00 21.59 822 LEU A C 1
ATOM 6234 O O . LEU A 1 822 ? -7.676 -40.201 11.625 1.00 21.59 822 LEU A O 1
ATOM 6238 N N . PRO A 1 823 ? -8.019 -41.575 9.889 1.00 30.02 823 PRO A N 1
ATOM 6239 C CA . PRO A 1 823 ? -8.117 -42.001 8.485 1.00 30.02 823 PRO A CA 1
ATOM 6240 C C . PRO A 1 823 ? -9.525 -42.519 8.080 1.00 30.02 823 PRO A C 1
ATOM 6242 O O . PRO A 1 823 ? -10.314 -42.932 8.925 1.00 30.02 823 PRO A O 1
ATOM 6245 N N . GLY A 1 824 ? -9.815 -42.628 6.771 1.00 21.52 824 GLY A N 1
ATOM 6246 C CA . GLY A 1 824 ? -10.893 -43.519 6.291 1.00 21.52 824 GLY A CA 1
ATOM 6247 C C . GLY A 1 824 ? -11.642 -43.104 5.017 1.00 21.52 824 GLY A C 1
ATOM 6248 O O . GLY A 1 824 ? -12.481 -42.210 5.034 1.00 21.52 824 GLY A O 1
ATOM 6249 N N . TYR A 1 825 ? -11.415 -43.839 3.925 1.00 24.39 825 TYR A N 1
ATOM 6250 C CA . TYR A 1 825 ? -12.231 -43.817 2.700 1.00 24.39 825 TYR A CA 1
ATOM 6251 C C . TYR A 1 825 ? -13.722 -44.127 2.964 1.00 24.39 825 TYR A C 1
ATOM 6253 O O . TYR A 1 825 ? -14.029 -45.183 3.518 1.00 24.39 825 TYR A O 1
ATOM 6261 N N . ASN A 1 826 ? -14.647 -43.334 2.401 1.00 22.70 826 ASN A N 1
ATOM 6262 C CA . ASN A 1 826 ? -15.488 -43.814 1.285 1.00 22.70 826 ASN A CA 1
ATOM 6263 C C . ASN A 1 826 ? -16.384 -42.728 0.660 1.00 22.70 826 ASN A C 1
ATOM 6265 O O . ASN A 1 826 ? -17.014 -41.925 1.347 1.00 22.70 826 ASN A O 1
ATOM 6269 N N . THR A 1 827 ? -16.501 -42.767 -0.666 1.00 35.38 827 THR A N 1
ATOM 6270 C CA . THR A 1 827 ? -17.434 -41.954 -1.457 1.00 35.38 827 THR A CA 1
ATOM 6271 C C . THR A 1 827 ? -18.847 -42.573 -1.492 1.00 35.38 827 THR A C 1
ATOM 6273 O O . THR A 1 827 ? -19.063 -43.706 -1.077 1.00 35.38 827 THR A O 1
ATOM 6276 N N . HIS A 1 828 ? -19.825 -41.819 -2.018 1.00 26.42 828 HIS A N 1
ATOM 6277 C CA . HIS A 1 828 ? -21.238 -42.205 -2.230 1.00 26.42 828 HIS A CA 1
ATOM 6278 C C . HIS A 1 828 ? -22.141 -42.389 -0.985 1.00 26.42 828 HIS A C 1
ATOM 6280 O O . HIS A 1 828 ? -22.361 -43.509 -0.530 1.00 26.42 828 HIS A O 1
ATOM 6286 N N . LYS A 1 829 ? -22.857 -41.316 -0.573 1.00 25.09 829 LYS A N 1
ATOM 6287 C CA . LYS A 1 829 ? -24.278 -41.444 -0.134 1.00 25.09 829 LYS A CA 1
ATOM 6288 C C . LYS A 1 829 ? -25.135 -40.165 -0.066 1.00 25.09 829 LYS A C 1
ATOM 6290 O O . LYS A 1 829 ? -26.337 -40.263 -0.296 1.00 25.09 829 LYS A O 1
ATOM 6295 N N . ASN A 1 830 ? -24.576 -38.972 0.163 1.00 26.97 830 ASN A N 1
ATOM 6296 C CA . ASN A 1 830 ? -25.397 -37.802 0.552 1.00 26.97 830 ASN A CA 1
ATOM 6297 C C . ASN A 1 830 ? -25.957 -36.895 -0.572 1.00 26.97 830 ASN A C 1
ATOM 6299 O O . ASN A 1 830 ? -26.636 -35.918 -0.274 1.00 26.97 830 ASN A O 1
ATOM 6303 N N . ARG A 1 831 ? -25.812 -37.236 -1.863 1.00 25.66 831 ARG A N 1
ATOM 6304 C CA . ARG A 1 831 ? -26.412 -36.463 -2.985 1.00 25.66 831 ARG A CA 1
ATOM 6305 C C . ARG A 1 831 ? -27.942 -36.623 -3.164 1.00 25.66 831 ARG A C 1
ATOM 6307 O O . ARG A 1 831 ? -28.476 -36.192 -4.179 1.00 25.66 831 ARG A O 1
ATOM 6314 N N . ARG A 1 832 ? -28.666 -37.251 -2.225 1.00 26.03 832 ARG A N 1
ATOM 6315 C CA . ARG A 1 832 ? -30.082 -37.663 -2.402 1.00 26.03 832 ARG A CA 1
ATOM 6316 C C . ARG A 1 832 ? -31.136 -36.958 -1.531 1.00 26.03 832 ARG A C 1
ATOM 6318 O O . ARG A 1 832 ? -32.285 -37.380 -1.566 1.00 26.03 832 ARG A O 1
ATOM 6325 N N . ARG A 1 833 ? -30.793 -35.910 -0.766 1.00 26.98 833 ARG A N 1
ATOM 6326 C CA . ARG A 1 833 ? -31.746 -35.226 0.145 1.00 26.98 833 ARG A CA 1
ATOM 6327 C C . ARG A 1 833 ? -32.169 -33.795 -0.226 1.00 26.98 833 ARG A C 1
ATOM 6329 O O . ARG A 1 833 ? -33.026 -33.261 0.461 1.00 26.98 833 ARG A O 1
ATOM 6336 N N . LEU A 1 834 ? -31.659 -33.208 -1.314 1.00 27.02 834 LEU A N 1
ATOM 6337 C CA . LEU A 1 834 ? -31.989 -31.828 -1.732 1.00 27.02 834 LEU A CA 1
ATOM 6338 C C . LEU A 1 834 ? -32.902 -31.723 -2.978 1.00 27.02 834 LEU A C 1
ATOM 6340 O O . LEU A 1 834 ? -32.932 -30.692 -3.636 1.00 27.02 834 LEU A O 1
ATOM 6344 N N . ALA A 1 835 ? -33.627 -32.791 -3.332 1.00 26.05 835 ALA A N 1
ATOM 6345 C CA . ALA A 1 835 ? -34.395 -32.887 -4.584 1.00 26.05 835 ALA A CA 1
ATOM 6346 C C . ALA A 1 835 ? -35.902 -33.154 -4.376 1.00 26.05 835 ALA A C 1
ATOM 6348 O O . ALA A 1 835 ? -36.534 -33.831 -5.182 1.00 26.05 835 ALA A O 1
ATOM 6349 N N . ILE A 1 836 ? -36.475 -32.661 -3.273 1.00 28.14 836 ILE A N 1
ATOM 6350 C CA . ILE A 1 836 ? -37.915 -32.739 -2.983 1.00 28.14 836 ILE A CA 1
ATOM 6351 C C . ILE A 1 836 ? -38.349 -31.409 -2.355 1.00 28.14 836 ILE A C 1
ATOM 6353 O O . ILE A 1 836 ? -38.323 -31.311 -1.137 1.00 28.14 836 ILE A O 1
ATOM 6357 N N . TYR A 1 837 ? -38.676 -30.394 -3.171 1.00 28.75 837 TYR A N 1
ATOM 6358 C CA . TYR A 1 837 ? -39.630 -29.300 -2.858 1.00 28.75 837 TYR A CA 1
ATOM 6359 C C . TYR A 1 837 ? -39.803 -28.295 -4.026 1.00 28.75 837 TYR A C 1
ATOM 6361 O O . TYR A 1 837 ? -39.870 -27.087 -3.830 1.00 28.75 837 TYR A O 1
ATOM 6369 N N . THR A 1 838 ? -39.913 -28.780 -5.266 1.00 27.88 838 THR A N 1
ATOM 6370 C CA . THR A 1 838 ? -40.265 -27.946 -6.432 1.00 27.88 838 THR A CA 1
ATOM 6371 C C . THR A 1 838 ? -41.189 -28.697 -7.383 1.00 27.88 838 THR A C 1
ATOM 6373 O O . THR A 1 838 ? -40.800 -29.088 -8.480 1.00 27.88 838 THR A O 1
ATOM 6376 N N . ASP A 1 839 ? -42.442 -28.893 -6.972 1.00 26.34 839 ASP A N 1
ATOM 6377 C CA . ASP A 1 839 ? -43.494 -29.267 -7.915 1.00 26.34 839 ASP A CA 1
ATOM 6378 C C . ASP A 1 839 ? -44.856 -28.691 -7.502 1.00 26.34 839 ASP A C 1
ATOM 6380 O O . ASP A 1 839 ? -45.153 -28.586 -6.311 1.00 26.34 839 ASP A O 1
ATOM 6384 N N . LYS A 1 840 ? -45.677 -28.354 -8.505 1.00 26.17 840 LYS A N 1
ATOM 6385 C CA . LYS A 1 840 ? -46.947 -27.591 -8.440 1.00 26.17 840 LYS A CA 1
ATOM 6386 C C . LYS A 1 840 ? -46.819 -26.094 -8.093 1.00 26.17 840 LYS A C 1
ATOM 6388 O O . LYS A 1 840 ? -46.876 -25.711 -6.932 1.00 26.17 840 LYS A O 1
ATOM 6393 N N . LEU A 1 841 ? -46.832 -25.244 -9.130 1.00 26.33 841 LEU A N 1
ATOM 6394 C CA . LEU A 1 841 ? -47.972 -24.347 -9.436 1.00 26.33 841 LEU A CA 1
ATOM 6395 C C . LEU A 1 841 ? -47.740 -23.525 -10.733 1.00 26.33 841 LEU A C 1
ATOM 6397 O O . LEU A 1 841 ? -46.898 -22.637 -10.807 1.00 26.33 841 LEU A O 1
ATOM 6401 N N . ARG A 1 842 ? -48.557 -23.820 -11.751 1.00 23.89 842 ARG A N 1
ATOM 6402 C CA . ARG A 1 842 ? -49.011 -22.949 -12.864 1.00 23.89 842 ARG A CA 1
ATOM 6403 C C . ARG A 1 842 ? -50.557 -22.905 -12.760 1.00 23.89 842 ARG A C 1
ATOM 6405 O O . ARG A 1 842 ? -51.076 -23.833 -12.131 1.00 23.89 842 ARG A O 1
ATOM 6412 N N . PRO A 1 843 ? -51.320 -21.949 -13.351 1.00 33.72 843 PRO A N 1
ATOM 6413 C CA . PRO A 1 843 ? -51.062 -21.131 -14.556 1.00 33.72 843 PRO A CA 1
ATOM 6414 C C . PRO A 1 843 ? -51.254 -19.605 -14.267 1.00 33.72 843 PRO A C 1
ATOM 6416 O O . PRO A 1 843 ? -51.022 -19.227 -13.127 1.00 33.72 843 PRO A O 1
ATOM 6419 N N . SER A 1 844 ? -51.584 -18.642 -15.154 1.00 24.28 844 SER A N 1
ATOM 6420 C CA . SER A 1 844 ? -51.988 -18.578 -16.586 1.00 24.28 844 SER A CA 1
ATOM 6421 C C . SER A 1 844 ? -51.761 -17.160 -17.185 1.00 24.28 844 SER A C 1
ATOM 6423 O O . SER A 1 844 ? -51.535 -16.225 -16.432 1.00 24.28 844 SER A O 1
ATOM 6425 N N . ALA A 1 845 ? -51.841 -17.052 -18.527 1.00 25.12 845 ALA A N 1
ATOM 6426 C CA . ALA A 1 845 ? -52.393 -15.982 -19.407 1.00 25.12 845 ALA A CA 1
ATOM 6427 C C . ALA A 1 845 ? -52.746 -14.566 -18.862 1.00 25.12 845 ALA A C 1
ATOM 6429 O O . ALA A 1 845 ? -53.211 -14.445 -17.739 1.00 25.12 845 ALA A O 1
ATOM 6430 N N . SER A 1 846 ? -52.787 -13.461 -19.631 1.00 24.80 846 SER A N 1
ATOM 6431 C CA . SER A 1 846 ? -52.347 -13.034 -20.991 1.00 24.80 846 SER A CA 1
ATOM 6432 C C . SER A 1 846 ? -52.818 -11.564 -21.184 1.00 24.80 846 SER A C 1
ATOM 6434 O O . SER A 1 846 ? -53.818 -11.226 -20.564 1.00 24.80 846 SER A O 1
ATOM 6436 N N . PHE A 1 847 ? -52.202 -10.760 -22.080 1.00 24.34 847 PHE A N 1
ATOM 6437 C CA . PHE A 1 847 ? -52.808 -9.746 -23.006 1.00 24.34 847 PHE A CA 1
ATOM 6438 C C . PHE A 1 847 ? -52.003 -8.441 -23.278 1.00 24.34 847 PHE A C 1
ATOM 6440 O O . PHE A 1 847 ? -51.835 -7.598 -22.409 1.00 24.34 847 PHE A O 1
ATOM 6447 N N . ILE A 1 848 ? -51.694 -8.269 -24.575 1.00 26.50 848 ILE A N 1
ATOM 6448 C CA . ILE A 1 848 ? -51.776 -7.068 -25.444 1.00 26.50 848 ILE A CA 1
ATOM 6449 C C . ILE A 1 848 ? -50.800 -5.864 -25.347 1.00 26.50 848 ILE A C 1
ATOM 6451 O O . ILE A 1 848 ? -50.424 -5.343 -24.307 1.00 26.50 848 ILE A O 1
ATOM 6455 N N . THR A 1 849 ? -50.445 -5.445 -26.567 1.00 27.55 849 THR A N 1
ATOM 6456 C CA . THR A 1 849 ? -49.589 -4.367 -27.095 1.00 27.55 849 THR A CA 1
ATOM 6457 C C . THR A 1 849 ? -50.215 -2.964 -27.122 1.00 27.55 849 THR A C 1
ATOM 6459 O O . THR A 1 849 ? -51.426 -2.845 -27.291 1.00 27.55 849 THR A O 1
ATOM 6462 N N . GLY A 1 850 ? -49.385 -1.910 -27.187 1.00 25.27 850 GLY A N 1
ATOM 6463 C CA . GLY A 1 850 ? -49.804 -0.556 -27.589 1.00 25.27 850 GLY A CA 1
ATOM 6464 C C . GLY A 1 850 ? -48.629 0.389 -27.898 1.00 25.27 850 GLY A C 1
ATOM 6465 O O . GLY A 1 850 ? -47.731 0.539 -27.079 1.00 25.27 850 GLY A O 1
ATOM 6466 N N . ILE A 1 851 ? -48.632 1.009 -29.082 1.00 28.62 851 ILE A N 1
ATOM 6467 C CA . ILE A 1 851 ? -47.642 1.988 -29.593 1.00 28.62 851 ILE A CA 1
ATOM 6468 C C . ILE A 1 851 ? -48.228 3.415 -29.456 1.00 28.62 851 ILE A C 1
ATOM 6470 O O . ILE A 1 851 ? -49.453 3.532 -29.470 1.00 28.62 851 ILE A O 1
ATOM 6474 N N . THR A 1 852 ? -47.410 4.488 -29.389 1.00 25.98 852 THR A N 1
ATOM 6475 C CA . THR A 1 852 ? -47.419 5.690 -30.297 1.00 25.98 852 THR A CA 1
ATOM 6476 C C . THR A 1 852 ? -46.673 6.917 -29.710 1.00 25.98 852 THR A C 1
ATOM 6478 O O . THR A 1 852 ? -46.523 7.065 -28.503 1.00 25.98 852 THR A O 1
ATOM 6481 N N . VAL A 1 853 ? -46.167 7.763 -30.617 1.00 27.27 853 VAL A N 1
ATOM 6482 C CA . VAL A 1 853 ? -45.317 8.972 -30.487 1.00 27.27 853 VAL A CA 1
ATOM 6483 C C . VAL A 1 853 ? -46.149 10.274 -30.504 1.00 27.27 853 VAL A C 1
ATOM 6485 O O . VAL A 1 853 ? -47.165 10.273 -31.190 1.00 27.27 853 VAL A O 1
ATOM 6488 N N . ALA A 1 854 ? -45.697 11.384 -29.877 1.00 25.67 854 ALA A N 1
ATOM 6489 C CA . ALA A 1 854 ? -45.790 12.781 -30.396 1.00 25.67 854 ALA A CA 1
ATOM 6490 C C . ALA A 1 854 ? -45.279 13.865 -29.401 1.00 25.67 854 ALA A C 1
ATOM 6492 O O . ALA A 1 854 ? -45.142 13.604 -28.209 1.00 25.67 854 ALA A O 1
ATOM 6493 N N . SER A 1 855 ? -45.017 15.081 -29.910 1.00 26.30 855 SER A N 1
ATOM 6494 C CA . SER A 1 855 ? -44.297 16.202 -29.253 1.00 26.30 855 SER A CA 1
ATOM 6495 C C . SER A 1 855 ? -45.115 17.521 -29.197 1.00 26.30 855 SER A C 1
ATOM 6497 O O . SER A 1 855 ? -46.192 17.567 -29.785 1.00 26.30 855 SER A O 1
ATOM 6499 N N . VAL A 1 856 ? -44.533 18.603 -28.619 1.00 25.88 856 VAL A N 1
ATOM 6500 C CA . VAL A 1 856 ? -44.634 20.068 -28.972 1.00 25.88 856 VAL A CA 1
ATOM 6501 C C . VAL A 1 856 ? -44.876 21.062 -27.790 1.00 25.88 856 VAL A C 1
ATOM 6503 O O . VAL A 1 856 ? -45.503 20.734 -26.792 1.00 25.88 856 VAL A O 1
ATOM 6506 N N . LEU A 1 857 ? -44.285 22.268 -27.940 1.00 25.39 857 LEU A N 1
ATOM 6507 C CA . LEU A 1 857 ? -44.110 23.463 -27.070 1.00 25.39 857 LEU A CA 1
ATOM 6508 C C . LEU A 1 857 ? -45.381 24.272 -26.685 1.00 25.39 857 LEU A C 1
ATOM 6510 O O . LEU A 1 857 ? -46.394 24.108 -27.346 1.00 25.39 857 LEU A O 1
ATOM 6514 N N . PHE A 1 858 ? -45.251 25.241 -25.742 1.00 24.80 858 PHE A N 1
ATOM 6515 C CA . PHE A 1 858 ? -45.693 26.681 -25.783 1.00 24.80 858 PHE A CA 1
ATOM 6516 C C . PHE A 1 858 ? -45.151 27.426 -24.502 1.00 24.80 858 PHE A C 1
ATOM 6518 O O . PHE A 1 858 ? -45.283 26.857 -23.425 1.00 24.80 858 PHE A O 1
ATOM 6525 N N . THR A 1 859 ? -44.301 28.487 -24.488 1.00 29.61 859 THR A N 1
ATOM 6526 C CA . THR A 1 859 ? -44.494 29.983 -24.616 1.00 29.61 859 THR A CA 1
ATOM 6527 C C . THR A 1 859 ? -45.596 30.634 -23.723 1.00 29.61 859 THR A C 1
ATOM 6529 O O . THR A 1 859 ? -46.618 29.996 -23.522 1.00 29.61 859 THR A O 1
ATOM 6532 N N . PHE A 1 860 ? -45.537 31.871 -23.153 1.00 25.64 860 PHE A N 1
ATOM 6533 C CA . PHE A 1 860 ? -44.631 33.061 -23.228 1.00 25.64 860 PHE A CA 1
ATOM 6534 C C . PHE A 1 860 ? -44.890 34.116 -22.074 1.00 25.64 860 PHE A C 1
ATOM 6536 O O . PHE A 1 860 ? -46.025 34.232 -21.634 1.00 25.64 860 PHE A O 1
ATOM 6543 N N . LEU A 1 861 ? -43.876 34.934 -21.690 1.00 26.42 861 LEU A N 1
ATOM 6544 C CA . LEU A 1 861 ? -43.845 36.389 -21.278 1.00 26.42 861 LEU A CA 1
ATOM 6545 C C . LEU A 1 861 ? -44.825 37.079 -20.267 1.00 26.42 861 LEU A C 1
ATOM 6547 O O . LEU A 1 861 ? -46.037 36.953 -20.391 1.00 26.42 861 LEU A O 1
ATOM 6551 N N . SER A 1 862 ? -44.293 38.019 -19.435 1.00 24.66 862 SER A N 1
ATOM 6552 C CA . SER A 1 862 ? -44.821 39.402 -19.141 1.00 24.66 862 SER A CA 1
ATOM 6553 C C . SER A 1 862 ? -43.920 40.235 -18.168 1.00 24.66 862 SER A C 1
ATOM 6555 O O . SER A 1 862 ? -43.668 39.770 -17.067 1.00 24.66 862 SER A O 1
ATOM 6557 N N . ILE A 1 863 ? -43.273 41.356 -18.565 1.00 27.53 863 ILE A N 1
ATOM 6558 C CA . ILE A 1 863 ? -43.640 42.813 -18.447 1.00 27.53 863 ILE A CA 1
ATOM 6559 C C . ILE A 1 863 ? -42.966 43.625 -17.281 1.00 27.53 863 ILE A C 1
ATOM 6561 O O . ILE A 1 863 ? -43.273 43.426 -16.115 1.00 27.53 863 ILE A O 1
ATOM 6565 N N . PHE A 1 864 ? -42.087 44.574 -17.683 1.00 24.11 864 PHE A N 1
ATOM 6566 C CA . PHE A 1 864 ? -41.697 45.952 -17.222 1.00 24.11 864 PHE A CA 1
ATOM 6567 C C . PHE A 1 864 ? -42.495 46.722 -16.105 1.00 24.11 864 PHE A C 1
ATOM 6569 O O . PHE A 1 864 ? -43.573 46.246 -15.763 1.00 24.11 864 PHE A O 1
ATOM 6576 N N . PRO A 1 865 ? -42.120 47.965 -15.619 1.00 43.88 865 PRO A N 1
ATOM 6577 C CA . PRO A 1 865 ? -41.066 48.934 -16.066 1.00 43.88 865 PRO A CA 1
ATOM 6578 C C . PRO A 1 865 ? -40.269 49.795 -15.009 1.00 43.88 865 PRO A C 1
ATOM 6580 O O . PRO A 1 865 ? -40.648 49.914 -13.851 1.00 43.88 865 PRO A O 1
ATOM 6583 N N . ARG A 1 866 ? -39.324 50.609 -15.548 1.00 24.42 866 ARG A N 1
ATOM 6584 C CA . ARG A 1 866 ? -39.018 52.057 -15.269 1.00 24.42 866 ARG A CA 1
ATOM 6585 C C . ARG A 1 866 ? -37.946 52.509 -14.244 1.00 24.42 866 ARG A C 1
ATOM 6587 O O . ARG A 1 866 ? -38.008 52.217 -13.060 1.00 24.42 866 ARG A O 1
ATOM 6594 N N . ALA A 1 867 ? -37.073 53.405 -14.733 1.00 33.50 867 ALA A N 1
ATOM 6595 C CA . ALA A 1 867 ? -36.142 54.278 -13.997 1.00 33.50 867 ALA A CA 1
ATOM 6596 C C . ALA A 1 867 ? -36.615 55.756 -13.978 1.00 33.50 867 ALA A C 1
ATOM 6598 O O . ALA A 1 867 ? -37.512 56.107 -14.755 1.00 33.50 867 ALA A O 1
ATOM 6599 N N . PRO A 1 868 ? -36.015 56.625 -13.133 1.00 32.75 868 PRO A N 1
ATOM 6600 C CA . PRO A 1 868 ? -35.755 58.042 -13.479 1.00 32.75 868 PRO A CA 1
ATOM 6601 C C . PRO A 1 868 ? -34.339 58.513 -12.949 1.00 32.75 868 PRO A C 1
ATOM 6603 O O . PRO A 1 868 ? -33.542 57.631 -12.633 1.00 32.75 868 PRO A O 1
ATOM 6606 N N . PRO A 1 869 ? -33.901 59.807 -12.948 1.00 31.69 869 PRO A N 1
ATOM 6607 C CA . PRO A 1 869 ? -32.662 60.170 -13.665 1.00 31.69 869 PRO A CA 1
ATOM 6608 C C . PRO A 1 869 ? -31.586 61.002 -12.895 1.00 31.69 869 PRO A C 1
ATOM 6610 O O . PRO A 1 869 ? -31.734 61.368 -11.734 1.00 31.69 869 PRO A O 1
ATOM 6613 N N . SER A 1 870 ? -30.508 61.309 -13.629 1.00 31.27 870 SER A N 1
ATOM 6614 C CA . SER A 1 870 ? -29.305 62.145 -13.384 1.00 31.27 870 SER A CA 1
ATOM 6615 C C . SER A 1 870 ? -29.375 63.432 -12.532 1.00 31.27 870 SER A C 1
ATOM 6617 O O . SER A 1 870 ? -30.340 64.183 -12.643 1.00 31.27 870 SER A O 1
ATOM 6619 N N . ILE A 1 871 ? -28.231 63.796 -11.916 1.00 26.11 871 ILE A N 1
ATOM 6620 C CA . ILE A 1 871 ? -27.707 65.177 -11.714 1.00 26.11 871 ILE A CA 1
ATOM 6621 C C . ILE A 1 871 ? -26.145 65.138 -11.711 1.00 26.11 871 ILE A C 1
ATOM 6623 O O . ILE A 1 871 ? -25.603 64.093 -11.350 1.00 26.11 871 ILE A O 1
ATOM 6627 N N . PRO A 1 872 ? -25.409 66.194 -12.141 1.00 35.97 872 PRO A N 1
ATOM 6628 C CA . PRO A 1 872 ? -23.985 66.093 -12.514 1.00 35.97 872 PRO A CA 1
ATOM 6629 C C . PRO A 1 872 ? -23.000 66.833 -11.584 1.00 35.97 872 PRO A C 1
ATOM 6631 O O . PRO A 1 872 ? -23.388 67.774 -10.899 1.00 35.97 872 PRO A O 1
ATOM 6634 N N . TYR A 1 873 ? -21.705 66.503 -11.682 1.00 24.20 873 TYR A N 1
ATOM 6635 C CA . TYR A 1 873 ? -20.585 67.420 -11.407 1.00 24.20 873 TYR A CA 1
ATOM 6636 C C . TYR A 1 873 ? -19.407 67.106 -12.342 1.00 24.20 873 TYR A C 1
ATOM 6638 O O . TYR A 1 873 ? -19.152 65.944 -12.646 1.00 24.20 873 TYR A O 1
ATOM 6646 N N . ALA A 1 874 ? -18.713 68.145 -12.806 1.00 25.53 874 ALA A N 1
ATOM 6647 C CA . ALA A 1 874 ? -17.563 68.050 -13.705 1.00 25.53 874 ALA A CA 1
ATOM 6648 C C . ALA A 1 874 ? -16.277 68.471 -12.985 1.00 25.53 874 ALA A C 1
ATOM 6650 O O . ALA A 1 874 ? -16.343 69.375 -12.155 1.00 25.53 874 ALA A O 1
ATOM 6651 N N . PHE A 1 875 ? -15.133 67.896 -13.369 1.00 23.78 875 PHE A N 1
ATOM 6652 C CA . PHE A 1 875 ? -13.847 68.601 -13.374 1.00 23.78 875 PHE A CA 1
ATOM 6653 C C . PHE A 1 875 ? -12.882 67.995 -14.413 1.00 23.78 875 PHE A C 1
ATOM 6655 O O . PHE A 1 875 ? -12.618 66.801 -14.391 1.00 23.78 875 PHE A O 1
ATOM 6662 N N . GLU A 1 876 ? -12.454 68.878 -15.318 1.00 22.98 876 GLU A N 1
ATOM 6663 C CA . GLU A 1 876 ? -11.257 68.937 -16.180 1.00 22.98 876 GLU A CA 1
ATOM 6664 C C . GLU A 1 876 ? -10.600 67.664 -16.760 1.00 22.98 876 GLU A C 1
ATOM 6666 O O . GLU A 1 876 ? -10.145 66.758 -16.066 1.00 22.98 876 GLU A O 1
ATOM 6671 N N . GLU A 1 877 ? -10.455 67.683 -18.090 1.00 24.27 877 GLU A N 1
ATOM 6672 C CA . GLU A 1 877 ? -9.656 66.742 -18.876 1.00 24.27 877 GLU A CA 1
ATOM 6673 C C . GLU A 1 877 ? -8.152 66.915 -18.616 1.00 24.27 877 GLU A C 1
ATOM 6675 O O . GLU A 1 877 ? -7.631 68.031 -18.613 1.00 24.27 877 GLU A O 1
ATOM 6680 N N . PHE A 1 878 ? -7.428 65.798 -18.540 1.00 23.16 878 PHE A N 1
ATOM 6681 C CA . PHE A 1 878 ? -5.985 65.769 -18.765 1.00 23.16 878 PHE A CA 1
ATOM 6682 C C . PHE A 1 878 ? -5.683 64.658 -19.774 1.00 23.16 878 PHE A C 1
ATOM 6684 O O . PHE A 1 878 ? -5.773 63.477 -19.443 1.00 23.16 878 PHE A O 1
ATOM 6691 N N . GLN A 1 879 ? -5.363 65.023 -21.018 1.00 28.94 879 GLN A N 1
ATOM 6692 C CA . GLN A 1 879 ? -4.845 64.074 -22.007 1.00 28.94 879 GLN A CA 1
ATOM 6693 C C . GLN A 1 879 ? -3.317 63.992 -21.898 1.00 28.94 879 GLN A C 1
ATOM 6695 O O . GLN A 1 879 ? -2.655 65.024 -22.013 1.00 28.94 879 GLN A O 1
ATOM 6700 N N . PRO A 1 880 ? -2.737 62.789 -21.762 1.00 25.25 880 PRO A N 1
ATOM 6701 C CA . PRO A 1 880 ? -1.356 62.526 -22.134 1.00 25.25 880 PRO A CA 1
ATOM 6702 C C . PRO A 1 880 ? -1.308 61.975 -23.566 1.00 25.25 880 PRO A C 1
ATOM 6704 O O . PRO A 1 880 ? -1.978 60.995 -23.898 1.00 25.25 880 PRO A O 1
ATOM 6707 N N . GLU A 1 881 ? -0.491 62.595 -24.414 1.00 25.45 881 GLU A N 1
ATOM 6708 C CA . GLU A 1 881 ? -0.175 62.082 -25.748 1.00 25.45 881 GLU A CA 1
ATOM 6709 C C . GLU A 1 881 ? 0.590 60.745 -25.673 1.00 25.45 881 GLU A C 1
ATOM 6711 O O . GLU A 1 881 ? 1.247 60.426 -24.679 1.00 25.45 881 GLU A O 1
ATOM 6716 N N . LYS A 1 882 ? 0.539 59.963 -26.759 1.00 29.81 882 LYS A N 1
ATOM 6717 C CA . LYS A 1 882 ? 1.365 58.758 -26.923 1.00 29.81 882 LYS A CA 1
ATOM 6718 C C . LYS A 1 882 ? 2.861 59.120 -26.902 1.00 29.81 882 LYS A C 1
ATOM 6720 O O . LYS A 1 882 ? 3.259 59.968 -27.699 1.00 29.81 882 LYS A O 1
ATOM 6725 N N . PRO A 1 883 ? 3.711 58.417 -26.135 1.00 26.72 883 PRO A N 1
ATOM 6726 C CA . PRO A 1 883 ? 5.145 58.406 -26.377 1.00 26.72 883 PRO A CA 1
ATOM 6727 C C . PRO A 1 883 ? 5.508 57.325 -27.405 1.00 26.72 883 PRO A C 1
ATOM 6729 O O . PRO A 1 883 ? 5.239 56.141 -27.198 1.00 26.72 883 PRO A O 1
ATOM 6732 N N . ASP A 1 884 ? 6.151 57.742 -28.496 1.00 26.89 884 ASP A N 1
ATOM 6733 C CA . ASP A 1 884 ? 6.877 56.849 -29.404 1.00 26.89 884 ASP A CA 1
ATOM 6734 C C . ASP A 1 884 ? 8.074 56.189 -28.699 1.00 26.89 884 ASP A C 1
ATOM 6736 O O . ASP A 1 884 ? 8.683 56.745 -27.780 1.00 26.89 884 ASP A O 1
ATOM 6740 N N . CYS A 1 885 ? 8.468 55.008 -29.172 1.00 38.09 885 CYS A N 1
ATOM 6741 C CA . CYS A 1 885 ? 9.693 54.358 -28.723 1.00 38.09 885 CYS A CA 1
ATOM 6742 C C . CYS A 1 885 ? 10.931 55.089 -29.267 1.00 38.09 885 CYS A C 1
ATOM 6744 O O . CYS A 1 885 ? 11.135 55.072 -30.477 1.00 38.09 885 CYS A O 1
ATOM 6746 N N . LEU A 1 886 ? 11.790 55.629 -28.388 1.00 31.84 886 LEU A N 1
ATOM 6747 C CA . LEU A 1 886 ? 13.268 55.601 -28.474 1.00 31.84 886 LEU A CA 1
ATOM 6748 C C . LEU A 1 886 ? 13.918 56.384 -27.307 1.00 31.84 886 LEU A C 1
ATOM 6750 O O . LEU A 1 886 ? 13.554 57.517 -27.014 1.00 31.84 886 LEU A O 1
ATOM 6754 N N . SER A 1 887 ? 14.958 55.800 -26.700 1.00 37.41 887 SER A N 1
ATOM 6755 C CA . SER A 1 887 ? 15.896 56.419 -25.733 1.00 37.41 887 SER A CA 1
ATOM 6756 C C . SER A 1 887 ? 15.364 56.956 -24.382 1.00 37.41 887 SER A C 1
ATOM 6758 O O . SER A 1 887 ? 15.322 58.158 -24.148 1.00 37.41 887 SER A O 1
ATOM 6760 N N . CYS A 1 888 ? 15.180 56.049 -23.416 1.00 24.75 888 CYS A N 1
ATOM 6761 C CA . CYS A 1 888 ? 15.490 56.265 -21.990 1.00 24.75 888 CYS A CA 1
ATOM 6762 C C . CYS A 1 888 ? 16.137 54.958 -21.474 1.00 24.75 888 CYS A C 1
ATOM 6764 O O . CYS A 1 888 ? 15.586 53.892 -21.711 1.00 24.75 888 CYS A O 1
ATOM 6766 N N . GLY A 1 889 ? 17.300 54.908 -20.823 1.00 32.59 889 GLY A N 1
ATOM 6767 C CA . GLY A 1 889 ? 18.030 55.975 -20.132 1.00 32.59 889 GLY A CA 1
ATOM 6768 C C . GLY A 1 889 ? 17.982 55.797 -18.611 1.00 32.59 889 GLY A C 1
ATOM 6769 O O . GLY A 1 889 ? 17.697 56.760 -17.911 1.00 32.59 889 GLY A O 1
ATOM 6770 N N . LEU A 1 890 ? 18.190 54.573 -18.104 1.00 28.39 890 LEU A N 1
ATOM 6771 C CA . LEU A 1 890 ? 18.212 54.297 -16.662 1.00 28.39 890 LEU A CA 1
ATOM 6772 C C . LEU A 1 890 ? 19.608 54.525 -16.064 1.00 28.39 890 LEU A C 1
ATOM 6774 O O . LEU A 1 890 ? 20.622 54.092 -16.610 1.00 28.39 890 LEU A O 1
ATOM 6778 N N . ASP A 1 891 ? 19.617 55.231 -14.936 1.00 25.58 891 ASP A N 1
ATOM 6779 C CA . ASP A 1 891 ? 20.787 55.738 -14.216 1.00 25.58 891 ASP A CA 1
ATOM 6780 C C . ASP A 1 891 ? 21.575 54.607 -13.509 1.00 25.58 891 ASP A C 1
ATOM 6782 O O . ASP A 1 891 ? 20.974 53.818 -12.772 1.00 25.58 891 ASP A O 1
ATOM 6786 N N . PRO A 1 892 ? 22.910 54.501 -13.676 1.00 29.44 892 PRO A N 1
ATOM 6787 C CA . PRO A 1 892 ? 23.726 53.437 -13.085 1.00 29.44 892 PRO A CA 1
ATOM 6788 C C . PRO A 1 892 ? 24.084 53.667 -11.597 1.00 29.44 892 PRO A C 1
ATOM 6790 O O . PRO A 1 892 ? 25.181 53.302 -11.169 1.00 29.44 892 PRO A O 1
ATOM 6793 N N . THR A 1 893 ? 23.202 54.272 -10.790 1.00 27.48 893 THR A N 1
ATOM 6794 C CA . THR A 1 893 ? 23.503 54.649 -9.390 1.00 27.48 893 THR A CA 1
ATOM 6795 C C . THR A 1 893 ? 22.473 54.209 -8.335 1.00 27.48 893 THR A C 1
ATOM 6797 O O . THR A 1 893 ? 22.093 54.977 -7.454 1.00 27.48 893 THR A O 1
ATOM 6800 N N . VAL A 1 894 ? 22.107 52.919 -8.310 1.00 27.14 894 VAL A N 1
ATOM 6801 C CA . VAL A 1 894 ? 21.473 52.301 -7.123 1.00 27.14 894 VAL A CA 1
ATOM 6802 C C . VAL A 1 894 ? 22.329 51.156 -6.571 1.00 27.14 894 VAL A C 1
ATOM 6804 O O . VAL A 1 894 ? 22.314 50.040 -7.075 1.00 27.14 894 VAL A O 1
ATOM 6807 N N . ALA A 1 895 ? 23.081 51.495 -5.521 1.00 25.05 895 ALA A N 1
ATOM 6808 C CA . ALA A 1 895 ? 23.706 50.641 -4.504 1.00 25.05 895 ALA A CA 1
ATOM 6809 C C . ALA A 1 895 ? 24.124 49.199 -4.886 1.00 25.05 895 ALA A C 1
ATOM 6811 O O . ALA A 1 895 ? 23.355 48.246 -4.778 1.00 25.05 895 ALA A O 1
ATOM 6812 N N . LEU A 1 896 ? 25.431 49.026 -5.116 1.00 30.25 896 LEU A N 1
ATOM 6813 C CA . LEU A 1 896 ? 26.132 47.772 -4.820 1.00 30.25 896 LEU A CA 1
ATOM 6814 C C . LEU A 1 896 ? 25.931 47.415 -3.335 1.00 30.25 896 LEU A C 1
ATOM 6816 O O . LEU A 1 896 ? 26.524 48.062 -2.470 1.00 30.25 896 LEU A O 1
ATOM 6820 N N . ILE A 1 897 ? 25.123 46.393 -3.037 1.00 27.12 897 ILE A N 1
ATOM 6821 C CA . ILE A 1 897 ? 25.001 45.828 -1.686 1.00 27.12 897 ILE A CA 1
ATOM 6822 C C . ILE A 1 897 ? 25.672 44.454 -1.641 1.00 27.12 897 ILE A C 1
ATOM 6824 O O . ILE A 1 897 ? 25.194 43.478 -2.209 1.00 27.12 897 ILE A O 1
ATOM 6828 N N . ASP A 1 898 ? 26.814 44.470 -0.960 1.00 25.16 898 ASP A N 1
ATOM 6829 C CA . ASP A 1 898 ? 27.581 43.396 -0.328 1.00 25.16 898 ASP A CA 1
ATOM 6830 C C . ASP A 1 898 ? 27.344 41.937 -0.771 1.00 25.16 898 ASP A C 1
ATOM 6832 O O . ASP A 1 898 ? 26.407 41.244 -0.364 1.00 25.16 898 ASP A O 1
ATOM 6836 N N . SER A 1 899 ? 28.304 41.419 -1.535 1.00 32.91 899 SER A N 1
ATOM 6837 C CA . SER A 1 899 ? 28.392 40.021 -1.943 1.00 32.91 899 SER A CA 1
ATOM 6838 C C . SER A 1 899 ? 28.933 39.113 -0.824 1.00 32.91 899 SER A C 1
ATOM 6840 O O . SER A 1 899 ? 29.989 38.498 -1.004 1.00 32.91 899 SER A O 1
ATOM 6842 N N . GLN A 1 900 ? 28.243 39.012 0.323 1.00 36.38 900 GLN A N 1
ATOM 6843 C CA . GLN A 1 900 ? 28.534 37.986 1.343 1.00 36.38 900 GLN A CA 1
ATOM 6844 C C . GLN A 1 900 ? 27.445 37.816 2.431 1.00 36.38 900 GLN A C 1
ATOM 6846 O O . GLN A 1 900 ? 27.568 38.325 3.542 1.00 36.38 900 GLN A O 1
ATOM 6851 N N . SER A 1 901 ? 26.406 37.001 2.185 1.00 26.64 901 SER A N 1
ATOM 6852 C CA . SER A 1 901 ? 25.771 36.198 3.259 1.00 26.64 901 SER A CA 1
ATOM 6853 C C . SER A 1 901 ? 24.813 35.090 2.773 1.00 26.64 901 SER A C 1
ATOM 6855 O O . SER A 1 901 ? 23.760 35.354 2.216 1.00 26.64 901 SER A O 1
ATOM 6857 N N . TYR A 1 902 ? 25.159 33.852 3.151 1.00 28.23 902 TYR A N 1
ATOM 6858 C CA . TYR A 1 902 ? 24.281 32.702 3.437 1.00 28.23 902 TYR A CA 1
ATOM 6859 C C . TYR A 1 902 ? 23.546 31.892 2.326 1.00 28.23 902 TYR A C 1
ATOM 6861 O O . TYR A 1 902 ? 22.548 32.298 1.752 1.00 28.23 902 TYR A O 1
ATOM 6869 N N . ILE A 1 903 ? 23.967 30.610 2.276 1.00 29.83 903 ILE A N 1
ATOM 6870 C CA . ILE A 1 903 ? 23.252 29.360 1.903 1.00 29.83 903 ILE A CA 1
ATOM 6871 C C . ILE A 1 903 ? 23.294 28.891 0.429 1.00 29.83 903 ILE A C 1
ATOM 6873 O O . ILE A 1 903 ? 22.380 29.121 -0.345 1.00 29.83 903 ILE A O 1
ATOM 6877 N N . GLN A 1 904 ? 24.341 28.087 0.171 1.00 28.56 904 GLN A N 1
ATOM 6878 C CA . GLN A 1 904 ? 24.422 26.813 -0.585 1.00 28.56 904 GLN A CA 1
ATOM 6879 C C . GLN A 1 904 ? 23.903 26.679 -2.042 1.00 28.56 904 GLN A C 1
ATOM 6881 O O . GLN A 1 904 ? 22.935 27.311 -2.448 1.00 28.56 904 GLN A O 1
ATOM 6886 N N . PRO A 1 905 ? 24.561 25.824 -2.859 1.00 31.56 905 PRO A N 1
ATOM 6887 C CA . PRO A 1 905 ? 24.327 25.777 -4.298 1.00 31.56 905 PRO A CA 1
ATOM 6888 C C . PRO A 1 905 ? 23.078 24.966 -4.655 1.00 31.56 905 PRO A C 1
ATOM 6890 O O . PRO A 1 905 ? 22.943 23.810 -4.253 1.00 31.56 905 PRO A O 1
ATOM 6893 N N . TYR A 1 906 ? 22.217 25.549 -5.487 1.00 31.56 906 TYR A N 1
ATOM 6894 C CA . TYR A 1 906 ? 21.213 24.814 -6.250 1.00 31.56 906 TYR A CA 1
ATOM 6895 C C . TYR A 1 906 ? 21.604 24.853 -7.728 1.00 31.56 906 TYR A C 1
ATOM 6897 O O . TYR A 1 906 ? 21.858 25.926 -8.278 1.00 31.56 906 TYR A O 1
ATOM 6905 N N . GLU A 1 907 ? 21.686 23.687 -8.360 1.00 44.34 907 GLU A N 1
ATOM 6906 C CA . GLU A 1 907 ? 21.895 23.579 -9.802 1.00 44.34 907 GLU A CA 1
ATOM 6907 C C . GLU A 1 907 ? 20.586 23.979 -10.516 1.00 44.34 907 GLU A C 1
ATOM 6909 O O . GLU A 1 907 ? 19.527 23.435 -10.217 1.00 44.34 907 GLU A O 1
ATOM 6914 N N . ASP A 1 908 ? 20.676 24.935 -11.449 1.00 54.16 908 ASP A N 1
ATOM 6915 C CA . ASP A 1 908 ? 19.577 25.555 -12.219 1.00 54.16 908 ASP A CA 1
ATOM 6916 C C . ASP A 1 908 ? 18.642 26.540 -11.450 1.00 54.16 908 ASP A C 1
ATOM 6918 O O . ASP A 1 908 ? 17.661 26.134 -10.813 1.00 54.16 908 ASP A O 1
ATOM 6922 N N . PRO A 1 909 ? 18.855 27.874 -11.566 1.00 58.31 909 PRO A N 1
ATOM 6923 C CA . PRO A 1 909 ? 17.984 28.882 -10.946 1.00 58.31 909 PRO A CA 1
ATOM 6924 C C . PRO A 1 909 ? 16.567 28.936 -11.548 1.00 58.31 909 PRO A C 1
ATOM 6926 O O . PRO A 1 909 ? 15.663 29.497 -10.928 1.00 58.31 909 PRO A O 1
ATOM 6929 N N . GLY A 1 910 ? 16.344 28.339 -12.723 1.00 70.62 910 GLY A N 1
ATOM 6930 C CA . GLY A 1 910 ? 15.045 28.265 -13.393 1.00 70.62 910 GLY A CA 1
ATOM 6931 C C . GLY A 1 910 ? 14.109 27.173 -12.853 1.00 70.62 910 GLY A C 1
ATOM 6932 O O . GLY A 1 910 ? 13.022 26.985 -13.402 1.00 70.62 910 GLY A O 1
ATOM 6933 N N . MET A 1 911 ? 14.525 26.417 -11.832 1.00 82.81 911 MET A N 1
ATOM 6934 C CA . MET A 1 911 ? 13.735 25.329 -11.235 1.00 82.81 911 MET A CA 1
ATOM 6935 C C . MET A 1 911 ? 13.253 25.626 -9.808 1.00 82.81 911 MET A C 1
ATOM 6937 O O . MET A 1 911 ? 12.371 24.927 -9.306 1.00 82.81 911 MET A O 1
ATOM 6941 N N . ASN A 1 912 ? 13.763 26.676 -9.155 1.00 87.50 912 ASN A N 1
ATOM 6942 C CA . ASN A 1 912 ? 13.340 27.039 -7.804 1.00 87.50 912 ASN A CA 1
ATOM 6943 C C . ASN A 1 912 ? 11.954 27.714 -7.809 1.00 87.50 912 ASN A C 1
ATOM 6945 O O . ASN A 1 912 ? 11.820 28.888 -8.149 1.00 87.50 912 ASN A O 1
ATOM 6949 N N . LYS A 1 913 ? 10.918 26.979 -7.394 1.00 91.31 913 LYS A N 1
ATOM 6950 C CA . LYS A 1 913 ? 9.531 27.477 -7.298 1.00 91.31 913 LYS A CA 1
ATOM 6951 C C . LYS A 1 913 ? 9.226 28.217 -5.983 1.00 91.31 913 LYS A C 1
ATOM 6953 O O . LYS A 1 913 ? 8.171 28.839 -5.864 1.00 91.31 913 LYS A O 1
ATOM 6958 N N . HIS A 1 914 ? 10.143 28.205 -5.014 1.00 92.19 914 HIS A N 1
ATOM 6959 C CA . HIS A 1 914 ? 9.956 28.753 -3.662 1.00 92.19 914 HIS A CA 1
ATOM 6960 C C . HIS A 1 914 ? 10.457 30.202 -3.493 1.00 92.19 914 HIS A C 1
ATOM 6962 O O . HIS A 1 914 ? 10.824 30.616 -2.395 1.00 92.19 914 HIS A O 1
ATOM 6968 N N . LEU A 1 915 ? 10.485 30.978 -4.581 1.00 89.81 915 LEU A N 1
ATOM 6969 C CA . LEU A 1 915 ? 10.876 32.392 -4.565 1.00 89.81 915 LEU A CA 1
ATOM 6970 C C . LEU A 1 915 ? 9.796 33.277 -3.915 1.00 89.81 915 LEU A C 1
ATOM 6972 O O . LEU A 1 915 ? 8.607 33.099 -4.192 1.00 89.81 915 LEU A O 1
ATOM 6976 N N . THR A 1 916 ? 10.209 34.249 -3.098 1.00 91.31 916 THR A N 1
ATOM 6977 C CA . THR A 1 916 ? 9.330 35.320 -2.578 1.00 91.31 916 THR A CA 1
ATOM 6978 C C . THR A 1 916 ? 8.925 36.300 -3.686 1.00 91.31 916 THR A C 1
ATOM 6980 O O . THR A 1 916 ? 9.577 36.347 -4.732 1.00 91.31 916 THR A O 1
ATOM 6983 N N . GLU A 1 917 ? 7.903 37.135 -3.480 1.00 89.19 917 GLU A N 1
ATOM 6984 C CA . GLU A 1 917 ? 7.480 38.159 -4.450 1.00 89.19 917 GLU A CA 1
ATOM 6985 C C . GLU A 1 917 ? 8.640 39.106 -4.807 1.00 89.19 917 GLU A C 1
ATOM 6987 O O . GLU A 1 917 ? 8.914 39.328 -5.986 1.00 89.19 917 GLU A O 1
ATOM 6992 N N . SER A 1 918 ? 9.411 39.567 -3.818 1.00 89.31 918 SER A N 1
ATOM 6993 C CA . SER A 1 918 ? 10.613 40.386 -4.048 1.00 89.31 918 SER A CA 1
ATOM 6994 C C . SER A 1 918 ? 11.681 39.660 -4.875 1.00 89.31 918 SER A C 1
ATOM 6996 O O . SER A 1 918 ? 12.321 40.264 -5.736 1.00 89.31 918 SER A O 1
ATOM 6998 N N . GLN A 1 919 ? 11.879 38.355 -4.652 1.00 91.31 919 GLN A N 1
ATOM 6999 C CA . GLN A 1 919 ? 12.804 37.550 -5.456 1.00 91.31 919 GLN A CA 1
ATOM 7000 C C . GLN A 1 919 ? 12.275 37.342 -6.881 1.00 91.31 919 GLN A C 1
ATOM 7002 O O . GLN A 1 919 ? 13.049 37.451 -7.827 1.00 91.31 919 GLN A O 1
ATOM 7007 N N . CYS A 1 920 ? 10.972 37.107 -7.054 1.00 92.12 920 CYS A N 1
ATOM 7008 C CA . CYS A 1 920 ? 10.318 37.020 -8.359 1.00 92.12 920 CYS A CA 1
ATOM 7009 C C . CYS A 1 920 ? 10.469 38.323 -9.165 1.00 92.12 920 CYS A C 1
ATOM 7011 O O . CYS A 1 920 ? 10.834 38.265 -10.339 1.00 92.12 920 CYS A O 1
ATOM 7013 N N . LEU A 1 921 ? 10.238 39.486 -8.544 1.00 90.94 921 LEU A N 1
ATOM 7014 C CA . LEU A 1 921 ? 10.383 40.802 -9.180 1.00 90.94 921 LEU A CA 1
ATOM 7015 C C . LEU A 1 921 ? 11.831 41.078 -9.614 1.00 90.94 921 LEU A C 1
ATOM 7017 O O . LEU A 1 921 ? 12.064 41.491 -10.749 1.00 90.94 921 LEU A O 1
ATOM 7021 N N . ASN A 1 922 ? 12.807 40.787 -8.748 1.00 88.31 922 ASN A N 1
ATOM 7022 C CA . ASN A 1 922 ? 14.229 40.971 -9.057 1.00 88.31 922 ASN A CA 1
ATOM 7023 C C . ASN A 1 922 ? 14.732 39.990 -10.132 1.00 88.31 922 ASN A C 1
ATOM 7025 O O . ASN A 1 922 ? 15.523 40.358 -11.003 1.00 88.31 922 ASN A O 1
ATOM 7029 N N . GLN A 1 923 ? 14.283 38.733 -10.085 1.00 88.69 923 GLN A N 1
ATOM 7030 C CA . GLN A 1 923 ? 14.725 37.693 -11.012 1.00 88.69 923 GLN A CA 1
ATOM 7031 C C . GLN A 1 923 ? 14.109 37.871 -12.408 1.00 88.69 923 GLN A C 1
ATOM 7033 O O . GLN A 1 923 ? 14.807 37.645 -13.403 1.00 88.69 923 GLN A O 1
ATOM 7038 N N . TYR A 1 924 ? 12.850 38.313 -12.501 1.00 93.38 924 TYR A N 1
ATOM 7039 C CA . TYR A 1 924 ? 12.090 38.411 -13.754 1.00 93.38 924 TYR A CA 1
ATOM 7040 C C . TYR A 1 924 ? 11.549 39.835 -14.021 1.00 93.38 924 TYR A C 1
ATOM 7042 O O . TYR A 1 924 ? 10.333 40.036 -14.075 1.00 93.38 924 TYR A O 1
ATOM 7050 N N . PRO A 1 925 ? 12.423 40.840 -14.219 1.00 89.62 925 PRO A N 1
ATOM 7051 C CA . PRO A 1 925 ? 11.996 42.204 -14.514 1.00 89.62 925 PRO A CA 1
ATOM 7052 C C . PRO A 1 925 ? 11.198 42.254 -15.824 1.00 89.62 925 PRO A C 1
ATOM 7054 O O . PRO A 1 925 ? 11.497 41.547 -16.782 1.00 89.62 925 PRO A O 1
ATOM 7057 N N . GLY A 1 926 ? 10.148 43.076 -15.857 1.00 89.56 926 GLY A N 1
ATOM 7058 C CA . GLY A 1 926 ? 9.266 43.227 -17.019 1.00 89.56 926 GLY A CA 1
ATOM 7059 C C . GLY A 1 926 ? 8.315 42.053 -17.290 1.00 89.56 926 GLY A C 1
ATOM 7060 O O . GLY A 1 926 ? 7.327 42.253 -17.988 1.00 89.56 926 GLY A O 1
ATOM 7061 N N . LEU A 1 927 ? 8.526 40.858 -16.721 1.00 95.00 927 LEU A N 1
ATOM 7062 C CA . LEU A 1 927 ? 7.693 39.668 -16.977 1.00 95.00 927 LEU A CA 1
ATOM 7063 C C . LEU A 1 927 ? 6.194 39.904 -16.701 1.00 95.00 927 LEU A C 1
ATOM 7065 O O . LEU A 1 927 ? 5.348 39.351 -17.394 1.00 95.00 927 LEU A O 1
ATOM 7069 N N . PHE A 1 928 ? 5.861 40.744 -15.722 1.00 96.75 928 PHE A N 1
ATOM 7070 C CA . PHE A 1 928 ? 4.493 40.930 -15.221 1.00 96.75 928 PHE A CA 1
ATOM 7071 C C . PHE A 1 928 ? 3.677 42.018 -15.947 1.00 96.75 928 PHE A C 1
ATOM 7073 O O . PHE A 1 928 ? 2.516 42.230 -15.600 1.00 96.75 928 PHE A O 1
ATOM 7080 N N . TYR A 1 929 ? 4.252 42.668 -16.969 1.00 96.62 929 TYR A N 1
ATOM 7081 C CA . TYR A 1 929 ? 3.661 43.800 -17.702 1.00 96.62 929 TYR A CA 1
ATOM 7082 C C . TYR A 1 929 ? 2.195 43.585 -18.118 1.00 96.62 929 TYR A C 1
ATOM 7084 O O . TYR A 1 929 ? 1.352 44.458 -17.921 1.00 96.62 929 TYR A O 1
ATOM 7092 N N . GLU A 1 930 ? 1.865 42.408 -18.655 1.00 94.75 930 GLU A N 1
ATOM 7093 C CA . GLU A 1 930 ? 0.514 42.105 -19.143 1.00 94.75 930 GLU A CA 1
ATOM 7094 C C . GLU A 1 930 ? -0.544 42.027 -18.024 1.00 94.75 930 GLU A C 1
ATOM 7096 O O . GLU A 1 930 ? -1.708 42.354 -18.263 1.00 94.75 930 GLU A O 1
ATOM 7101 N N . ALA A 1 931 ? -0.152 41.656 -16.801 1.00 95.50 931 ALA A N 1
ATOM 7102 C CA . ALA A 1 931 ? -1.021 41.703 -15.623 1.00 95.50 931 ALA A CA 1
ATOM 7103 C C . ALA A 1 931 ? -1.113 43.125 -15.037 1.00 95.50 931 ALA A C 1
ATOM 7105 O O . ALA A 1 931 ? -2.175 43.547 -14.583 1.00 95.50 931 ALA A O 1
ATOM 7106 N N . GLU A 1 932 ? -0.021 43.891 -15.090 1.00 96.62 932 GLU A N 1
ATOM 7107 C CA . GLU A 1 932 ? 0.031 45.279 -14.608 1.00 96.62 932 GLU A CA 1
ATOM 7108 C C . GLU A 1 932 ? -0.793 46.227 -15.502 1.00 96.62 932 GLU A C 1
ATOM 7110 O O . GLU A 1 932 ? -1.508 47.088 -14.983 1.00 96.62 932 GLU A O 1
ATOM 7115 N N . ARG A 1 933 ? -0.819 46.003 -16.827 1.00 95.94 933 ARG A N 1
ATOM 7116 C CA . ARG A 1 933 ? -1.754 46.678 -17.750 1.00 95.94 933 ARG A CA 1
ATOM 7117 C C . ARG A 1 933 ? -3.213 46.412 -17.371 1.00 95.94 933 ARG A C 1
ATOM 7119 O O . ARG A 1 933 ? -4.013 47.345 -17.319 1.00 95.94 933 ARG A O 1
ATOM 7126 N N . ALA A 1 934 ? -3.569 45.151 -17.131 1.00 95.44 934 ALA A N 1
ATOM 7127 C CA . ALA A 1 934 ? -4.944 44.782 -16.812 1.00 95.44 934 ALA A CA 1
ATOM 7128 C C . ALA A 1 934 ? -5.392 45.379 -15.461 1.00 95.44 934 ALA A C 1
ATOM 7130 O O . ALA A 1 934 ? -6.503 45.906 -15.366 1.00 95.44 934 ALA A O 1
ATOM 7131 N N . LEU A 1 935 ? -4.504 45.420 -14.455 1.00 96.81 935 LEU A N 1
ATOM 7132 C CA . LEU A 1 935 ? -4.739 46.165 -13.213 1.00 96.81 935 LEU A CA 1
ATOM 7133 C C . LEU A 1 935 ? -5.025 47.648 -13.484 1.00 96.81 935 LEU A C 1
ATOM 7135 O O . LEU A 1 935 ? -6.013 48.168 -12.964 1.00 96.81 935 LEU A O 1
ATOM 7139 N N . ALA A 1 936 ? -4.201 48.329 -14.287 1.00 95.88 936 ALA A N 1
ATOM 7140 C CA . ALA A 1 936 ? -4.404 49.744 -14.602 1.00 95.88 936 ALA A CA 1
ATOM 7141 C C . ALA A 1 936 ? -5.780 49.987 -15.253 1.00 95.88 936 ALA A C 1
ATOM 7143 O O . ALA A 1 936 ? -6.560 50.800 -14.753 1.00 95.88 936 ALA A O 1
ATOM 7144 N N . TYR A 1 937 ? -6.126 49.200 -16.281 1.00 95.25 937 TYR A N 1
ATOM 7145 C CA . TYR A 1 937 ? -7.415 49.290 -16.978 1.00 95.25 937 TYR A CA 1
ATOM 7146 C C . TYR A 1 937 ? -8.614 49.173 -16.023 1.00 95.25 937 TYR A C 1
ATOM 7148 O O . TYR A 1 937 ? -9.555 49.969 -16.098 1.00 95.25 937 TYR A O 1
ATOM 7156 N N . TRP A 1 938 ? -8.595 48.191 -15.118 1.00 94.69 938 TRP A N 1
ATOM 7157 C CA . TRP A 1 938 ? -9.695 47.977 -14.174 1.00 94.69 938 TRP A CA 1
ATOM 7158 C C . TRP A 1 938 ? -9.705 48.993 -13.030 1.00 94.69 938 TRP A C 1
ATOM 7160 O O . TRP A 1 938 ? -10.786 49.389 -12.594 1.00 94.69 938 TRP A O 1
ATOM 7170 N N . SER A 1 939 ? -8.541 49.477 -12.589 1.00 92.62 939 SER A N 1
ATOM 7171 C CA . SER A 1 939 ? -8.436 50.498 -11.533 1.00 92.62 939 SER A CA 1
ATOM 7172 C C . SER A 1 939 ? -9.063 51.828 -11.959 1.00 92.62 939 SER A C 1
ATOM 7174 O O . SER A 1 939 ? -9.831 52.416 -11.200 1.00 92.62 939 SER A O 1
ATOM 7176 N N . GLU A 1 940 ? -8.828 52.257 -13.204 1.00 92.12 940 GLU A N 1
ATOM 7177 C CA . GLU A 1 940 ? -9.481 53.431 -13.814 1.00 92.12 940 GLU A CA 1
ATOM 7178 C C . GLU A 1 940 ? -11.015 53.314 -13.877 1.00 92.12 940 GLU A C 1
ATOM 7180 O O . GLU A 1 940 ? -11.719 54.321 -13.931 1.00 92.12 940 GLU A O 1
ATOM 7185 N N . ARG A 1 941 ? -11.545 52.084 -13.886 1.00 91.75 941 ARG A N 1
ATOM 7186 C CA . ARG A 1 941 ? -12.972 51.770 -14.086 1.00 91.75 941 ARG A CA 1
ATOM 7187 C C . ARG A 1 941 ? -13.696 51.391 -12.789 1.00 91.75 941 ARG A C 1
ATOM 7189 O O . ARG A 1 941 ? -14.795 50.848 -12.834 1.00 91.75 941 ARG A O 1
ATOM 7196 N N . GLY A 1 942 ? -13.100 51.695 -11.633 1.00 88.88 942 GLY A N 1
ATOM 7197 C CA . GLY A 1 942 ? -13.687 51.421 -10.314 1.00 88.88 942 GLY A CA 1
ATOM 7198 C C . GLY A 1 942 ? -13.560 49.965 -9.848 1.00 88.88 942 GLY A C 1
ATOM 7199 O O . GLY A 1 942 ? -14.184 49.589 -8.857 1.00 88.88 942 GLY A O 1
ATOM 7200 N N . GLY A 1 943 ? -12.744 49.162 -10.533 1.00 92.94 943 GLY A N 1
ATOM 7201 C CA . GLY A 1 943 ? -12.414 47.787 -10.177 1.00 92.94 943 GLY A CA 1
ATOM 7202 C C . GLY A 1 943 ? -13.381 46.711 -10.687 1.00 92.94 943 GLY A C 1
ATOM 7203 O O . GLY A 1 943 ? -14.407 46.952 -11.326 1.00 92.94 943 GLY A O 1
ATOM 7204 N N . ILE A 1 944 ? -13.013 45.466 -10.405 1.00 95.12 944 ILE A N 1
ATOM 7205 C CA . ILE A 1 944 ? -13.731 44.244 -10.764 1.00 95.12 944 ILE A CA 1
ATOM 7206 C C . ILE A 1 944 ? -14.817 43.994 -9.715 1.00 95.12 944 ILE A C 1
ATOM 7208 O O . ILE A 1 944 ? -14.515 43.773 -8.544 1.00 95.12 944 ILE A O 1
ATOM 7212 N N . THR A 1 945 ? -16.085 44.014 -10.127 1.00 93.94 945 THR A N 1
ATOM 7213 C CA . THR A 1 945 ? -17.239 43.764 -9.249 1.00 93.94 945 THR A CA 1
ATOM 7214 C C . THR A 1 945 ? -17.719 42.313 -9.352 1.00 93.94 945 THR A C 1
ATOM 7216 O O . THR A 1 945 ? -17.450 41.635 -10.344 1.00 93.94 945 THR A O 1
ATOM 7219 N N . LEU A 1 946 ? -18.503 41.839 -8.373 1.00 91.44 946 LEU A N 1
ATOM 7220 C CA . LEU A 1 946 ? -19.150 40.519 -8.461 1.00 91.44 946 LEU A CA 1
ATOM 7221 C C . LEU A 1 946 ? -20.053 40.392 -9.700 1.00 91.44 946 LEU A C 1
ATOM 7223 O O . LEU A 1 946 ? -20.012 39.359 -10.355 1.00 91.44 946 LEU A O 1
ATOM 7227 N N . LYS A 1 947 ? -20.766 41.460 -10.100 1.00 90.31 947 LYS A N 1
ATOM 7228 C CA . LYS A 1 947 ? -21.571 41.480 -11.338 1.00 90.31 947 LYS A CA 1
ATOM 7229 C C . LYS A 1 947 ? -20.713 41.150 -12.568 1.00 90.31 947 LYS A C 1
ATOM 7231 O O . LYS A 1 947 ? -21.163 40.422 -13.448 1.00 90.31 947 LYS A O 1
ATOM 7236 N N . HIS A 1 948 ? -19.487 41.677 -12.631 1.00 91.69 948 HIS A N 1
ATOM 7237 C CA . HIS A 1 948 ? -18.574 41.386 -13.737 1.00 91.69 948 HIS A CA 1
ATOM 7238 C C . HIS A 1 948 ? -18.161 39.905 -13.750 1.00 91.69 948 HIS A C 1
ATOM 7240 O O . HIS A 1 948 ? -18.099 39.307 -14.819 1.00 91.69 948 HIS A O 1
ATOM 7246 N N . LEU A 1 949 ? -17.932 39.304 -12.577 1.00 91.12 949 LEU A N 1
ATOM 7247 C CA . LEU A 1 949 ? -17.591 37.884 -12.448 1.00 91.12 949 LEU A CA 1
ATOM 7248 C C . LEU A 1 949 ? -18.754 36.941 -12.736 1.00 91.12 949 LEU A C 1
ATOM 7250 O O . LEU A 1 949 ? -18.553 35.917 -13.380 1.00 91.12 949 LEU A O 1
ATOM 7254 N N . ASP A 1 950 ? -19.961 37.272 -12.287 1.00 90.56 950 ASP A N 1
ATOM 7255 C CA . ASP A 1 950 ? -21.147 36.460 -12.559 1.00 90.56 950 ASP A CA 1
ATOM 7256 C C . ASP A 1 950 ? -21.431 36.429 -14.070 1.00 90.56 950 ASP A C 1
ATOM 7258 O O . ASP A 1 950 ? -21.641 35.355 -14.626 1.00 90.56 950 ASP A O 1
ATOM 7262 N N . LYS A 1 951 ? -21.285 37.570 -14.762 1.00 87.94 951 LYS A N 1
ATOM 7263 C CA . LYS A 1 951 ? -21.344 37.637 -16.231 1.00 87.94 951 LYS A CA 1
ATOM 7264 C C . LYS A 1 951 ? -20.196 36.870 -16.902 1.00 87.94 951 LYS A C 1
ATOM 7266 O O . LYS A 1 951 ? -20.417 36.118 -17.845 1.00 87.94 951 LYS A O 1
ATOM 7271 N N . ALA A 1 952 ? -18.966 37.011 -16.399 1.00 87.69 952 ALA A N 1
ATOM 7272 C CA . ALA A 1 952 ? -17.804 36.274 -16.902 1.00 87.69 952 ALA A CA 1
ATOM 7273 C C . ALA A 1 952 ? -17.966 34.748 -16.810 1.00 87.69 952 ALA A C 1
ATOM 7275 O O . ALA A 1 952 ? -17.411 34.007 -17.625 1.00 87.69 952 ALA A O 1
ATOM 7276 N N . SER A 1 953 ? -18.716 34.285 -15.809 1.00 87.94 953 SER A N 1
ATOM 7277 C CA . SER A 1 953 ? -18.908 32.867 -15.515 1.00 87.94 953 SER A CA 1
ATOM 7278 C C . SER A 1 953 ? -19.731 32.148 -16.588 1.00 87.94 953 SER A C 1
ATOM 7280 O O . SER A 1 953 ? -19.453 30.987 -16.872 1.00 87.94 953 SER A O 1
ATOM 7282 N N . GLU A 1 954 ? -20.635 32.849 -17.285 1.00 85.06 954 GLU A N 1
ATOM 7283 C CA . GLU A 1 954 ? -21.452 32.298 -18.385 1.00 85.06 954 GLU A CA 1
ATOM 7284 C C . GLU A 1 954 ? -20.615 31.678 -19.521 1.00 85.06 954 GLU A C 1
ATOM 7286 O O . GLU A 1 954 ? -21.062 30.749 -20.196 1.00 85.06 954 GLU A O 1
ATOM 7291 N N . LYS A 1 955 ? -19.387 32.177 -19.720 1.00 81.12 955 LYS A N 1
ATOM 7292 C CA . LYS A 1 955 ? -18.423 31.695 -20.723 1.00 81.12 955 LYS A CA 1
ATOM 7293 C C . LYS A 1 955 ? -17.181 31.034 -20.105 1.00 81.12 955 LYS A C 1
ATOM 7295 O O . LYS A 1 955 ? -16.309 30.578 -20.842 1.00 81.12 955 LYS A O 1
ATOM 7300 N N . ALA A 1 956 ? -17.062 30.990 -18.776 1.00 87.75 956 ALA A N 1
ATOM 7301 C CA . ALA A 1 956 ? -15.874 30.483 -18.093 1.00 87.75 956 ALA A CA 1
ATOM 7302 C C . ALA A 1 956 ? -15.750 28.951 -18.164 1.00 87.75 956 ALA A C 1
ATOM 7304 O O . ALA A 1 956 ? -16.733 28.211 -18.147 1.00 87.75 956 ALA A O 1
ATOM 7305 N N . HIS A 1 957 ? -14.509 28.458 -18.161 1.00 89.38 957 HIS A N 1
ATOM 7306 C CA . HIS A 1 957 ? -14.219 27.030 -17.976 1.00 89.38 957 HIS A CA 1
ATOM 7307 C C . HIS A 1 957 ? -14.016 26.672 -16.502 1.00 89.38 957 HIS A C 1
ATOM 7309 O O . HIS A 1 957 ? -14.258 25.528 -16.114 1.00 89.38 957 HIS A O 1
ATOM 7315 N N . GLY A 1 958 ? -13.629 27.647 -15.676 1.00 90.94 958 GLY A N 1
ATOM 7316 C CA . GLY A 1 958 ? -13.582 27.511 -14.225 1.00 90.94 958 GLY A CA 1
ATOM 7317 C C . GLY A 1 958 ? -13.717 28.845 -13.491 1.00 90.94 958 GLY A C 1
ATOM 7318 O O . GLY A 1 958 ? -13.253 29.880 -13.976 1.00 90.94 958 GLY A O 1
ATOM 7319 N N . ARG A 1 959 ? -14.313 28.803 -12.295 1.00 93.38 959 ARG A N 1
ATOM 7320 C CA . ARG A 1 959 ? -14.353 29.909 -11.324 1.00 93.38 959 ARG A CA 1
ATOM 7321 C C . ARG A 1 959 ? -13.670 29.464 -10.036 1.00 93.38 959 ARG A C 1
ATOM 7323 O O . ARG A 1 959 ? -14.026 28.430 -9.467 1.00 93.38 959 ARG A O 1
ATOM 7330 N N . VAL A 1 960 ? -12.677 30.227 -9.595 1.00 95.31 960 VAL A N 1
ATOM 7331 C CA . VAL A 1 960 ? -11.786 29.888 -8.478 1.00 95.31 960 VAL A CA 1
ATOM 7332 C C . VAL A 1 960 ? -11.919 30.928 -7.377 1.00 95.31 960 VAL A C 1
ATOM 7334 O O . VAL A 1 960 ? -11.959 32.128 -7.643 1.00 95.31 960 VAL A O 1
ATOM 7337 N N . VAL A 1 961 ? -11.935 30.453 -6.135 1.00 96.19 961 VAL A N 1
ATOM 7338 C CA . VAL A 1 961 ? -11.846 31.265 -4.922 1.00 96.19 961 VAL A CA 1
ATOM 7339 C C . VAL A 1 961 ? -10.587 30.850 -4.168 1.00 96.19 961 VAL A C 1
ATOM 7341 O O . VAL A 1 961 ? -10.429 29.686 -3.811 1.00 96.19 961 VAL A O 1
ATOM 7344 N N . ILE A 1 962 ? -9.689 31.791 -3.905 1.00 96.19 962 ILE A N 1
ATOM 7345 C CA . ILE A 1 962 ? -8.550 31.615 -3.004 1.00 96.19 962 ILE A CA 1
ATOM 7346 C C . ILE A 1 962 ? -8.878 32.363 -1.718 1.00 96.19 962 ILE A C 1
ATOM 7348 O O . ILE A 1 962 ? -9.210 33.547 -1.749 1.00 96.19 962 ILE A O 1
ATOM 7352 N N . HIS A 1 963 ? -8.808 31.674 -0.582 1.00 94.56 963 HIS A N 1
ATOM 7353 C CA . HIS A 1 963 ? -9.117 32.257 0.718 1.00 94.56 963 HIS A CA 1
ATOM 7354 C C . HIS A 1 963 ? -8.293 31.597 1.827 1.00 94.56 963 HIS A C 1
ATOM 7356 O O . HIS A 1 963 ? -8.326 30.375 1.985 1.00 94.56 963 HIS A O 1
ATOM 7362 N N . ASN A 1 964 ? -7.564 32.395 2.613 1.00 91.38 964 ASN A N 1
ATOM 7363 C CA . ASN A 1 964 ? -6.653 31.940 3.672 1.00 91.38 964 ASN A CA 1
ATOM 7364 C C . ASN A 1 964 ? -5.672 30.852 3.176 1.00 91.38 964 ASN A C 1
ATOM 7366 O O . ASN A 1 964 ? -5.602 29.764 3.748 1.00 91.38 964 ASN A O 1
ATOM 7370 N N . ASN A 1 965 ? -4.963 31.127 2.074 1.00 89.00 965 ASN A N 1
ATOM 7371 C CA . ASN A 1 965 ? -4.058 30.203 1.367 1.00 89.00 965 ASN A CA 1
ATOM 7372 C C . ASN A 1 965 ? -4.692 28.886 0.856 1.00 89.00 965 ASN A C 1
ATOM 7374 O O . ASN A 1 965 ? -3.966 28.010 0.389 1.00 89.00 965 ASN A O 1
ATOM 7378 N N . ARG A 1 966 ? -6.022 28.726 0.893 1.00 92.62 966 ARG A N 1
ATOM 7379 C CA . ARG A 1 966 ? -6.723 27.545 0.362 1.00 92.62 966 ARG A CA 1
ATOM 7380 C C . ARG A 1 966 ? -7.435 27.870 -0.943 1.00 92.62 966 ARG A C 1
ATOM 7382 O O . ARG A 1 966 ? -8.051 28.926 -1.063 1.00 92.62 966 ARG A O 1
ATOM 7389 N N . MET A 1 967 ? -7.367 26.945 -1.895 1.00 95.44 967 MET A N 1
ATOM 7390 C CA . MET A 1 967 ? -8.041 27.039 -3.187 1.00 95.44 967 MET A CA 1
ATOM 7391 C C . MET A 1 967 ? -9.368 26.284 -3.152 1.00 95.44 967 MET A C 1
ATOM 7393 O O . MET A 1 967 ? -9.417 25.124 -2.743 1.00 95.44 967 MET A O 1
ATOM 7397 N N . PHE A 1 968 ? -10.421 26.925 -3.640 1.00 95.31 968 PHE A N 1
ATOM 7398 C CA . PHE A 1 968 ? -11.739 26.346 -3.838 1.00 95.31 968 PHE A CA 1
ATOM 7399 C C . PHE A 1 968 ? -12.162 26.531 -5.298 1.00 95.31 968 PHE A C 1
ATOM 7401 O O . PHE A 1 968 ? -11.905 27.572 -5.908 1.00 95.31 968 PHE A O 1
ATOM 7408 N N . VAL A 1 969 ? -12.820 25.524 -5.861 1.00 93.69 969 VAL A N 1
ATOM 7409 C CA . VAL A 1 969 ? -13.431 25.559 -7.188 1.00 93.69 969 VAL A CA 1
ATOM 7410 C C . VAL A 1 969 ? -14.929 25.764 -6.993 1.00 93.69 969 VAL A C 1
ATOM 7412 O O . VAL A 1 969 ? -15.601 24.951 -6.359 1.00 93.69 969 VAL A O 1
ATOM 7415 N N . LYS A 1 970 ? -15.423 26.895 -7.495 1.00 91.81 970 LYS A N 1
ATOM 7416 C CA . LYS A 1 970 ? -16.814 27.338 -7.364 1.00 91.81 970 LYS A CA 1
ATOM 7417 C C . LYS A 1 970 ? -17.650 26.905 -8.567 1.00 91.81 970 LYS A C 1
ATOM 7419 O O . LYS A 1 970 ? -18.787 26.489 -8.398 1.00 91.81 970 LYS A O 1
ATOM 7424 N N . GLU A 1 971 ? -17.073 26.963 -9.768 1.00 90.38 971 GLU A N 1
ATOM 7425 C CA . GLU A 1 971 ? -17.729 26.551 -11.016 1.00 90.38 971 GLU A CA 1
ATOM 7426 C C . GLU A 1 971 ? -16.735 25.811 -11.922 1.00 90.38 971 GLU A C 1
ATOM 7428 O O . GLU A 1 971 ? -15.542 26.134 -11.931 1.00 90.38 971 GLU A O 1
ATOM 7433 N N . PHE A 1 972 ? -17.218 24.818 -12.676 1.00 89.25 972 PHE A N 1
ATOM 7434 C CA . PHE A 1 972 ? -16.426 24.027 -13.622 1.00 89.25 972 PHE A CA 1
ATOM 7435 C C . PHE A 1 972 ? -17.280 23.571 -14.814 1.00 89.25 972 PHE A C 1
ATOM 7437 O O . PHE A 1 972 ? -18.289 22.880 -14.647 1.00 89.25 972 PHE A O 1
ATOM 7444 N N . SER A 1 973 ? -16.855 23.935 -16.025 1.00 82.25 973 SER A N 1
ATOM 7445 C CA . SER A 1 973 ? -17.537 23.559 -17.266 1.00 82.25 973 SER A CA 1
ATOM 7446 C C . SER A 1 973 ? -17.062 22.192 -17.760 1.00 82.25 973 SER A C 1
ATOM 7448 O O . SER A 1 973 ? -15.881 22.012 -18.044 1.00 82.25 973 SER A O 1
ATOM 7450 N N . HIS A 1 974 ? -17.991 21.244 -17.906 1.00 68.88 974 HIS A N 1
ATOM 7451 C CA . HIS A 1 974 ? -17.710 19.833 -18.218 1.00 68.88 974 HIS A CA 1
ATOM 7452 C C . HIS A 1 974 ? -17.476 19.533 -19.719 1.00 68.88 974 HIS A C 1
ATOM 7454 O O . HIS A 1 974 ? -17.420 18.365 -20.114 1.00 68.88 974 HIS A O 1
ATOM 7460 N N . ASN A 1 975 ? -17.362 20.561 -20.566 1.00 60.97 975 ASN A N 1
ATOM 7461 C CA . ASN A 1 975 ? -17.241 20.441 -22.026 1.00 60.97 975 ASN A CA 1
ATOM 7462 C C . ASN A 1 975 ? -15.929 19.744 -22.473 1.00 60.97 975 ASN A C 1
ATOM 7464 O O . ASN A 1 975 ? -15.001 19.577 -21.683 1.00 60.97 975 ASN A O 1
ATOM 7468 N N . ASP A 1 976 ? -15.810 19.393 -23.763 1.00 47.72 976 ASP A N 1
ATOM 7469 C CA . ASP A 1 976 ? -14.749 18.548 -24.377 1.00 47.72 976 ASP A CA 1
ATOM 7470 C C . ASP A 1 976 ? -13.270 18.986 -24.183 1.00 47.72 976 ASP A C 1
ATOM 7472 O O . ASP A 1 976 ? -12.350 18.371 -24.722 1.00 47.72 976 ASP A O 1
ATOM 7476 N N . VAL A 1 977 ? -13.007 20.045 -23.415 1.00 57.97 977 VAL A N 1
ATOM 7477 C CA . VAL A 1 977 ? -11.682 20.637 -23.155 1.00 57.97 977 VAL A CA 1
ATOM 7478 C C . VAL A 1 977 ? -11.249 20.466 -21.680 1.00 57.97 977 VAL A C 1
ATOM 7480 O O . VAL A 1 977 ? -10.304 21.106 -21.215 1.00 57.97 977 VAL A O 1
ATOM 7483 N N . ASN A 1 978 ? -11.921 19.574 -20.937 1.00 68.56 978 ASN A N 1
ATOM 7484 C CA . ASN A 1 978 ? -11.719 19.312 -19.503 1.00 68.56 978 ASN A CA 1
ATOM 7485 C C . ASN A 1 978 ? -10.240 19.231 -19.071 1.00 68.56 978 ASN A C 1
ATOM 7487 O O . ASN A 1 978 ? -9.847 19.829 -18.071 1.00 68.56 978 ASN A O 1
ATOM 7491 N N . THR A 1 979 ? -9.385 18.535 -19.826 1.00 83.62 979 THR A N 1
ATOM 7492 C CA . THR A 1 979 ? -7.962 18.333 -19.492 1.00 83.62 979 THR A CA 1
ATOM 7493 C C . THR A 1 979 ? -7.151 19.624 -19.374 1.00 83.62 979 THR A C 1
ATOM 7495 O O . THR A 1 979 ? -6.274 19.700 -18.512 1.00 83.62 979 THR A O 1
ATOM 7498 N N . ARG A 1 980 ? -7.459 20.659 -20.167 1.00 86.31 980 ARG A N 1
ATOM 7499 C CA . ARG A 1 980 ? -6.749 21.950 -20.115 1.00 86.31 980 ARG A CA 1
ATOM 7500 C C . ARG A 1 980 ? -7.124 22.747 -18.875 1.00 86.31 980 ARG A C 1
ATOM 7502 O O . ARG A 1 980 ? -6.241 23.232 -18.179 1.00 86.31 980 ARG A O 1
ATOM 7509 N N . ALA A 1 981 ? -8.418 22.814 -18.559 1.00 88.12 981 ALA A N 1
ATOM 7510 C CA . ALA A 1 981 ? -8.899 23.472 -17.346 1.00 88.12 981 ALA A CA 1
ATOM 7511 C C . ALA A 1 981 ? -8.338 22.795 -16.083 1.00 88.12 981 ALA A C 1
ATOM 7513 O O . ALA A 1 981 ? -7.873 23.476 -15.173 1.00 88.12 981 ALA A O 1
ATOM 7514 N N . LEU A 1 982 ? -8.276 21.457 -16.065 1.00 90.38 982 LEU A N 1
ATOM 7515 C CA . LEU A 1 982 ? -7.638 20.687 -14.991 1.00 90.38 982 LEU A CA 1
ATOM 7516 C C . LEU A 1 982 ? -6.136 20.983 -14.841 1.00 90.38 982 LEU A C 1
ATOM 7518 O O . LEU A 1 982 ? -5.651 21.082 -13.714 1.00 90.38 982 LEU A O 1
ATOM 7522 N N . ALA A 1 983 ? -5.407 21.168 -15.943 1.00 90.31 983 ALA A N 1
ATOM 7523 C CA . ALA A 1 983 ? -4.010 21.597 -15.910 1.00 90.31 983 ALA A CA 1
ATOM 7524 C C . ALA A 1 983 ? -3.848 23.054 -15.422 1.00 90.31 983 ALA A C 1
ATOM 7526 O O . ALA A 1 983 ? -2.938 23.323 -14.639 1.00 90.31 983 ALA A O 1
ATOM 7527 N N . THR A 1 984 ? -4.752 23.972 -15.785 1.00 92.00 984 THR A N 1
ATOM 7528 C CA . THR A 1 984 ? -4.776 25.346 -15.243 1.00 92.00 984 THR A CA 1
ATOM 7529 C C . THR A 1 984 ? -5.050 25.362 -13.736 1.00 92.00 984 THR A C 1
ATOM 7531 O O . THR A 1 984 ? -4.302 26.004 -12.999 1.00 92.00 984 THR A O 1
ATOM 7534 N N . PHE A 1 985 ? -6.041 24.608 -13.237 1.00 93.62 985 PHE A N 1
ATOM 7535 C CA . PHE A 1 985 ? -6.273 24.499 -11.790 1.00 93.62 985 PHE A CA 1
ATOM 7536 C C . PHE A 1 985 ? -5.035 23.948 -11.055 1.00 93.62 985 PHE A C 1
ATOM 7538 O O . PHE A 1 985 ? -4.676 24.455 -9.993 1.00 93.62 985 PHE A O 1
ATOM 7545 N N . ALA A 1 986 ? -4.348 22.955 -11.631 1.00 94.19 986 ALA A N 1
ATOM 7546 C CA . ALA A 1 986 ? -3.127 22.397 -11.051 1.00 94.19 986 ALA A CA 1
ATOM 7547 C C . ALA A 1 986 ? -1.952 23.392 -11.031 1.00 94.19 986 ALA A C 1
ATOM 7549 O O . ALA A 1 986 ? -1.223 23.434 -10.041 1.00 94.19 986 ALA A O 1
ATOM 7550 N N . ALA A 1 987 ? -1.803 24.233 -12.060 1.00 94.50 987 ALA A N 1
ATOM 7551 C CA . ALA A 1 987 ? -0.797 25.297 -12.094 1.00 94.50 987 ALA A CA 1
ATOM 7552 C C . ALA A 1 987 ? -1.040 26.367 -11.009 1.00 94.50 987 ALA A C 1
ATOM 7554 O O . ALA A 1 987 ? -0.107 26.760 -10.308 1.00 94.50 987 ALA A O 1
ATOM 7555 N N . ILE A 1 988 ? -2.300 26.784 -10.819 1.00 95.19 988 ILE A N 1
ATOM 7556 C CA . ILE A 1 988 ? -2.706 27.708 -9.744 1.00 95.19 988 ILE A CA 1
ATOM 7557 C C . ILE A 1 988 ? -2.405 27.089 -8.370 1.00 95.19 988 ILE A C 1
ATOM 7559 O O . ILE A 1 988 ? -1.819 27.741 -7.503 1.00 95.19 988 ILE A O 1
ATOM 7563 N N . HIS A 1 989 ? -2.753 25.814 -8.178 1.00 95.81 989 HIS A N 1
ATOM 7564 C CA . HIS A 1 989 ? -2.499 25.110 -6.924 1.00 95.81 989 HIS A CA 1
ATOM 7565 C C . HIS A 1 989 ? -1.003 24.910 -6.642 1.00 95.81 989 HIS A C 1
ATOM 7567 O O . HIS A 1 989 ? -0.578 25.053 -5.498 1.00 95.81 989 HIS A O 1
ATOM 7573 N N . GLU A 1 990 ? -0.175 24.633 -7.656 1.00 94.75 990 GLU A N 1
ATOM 7574 C CA . GLU A 1 990 ? 1.281 24.609 -7.475 1.00 94.75 990 GLU A CA 1
ATOM 7575 C C . GLU A 1 990 ? 1.804 25.977 -7.024 1.00 94.75 990 GLU A C 1
ATOM 7577 O O . GLU A 1 990 ? 2.604 26.036 -6.087 1.00 94.75 990 GLU A O 1
ATOM 7582 N N . ALA A 1 991 ? 1.353 27.070 -7.647 1.00 94.69 991 ALA A N 1
ATOM 7583 C CA . ALA A 1 991 ? 1.806 28.413 -7.296 1.00 94.69 991 ALA A CA 1
ATOM 7584 C C . ALA A 1 991 ? 1.485 28.778 -5.834 1.00 94.69 991 ALA A C 1
ATOM 7586 O O . ALA A 1 991 ? 2.325 29.390 -5.165 1.00 94.69 991 ALA A O 1
ATOM 7587 N N . LEU A 1 992 ? 0.327 28.330 -5.333 1.00 94.25 992 LEU A N 1
ATOM 7588 C CA . LEU A 1 992 ? -0.072 28.406 -3.923 1.00 94.25 992 LEU A CA 1
ATOM 7589 C C . LEU A 1 992 ? 0.801 27.525 -3.017 1.00 94.25 992 LEU A C 1
ATOM 7591 O O . LEU A 1 992 ? 1.418 28.038 -2.087 1.00 94.25 992 LEU A O 1
ATOM 7595 N N . LEU A 1 993 ? 0.891 26.217 -3.293 1.00 93.69 993 LEU A N 1
ATOM 7596 C CA . LEU A 1 993 ? 1.632 25.254 -2.462 1.00 93.69 993 LEU A CA 1
ATOM 7597 C C . LEU A 1 993 ? 3.117 25.589 -2.321 1.00 93.69 993 LEU A C 1
ATOM 7599 O O . LEU A 1 993 ? 3.718 25.343 -1.279 1.00 93.69 993 LEU A O 1
ATOM 7603 N N . THR A 1 994 ? 3.727 26.101 -3.387 1.00 93.06 994 THR A N 1
ATOM 7604 C CA . THR A 1 994 ? 5.156 26.429 -3.398 1.00 93.06 994 THR A CA 1
ATOM 7605 C C . THR A 1 994 ? 5.450 27.813 -2.808 1.00 93.06 994 THR A C 1
ATOM 7607 O O . THR A 1 994 ? 6.620 28.187 -2.716 1.00 93.06 994 THR A O 1
ATOM 7610 N N . SER A 1 995 ? 4.425 28.572 -2.399 1.00 91.06 995 SER A N 1
ATOM 7611 C CA . SER A 1 995 ? 4.580 29.908 -1.819 1.00 91.06 995 SER A CA 1
ATOM 7612 C C . SER A 1 995 ? 5.280 29.879 -0.467 1.00 91.06 995 SER A C 1
ATOM 7614 O O . SER A 1 995 ? 4.946 29.081 0.407 1.00 91.06 995 SER A O 1
ATOM 7616 N N . THR A 1 996 ? 6.208 30.810 -0.268 1.00 87.25 996 THR A N 1
ATOM 7617 C CA . THR A 1 996 ? 6.806 31.120 1.038 1.00 87.25 996 THR A CA 1
ATOM 7618 C C . THR A 1 996 ? 6.056 32.234 1.777 1.00 87.25 996 THR A C 1
ATOM 7620 O O . THR A 1 996 ? 6.337 32.493 2.945 1.00 87.25 996 THR A O 1
ATOM 7623 N N . GLU A 1 997 ? 5.082 32.871 1.119 1.00 89.62 997 GLU A N 1
ATOM 7624 C CA . GLU A 1 997 ? 4.348 34.043 1.603 1.00 89.62 997 GLU A CA 1
ATOM 7625 C C . GLU A 1 997 ? 2.827 33.811 1.584 1.00 89.62 997 GLU A C 1
ATOM 7627 O O . GLU A 1 997 ? 2.308 32.941 0.871 1.00 89.62 997 GLU A O 1
ATOM 7632 N N . ALA A 1 998 ? 2.103 34.582 2.400 1.00 85.44 998 ALA A N 1
ATOM 7633 C CA . ALA A 1 998 ? 0.645 34.540 2.455 1.00 85.44 998 ALA A CA 1
ATOM 7634 C C . ALA A 1 998 ? 0.036 35.070 1.148 1.00 85.44 998 ALA A C 1
ATOM 7636 O O . ALA A 1 998 ? 0.448 36.110 0.640 1.00 85.44 998 ALA A O 1
ATOM 7637 N N . PHE A 1 999 ? -0.962 34.363 0.624 1.00 87.62 999 PHE A N 1
ATOM 7638 C CA . PHE A 1 999 ? -1.678 34.761 -0.581 1.00 87.62 999 PHE A CA 1
ATOM 7639 C C . PHE A 1 999 ? -2.868 35.665 -0.234 1.00 87.62 999 PHE A C 1
ATOM 7641 O O . PHE A 1 999 ? -3.551 35.416 0.765 1.00 87.62 999 PHE A O 1
ATOM 7648 N N . PRO A 1 1000 ? -3.170 36.682 -1.060 1.00 91.56 1000 PRO A N 1
ATOM 7649 C CA . PRO A 1 1000 ? -4.378 37.472 -0.892 1.00 91.56 1000 PRO A CA 1
ATOM 7650 C C . PRO A 1 1000 ? -5.627 36.637 -1.191 1.00 91.56 1000 PRO A C 1
ATOM 7652 O O . PRO A 1 1000 ? -5.611 35.711 -2.005 1.00 91.56 1000 PRO A O 1
ATOM 7655 N N . ASN A 1 1001 ? -6.736 37.006 -0.553 1.00 95.44 1001 ASN A N 1
ATOM 7656 C CA . ASN A 1 1001 ? -8.031 36.403 -0.838 1.00 95.44 1001 ASN A CA 1
ATOM 7657 C C . ASN A 1 1001 ? -8.566 36.965 -2.168 1.00 95.44 1001 ASN A C 1
ATOM 7659 O O . ASN A 1 1001 ? -8.815 38.170 -2.260 1.00 95.44 1001 ASN A O 1
ATOM 7663 N N . VAL A 1 1002 ? -8.771 36.108 -3.173 1.00 96.31 1002 VAL A N 1
ATOM 7664 C CA . VAL A 1 1002 ? -9.249 36.491 -4.519 1.00 96.31 1002 VAL A CA 1
ATOM 7665 C C . VAL A 1 1002 ? -10.333 35.560 -5.051 1.00 96.31 1002 VAL A C 1
ATOM 7667 O O . VAL A 1 1002 ? -10.310 34.362 -4.786 1.00 96.31 1002 VAL A O 1
ATOM 7670 N N . GLU A 1 1003 ? -11.257 36.096 -5.843 1.00 96.19 1003 GLU A N 1
ATOM 7671 C CA . GLU A 1 1003 ? -12.195 35.319 -6.660 1.00 96.19 1003 GLU A CA 1
ATOM 7672 C C . GLU A 1 1003 ? -12.077 35.749 -8.129 1.00 96.19 1003 GLU A C 1
ATOM 7674 O O . GLU A 1 1003 ? -12.071 36.945 -8.430 1.00 96.19 1003 GLU A O 1
ATOM 7679 N N . PHE A 1 1004 ? -11.950 34.780 -9.039 1.00 95.75 1004 PHE A N 1
ATOM 7680 C CA . PHE A 1 1004 ? -11.730 35.018 -10.469 1.00 95.75 1004 PHE A CA 1
ATOM 7681 C C . PHE A 1 1004 ? -12.281 33.887 -11.349 1.00 95.75 1004 PHE A C 1
ATOM 7683 O O . PHE A 1 1004 ? -12.472 32.755 -10.899 1.00 95.75 1004 PHE A O 1
ATOM 7690 N N . THR A 1 1005 ? -12.505 34.189 -12.627 1.00 93.56 1005 THR A N 1
ATOM 7691 C CA . THR A 1 1005 ? -12.865 33.231 -13.684 1.00 93.56 1005 THR A CA 1
ATOM 7692 C C . THR A 1 1005 ? -11.716 33.057 -14.673 1.00 93.56 1005 THR A C 1
ATOM 7694 O O . THR A 1 1005 ? -10.897 33.962 -14.857 1.00 93.56 1005 THR A O 1
ATOM 7697 N N . PHE A 1 1006 ? -11.660 31.907 -15.346 1.00 92.56 1006 PHE A N 1
ATOM 7698 C CA . PHE A 1 1006 ? -10.719 31.678 -16.441 1.00 92.56 1006 PHE A CA 1
ATOM 7699 C C . PHE A 1 1006 ? -11.325 30.891 -17.610 1.00 92.56 1006 PHE A C 1
ATOM 7701 O O . PHE A 1 1006 ? -12.266 30.110 -17.436 1.00 92.56 1006 PHE A O 1
ATOM 7708 N N . GLN A 1 1007 ? -10.755 31.076 -18.803 1.00 88.00 1007 GLN A N 1
ATOM 7709 C CA . GLN A 1 1007 ? -11.143 30.396 -20.044 1.00 88.00 1007 GLN A CA 1
ATOM 7710 C C . GLN A 1 1007 ? -9.938 29.722 -20.714 1.00 88.00 1007 GLN A C 1
ATOM 7712 O O . GLN A 1 1007 ? -8.842 30.276 -20.748 1.00 88.00 1007 GLN A O 1
ATOM 7717 N N . VAL A 1 1008 ? -10.135 28.511 -21.249 1.00 84.50 1008 VAL A N 1
ATOM 7718 C CA . VAL A 1 1008 ? -9.081 27.699 -21.911 1.00 84.50 1008 VAL A CA 1
ATOM 7719 C C . VAL A 1 1008 ? -9.332 27.476 -23.412 1.00 84.50 1008 VAL A C 1
ATOM 7721 O O . VAL A 1 1008 ? -8.812 26.531 -24.019 1.00 84.50 1008 VAL A O 1
ATOM 7724 N N . GLN A 1 1009 ? -10.155 28.343 -23.999 1.00 77.06 1009 GLN A N 1
ATOM 7725 C CA . GLN A 1 1009 ? -10.410 28.471 -25.435 1.00 77.06 1009 GLN A CA 1
ATOM 7726 C C . GLN A 1 1009 ? -9.888 29.832 -25.925 1.00 77.06 1009 GLN A C 1
ATOM 7728 O O . GLN A 1 1009 ? -9.591 30.697 -25.104 1.00 77.06 1009 GLN A O 1
ATOM 7733 N N . ASP A 1 1010 ? -9.770 29.994 -27.247 1.00 68.56 1010 ASP A N 1
ATOM 7734 C CA . ASP A 1 1010 ? -9.409 31.274 -27.876 1.00 68.56 1010 ASP A CA 1
ATOM 7735 C C . ASP A 1 1010 ? -10.410 32.361 -27.454 1.00 68.56 1010 ASP A C 1
ATOM 7737 O O . ASP A 1 1010 ? -11.617 32.098 -27.423 1.00 68.56 1010 ASP A O 1
ATOM 7741 N N . ALA A 1 1011 ? -9.932 33.575 -27.166 1.00 61.53 1011 ALA A N 1
ATOM 7742 C CA . ALA A 1 1011 ? -10.795 34.697 -26.798 1.00 61.53 1011 ALA A CA 1
ATOM 7743 C C . ALA A 1 1011 ? -11.687 35.108 -27.990 1.00 61.53 1011 ALA A C 1
ATOM 7745 O O . ALA A 1 1011 ? -11.245 35.788 -28.919 1.00 61.53 1011 ALA A O 1
ATOM 7746 N N . GLY A 1 1012 ? -12.946 34.658 -27.974 1.00 50.34 1012 GLY A N 1
ATOM 7747 C CA . GLY A 1 1012 ? -13.929 34.854 -29.041 1.00 50.34 1012 GLY A CA 1
ATOM 7748 C C . GLY A 1 1012 ? -15.069 35.795 -28.646 1.00 50.34 1012 GLY A C 1
ATOM 7749 O O . GLY A 1 1012 ? -15.727 35.580 -27.631 1.00 50.34 1012 GLY A O 1
ATOM 7750 N N . ASP A 1 1013 ? -15.313 36.780 -29.512 1.00 49.94 1013 ASP A N 1
ATOM 7751 C CA . ASP A 1 1013 ? -16.355 37.815 -29.460 1.00 49.94 1013 ASP A CA 1
ATOM 7752 C C . ASP A 1 1013 ? -16.271 38.804 -28.281 1.00 49.94 1013 ASP A C 1
ATOM 7754 O O . ASP A 1 1013 ? -16.694 38.536 -27.154 1.00 49.94 1013 ASP A O 1
ATOM 7758 N N . SER A 1 1014 ? -15.785 40.011 -28.597 1.00 51.62 1014 SER A N 1
ATOM 7759 C CA . SER A 1 1014 ? -15.931 41.210 -27.768 1.00 51.62 1014 SER A CA 1
ATOM 7760 C C . SER A 1 1014 ? -17.412 41.519 -27.536 1.00 51.62 1014 SER A C 1
ATOM 7762 O O . SER A 1 1014 ? -18.155 41.742 -28.494 1.00 51.62 1014 SER A O 1
ATOM 7764 N N . GLU A 1 1015 ? -17.837 41.575 -26.278 1.00 55.97 1015 GLU A N 1
ATOM 7765 C CA . GLU A 1 1015 ? -19.162 42.086 -25.917 1.00 55.97 1015 GLU A CA 1
ATOM 7766 C C . GLU A 1 1015 ? -19.159 43.613 -25.775 1.00 55.97 1015 GLU A C 1
ATOM 7768 O O . GLU A 1 1015 ? -18.123 44.218 -25.509 1.00 55.97 1015 GLU A O 1
ATOM 7773 N N . ASP A 1 1016 ? -20.340 44.235 -25.862 1.00 57.28 1016 ASP A N 1
ATOM 7774 C CA . ASP A 1 1016 ? -20.534 45.687 -25.684 1.00 57.28 1016 ASP A CA 1
ATOM 7775 C C . ASP A 1 1016 ? -20.148 46.217 -24.276 1.00 57.28 1016 ASP A C 1
ATOM 7777 O O . ASP A 1 1016 ? -20.147 47.425 -24.037 1.00 57.28 1016 ASP A O 1
ATOM 7781 N N . GLU A 1 1017 ? -19.851 45.333 -23.318 1.00 71.31 1017 GLU A N 1
ATOM 7782 C CA . GLU A 1 1017 ? -19.485 45.646 -21.930 1.00 71.31 1017 GLU A CA 1
ATOM 7783 C C . GLU A 1 1017 ? -18.258 44.794 -21.544 1.00 71.31 1017 GLU A C 1
ATOM 7785 O O . GLU A 1 1017 ? -18.317 43.573 -21.710 1.00 71.31 1017 GLU A O 1
ATOM 7790 N N . PRO A 1 1018 ? -17.162 45.390 -21.026 1.00 80.19 1018 PRO A N 1
ATOM 7791 C CA . PRO A 1 1018 ? -15.911 44.677 -20.761 1.00 80.19 1018 PRO A CA 1
ATOM 7792 C C . PRO A 1 1018 ? -16.062 43.626 -19.654 1.00 80.19 1018 PRO A C 1
ATOM 7794 O O . PRO A 1 1018 ? -16.664 43.886 -18.610 1.00 80.19 1018 PRO A O 1
ATOM 7797 N N . ILE A 1 1019 ? -15.471 42.446 -19.862 1.00 85.19 1019 ILE A N 1
ATOM 7798 C CA . ILE A 1 1019 ? -15.577 41.294 -18.957 1.00 85.19 1019 ILE A CA 1
ATOM 7799 C C . ILE A 1 1019 ? -14.180 40.912 -18.432 1.00 85.19 1019 ILE A C 1
ATOM 7801 O O . ILE A 1 1019 ? -13.313 40.541 -19.219 1.00 85.19 1019 ILE A O 1
ATOM 7805 N N . PRO A 1 1020 ? -13.930 40.961 -17.109 1.00 88.62 1020 PRO A N 1
ATOM 7806 C CA . PRO A 1 1020 ? -12.665 40.550 -16.518 1.00 88.62 1020 PRO A CA 1
ATOM 7807 C C . PRO A 1 1020 ? -12.612 39.025 -16.448 1.00 88.62 1020 PRO A C 1
ATOM 7809 O O . PRO A 1 1020 ? -13.408 38.388 -15.760 1.00 88.62 1020 PRO A O 1
ATOM 7812 N N . THR A 1 1021 ? -11.672 38.418 -17.162 1.00 89.94 1021 THR A N 1
ATOM 7813 C CA . THR A 1 1021 ? -11.446 36.965 -17.164 1.00 89.94 1021 THR A CA 1
ATOM 7814 C C . THR A 1 1021 ? -9.973 36.683 -17.422 1.00 89.94 1021 THR A C 1
ATOM 7816 O O . THR A 1 1021 ? -9.333 37.406 -18.189 1.00 89.94 1021 THR A O 1
ATOM 7819 N N . LEU A 1 1022 ? -9.435 35.637 -16.785 1.00 93.88 1022 LEU A N 1
ATOM 7820 C CA . LEU A 1 1022 ? -8.109 35.124 -17.116 1.00 93.88 1022 LEU A CA 1
ATOM 7821 C C . LEU A 1 1022 ? -8.176 34.302 -18.415 1.00 93.88 1022 LEU A C 1
ATOM 7823 O O . LEU A 1 1022 ? -8.891 33.300 -18.488 1.00 93.88 1022 LEU A O 1
ATOM 7827 N N . VAL A 1 1023 ? -7.421 34.704 -19.431 1.00 90.81 1023 VAL A N 1
ATOM 7828 C CA . VAL A 1 1023 ? -7.408 34.087 -20.768 1.00 90.81 1023 VAL A CA 1
ATOM 7829 C C . VAL A 1 1023 ? -5.987 33.695 -21.184 1.00 90.81 1023 VAL A C 1
ATOM 7831 O O . VAL A 1 1023 ? -5.000 34.209 -20.653 1.00 90.81 1023 VAL A O 1
ATOM 7834 N N . LEU A 1 1024 ? -5.875 32.748 -22.119 1.00 88.56 1024 LEU A N 1
ATOM 7835 C CA . LEU A 1 1024 ? -4.584 32.249 -22.618 1.00 88.56 1024 LEU A CA 1
ATOM 7836 C C . LEU A 1 1024 ? -3.852 33.280 -23.497 1.00 88.56 1024 LEU A C 1
ATOM 7838 O O . LEU A 1 1024 ? -2.616 33.304 -23.534 1.00 88.56 1024 LEU A O 1
ATOM 7842 N N . ASP A 1 1025 ? -4.633 34.101 -24.196 1.00 87.88 1025 ASP A N 1
ATOM 7843 C CA . ASP A 1 1025 ? -4.217 35.108 -25.163 1.00 87.88 1025 ASP A CA 1
ATOM 7844 C C . ASP A 1 1025 ? -5.304 36.188 -25.329 1.00 87.88 1025 ASP A C 1
ATOM 7846 O O . ASP A 1 1025 ? -6.440 36.020 -24.880 1.00 87.88 1025 ASP A O 1
ATOM 7850 N N . ARG A 1 1026 ? -4.931 37.316 -25.940 1.00 89.06 1026 ARG A N 1
ATOM 7851 C CA . ARG A 1 1026 ? -5.818 38.442 -26.283 1.00 89.06 1026 ARG A CA 1
ATOM 7852 C C . ARG A 1 1026 ? -5.359 39.113 -27.573 1.00 89.06 1026 ARG A C 1
ATOM 7854 O O . ARG A 1 1026 ? -4.179 39.018 -27.923 1.00 89.06 1026 ARG A O 1
ATOM 7861 N N . THR A 1 1027 ? -6.214 39.905 -28.203 1.00 87.62 1027 THR A N 1
ATOM 7862 C CA . THR A 1 1027 ? -5.791 40.886 -29.214 1.00 87.62 1027 THR A CA 1
ATOM 7863 C C . THR A 1 1027 ? -5.457 42.251 -28.585 1.00 87.62 1027 THR A C 1
ATOM 7865 O O . THR A 1 1027 ? -5.675 42.500 -27.393 1.00 87.62 1027 THR A O 1
ATOM 7868 N N . ALA A 1 1028 ? -4.851 43.154 -29.363 1.00 86.44 1028 ALA A N 1
ATOM 7869 C CA . ALA A 1 1028 ? -4.422 44.471 -28.876 1.00 86.44 1028 ALA A CA 1
ATOM 7870 C C . ALA A 1 1028 ? -5.594 45.370 -28.422 1.00 86.44 1028 ALA A C 1
ATOM 7872 O O . ALA A 1 1028 ? -5.422 46.191 -27.523 1.00 86.44 1028 ALA A O 1
ATOM 7873 N N . ASP A 1 1029 ? -6.768 45.175 -29.020 1.00 86.69 1029 ASP A N 1
ATOM 7874 C CA . ASP A 1 1029 ? -8.042 45.862 -28.785 1.00 86.69 1029 ASP A CA 1
ATOM 7875 C C . ASP A 1 1029 ? -8.878 45.289 -27.624 1.00 86.69 1029 ASP A C 1
ATOM 7877 O O . ASP A 1 1029 ? -9.940 45.830 -27.335 1.00 86.69 1029 ASP A O 1
ATOM 7881 N N . GLN A 1 1030 ? -8.372 44.270 -26.914 1.00 88.00 1030 GLN A N 1
ATOM 7882 C CA . GLN A 1 1030 ? -8.980 43.672 -25.712 1.00 88.00 1030 GLN A CA 1
ATOM 7883 C C . GLN A 1 1030 ? -8.171 43.999 -24.429 1.00 88.00 1030 GLN A C 1
ATOM 7885 O O . GLN A 1 1030 ? -7.566 43.106 -23.821 1.00 88.00 1030 GLN A O 1
ATOM 7890 N N . PRO A 1 1031 ? -8.044 45.278 -24.016 1.00 89.44 1031 PRO A N 1
ATOM 7891 C CA . PRO A 1 1031 ? -7.253 45.667 -22.845 1.00 89.44 1031 PRO A CA 1
ATOM 7892 C C . PRO A 1 1031 ? -7.823 45.166 -21.505 1.00 89.44 1031 PRO A C 1
ATOM 7894 O O . PRO A 1 1031 ? -7.058 45.068 -20.541 1.00 89.44 1031 PRO A O 1
ATOM 7897 N N . GLU A 1 1032 ? -9.121 44.851 -21.447 1.00 89.62 1032 GLU A N 1
ATOM 7898 C CA . GLU A 1 1032 ? -9.867 44.385 -20.270 1.00 89.62 1032 GLU A CA 1
ATOM 7899 C C . GLU A 1 1032 ? -9.532 42.954 -19.830 1.00 89.62 1032 GLU A C 1
ATOM 7901 O O . GLU A 1 1032 ? -9.740 42.601 -18.663 1.00 89.62 1032 GLU A O 1
ATOM 7906 N N . LEU A 1 1033 ? -9.018 42.135 -20.749 1.00 91.06 1033 LEU A N 1
ATOM 7907 C CA . LEU A 1 1033 ? -8.673 40.743 -20.488 1.00 91.06 1033 LEU A CA 1
ATOM 7908 C C . LEU A 1 1033 ? -7.349 40.634 -19.724 1.00 91.06 1033 LEU A C 1
ATOM 7910 O O . LEU A 1 1033 ? -6.414 41.409 -19.935 1.00 91.06 1033 LEU A O 1
ATOM 7914 N N . TRP A 1 1034 ? -7.253 39.635 -18.849 1.00 94.56 1034 TRP A N 1
ATOM 7915 C CA . TRP A 1 1034 ? -6.059 39.357 -18.052 1.00 94.56 1034 TRP A CA 1
ATOM 7916 C C . TRP A 1 1034 ? -5.351 38.126 -18.612 1.00 94.56 1034 TRP A C 1
ATOM 7918 O O . TRP A 1 1034 ? -5.956 37.062 -18.718 1.00 94.56 1034 TRP A O 1
ATOM 7928 N N . LEU A 1 1035 ? -4.065 38.232 -18.950 1.00 93.50 1035 LEU A N 1
ATOM 7929 C CA . LEU A 1 1035 ? -3.336 37.084 -19.491 1.00 93.50 1035 LEU A CA 1
ATOM 7930 C C . LEU A 1 1035 ? -2.809 36.176 -18.384 1.00 93.50 1035 LEU A C 1
ATOM 7932 O O . LEU A 1 1035 ? -2.121 36.643 -17.471 1.00 93.50 1035 LEU A O 1
ATOM 7936 N N . MET A 1 1036 ? -3.073 34.876 -18.515 1.00 94.00 1036 MET A N 1
ATOM 7937 C CA . MET A 1 1036 ? -2.510 33.822 -17.670 1.00 94.00 1036 MET A CA 1
ATOM 7938 C C . MET A 1 1036 ? -1.493 32.946 -18.426 1.00 94.00 1036 MET A C 1
ATOM 7940 O O . MET A 1 1036 ? -1.543 32.845 -19.656 1.00 94.00 1036 MET A O 1
ATOM 7944 N N . PRO A 1 1037 ? -0.575 32.264 -17.718 1.00 93.62 1037 PRO A N 1
ATOM 7945 C CA . PRO A 1 1037 ? 0.233 31.202 -18.298 1.00 93.62 1037 PRO A CA 1
ATOM 7946 C C . PRO A 1 1037 ? -0.645 30.055 -18.793 1.00 93.62 1037 PRO A C 1
ATOM 7948 O O . PRO A 1 1037 ? -1.493 29.549 -18.056 1.00 93.62 1037 PRO A O 1
ATOM 7951 N N . ASP A 1 1038 ? -0.444 29.636 -20.045 1.00 88.75 1038 ASP A N 1
ATOM 7952 C CA . ASP A 1 1038 ? -1.272 28.582 -20.622 1.00 88.75 1038 ASP A CA 1
ATOM 7953 C C . ASP A 1 1038 ? -1.026 27.217 -19.961 1.00 88.75 1038 ASP A C 1
ATOM 7955 O O . ASP A 1 1038 ? 0.061 26.912 -19.465 1.00 88.75 1038 ASP A O 1
ATOM 7959 N N . PHE A 1 1039 ? -2.054 26.371 -19.982 1.00 88.44 1039 PHE A N 1
ATOM 7960 C CA . PHE A 1 1039 ? -2.074 25.042 -19.366 1.00 88.44 1039 PHE A CA 1
ATOM 7961 C C . PHE A 1 1039 ? -0.867 24.152 -19.747 1.00 88.44 1039 PHE A C 1
ATOM 7963 O O . PHE A 1 1039 ? -0.431 23.321 -18.947 1.00 88.44 1039 PHE A O 1
ATOM 7970 N N . GLY A 1 1040 ? -0.273 24.347 -20.930 1.00 88.69 1040 GLY A N 1
ATOM 7971 C CA . GLY A 1 1040 ? 0.893 23.604 -21.404 1.00 88.69 1040 GLY A CA 1
ATOM 7972 C C . GLY A 1 1040 ? 2.209 23.958 -20.699 1.00 88.69 1040 GLY A C 1
ATOM 7973 O O . GLY A 1 1040 ? 3.176 23.208 -20.844 1.00 88.69 1040 GLY A O 1
ATOM 7974 N N . PHE A 1 1041 ? 2.270 25.052 -19.927 1.00 90.25 1041 PHE A N 1
ATOM 7975 C CA . PHE A 1 1041 ? 3.375 25.311 -18.988 1.00 90.25 1041 PHE A CA 1
ATOM 7976 C C . PHE A 1 1041 ? 3.351 24.357 -17.779 1.00 90.25 1041 PHE A C 1
ATOM 7978 O O . PHE A 1 1041 ? 4.382 24.147 -17.143 1.00 90.25 1041 PHE A O 1
ATOM 7985 N N . TRP A 1 1042 ? 2.204 23.738 -17.486 1.00 90.00 1042 TRP A N 1
ATOM 7986 C CA . TRP A 1 1042 ? 2.097 22.628 -16.540 1.00 90.00 1042 TRP A CA 1
ATOM 7987 C C . TRP A 1 1042 ? 2.265 21.289 -17.269 1.00 90.00 1042 TRP A C 1
ATOM 7989 O O . TRP A 1 1042 ? 3.266 20.592 -17.083 1.00 90.00 1042 TRP A O 1
ATOM 7999 N N . SER A 1 1043 ? 1.315 20.940 -18.140 1.00 87.00 1043 SER A N 1
ATOM 8000 C CA . SER A 1 1043 ? 1.327 19.692 -18.908 1.00 87.00 1043 SER A CA 1
ATOM 8001 C C . SER A 1 1043 ? 0.406 19.774 -20.121 1.00 87.00 1043 SER A C 1
ATOM 8003 O O . SER A 1 1043 ? -0.665 20.375 -20.045 1.00 87.00 1043 SER A O 1
ATOM 8005 N N . TRP A 1 1044 ? 0.793 19.132 -21.227 1.00 83.69 1044 TRP A N 1
ATOM 8006 C CA . TRP A 1 1044 ? -0.055 19.005 -22.417 1.00 83.69 1044 TRP A CA 1
ATOM 8007 C C . TRP A 1 1044 ? -0.285 17.521 -22.775 1.00 83.69 1044 TRP A C 1
ATOM 8009 O O . TRP A 1 1044 ? 0.440 16.954 -23.606 1.00 83.69 1044 TRP A O 1
ATOM 8019 N N . PRO A 1 1045 ? -1.261 16.854 -22.121 1.00 69.12 1045 PRO A N 1
ATOM 8020 C CA . PRO A 1 1045 ? -1.478 15.414 -22.254 1.00 69.12 1045 PRO A CA 1
ATOM 8021 C C . PRO A 1 1045 ? -2.119 14.996 -23.585 1.00 69.12 1045 PRO A C 1
ATOM 8023 O O . PRO A 1 1045 ? -1.806 13.916 -24.082 1.00 69.12 1045 PRO A O 1
ATOM 8026 N N . GLU A 1 1046 ? -2.975 15.822 -24.194 1.00 75.62 1046 GLU A N 1
ATOM 8027 C CA . GLU A 1 1046 ? -3.719 15.480 -25.417 1.00 75.62 1046 GLU A CA 1
ATOM 8028 C C . GLU A 1 1046 ? -2.805 15.170 -26.628 1.00 75.62 1046 GLU A C 1
ATOM 8030 O O . GLU A 1 1046 ? -2.979 14.112 -27.236 1.00 75.62 1046 GLU A O 1
ATOM 8035 N N . PRO A 1 1047 ? -1.787 15.993 -26.965 1.00 71.69 1047 PRO A N 1
ATOM 8036 C CA . PRO A 1 1047 ? -0.767 15.662 -27.961 1.00 71.69 1047 PRO A CA 1
ATOM 8037 C C . PRO A 1 1047 ? 0.394 14.830 -27.384 1.00 71.69 1047 PRO A C 1
ATOM 8039 O O . PRO A 1 1047 ? 1.381 14.613 -28.082 1.00 71.69 1047 PRO A O 1
ATOM 8042 N N . LYS A 1 1048 ? 0.312 14.385 -26.119 1.00 74.06 1048 LYS A N 1
ATOM 8043 C CA . LYS A 1 1048 ? 1.349 13.614 -25.405 1.00 74.06 1048 LYS A CA 1
ATOM 8044 C C . LYS A 1 1048 ? 2.731 14.291 -25.361 1.00 74.06 1048 LYS A C 1
ATOM 8046 O O . LYS A 1 1048 ? 3.755 13.612 -25.362 1.00 74.06 1048 LYS A O 1
ATOM 8051 N N . VAL A 1 1049 ? 2.768 15.624 -25.296 1.00 79.62 1049 VAL A N 1
ATOM 8052 C CA . VAL A 1 1049 ? 4.024 16.402 -25.244 1.00 79.62 1049 VAL A CA 1
ATOM 8053 C C . VAL A 1 1049 ? 4.739 16.242 -23.890 1.00 79.62 1049 VAL A C 1
ATOM 8055 O O . VAL A 1 1049 ? 5.969 16.255 -23.844 1.00 79.62 1049 VAL A O 1
ATOM 8058 N N . GLY A 1 1050 ? 3.980 16.008 -22.814 1.00 83.50 1050 GLY A N 1
ATOM 8059 C CA . GLY A 1 1050 ? 4.491 15.834 -21.448 1.00 83.50 1050 GLY A CA 1
ATOM 8060 C C . GLY A 1 1050 ? 4.387 17.110 -20.611 1.00 83.50 1050 GLY A C 1
ATOM 8061 O O . GLY A 1 1050 ? 3.625 18.023 -20.952 1.00 83.50 1050 GLY A O 1
ATOM 8062 N N . SER A 1 1051 ? 5.135 17.169 -19.508 1.00 89.44 1051 SER A N 1
ATOM 8063 C CA . SER A 1 1051 ? 5.262 18.396 -18.708 1.00 89.44 1051 SER A CA 1
ATOM 8064 C C . SER A 1 1051 ? 6.231 19.396 -19.350 1.00 89.44 1051 SER A C 1
ATOM 8066 O O . SER A 1 1051 ? 7.144 19.021 -20.088 1.00 89.44 1051 SER A O 1
ATOM 8068 N N . PHE A 1 1052 ? 6.074 20.693 -19.071 1.00 89.69 1052 PHE A N 1
ATOM 8069 C CA . PHE A 1 1052 ? 6.974 21.714 -19.631 1.00 89.69 1052 PHE A CA 1
ATOM 8070 C C . PHE A 1 1052 ? 8.434 21.520 -19.182 1.00 89.69 1052 PHE A C 1
ATOM 8072 O O . PHE A 1 1052 ? 9.360 21.686 -19.977 1.00 89.69 1052 PHE A O 1
ATOM 8079 N N . GLY A 1 1053 ? 8.630 21.080 -17.931 1.00 88.75 1053 GLY A N 1
ATOM 8080 C CA . GLY A 1 1053 ? 9.938 20.688 -17.402 1.00 88.75 1053 GLY A CA 1
ATOM 8081 C C . GLY A 1 1053 ? 10.560 19.523 -18.176 1.00 88.75 1053 GLY A C 1
ATOM 8082 O O . GLY A 1 1053 ? 11.713 19.621 -18.581 1.00 88.75 1053 GLY A O 1
ATOM 8083 N N . GLU A 1 1054 ? 9.795 18.468 -18.481 1.00 89.38 1054 GLU A N 1
ATOM 8084 C CA . GLU A 1 1054 ? 10.277 17.355 -19.316 1.00 89.38 1054 GLU A CA 1
ATOM 8085 C C . GLU A 1 1054 ? 10.709 17.805 -20.715 1.00 89.38 1054 GLU A C 1
ATOM 8087 O O . GLU A 1 1054 ? 11.705 17.295 -21.229 1.00 89.38 1054 GLU A O 1
ATOM 8092 N N . VAL A 1 1055 ? 9.991 18.740 -21.348 1.00 88.50 1055 VAL A N 1
ATOM 8093 C CA . VAL A 1 1055 ? 10.373 19.247 -22.678 1.00 88.50 1055 VAL A CA 1
ATOM 8094 C C . VAL A 1 1055 ? 11.677 20.043 -22.605 1.00 88.50 1055 VAL A C 1
ATOM 8096 O O . VAL A 1 1055 ? 12.572 19.809 -23.419 1.00 88.50 1055 VAL A O 1
ATOM 8099 N N . ARG A 1 1056 ? 11.832 20.921 -21.604 1.00 89.19 1056 ARG A N 1
ATOM 8100 C CA . ARG A 1 1056 ? 13.084 21.657 -21.348 1.00 89.19 1056 ARG A CA 1
ATOM 8101 C C . ARG A 1 1056 ? 14.260 20.708 -21.094 1.00 89.19 1056 ARG A C 1
ATOM 8103 O O . ARG A 1 1056 ? 15.335 20.888 -21.669 1.00 89.19 1056 ARG A O 1
ATOM 8110 N N . ASP A 1 1057 ? 14.044 19.677 -20.283 1.00 88.88 1057 ASP A N 1
ATOM 8111 C CA . ASP A 1 1057 ? 15.018 18.626 -19.985 1.00 88.88 1057 ASP A CA 1
ATOM 8112 C C . ASP A 1 1057 ? 15.449 17.859 -21.238 1.00 88.88 1057 ASP A C 1
ATOM 8114 O O . ASP A 1 1057 ? 16.640 17.608 -21.435 1.00 88.88 1057 ASP A O 1
ATOM 8118 N N . LYS A 1 1058 ? 14.491 17.455 -22.081 1.00 91.31 1058 LYS A N 1
ATOM 8119 C CA . LYS A 1 1058 ? 14.760 16.733 -23.332 1.00 91.31 1058 LYS A CA 1
ATOM 8120 C C . LYS A 1 1058 ? 15.520 17.611 -24.322 1.00 91.31 1058 LYS A C 1
ATOM 8122 O O . LYS A 1 1058 ? 16.524 17.150 -24.857 1.00 91.31 1058 LYS A O 1
ATOM 8127 N N . ALA A 1 1059 ? 15.120 18.873 -24.493 1.00 89.94 1059 ALA A N 1
ATOM 8128 C CA . ALA A 1 1059 ? 15.846 19.844 -25.313 1.00 89.94 1059 ALA A CA 1
ATOM 8129 C C . ALA A 1 1059 ? 17.291 20.033 -24.812 1.00 89.94 1059 ALA A C 1
ATOM 8131 O O . ALA A 1 1059 ? 18.236 19.921 -25.589 1.00 89.94 1059 ALA A O 1
ATOM 8132 N N . GLY A 1 1060 ? 17.499 20.202 -23.500 1.00 88.12 1060 GLY A N 1
ATOM 8133 C CA . GLY A 1 1060 ? 18.840 20.270 -22.902 1.00 88.12 1060 GLY A CA 1
ATOM 8134 C C . GLY A 1 1060 ? 19.681 19.007 -23.107 1.00 88.12 1060 GLY A C 1
ATOM 8135 O O . GLY A 1 1060 ? 20.853 19.105 -23.460 1.00 88.12 1060 GLY A O 1
ATOM 8136 N N . LYS A 1 1061 ? 19.086 17.818 -22.955 1.00 89.44 1061 LYS A N 1
ATOM 8137 C CA . LYS A 1 1061 ? 19.741 16.516 -23.200 1.00 89.44 1061 LYS A CA 1
ATOM 8138 C C . LYS A 1 1061 ? 20.014 16.236 -24.681 1.00 89.44 1061 LYS A C 1
ATOM 8140 O O . LYS A 1 1061 ? 20.832 15.364 -24.983 1.00 89.44 1061 LYS A O 1
ATOM 8145 N N . TRP A 1 1062 ? 19.308 16.904 -25.590 1.00 90.75 1062 TRP A N 1
ATOM 8146 C CA . TRP A 1 1062 ? 19.547 16.833 -27.029 1.00 90.75 1062 TRP A CA 1
ATOM 8147 C C . TRP A 1 1062 ? 20.699 17.762 -27.424 1.00 90.75 1062 TRP A C 1
ATOM 8149 O O . TRP A 1 1062 ? 21.620 17.334 -28.115 1.00 90.75 1062 TRP A O 1
ATOM 8159 N N . GLU A 1 1063 ? 20.709 18.995 -26.918 1.00 87.38 1063 GLU A N 1
ATOM 8160 C CA . GLU A 1 1063 ? 21.729 20.007 -27.237 1.00 87.38 1063 GLU A CA 1
ATOM 8161 C C . GLU A 1 1063 ? 23.064 19.772 -26.523 1.00 87.38 1063 GLU A C 1
ATOM 8163 O O . GLU A 1 1063 ? 24.111 20.122 -27.055 1.00 87.38 1063 GLU A O 1
ATOM 8168 N N . SER A 1 1064 ? 23.077 19.066 -25.388 1.00 85.75 1064 SER A N 1
ATOM 8169 C CA . SER A 1 1064 ? 24.329 18.567 -24.799 1.00 85.75 1064 SER A CA 1
ATOM 8170 C C . SER A 1 1064 ? 25.021 17.483 -25.641 1.00 85.75 1064 SER A C 1
ATOM 8172 O O . SER A 1 1064 ? 26.158 17.118 -25.343 1.00 85.75 1064 SER A O 1
ATOM 8174 N N . LYS A 1 1065 ? 24.351 16.963 -26.681 1.00 88.44 1065 LYS A N 1
ATOM 8175 C CA . LYS A 1 1065 ? 24.874 15.949 -27.612 1.00 88.44 1065 LYS A CA 1
ATOM 8176 C C . LYS A 1 1065 ? 25.128 16.473 -29.026 1.00 88.44 1065 LYS A C 1
ATOM 8178 O O . LYS A 1 1065 ? 25.804 15.782 -29.779 1.00 88.44 1065 LYS A O 1
ATOM 8183 N N . HIS A 1 1066 ? 24.590 17.640 -29.382 1.00 88.50 1066 HIS A N 1
ATOM 8184 C CA . HIS A 1 1066 ? 24.677 18.200 -30.730 1.00 88.50 1066 HIS A CA 1
ATOM 8185 C C . HIS A 1 1066 ? 24.988 19.695 -30.661 1.00 88.50 1066 HIS A C 1
ATOM 8187 O O . HIS A 1 1066 ? 24.226 20.491 -30.108 1.00 88.50 1066 HIS A O 1
ATOM 8193 N N . SER A 1 1067 ? 26.108 20.077 -31.258 1.00 88.19 1067 SER A N 1
ATOM 8194 C CA . SER A 1 1067 ? 26.569 21.457 -31.356 1.00 88.19 1067 SER A CA 1
ATOM 8195 C C . SER A 1 1067 ? 25.731 22.288 -32.335 1.00 88.19 1067 SER A C 1
ATOM 8197 O O . SER A 1 1067 ? 25.109 21.774 -33.264 1.00 88.19 1067 SER A O 1
ATOM 8199 N N . TRP A 1 1068 ? 25.786 23.616 -32.191 1.00 91.50 1068 TRP A N 1
ATOM 8200 C CA . TRP A 1 1068 ? 25.175 24.567 -33.133 1.00 91.50 1068 TRP A CA 1
ATOM 8201 C C . TRP A 1 1068 ? 25.571 24.319 -34.607 1.00 91.50 1068 TRP A C 1
ATOM 8203 O O . TRP A 1 1068 ? 24.752 24.490 -35.511 1.00 91.50 1068 TRP A O 1
ATOM 8213 N N . SER A 1 1069 ? 26.809 23.876 -34.850 1.00 89.25 1069 SER A N 1
ATOM 8214 C CA . SER A 1 1069 ? 27.338 23.528 -36.178 1.00 89.25 1069 SER A CA 1
ATOM 8215 C C . SER A 1 1069 ? 26.728 22.269 -36.803 1.00 89.25 1069 SER A C 1
ATOM 8217 O O . SER A 1 1069 ? 26.821 22.103 -38.016 1.00 89.25 1069 SER A O 1
ATOM 8219 N N . GLU A 1 1070 ? 26.113 21.393 -36.008 1.00 91.31 1070 GLU A N 1
ATOM 8220 C CA . GLU A 1 1070 ? 25.467 20.158 -36.480 1.00 91.31 1070 GLU A CA 1
ATOM 8221 C C . GLU A 1 1070 ? 23.973 20.360 -36.787 1.00 91.31 1070 GLU A C 1
ATOM 8223 O O . GLU A 1 1070 ? 23.345 19.496 -37.399 1.00 91.31 1070 GLU A O 1
ATOM 8228 N N . LYS A 1 1071 ? 23.398 21.514 -36.412 1.00 94.38 1071 LYS A N 1
ATOM 8229 C CA . LYS A 1 1071 ? 22.003 21.857 -36.713 1.00 94.38 1071 LYS A CA 1
ATOM 8230 C C . LYS A 1 1071 ? 21.807 22.140 -38.205 1.00 94.38 1071 LYS A C 1
ATOM 8232 O O . LYS A 1 1071 ? 22.582 22.861 -38.833 1.00 94.38 1071 LYS A O 1
ATOM 8237 N N . LEU A 1 1072 ? 20.710 21.634 -38.765 1.00 94.62 1072 LEU A N 1
ATOM 8238 C CA . LEU A 1 1072 ? 20.332 21.833 -40.161 1.00 94.62 1072 LEU A CA 1
ATOM 8239 C C . LEU A 1 1072 ? 20.034 23.323 -40.436 1.00 94.62 1072 LEU A C 1
ATOM 8241 O O . LEU A 1 1072 ? 19.152 23.888 -39.782 1.00 94.62 1072 LEU A O 1
ATOM 8245 N N . PRO A 1 1073 ? 20.679 23.963 -41.434 1.00 94.44 1073 PRO A N 1
ATOM 8246 C CA . PRO A 1 1073 ? 20.451 25.364 -41.803 1.00 94.44 1073 PRO A CA 1
ATOM 8247 C C . PRO A 1 1073 ? 19.173 25.521 -42.648 1.00 94.44 1073 PRO A C 1
ATOM 8249 O O . PRO A 1 1073 ? 19.191 26.052 -43.761 1.00 94.44 1073 PRO A O 1
ATOM 8252 N N . LYS A 1 1074 ? 18.055 24.998 -42.135 1.00 95.94 1074 LYS A N 1
ATOM 8253 C CA . LYS A 1 1074 ? 16.740 24.996 -42.778 1.00 95.94 1074 LYS A CA 1
ATOM 8254 C C . LYS A 1 1074 ? 15.664 25.584 -41.873 1.00 95.94 1074 LYS A C 1
ATOM 8256 O O . LYS A 1 1074 ? 15.751 25.485 -40.651 1.00 95.94 1074 LYS A O 1
ATOM 8261 N N . LEU A 1 1075 ? 14.642 26.145 -42.512 1.00 96.25 1075 LEU A N 1
ATOM 8262 C CA . LEU A 1 1075 ? 13.405 26.622 -41.914 1.00 96.25 1075 LEU A CA 1
ATOM 8263 C C . LEU A 1 1075 ? 12.414 25.472 -41.767 1.00 96.25 1075 LEU A C 1
ATOM 8265 O O . LEU A 1 1075 ? 11.868 25.002 -42.764 1.00 96.25 1075 LEU A O 1
ATOM 8269 N N . PHE A 1 1076 ? 12.181 25.027 -40.537 1.00 95.44 1076 PHE A N 1
ATOM 8270 C CA . PHE A 1 1076 ? 11.350 23.862 -40.265 1.00 95.44 1076 PHE A CA 1
ATOM 8271 C C . PHE A 1 1076 ? 9.938 24.215 -39.792 1.00 95.44 1076 PHE A C 1
ATOM 8273 O O . PHE A 1 1076 ? 9.743 25.029 -38.883 1.00 95.44 1076 PHE A O 1
ATOM 8280 N N . TRP A 1 1077 ? 8.951 23.517 -40.362 1.00 92.56 1077 TRP A N 1
ATOM 8281 C CA . TRP A 1 1077 ? 7.586 23.471 -39.845 1.00 92.56 1077 TRP A CA 1
ATOM 8282 C C . TRP A 1 1077 ? 6.859 22.175 -40.229 1.00 92.56 1077 TRP A C 1
ATOM 8284 O O . TRP A 1 1077 ? 7.019 21.643 -41.331 1.00 92.56 1077 TRP A O 1
ATOM 8294 N N . ARG A 1 1078 ? 5.988 21.717 -39.326 1.00 87.50 1078 ARG A N 1
ATOM 8295 C CA . ARG A 1 1078 ? 5.002 20.643 -39.535 1.00 87.50 1078 ARG A CA 1
ATOM 8296 C C . ARG A 1 1078 ? 3.696 21.046 -38.864 1.00 87.50 1078 ARG A C 1
ATOM 8298 O O . ARG A 1 1078 ? 3.723 21.376 -37.678 1.00 87.50 1078 ARG A O 1
ATOM 8305 N N . GLY A 1 1079 ? 2.563 21.022 -39.563 1.00 79.06 1079 GLY A N 1
ATOM 8306 C CA . GLY A 1 1079 ? 1.273 21.344 -38.942 1.00 79.06 1079 GLY A CA 1
ATOM 8307 C C . GLY A 1 1079 ? 0.048 21.124 -39.827 1.00 79.06 1079 GLY A C 1
ATOM 8308 O O . GLY A 1 1079 ? 0.143 21.065 -41.050 1.00 79.06 1079 GLY A O 1
ATOM 8309 N N . ALA A 1 1080 ? -1.115 20.992 -39.185 1.00 75.19 1080 ALA A N 1
ATOM 8310 C CA . ALA A 1 1080 ? -2.414 20.822 -39.837 1.00 75.19 1080 ALA A CA 1
ATOM 8311 C C . ALA A 1 1080 ? -2.837 22.066 -40.643 1.00 75.19 1080 ALA A C 1
ATOM 8313 O O . ALA A 1 1080 ? -2.564 23.194 -40.212 1.00 75.19 1080 ALA A O 1
ATOM 8314 N N . SER A 1 1081 ? -3.585 21.867 -41.735 1.00 69.56 1081 SER A N 1
ATOM 8315 C CA . SER A 1 1081 ? -4.196 22.951 -42.523 1.00 69.56 1081 SER A CA 1
ATOM 8316 C C . SER A 1 1081 ? -5.162 23.805 -41.687 1.00 69.56 1081 SER A C 1
ATOM 8318 O O . SER A 1 1081 ? -5.026 25.028 -41.644 1.00 69.56 1081 SER A O 1
ATOM 8320 N N . LEU A 1 1082 ? -6.118 23.147 -41.012 1.00 68.88 1082 LEU A N 1
ATOM 8321 C CA . LEU A 1 1082 ? -7.240 23.737 -40.255 1.00 68.88 1082 LEU A CA 1
ATOM 8322 C C . LEU A 1 1082 ? -7.993 24.841 -41.023 1.00 68.88 1082 LEU A C 1
ATOM 8324 O O . LEU A 1 1082 ? -8.499 25.783 -40.420 1.00 68.88 1082 LEU A O 1
ATOM 8328 N N . ASP A 1 1083 ? -7.962 24.771 -42.356 1.00 66.12 1083 ASP A N 1
ATOM 8329 C CA . ASP A 1 1083 ? -8.421 25.796 -43.299 1.00 66.12 1083 ASP A CA 1
ATOM 8330 C C . ASP A 1 1083 ? -8.008 27.251 -43.005 1.00 66.12 1083 ASP A C 1
ATOM 8332 O O . ASP A 1 1083 ? -8.604 28.196 -43.518 1.00 66.12 1083 ASP A O 1
ATOM 8336 N N . ARG A 1 1084 ? -6.911 27.453 -42.262 1.00 73.94 1084 ARG A N 1
ATOM 8337 C CA . ARG A 1 1084 ? -6.371 28.788 -41.979 1.00 73.94 1084 ARG A CA 1
ATOM 8338 C C . ARG A 1 1084 ? -5.504 29.287 -43.133 1.00 73.94 1084 ARG A C 1
ATOM 8340 O O . ARG A 1 1084 ? -4.472 28.693 -43.451 1.00 73.94 1084 ARG A O 1
ATOM 8347 N N . GLU A 1 1085 ? -5.884 30.427 -43.702 1.00 83.69 1085 GLU A N 1
ATOM 8348 C CA . GLU A 1 1085 ? -5.192 31.029 -44.847 1.00 83.69 1085 GLU A CA 1
ATOM 8349 C C . GLU A 1 1085 ? -3.722 31.357 -44.543 1.00 83.69 1085 GLU A C 1
ATOM 8351 O O . GLU A 1 1085 ? -2.842 31.010 -45.324 1.00 83.69 1085 GLU A O 1
ATOM 8356 N N . ILE A 1 1086 ? -3.418 31.867 -43.344 1.00 85.12 1086 ILE A N 1
ATOM 8357 C CA . ILE A 1 1086 ? -2.043 32.182 -42.914 1.00 85.12 1086 ILE A CA 1
ATOM 8358 C C . ILE A 1 1086 ? -1.079 30.976 -42.950 1.00 85.12 1086 ILE A C 1
ATOM 8360 O O . ILE A 1 1086 ? 0.124 31.137 -43.158 1.00 85.12 1086 ILE A O 1
ATOM 8364 N N . ARG A 1 1087 ? -1.593 29.743 -42.814 1.00 88.50 1087 ARG A N 1
ATOM 8365 C CA . ARG A 1 1087 ? -0.797 28.505 -42.930 1.00 88.50 1087 ARG A CA 1
ATOM 8366 C C . ARG A 1 1087 ? -0.603 28.070 -44.382 1.00 88.50 1087 ARG A C 1
ATOM 8368 O O . ARG A 1 1087 ? 0.456 27.544 -44.721 1.00 88.50 1087 ARG A O 1
ATOM 8375 N N . LYS A 1 1088 ? -1.599 28.308 -45.242 1.00 87.56 1088 LYS A N 1
ATOM 8376 C CA . LYS A 1 1088 ? -1.497 28.112 -46.699 1.00 87.56 1088 LYS A CA 1
ATOM 8377 C C . LYS A 1 1088 ? -0.481 29.105 -47.285 1.00 87.56 1088 LYS A C 1
ATOM 8379 O O . LYS A 1 1088 ? 0.402 28.707 -48.041 1.00 87.56 1088 LYS A O 1
ATOM 8384 N N . GLN A 1 1089 ? -0.526 30.359 -46.836 1.00 90.56 1089 GLN A N 1
ATOM 8385 C CA . GLN A 1 1089 ? 0.427 31.418 -47.176 1.00 90.56 1089 GLN A CA 1
ATOM 8386 C C . GLN A 1 1089 ? 1.872 31.084 -46.778 1.00 90.56 1089 GLN A C 1
ATOM 8388 O O . GLN A 1 1089 ? 2.757 31.218 -47.621 1.00 90.56 1089 GLN A O 1
ATOM 8393 N N . LEU A 1 1090 ? 2.115 30.583 -45.557 1.00 92.06 1090 LEU A N 1
ATOM 8394 C CA . LEU A 1 1090 ? 3.443 30.115 -45.123 1.00 92.06 1090 LEU A CA 1
ATOM 8395 C C . LEU A 1 1090 ? 4.007 29.036 -46.061 1.00 92.06 1090 LEU A C 1
ATOM 8397 O O . LEU A 1 1090 ? 5.148 29.133 -46.509 1.00 92.06 1090 LEU A O 1
ATOM 8401 N N . ILE A 1 1091 ? 3.204 28.014 -46.375 1.00 91.38 1091 ILE A N 1
ATOM 8402 C CA . ILE A 1 1091 ? 3.610 26.915 -47.264 1.00 91.38 1091 ILE A CA 1
ATOM 8403 C C . ILE A 1 1091 ? 3.927 27.441 -48.667 1.00 91.38 1091 ILE A C 1
ATOM 8405 O O . ILE A 1 1091 ? 4.958 27.083 -49.227 1.00 91.38 1091 ILE A O 1
ATOM 8409 N N . ASN A 1 1092 ? 3.093 28.332 -49.208 1.00 91.31 1092 ASN A N 1
ATOM 8410 C CA . ASN A 1 1092 ? 3.315 28.938 -50.521 1.00 91.31 1092 ASN A CA 1
ATOM 8411 C C . ASN A 1 1092 ? 4.585 29.806 -50.555 1.00 91.31 1092 ASN A C 1
ATOM 8413 O O . ASN A 1 1092 ? 5.358 29.704 -51.505 1.00 91.31 1092 ASN A O 1
ATOM 8417 N N . ALA A 1 1093 ? 4.832 30.613 -49.519 1.00 92.44 1093 ALA A N 1
ATOM 8418 C CA . ALA A 1 1093 ? 6.016 31.468 -49.411 1.00 92.44 1093 ALA A CA 1
ATOM 8419 C C . ALA A 1 1093 ? 7.321 30.675 -49.216 1.00 92.44 1093 ALA A C 1
ATOM 8421 O O . ALA A 1 1093 ? 8.385 31.116 -49.646 1.00 92.44 1093 ALA A O 1
ATOM 8422 N N . ALA A 1 1094 ? 7.249 29.500 -48.586 1.00 93.31 1094 ALA A N 1
ATOM 8423 C CA . ALA A 1 1094 ? 8.390 28.615 -48.367 1.00 93.31 1094 ALA A CA 1
ATOM 8424 C C . ALA A 1 1094 ? 8.576 27.551 -49.473 1.00 93.31 1094 ALA A C 1
ATOM 8426 O O . ALA A 1 1094 ? 9.523 26.764 -49.410 1.00 93.31 1094 ALA A O 1
ATOM 8427 N N . ASN A 1 1095 ? 7.696 27.487 -50.476 1.00 93.06 1095 ASN A N 1
ATOM 8428 C CA . ASN A 1 1095 ? 7.743 26.461 -51.519 1.00 93.06 1095 ASN A CA 1
ATOM 8429 C C . ASN A 1 1095 ? 8.922 26.674 -52.492 1.00 93.06 1095 ASN A C 1
ATOM 8431 O O . ASN A 1 1095 ? 9.238 27.798 -52.869 1.00 93.06 1095 ASN A O 1
ATOM 8435 N N . GLY A 1 1096 ? 9.562 25.588 -52.931 1.00 88.75 1096 GLY A N 1
ATOM 8436 C CA . GLY A 1 1096 ? 10.630 25.612 -53.942 1.00 88.75 1096 GLY A CA 1
ATOM 8437 C C . GLY A 1 1096 ? 12.011 26.101 -53.476 1.00 88.75 1096 GLY A C 1
ATOM 8438 O O . GLY A 1 1096 ? 12.965 26.020 -54.248 1.00 88.75 1096 GLY A O 1
ATOM 8439 N N . TYR A 1 1097 ? 12.163 26.560 -52.230 1.00 93.00 1097 TYR A N 1
ATOM 8440 C CA . TYR A 1 1097 ? 13.449 27.025 -51.698 1.00 93.00 1097 TYR A CA 1
ATOM 8441 C C . TYR A 1 1097 ? 14.253 25.910 -51.017 1.00 93.00 1097 TYR A C 1
ATOM 8443 O O . TYR A 1 1097 ? 13.747 25.196 -50.158 1.00 93.00 1097 TYR A O 1
ATOM 8451 N N . ALA A 1 1098 ? 15.554 25.814 -51.315 1.00 91.06 1098 ALA A N 1
ATOM 8452 C CA . ALA A 1 1098 ? 16.443 24.793 -50.738 1.00 91.06 1098 ALA A CA 1
ATOM 8453 C C . ALA A 1 1098 ? 16.654 24.911 -49.210 1.00 91.06 1098 ALA A C 1
ATOM 8455 O O . ALA A 1 1098 ? 17.050 23.940 -48.565 1.00 91.06 1098 ALA A O 1
ATOM 8456 N N . TRP A 1 1099 ? 16.386 26.087 -48.629 1.00 93.69 1099 TRP A N 1
ATOM 8457 C CA . TRP A 1 1099 ? 16.383 26.302 -47.177 1.00 93.69 1099 TRP A CA 1
ATOM 8458 C C . TRP A 1 1099 ? 15.075 25.870 -46.502 1.00 93.69 1099 TRP A C 1
ATOM 8460 O O . TRP A 1 1099 ? 14.994 25.907 -45.280 1.00 93.69 1099 TRP A O 1
ATOM 8470 N N . SER A 1 1100 ? 14.047 25.478 -47.255 1.00 95.38 1100 SER A N 1
ATOM 8471 C CA . SER A 1 1100 ? 12.739 25.122 -46.708 1.00 95.38 1100 SER A CA 1
ATOM 8472 C C . SER A 1 1100 ? 12.672 23.658 -46.272 1.00 95.38 1100 SER A C 1
ATOM 8474 O O . SER A 1 1100 ? 13.068 22.743 -46.996 1.00 95.38 1100 SER A O 1
ATOM 8476 N N . ASP A 1 1101 ? 12.135 23.448 -45.076 1.00 93.56 1101 ASP A N 1
ATOM 8477 C CA . ASP A 1 1101 ? 11.622 22.180 -44.558 1.00 93.56 1101 ASP A CA 1
ATOM 8478 C C . ASP A 1 1101 ? 10.236 22.432 -43.926 1.00 93.56 1101 ASP A C 1
ATOM 8480 O O . ASP A 1 1101 ? 9.926 22.022 -42.806 1.00 93.56 1101 ASP A O 1
ATOM 8484 N N . VAL A 1 1102 ? 9.407 23.205 -44.634 1.00 93.12 1102 VAL A N 1
ATOM 8485 C CA . VAL A 1 1102 ? 8.053 23.595 -44.223 1.00 93.12 1102 VAL A CA 1
ATOM 8486 C C . VAL A 1 1102 ? 7.053 22.690 -44.946 1.00 93.12 1102 VAL A C 1
ATOM 8488 O O . VAL A 1 1102 ? 6.925 22.754 -46.168 1.00 93.12 1102 VAL A O 1
ATOM 8491 N N . LYS A 1 1103 ? 6.334 21.838 -44.206 1.00 88.62 1103 LYS A N 1
ATOM 8492 C CA . LYS A 1 1103 ? 5.382 20.868 -44.774 1.00 88.62 1103 LYS A CA 1
ATOM 8493 C C . LYS A 1 1103 ? 4.058 20.847 -44.009 1.00 88.62 1103 LYS A C 1
ATOM 8495 O O . LYS A 1 1103 ? 4.027 20.881 -42.780 1.00 88.62 1103 LYS A O 1
ATOM 8500 N N . MET A 1 1104 ? 2.955 20.761 -44.747 1.00 86.25 1104 MET A N 1
ATOM 8501 C CA . MET A 1 1104 ? 1.618 20.584 -44.182 1.00 86.25 1104 MET A CA 1
ATOM 8502 C C . MET A 1 1104 ? 1.375 19.105 -43.847 1.00 86.25 1104 MET A C 1
ATOM 8504 O O . MET A 1 1104 ? 1.705 18.226 -44.641 1.00 86.25 1104 MET A O 1
ATOM 8508 N N . MET A 1 1105 ? 0.823 18.838 -42.665 1.00 83.06 1105 MET A N 1
ATOM 8509 C CA . MET A 1 1105 ? 0.570 17.489 -42.153 1.00 83.06 1105 MET A CA 1
ATOM 8510 C C . MET A 1 1105 ? -0.825 17.002 -42.534 1.00 83.06 1105 MET A C 1
ATOM 8512 O O . MET A 1 1105 ? -1.818 17.643 -42.180 1.00 83.06 1105 MET A O 1
ATOM 8516 N N . ASP A 1 1106 ? -0.883 15.833 -43.171 1.00 77.00 1106 ASP A N 1
ATOM 8517 C CA . ASP A 1 1106 ? -2.095 15.024 -43.287 1.00 77.00 1106 ASP A CA 1
ATOM 8518 C C . AS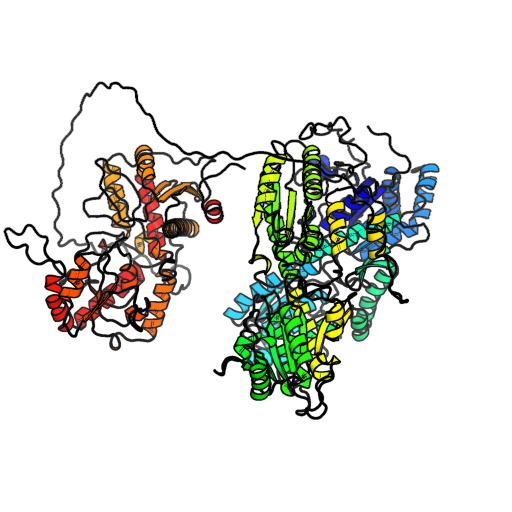P A 1 1106 ? -2.136 14.014 -42.131 1.00 77.00 1106 ASP A C 1
ATOM 8520 O O . ASP A 1 1106 ? -1.344 13.073 -42.072 1.00 77.00 1106 ASP A O 1
ATOM 8524 N N . TRP A 1 1107 ? -3.060 14.223 -41.194 1.00 71.31 1107 TRP A N 1
ATOM 8525 C CA . TRP A 1 1107 ? -3.225 13.364 -40.018 1.00 71.31 1107 TRP A CA 1
ATOM 8526 C C . TRP A 1 1107 ? -3.895 12.023 -40.337 1.00 71.31 1107 TRP A C 1
ATOM 8528 O O . TRP A 1 1107 ? -3.826 11.112 -39.515 1.00 71.31 1107 TRP A O 1
ATOM 8538 N N . GLY A 1 1108 ? -4.511 11.881 -41.516 1.00 72.69 1108 GLY A N 1
ATOM 8539 C CA . GLY A 1 1108 ? -5.038 10.609 -42.009 1.00 72.69 1108 GLY A CA 1
ATOM 8540 C C . GLY A 1 1108 ? -3.986 9.730 -42.694 1.00 72.69 1108 GLY A C 1
ATOM 8541 O O . GLY A 1 1108 ? -4.228 8.537 -42.865 1.00 72.69 1108 GLY A O 1
ATOM 8542 N N . ASN A 1 1109 ? -2.830 10.287 -43.081 1.00 74.44 1109 ASN A N 1
ATOM 8543 C CA . ASN A 1 1109 ? -1.811 9.592 -43.878 1.00 74.44 1109 ASN A CA 1
ATOM 8544 C C . ASN A 1 1109 ? -0.375 10.077 -43.575 1.00 74.44 1109 ASN A C 1
ATOM 8546 O O . ASN A 1 1109 ? 0.357 10.563 -44.444 1.00 74.44 1109 ASN A O 1
ATOM 8550 N N . ILE A 1 1110 ? 0.025 9.948 -42.311 1.00 76.88 1110 ILE A N 1
ATOM 8551 C CA . ILE A 1 1110 ? 1.337 10.372 -41.805 1.00 76.88 1110 ILE A CA 1
ATOM 8552 C C . ILE A 1 1110 ? 2.450 9.482 -42.382 1.00 76.88 1110 ILE A C 1
ATOM 8554 O O . ILE A 1 1110 ? 2.437 8.268 -42.179 1.00 76.88 1110 ILE A O 1
ATOM 8558 N N . GLN A 1 1111 ? 3.444 10.074 -43.055 1.00 76.75 1111 GLN A N 1
ATOM 8559 C CA . GLN A 1 1111 ? 4.597 9.324 -43.568 1.00 76.75 1111 GLN A CA 1
ATOM 8560 C C . GLN A 1 1111 ? 5.686 9.142 -42.491 1.00 76.75 1111 GLN A C 1
ATOM 8562 O O . GLN A 1 1111 ? 5.837 9.998 -41.612 1.00 76.75 1111 GLN A O 1
ATOM 8567 N N . PRO A 1 1112 ? 6.501 8.070 -42.555 1.00 71.00 1112 PRO A N 1
ATOM 8568 C CA . PRO A 1 1112 ? 7.669 7.921 -41.688 1.00 71.00 1112 PRO A CA 1
ATOM 8569 C C . PRO A 1 1112 ? 8.614 9.131 -41.802 1.00 71.00 1112 PRO A C 1
ATOM 8571 O O . PRO A 1 1112 ? 9.036 9.489 -42.899 1.00 71.00 1112 PRO A O 1
ATOM 8574 N N . GLY A 1 1113 ? 8.937 9.761 -40.667 1.00 69.81 1113 GLY A N 1
ATOM 8575 C CA . GLY A 1 1113 ? 9.766 10.975 -40.601 1.00 69.81 1113 GLY A CA 1
ATOM 8576 C C . GLY A 1 1113 ? 9.011 12.311 -40.695 1.00 69.81 1113 GLY A C 1
ATOM 8577 O O . GLY A 1 1113 ? 9.640 13.362 -40.592 1.00 69.81 1113 GLY A O 1
ATOM 8578 N N . ASP A 1 1114 ? 7.681 12.313 -40.855 1.00 74.94 1114 ASP A N 1
ATOM 8579 C CA . ASP A 1 1114 ? 6.883 13.553 -40.802 1.00 74.94 1114 ASP A CA 1
ATOM 8580 C C . ASP A 1 1114 ? 6.563 14.022 -39.372 1.00 74.94 1114 ASP A C 1
ATOM 8582 O O . ASP A 1 1114 ? 6.370 15.218 -39.145 1.00 74.94 1114 ASP A O 1
ATOM 8586 N N . LEU A 1 1115 ? 6.508 13.092 -38.414 1.00 80.25 1115 LEU A N 1
ATOM 8587 C CA . LEU A 1 1115 ? 6.397 13.389 -36.986 1.00 80.25 1115 LEU A CA 1
ATOM 8588 C C . LEU A 1 1115 ? 7.794 13.455 -36.373 1.00 80.25 1115 LEU A C 1
ATOM 8590 O O . LEU A 1 1115 ? 8.484 12.440 -36.336 1.00 80.25 1115 LEU A O 1
ATOM 8594 N N . LEU A 1 1116 ? 8.158 14.630 -35.859 1.00 86.69 1116 LEU A N 1
ATOM 8595 C CA . LEU A 1 1116 ? 9.329 14.830 -35.009 1.00 86.69 1116 LEU A CA 1
ATOM 8596 C C . LEU A 1 1116 ? 8.884 15.150 -33.577 1.00 86.69 1116 LEU A C 1
ATOM 8598 O O . LEU A 1 1116 ? 7.849 15.796 -33.367 1.00 86.69 1116 LEU A O 1
ATOM 8602 N N . THR A 1 1117 ? 9.660 14.709 -32.591 1.00 87.25 1117 THR A N 1
ATOM 8603 C CA . THR A 1 1117 ? 9.480 15.101 -31.188 1.00 87.25 1117 THR A CA 1
ATOM 8604 C C . THR A 1 1117 ? 9.903 16.557 -30.961 1.00 87.25 1117 THR A C 1
ATOM 8606 O O . THR A 1 1117 ? 10.520 17.201 -31.814 1.00 87.25 1117 THR A O 1
ATOM 8609 N N . MET A 1 1118 ? 9.567 17.117 -29.792 1.00 86.56 1118 MET A N 1
ATOM 8610 C CA . MET A 1 1118 ? 9.927 18.505 -29.490 1.00 86.56 1118 MET A CA 1
ATOM 8611 C C . MET A 1 1118 ? 11.441 18.720 -29.408 1.00 86.56 1118 MET A C 1
ATOM 8613 O O . MET A 1 1118 ? 11.917 19.765 -29.840 1.00 86.56 1118 MET A O 1
ATOM 8617 N N . GLU A 1 1119 ? 12.191 17.741 -28.912 1.00 89.75 1119 GLU A N 1
ATOM 8618 C CA . GLU A 1 1119 ? 13.651 17.774 -28.891 1.00 89.75 1119 GLU A CA 1
ATOM 8619 C C . GLU A 1 1119 ? 14.285 17.553 -30.276 1.00 89.75 1119 GLU A C 1
ATOM 8621 O O . GLU A 1 1119 ? 15.306 18.166 -30.573 1.00 89.75 1119 GLU A O 1
ATOM 8626 N N . GLU A 1 1120 ? 13.661 16.777 -31.169 1.00 91.06 1120 GLU A N 1
ATOM 8627 C CA . GLU A 1 1120 ? 14.121 16.631 -32.560 1.00 91.06 1120 GLU A CA 1
ATOM 8628 C C . GLU A 1 1120 ? 13.972 17.930 -33.369 1.00 91.06 1120 GLU A C 1
ATOM 8630 O O . GLU A 1 1120 ? 14.797 18.210 -34.242 1.00 91.06 1120 GLU A O 1
ATOM 8635 N N . HIS A 1 1121 ? 12.999 18.791 -33.036 1.00 92.19 1121 HIS A N 1
ATOM 8636 C CA . HIS A 1 1121 ? 12.936 20.147 -33.595 1.00 92.19 1121 HIS A CA 1
ATOM 8637 C C . HIS A 1 1121 ? 14.203 20.967 -33.288 1.00 92.19 1121 HIS A C 1
ATOM 8639 O O . HIS A 1 1121 ? 14.599 21.797 -34.107 1.00 92.19 1121 HIS A O 1
ATOM 8645 N N . CYS A 1 1122 ? 14.896 20.716 -32.171 1.00 94.25 1122 CYS A N 1
ATOM 8646 C CA . CYS A 1 1122 ? 16.133 21.433 -31.849 1.00 94.25 1122 CYS A CA 1
ATOM 8647 C C . CYS A 1 1122 ? 17.276 21.138 -32.839 1.00 94.25 1122 CYS A C 1
ATOM 8649 O O . CYS A 1 1122 ? 18.252 21.888 -32.862 1.00 94.25 1122 CYS A O 1
ATOM 8651 N N . GLY A 1 1123 ? 17.131 20.134 -33.715 1.00 94.31 1123 GLY A N 1
ATOM 8652 C CA . GLY A 1 1123 ? 18.032 19.859 -34.836 1.00 94.31 1123 GLY A CA 1
ATOM 8653 C C . GLY A 1 1123 ? 18.019 20.878 -35.976 1.00 94.31 1123 GLY A C 1
ATOM 8654 O O . GLY A 1 1123 ? 18.846 20.765 -36.878 1.00 94.31 1123 GLY A O 1
ATOM 8655 N N . TYR A 1 1124 ? 17.141 21.882 -35.952 1.00 95.94 1124 TYR A N 1
ATOM 8656 C CA . TYR A 1 1124 ? 17.047 22.914 -36.989 1.00 95.94 1124 TYR A CA 1
ATOM 8657 C C . TYR A 1 1124 ? 17.504 24.281 -36.474 1.00 95.94 1124 TYR A C 1
ATOM 8659 O O . TYR A 1 1124 ? 17.185 24.674 -35.351 1.00 95.94 1124 TYR A O 1
ATOM 8667 N N . GLN A 1 1125 ? 18.224 25.039 -37.305 1.00 96.19 1125 GLN A N 1
ATOM 8668 C CA . GLN A 1 1125 ? 18.646 26.407 -36.975 1.00 96.19 1125 GLN A CA 1
ATOM 8669 C C . GLN A 1 1125 ? 17.482 27.404 -36.980 1.00 96.19 1125 GLN A C 1
ATOM 8671 O O . GLN A 1 1125 ? 17.539 28.384 -36.241 1.00 96.19 1125 GLN A O 1
ATOM 8676 N N . PHE A 1 1126 ? 16.431 27.159 -37.774 1.00 97.44 1126 PHE A N 1
ATOM 8677 C CA . PHE A 1 1126 ? 15.281 28.054 -37.897 1.00 97.44 1126 PHE A CA 1
ATOM 8678 C C . PHE A 1 1126 ? 13.964 27.295 -37.678 1.00 97.44 1126 PHE A C 1
ATOM 8680 O O . PHE A 1 1126 ? 13.657 26.339 -38.394 1.00 97.44 1126 PHE A O 1
ATOM 8687 N N . LEU A 1 1127 ? 13.164 27.739 -36.709 1.00 96.75 1127 LEU A N 1
ATOM 8688 C CA . LEU A 1 1127 ? 11.887 27.126 -36.331 1.00 96.75 1127 LEU A CA 1
ATOM 8689 C C . LEU A 1 1127 ? 10.736 28.096 -36.580 1.00 96.75 1127 LEU A C 1
ATOM 8691 O O . LEU A 1 1127 ? 10.760 29.215 -36.073 1.00 96.75 1127 LEU A O 1
ATOM 8695 N N . VAL A 1 1128 ? 9.714 27.681 -37.336 1.00 94.31 1128 VAL A N 1
ATOM 8696 C CA . VAL A 1 1128 ? 8.574 28.565 -37.627 1.00 94.31 1128 VAL A CA 1
ATOM 8697 C C . VAL A 1 1128 ? 7.510 28.493 -36.541 1.00 94.31 1128 VAL A C 1
ATOM 8699 O O . VAL A 1 1128 ? 6.995 27.413 -36.230 1.00 94.31 1128 VAL A O 1
ATOM 8702 N N . HIS A 1 1129 ? 7.085 29.657 -36.057 1.00 92.88 1129 HIS A N 1
ATOM 8703 C CA . HIS A 1 1129 ? 5.810 29.819 -35.371 1.00 92.88 1129 HIS A CA 1
ATOM 8704 C C . HIS A 1 1129 ? 4.780 30.509 -36.282 1.00 92.88 1129 HIS A C 1
ATOM 8706 O O . HIS A 1 1129 ? 5.082 31.460 -36.998 1.00 92.88 1129 HIS A O 1
ATOM 8712 N N . VAL A 1 1130 ? 3.557 29.977 -36.266 1.00 89.31 1130 VAL A N 1
ATOM 8713 C CA . VAL A 1 1130 ? 2.389 30.484 -36.991 1.00 89.31 1130 VAL A CA 1
ATOM 8714 C C . VAL A 1 1130 ? 1.140 30.135 -36.186 1.00 89.31 1130 VAL A C 1
ATOM 8716 O O . VAL A 1 1130 ? 1.036 29.022 -35.651 1.00 89.31 1130 VAL A O 1
ATOM 8719 N N . GLU A 1 1131 ? 0.202 31.072 -36.107 1.00 81.81 1131 GLU A N 1
ATOM 8720 C CA . GLU A 1 1131 ? -1.027 30.947 -35.316 1.00 81.81 1131 GLU A CA 1
ATOM 8721 C C . GLU A 1 1131 ? -1.976 29.838 -35.843 1.00 81.81 1131 GLU A C 1
ATOM 8723 O O . GLU A 1 1131 ? -1.737 29.176 -36.869 1.00 81.81 1131 GLU A O 1
ATOM 8728 N N . GLY A 1 1132 ? -3.044 29.535 -35.097 1.00 71.81 1132 GLY A N 1
ATOM 8729 C CA . GLY A 1 1132 ? -3.919 28.384 -35.356 1.00 71.81 1132 GLY A CA 1
ATOM 8730 C C . GLY A 1 1132 ? -5.348 28.504 -34.833 1.00 71.81 1132 GLY A C 1
ATOM 8731 O O . GLY A 1 1132 ? -5.804 29.570 -34.451 1.00 71.81 1132 GLY A O 1
ATOM 8732 N N . VAL A 1 1133 ? -6.070 27.379 -34.844 1.00 59.59 1133 VAL A N 1
ATOM 8733 C CA . VAL A 1 1133 ? -7.255 27.172 -33.989 1.00 59.59 1133 VAL A CA 1
ATOM 8734 C C . VAL A 1 1133 ? -6.757 26.704 -32.619 1.00 59.59 1133 VAL A C 1
ATOM 8736 O O . VAL A 1 1133 ? -5.793 25.931 -32.584 1.00 59.59 1133 VAL A O 1
ATOM 8739 N N . ALA A 1 1134 ? -7.386 27.143 -31.527 1.00 55.47 1134 ALA A N 1
ATOM 8740 C CA . ALA A 1 1134 ? -6.832 27.047 -30.173 1.00 55.47 1134 ALA A CA 1
ATOM 8741 C C . ALA A 1 1134 ? -5.481 27.793 -30.042 1.00 55.47 1134 ALA A C 1
ATOM 8743 O O . ALA A 1 1134 ? -4.601 27.331 -29.308 1.00 55.47 1134 ALA A O 1
ATOM 8744 N N . TYR A 1 1135 ? -5.300 28.843 -30.866 1.00 59.28 1135 TYR A N 1
ATOM 8745 C CA . TYR A 1 1135 ? -4.155 29.755 -31.039 1.00 59.28 1135 TYR A CA 1
ATOM 8746 C C . TYR A 1 1135 ? -2.754 29.128 -31.275 1.00 59.28 1135 TYR A C 1
ATOM 8748 O O . TYR A 1 1135 ? -1.881 29.737 -31.888 1.00 59.28 1135 TYR A O 1
ATOM 8756 N N . SER A 1 1136 ? -2.560 27.841 -30.977 1.00 59.97 1136 SER A N 1
ATOM 8757 C CA . SER A 1 1136 ? -1.306 27.097 -31.085 1.00 59.97 1136 SER A CA 1
ATOM 8758 C C . SER A 1 1136 ? -0.203 27.645 -30.169 1.00 59.97 1136 SER A C 1
ATOM 8760 O O . SER A 1 1136 ? 0.825 28.127 -30.654 1.00 59.97 1136 SER A O 1
ATOM 8762 N N . GLY A 1 1137 ? -0.345 27.410 -28.854 1.00 74.44 1137 GLY A N 1
ATOM 8763 C CA . GLY A 1 1137 ? 0.667 27.612 -27.791 1.00 74.44 1137 GLY A CA 1
ATOM 8764 C C . GLY A 1 1137 ? 1.951 26.763 -27.918 1.00 74.44 1137 GLY A C 1
ATOM 8765 O O . GLY A 1 1137 ? 2.496 26.264 -26.933 1.00 74.44 1137 GLY A O 1
ATOM 8766 N N . ARG A 1 1138 ? 2.422 26.563 -29.152 1.00 83.88 1138 ARG A N 1
ATOM 8767 C CA . ARG A 1 1138 ? 3.641 25.867 -29.569 1.00 83.88 1138 ARG A CA 1
ATOM 8768 C C . ARG A 1 1138 ? 4.893 26.726 -29.374 1.00 83.88 1138 ARG A C 1
ATOM 8770 O O . ARG A 1 1138 ? 5.956 26.159 -29.140 1.00 83.88 1138 ARG A O 1
ATOM 8777 N N . LEU A 1 1139 ? 4.779 28.058 -29.470 1.00 90.31 1139 LEU A N 1
ATOM 8778 C CA . LEU A 1 1139 ? 5.928 28.975 -29.484 1.00 90.31 1139 LEU A CA 1
ATOM 8779 C C . LEU A 1 1139 ? 6.855 28.762 -28.281 1.00 90.31 1139 LEU A C 1
ATOM 8781 O O . LEU A 1 1139 ? 8.049 28.550 -28.475 1.00 90.31 1139 LEU A O 1
ATOM 8785 N N . LYS A 1 1140 ? 6.302 28.686 -27.063 1.00 91.62 1140 LYS A N 1
ATOM 8786 C CA . LYS A 1 1140 ? 7.074 28.439 -25.833 1.00 91.62 1140 LYS A CA 1
ATOM 8787 C C . LYS A 1 1140 ? 7.972 27.199 -25.880 1.00 91.62 1140 LYS A C 1
ATOM 8789 O O . LYS A 1 1140 ? 9.021 27.205 -25.247 1.00 91.62 1140 LYS A O 1
ATOM 8794 N N . TYR A 1 1141 ? 7.576 26.154 -26.618 1.00 91.38 1141 TYR A N 1
ATOM 8795 C CA . TYR A 1 1141 ? 8.360 24.927 -26.771 1.00 91.38 1141 TYR A CA 1
ATOM 8796 C C . TYR A 1 1141 ? 9.415 25.050 -27.878 1.00 91.38 1141 TYR A C 1
ATOM 8798 O O . TYR A 1 1141 ? 10.480 24.460 -27.752 1.00 91.38 1141 TYR A O 1
ATOM 8806 N N . LEU A 1 1142 ? 9.156 25.821 -28.943 1.00 92.56 1142 LEU A N 1
ATOM 8807 C CA . LEU A 1 1142 ? 10.173 26.134 -29.961 1.00 92.56 1142 LEU A CA 1
ATOM 8808 C C . LEU A 1 1142 ? 11.292 26.992 -29.355 1.00 92.56 1142 LEU A C 1
ATOM 8810 O O . LEU A 1 1142 ? 12.467 26.726 -29.588 1.00 92.56 1142 LEU A O 1
ATOM 8814 N N . LEU A 1 1143 ? 10.922 27.942 -28.490 1.00 93.69 1143 LEU A N 1
ATOM 8815 C CA . LEU A 1 1143 ? 11.839 28.775 -27.709 1.00 93.69 1143 LEU A CA 1
ATOM 8816 C C . LEU A 1 1143 ? 12.625 27.997 -26.633 1.00 93.69 1143 LEU A C 1
ATOM 8818 O O . LEU A 1 1143 ? 13.523 28.570 -26.024 1.00 93.69 1143 LEU A O 1
ATOM 8822 N N . GLN A 1 1144 ? 12.337 26.707 -26.395 1.00 92.69 1144 GLN A N 1
ATOM 8823 C CA . GLN A 1 1144 ? 13.222 25.849 -25.591 1.00 92.69 1144 GLN A CA 1
ATOM 8824 C C . GLN A 1 1144 ? 14.441 25.358 -26.380 1.00 92.69 1144 GLN A C 1
ATOM 8826 O O . GLN A 1 1144 ? 15.406 24.924 -25.760 1.00 92.69 1144 GLN A O 1
ATOM 8831 N N . CYS A 1 1145 ? 14.445 25.420 -27.712 1.00 93.31 1145 CYS A N 1
ATOM 8832 C CA . CYS A 1 1145 ? 15.623 25.085 -28.508 1.00 93.31 1145 CYS A CA 1
ATOM 8833 C C . CYS A 1 1145 ? 16.553 26.300 -28.649 1.00 93.31 1145 CYS A C 1
ATOM 8835 O O . CYS A 1 1145 ? 16.102 27.434 -28.804 1.00 93.31 1145 CYS A O 1
ATOM 8837 N N . HIS A 1 1146 ? 17.863 26.061 -28.670 1.00 94.38 1146 HIS A N 1
ATOM 8838 C CA . HIS A 1 1146 ? 18.898 27.003 -29.104 1.00 94.38 1146 HIS A CA 1
ATOM 8839 C C . HIS A 1 1146 ? 18.827 27.189 -30.628 1.00 94.38 1146 HIS A C 1
ATOM 8841 O O . HIS A 1 1146 ? 19.666 26.688 -31.375 1.00 94.38 1146 HIS A O 1
ATOM 8847 N N . SER A 1 1147 ? 17.752 27.813 -31.100 1.00 95.56 1147 SER A N 1
ATOM 8848 C CA . SER A 1 1147 ? 17.380 27.945 -32.513 1.00 95.56 1147 SER A CA 1
ATOM 8849 C C . SER A 1 1147 ? 16.686 29.290 -32.735 1.00 95.56 1147 SER A C 1
ATOM 8851 O O . SER A 1 1147 ? 16.031 29.812 -31.835 1.00 95.56 1147 SER A O 1
ATOM 8853 N N . VAL A 1 1148 ? 16.782 29.856 -33.938 1.00 97.12 1148 VAL A N 1
ATOM 8854 C CA . VAL A 1 1148 ? 16.092 31.110 -34.271 1.00 97.12 1148 VAL A CA 1
ATOM 8855 C C . VAL A 1 1148 ? 14.615 30.831 -34.530 1.00 97.12 1148 VAL A C 1
ATOM 8857 O O . VAL A 1 1148 ? 14.261 30.148 -35.493 1.00 97.12 1148 VAL A O 1
ATOM 8860 N N . SER A 1 1149 ? 13.739 31.391 -33.695 1.00 96.50 1149 SER A N 1
ATOM 8861 C CA . SER A 1 1149 ? 12.298 31.371 -33.955 1.00 96.50 1149 SER A CA 1
ATOM 8862 C C . SER A 1 1149 ? 11.929 32.440 -34.986 1.00 96.50 1149 SER A C 1
ATOM 8864 O O . SER A 1 1149 ? 12.175 33.629 -34.776 1.00 96.50 1149 SER A O 1
ATOM 8866 N N . VAL A 1 1150 ? 11.344 32.005 -36.103 1.00 96.38 1150 VAL A N 1
ATOM 8867 C CA . VAL A 1 1150 ? 10.862 32.851 -37.203 1.00 96.38 1150 VAL A CA 1
ATOM 8868 C C . VAL A 1 1150 ? 9.335 32.874 -37.166 1.00 96.38 1150 VAL A C 1
ATOM 8870 O O . VAL A 1 1150 ? 8.697 31.822 -37.131 1.00 96.38 1150 VAL A O 1
ATOM 8873 N N . MET A 1 1151 ? 8.734 34.056 -37.167 1.00 94.25 1151 MET A N 1
ATOM 8874 C CA . MET A 1 1151 ? 7.286 34.236 -37.032 1.00 94.25 1151 MET A CA 1
ATOM 8875 C C . MET A 1 1151 ? 6.782 35.407 -37.874 1.00 94.25 1151 MET A C 1
ATOM 8877 O O . MET A 1 1151 ? 7.565 36.239 -38.321 1.00 94.25 1151 MET A O 1
ATOM 8881 N N . HIS A 1 1152 ? 5.474 35.470 -38.094 1.00 91.38 1152 HIS A N 1
ATOM 8882 C CA . HIS A 1 1152 ? 4.819 36.691 -38.558 1.00 91.38 1152 HIS A CA 1
ATOM 8883 C C . HIS A 1 1152 ? 4.589 37.655 -37.384 1.00 91.38 1152 HIS A C 1
ATOM 8885 O O . HIS A 1 1152 ? 4.793 37.287 -36.226 1.00 91.38 1152 HIS A O 1
ATOM 8891 N N . GLU A 1 1153 ? 4.141 38.877 -37.670 1.00 88.19 1153 GLU A N 1
ATOM 8892 C CA . GLU A 1 1153 ? 3.601 39.770 -36.642 1.00 88.19 1153 GLU A CA 1
ATOM 8893 C C . GLU A 1 1153 ? 2.382 39.107 -35.980 1.00 88.19 1153 GLU A C 1
ATOM 8895 O O . GLU A 1 1153 ? 1.415 38.748 -36.658 1.00 88.19 1153 GLU A O 1
ATOM 8900 N N . LEU A 1 1154 ? 2.477 38.849 -34.674 1.00 87.50 1154 LEU A N 1
ATOM 8901 C CA . LEU A 1 1154 ? 1.503 38.049 -33.931 1.00 87.50 1154 LEU A CA 1
ATOM 8902 C C . LEU A 1 1154 ? 0.253 38.879 -33.642 1.00 87.50 1154 LEU A C 1
ATOM 8904 O O . LEU A 1 1154 ? 0.348 39.977 -33.095 1.00 87.50 1154 LEU A O 1
ATOM 8908 N N . LYS A 1 1155 ? -0.921 38.343 -33.984 1.00 84.75 1155 LYS A N 1
ATOM 8909 C CA . LYS A 1 1155 ? -2.202 39.003 -33.715 1.00 84.75 1155 LYS A CA 1
ATOM 8910 C C . LYS A 1 1155 ? -2.639 38.779 -32.268 1.00 84.75 1155 LYS A C 1
ATOM 8912 O O . LYS A 1 1155 ? -3.244 39.665 -31.663 1.00 84.75 1155 LYS A O 1
ATOM 8917 N N . PHE A 1 1156 ? -2.338 37.599 -31.735 1.00 86.38 1156 PHE A N 1
ATOM 8918 C CA . PHE A 1 1156 ? -2.712 37.181 -30.392 1.00 86.38 1156 PHE A CA 1
ATOM 8919 C C . PHE A 1 1156 ? -1.484 37.201 -29.467 1.00 86.38 1156 PHE A C 1
ATOM 8921 O O . PHE A 1 1156 ? -0.417 36.650 -29.767 1.00 86.38 1156 PHE A O 1
ATOM 8928 N N . ILE A 1 1157 ? -1.638 37.872 -28.331 1.00 89.12 1157 ILE A N 1
ATOM 8929 C CA . ILE A 1 1157 ? -0.586 38.210 -27.370 1.00 89.12 1157 ILE A CA 1
ATOM 8930 C C . ILE A 1 1157 ? -0.687 37.253 -26.177 1.00 89.12 1157 ILE A C 1
ATOM 8932 O O . ILE A 1 1157 ? -1.746 37.189 -25.559 1.00 89.12 1157 ILE A O 1
ATOM 8936 N N . GLN A 1 1158 ? 0.401 36.551 -25.820 1.00 90.94 1158 GLN A N 1
ATOM 8937 C CA . GLN A 1 1158 ? 0.527 35.860 -24.524 1.00 90.94 1158 GLN A CA 1
ATOM 8938 C C . GLN A 1 1158 ? 1.269 36.712 -23.491 1.00 90.94 1158 GLN A C 1
ATOM 8940 O O . GLN A 1 1158 ? 2.006 37.636 -23.827 1.00 90.94 1158 GLN A O 1
ATOM 8945 N N . HIS A 1 1159 ? 1.162 36.301 -22.226 1.00 92.38 1159 HIS A N 1
ATOM 8946 C CA . HIS A 1 1159 ? 1.763 36.935 -21.049 1.00 92.38 1159 HIS A CA 1
ATOM 8947 C C . HIS A 1 1159 ? 3.291 37.165 -21.078 1.00 92.38 1159 HIS A C 1
ATOM 8949 O O . HIS A 1 1159 ? 3.805 37.821 -20.180 1.00 92.38 1159 HIS A O 1
ATOM 8955 N N . PHE A 1 1160 ? 4.024 36.611 -22.050 1.00 93.06 1160 PHE A N 1
ATOM 8956 C CA . PHE A 1 1160 ? 5.470 36.811 -22.228 1.00 93.06 1160 PHE A CA 1
ATOM 8957 C C . PHE A 1 1160 ? 5.840 37.447 -23.581 1.00 93.06 1160 PHE A C 1
ATOM 8959 O O . PHE A 1 1160 ? 7.021 37.634 -23.864 1.00 93.06 1160 PHE A O 1
ATOM 8966 N N . HIS A 1 1161 ? 4.870 37.755 -24.450 1.00 93.50 1161 HIS A N 1
ATOM 8967 C CA . HIS A 1 1161 ? 5.146 38.155 -25.840 1.00 93.50 1161 HIS A CA 1
ATOM 8968 C C . HIS A 1 1161 ? 5.801 39.532 -25.969 1.00 93.50 1161 HIS A C 1
ATOM 8970 O O . HIS A 1 1161 ? 6.541 39.767 -26.917 1.00 93.50 1161 HIS A O 1
ATOM 8976 N N . HIS A 1 1162 ? 5.617 40.410 -24.986 1.00 93.06 1162 HIS A N 1
ATOM 8977 C CA . HIS A 1 1162 ? 6.315 41.696 -24.891 1.00 93.06 1162 HIS A CA 1
ATOM 8978 C C . HIS A 1 1162 ? 7.817 41.565 -24.574 1.00 93.06 1162 HIS A C 1
ATOM 8980 O O . HIS A 1 1162 ? 8.537 42.555 -24.645 1.00 93.06 1162 HIS A O 1
ATOM 8986 N N . LEU A 1 1163 ? 8.299 40.363 -24.229 1.00 94.06 1163 LEU A N 1
ATOM 8987 C CA . LEU A 1 1163 ? 9.726 40.053 -24.053 1.00 94.06 1163 LEU A CA 1
ATOM 8988 C C . LEU A 1 1163 ? 10.397 39.599 -25.365 1.00 94.06 1163 LEU A C 1
ATOM 8990 O O . LEU A 1 1163 ? 11.604 39.343 -25.388 1.00 94.06 1163 LEU A O 1
ATOM 8994 N N . LEU A 1 1164 ? 9.626 39.457 -26.448 1.00 94.75 1164 LEU A N 1
ATOM 8995 C CA . LEU A 1 1164 ? 10.135 39.093 -27.766 1.00 94.75 1164 LEU A CA 1
ATOM 8996 C C . LEU A 1 1164 ? 10.653 40.346 -28.482 1.00 94.75 1164 LEU A C 1
ATOM 8998 O O . LEU A 1 1164 ? 9.886 41.256 -28.792 1.00 94.75 1164 LEU A O 1
ATOM 9002 N N . ASP A 1 1165 ? 11.946 40.371 -28.792 1.00 94.88 1165 ASP A N 1
ATOM 9003 C CA . ASP A 1 1165 ? 12.565 41.421 -29.596 1.00 94.88 1165 ASP A CA 1
ATOM 9004 C C . ASP A 1 1165 ? 12.774 40.917 -31.028 1.00 94.88 1165 ASP A C 1
ATOM 9006 O O . ASP A 1 1165 ? 13.680 40.125 -31.317 1.00 94.88 1165 ASP A O 1
ATOM 9010 N N . GLY A 1 1166 ? 11.895 41.375 -31.921 1.00 92.12 1166 GLY A N 1
ATOM 9011 C CA . GLY A 1 1166 ? 11.963 41.135 -33.361 1.00 92.12 1166 GLY A CA 1
ATOM 9012 C C . GLY A 1 1166 ? 12.752 42.187 -34.145 1.00 92.12 1166 GLY A C 1
ATOM 9013 O O . GLY A 1 1166 ? 12.875 42.051 -35.367 1.00 92.12 1166 GLY A O 1
ATOM 9014 N N . ASN A 1 1167 ? 13.264 43.241 -33.501 1.00 91.44 1167 ASN A N 1
ATOM 9015 C CA . ASN A 1 1167 ? 13.872 44.371 -34.192 1.00 91.44 1167 ASN A CA 1
ATOM 9016 C C . ASN A 1 1167 ? 15.224 43.985 -34.808 1.00 91.44 1167 ASN A C 1
ATOM 9018 O O . ASN A 1 1167 ? 16.191 43.660 -34.123 1.00 91.44 1167 ASN A O 1
ATOM 9022 N N . SER A 1 1168 ? 15.313 44.091 -36.135 1.00 86.38 1168 SER A N 1
ATOM 9023 C CA . SER A 1 1168 ? 16.496 43.695 -36.904 1.00 86.38 1168 SER A CA 1
ATOM 9024 C C . SER A 1 1168 ? 17.768 44.500 -36.610 1.00 86.38 1168 SER A C 1
ATOM 9026 O O . SER A 1 1168 ? 18.860 44.021 -36.931 1.00 86.38 1168 SER A O 1
ATOM 9028 N N . THR A 1 1169 ? 17.641 45.689 -36.010 1.00 87.19 1169 THR A N 1
ATOM 9029 C CA . THR A 1 1169 ? 18.766 46.552 -35.613 1.00 87.19 1169 THR A CA 1
ATOM 9030 C C . THR A 1 1169 ? 19.126 46.446 -34.130 1.00 87.19 1169 THR A C 1
ATOM 9032 O O . THR A 1 1169 ? 20.134 47.022 -33.721 1.00 87.19 1169 THR A O 1
ATOM 9035 N N . SER A 1 1170 ? 18.352 45.703 -33.332 1.00 91.62 1170 SER A N 1
ATOM 9036 C CA . SER A 1 1170 ? 18.627 45.517 -31.908 1.00 91.62 1170 SER A CA 1
ATOM 9037 C C . SER A 1 1170 ? 19.827 44.593 -31.671 1.00 91.62 1170 SER A C 1
ATOM 9039 O O . SER A 1 1170 ? 20.053 43.612 -32.392 1.00 91.62 1170 SER A O 1
ATOM 9041 N N . ALA A 1 1171 ? 20.607 44.900 -30.632 1.00 89.50 1171 ALA A N 1
ATOM 9042 C CA . ALA A 1 1171 ? 21.634 43.995 -30.123 1.00 89.50 1171 ALA A CA 1
ATOM 9043 C C . ALA A 1 1171 ? 20.997 42.768 -29.446 1.00 89.50 1171 ALA A C 1
ATOM 9045 O O . ALA A 1 1171 ? 21.480 41.649 -29.640 1.00 89.50 1171 ALA A O 1
ATOM 9046 N N . ASP A 1 1172 ? 19.871 42.994 -28.763 1.00 90.19 1172 ASP A N 1
ATOM 9047 C CA . ASP A 1 1172 ? 19.139 42.035 -27.930 1.00 90.19 1172 ASP A CA 1
ATOM 9048 C C . ASP A 1 1172 ? 18.070 41.249 -28.714 1.00 90.19 1172 ASP A C 1
ATOM 9050 O O . ASP A 1 1172 ? 17.343 40.445 -28.128 1.00 90.19 1172 ASP A O 1
ATOM 9054 N N . GLN A 1 1173 ? 18.019 41.421 -30.049 1.00 96.12 1173 GLN A N 1
ATOM 9055 C CA . GLN A 1 1173 ? 17.121 40.693 -30.952 1.00 96.12 1173 GLN A CA 1
ATOM 9056 C C . GLN A 1 1173 ? 17.131 39.195 -30.613 1.00 96.12 1173 GLN A C 1
ATOM 9058 O O . GLN A 1 1173 ? 18.172 38.545 -30.735 1.00 96.12 1173 GLN A O 1
ATOM 9063 N N . ASN A 1 1174 ? 15.980 38.649 -30.219 1.00 96.06 1174 ASN A N 1
ATOM 9064 C CA . ASN A 1 1174 ? 15.833 37.266 -29.755 1.00 96.06 1174 ASN A CA 1
ATOM 9065 C C . ASN A 1 1174 ? 14.862 36.438 -30.621 1.00 96.06 1174 ASN A C 1
ATOM 9067 O O . ASN A 1 1174 ? 14.879 35.211 -30.567 1.00 96.06 1174 ASN A O 1
ATOM 9071 N N . VAL A 1 1175 ? 14.093 37.080 -31.505 1.00 96.75 1175 VAL A N 1
ATOM 9072 C CA . VAL A 1 1175 ? 13.280 36.413 -32.533 1.00 96.75 1175 VAL A CA 1
ATOM 9073 C C . VAL A 1 1175 ? 13.407 37.111 -33.886 1.00 96.75 1175 VAL A C 1
ATOM 9075 O O . VAL A 1 1175 ? 13.917 38.227 -33.999 1.00 96.75 1175 VAL A O 1
ATOM 9078 N N . VAL A 1 1176 ? 12.929 36.463 -34.948 1.00 97.12 1176 VAL A N 1
ATOM 9079 C CA . VAL A 1 1176 ? 12.777 37.090 -36.266 1.00 97.12 1176 VAL A CA 1
ATOM 9080 C C . VAL A 1 1176 ? 11.299 37.210 -36.602 1.00 97.12 1176 VAL A C 1
ATOM 9082 O O . VAL A 1 1176 ? 10.629 36.206 -36.837 1.00 97.12 1176 VAL A O 1
ATOM 9085 N N . VAL A 1 1177 ? 10.816 38.447 -36.684 1.00 95.38 1177 VAL A N 1
ATOM 9086 C CA . VAL A 1 1177 ? 9.487 38.764 -37.215 1.00 95.38 1177 VAL A CA 1
ATOM 9087 C C . VAL A 1 1177 ? 9.616 39.074 -38.708 1.00 95.38 1177 VAL A C 1
ATOM 9089 O O . VAL A 1 1177 ? 10.451 39.888 -39.109 1.00 95.38 1177 VAL A O 1
ATOM 9092 N N . VAL A 1 1178 ? 8.816 38.413 -39.544 1.00 94.06 1178 VAL A N 1
ATOM 9093 C CA . VAL A 1 1178 ? 8.701 38.720 -40.974 1.00 94.06 1178 VAL A CA 1
ATOM 9094 C C . VAL A 1 1178 ? 7.865 39.997 -41.116 1.00 94.06 1178 VAL A C 1
ATOM 9096 O O . VAL A 1 1178 ? 6.711 40.004 -40.688 1.00 94.06 1178 VAL A O 1
ATOM 9099 N N . PRO A 1 1179 ? 8.419 41.085 -41.682 1.00 88.81 1179 PRO A N 1
ATOM 9100 C CA . PRO A 1 1179 ? 7.710 42.353 -41.778 1.00 88.81 1179 PRO A CA 1
ATOM 9101 C C . PRO A 1 1179 ? 6.598 42.281 -42.826 1.00 88.81 1179 PRO A C 1
ATOM 9103 O O . PRO A 1 1179 ? 6.804 41.743 -43.920 1.00 88.81 1179 PRO A O 1
ATOM 9106 N N . LEU A 1 1180 ? 5.452 42.894 -42.524 1.00 85.31 1180 LEU A N 1
ATOM 9107 C CA . LEU A 1 1180 ? 4.369 43.059 -43.490 1.00 85.31 1180 LEU A CA 1
ATOM 9108 C C . LEU A 1 1180 ? 4.857 43.841 -44.732 1.00 85.31 1180 LEU A C 1
ATOM 9110 O O . LEU A 1 1180 ? 5.658 44.776 -44.605 1.00 85.31 1180 LEU A O 1
ATOM 9114 N N . PRO A 1 1181 ? 4.407 43.482 -45.948 1.00 79.56 1181 PRO A N 1
ATOM 9115 C CA . PRO A 1 1181 ? 4.628 44.300 -47.137 1.00 79.56 1181 PRO A CA 1
ATOM 9116 C C . PRO A 1 1181 ? 3.770 45.576 -47.086 1.00 79.56 1181 PRO A C 1
ATOM 9118 O O . PRO A 1 1181 ? 2.684 45.591 -46.504 1.00 79.56 1181 PRO A O 1
ATOM 9121 N N . GLU A 1 1182 ? 4.238 46.653 -47.726 1.00 73.12 1182 GLU A N 1
ATOM 9122 C CA . GLU A 1 1182 ? 3.494 47.917 -47.794 1.00 73.12 1182 GLU A CA 1
ATOM 9123 C C . GLU A 1 1182 ? 2.114 47.719 -48.446 1.00 73.12 1182 GLU A C 1
ATOM 9125 O O . GLU A 1 1182 ? 1.987 47.144 -49.535 1.00 73.12 1182 GLU A O 1
ATOM 9130 N N . ARG A 1 1183 ? 1.057 48.216 -47.789 1.00 68.44 1183 ARG A N 1
ATOM 9131 C CA . ARG A 1 1183 ? -0.318 48.083 -48.285 1.00 68.44 1183 ARG A CA 1
ATOM 9132 C C . ARG A 1 1183 ? -0.481 48.867 -49.588 1.00 68.44 1183 ARG A C 1
ATOM 9134 O O . ARG A 1 1183 ? -0.453 50.097 -49.593 1.00 68.44 1183 ARG A O 1
ATOM 9141 N N . ARG A 1 1184 ? -0.715 48.155 -50.695 1.00 70.25 1184 ARG A N 1
ATOM 9142 C CA . ARG A 1 1184 ? -0.969 48.772 -52.008 1.00 70.25 1184 ARG A CA 1
ATOM 9143 C C . ARG A 1 1184 ? -2.204 49.689 -51.932 1.00 70.25 1184 ARG A C 1
ATOM 9145 O O . ARG A 1 1184 ? -3.253 49.225 -51.470 1.00 70.25 1184 ARG A O 1
ATOM 9152 N N . PRO A 1 1185 ? -2.125 50.953 -52.396 1.00 59.78 1185 PRO A N 1
ATOM 9153 C CA . PRO A 1 1185 ? -3.269 51.862 -52.395 1.00 59.78 1185 PRO A CA 1
ATOM 9154 C C . PRO A 1 1185 ? -4.472 51.258 -53.134 1.00 59.78 1185 PRO A C 1
ATOM 9156 O O . PRO A 1 1185 ? -4.346 50.835 -54.280 1.00 59.78 1185 PRO A O 1
ATOM 9159 N N . GLY A 1 1186 ? -5.631 51.210 -52.470 1.00 61.50 1186 GLY A N 1
ATOM 9160 C CA . GLY A 1 1186 ? -6.870 50.649 -53.026 1.00 61.50 1186 GLY A CA 1
ATOM 9161 C C . GLY A 1 1186 ? -7.078 49.137 -52.837 1.00 61.50 1186 GLY A C 1
ATOM 9162 O O . GLY A 1 1186 ? -8.064 48.614 -53.344 1.00 61.50 1186 GLY A O 1
ATOM 9163 N N . SER A 1 1187 ? -6.200 48.426 -52.116 1.00 62.16 1187 SER A N 1
ATOM 9164 C CA . SER A 1 1187 ? -6.408 47.004 -51.786 1.00 62.16 1187 SER A CA 1
ATOM 9165 C C . SER A 1 1187 ? -7.321 46.815 -50.567 1.00 62.16 1187 SER A C 1
ATOM 9167 O O . SER A 1 1187 ? -6.954 47.188 -49.445 1.00 62.16 1187 SER A O 1
ATOM 9169 N N . GLU A 1 1188 ? -8.479 46.180 -50.770 1.00 59.00 1188 GLU A N 1
ATOM 9170 C CA . GLU A 1 1188 ? -9.392 45.752 -49.695 1.00 59.00 1188 GLU A CA 1
ATOM 9171 C C . GLU A 1 1188 ? -8.915 44.486 -48.963 1.00 59.00 1188 GLU A C 1
ATOM 9173 O O . GLU A 1 1188 ? -9.275 44.291 -47.808 1.00 59.00 1188 GLU A O 1
ATOM 9178 N N . THR A 1 1189 ? -8.072 43.653 -49.584 1.00 62.16 1189 THR A N 1
ATOM 9179 C CA . THR A 1 1189 ? -7.504 42.458 -48.938 1.00 62.16 1189 THR A CA 1
ATOM 9180 C C . THR A 1 1189 ? -6.295 42.805 -48.074 1.00 62.16 1189 THR A C 1
ATOM 9182 O O . THR A 1 1189 ? -5.426 43.567 -48.517 1.00 62.16 1189 THR A O 1
ATOM 9185 N N . ASP A 1 1190 ? -6.212 42.190 -46.891 1.00 68.50 1190 ASP A N 1
ATOM 9186 C CA . ASP A 1 1190 ? -5.057 42.290 -45.996 1.00 68.50 1190 ASP A CA 1
ATOM 9187 C C . ASP A 1 1190 ? -3.764 41.777 -46.665 1.00 68.50 1190 ASP A C 1
ATOM 9189 O O . ASP A 1 1190 ? -3.806 40.821 -47.450 1.00 68.50 1190 ASP A O 1
ATOM 9193 N N . PRO A 1 1191 ? -2.604 42.402 -46.384 1.00 78.50 1191 PRO A N 1
ATOM 9194 C CA . PRO A 1 1191 ? -1.319 41.974 -46.928 1.00 78.50 1191 PRO A CA 1
ATOM 9195 C C . PRO A 1 1191 ? -0.933 40.574 -46.429 1.00 78.50 1191 PRO A C 1
ATOM 9197 O O . PRO A 1 1191 ? -1.142 40.240 -45.266 1.00 78.50 1191 PRO A O 1
ATOM 9200 N N . ASN A 1 1192 ? -0.313 39.763 -47.291 1.00 87.00 1192 ASN A N 1
ATOM 9201 C CA . ASN A 1 1192 ? 0.175 38.436 -46.912 1.00 87.00 1192 ASN A CA 1
ATOM 9202 C C . ASN A 1 1192 ? 1.394 38.574 -45.969 1.00 87.00 1192 ASN A C 1
ATOM 9204 O O . ASN A 1 1192 ? 2.456 39.011 -46.425 1.00 87.00 1192 ASN A O 1
ATOM 9208 N N . PRO A 1 1193 ? 1.303 38.155 -44.690 1.00 87.94 1193 PRO A N 1
ATOM 9209 C CA . PRO A 1 1193 ? 2.378 38.333 -43.716 1.00 87.94 1193 PRO A CA 1
ATOM 9210 C C . PRO A 1 1193 ? 3.636 37.510 -44.020 1.00 87.94 1193 PRO A C 1
ATOM 9212 O O . PRO A 1 1193 ? 4.705 37.798 -43.490 1.00 87.94 1193 PRO A O 1
ATOM 9215 N N . TRP A 1 1194 ? 3.540 36.501 -44.890 1.00 93.50 1194 TRP A N 1
ATOM 9216 C CA . TRP A 1 1194 ? 4.669 35.666 -45.294 1.00 93.50 1194 TRP A CA 1
ATOM 9217 C C . TRP A 1 1194 ? 5.292 36.073 -46.635 1.00 93.50 1194 TRP A C 1
ATOM 9219 O O . TRP A 1 1194 ? 6.280 35.463 -47.039 1.00 93.50 1194 TRP A O 1
ATOM 9229 N N . GLU A 1 1195 ? 4.782 37.105 -47.324 1.00 90.75 1195 GLU A N 1
ATOM 9230 C CA . GLU A 1 1195 ? 5.269 37.521 -48.656 1.00 90.75 1195 GLU A CA 1
ATOM 9231 C C . GLU A 1 1195 ? 6.782 37.809 -48.671 1.00 90.75 1195 GLU A C 1
ATOM 9233 O O . GLU A 1 1195 ? 7.478 37.454 -49.621 1.00 90.75 1195 GLU A O 1
ATOM 9238 N N . ARG A 1 1196 ? 7.314 38.378 -47.581 1.00 92.69 1196 ARG A N 1
ATOM 9239 C CA . ARG A 1 1196 ? 8.739 38.723 -47.435 1.00 92.69 1196 ARG A CA 1
ATOM 9240 C C . ARG A 1 1196 ? 9.600 37.621 -46.804 1.00 92.69 1196 ARG A C 1
ATOM 9242 O O . ARG A 1 1196 ? 10.803 37.820 -46.632 1.00 92.69 1196 ARG A O 1
ATOM 9249 N N . LEU A 1 1197 ? 9.043 36.444 -46.499 1.00 95.19 1197 LEU A N 1
ATOM 9250 C CA . LEU A 1 1197 ? 9.790 35.334 -45.890 1.00 95.19 1197 LEU A CA 1
ATOM 9251 C C . LEU A 1 1197 ? 11.054 34.938 -46.690 1.00 95.19 1197 LEU A C 1
ATOM 9253 O O . LEU A 1 1197 ? 12.103 34.781 -46.060 1.00 95.19 1197 LEU A O 1
ATOM 9257 N N . PRO A 1 1198 ? 11.042 34.844 -48.039 1.00 95.00 1198 PRO A N 1
ATOM 9258 C CA . PRO A 1 1198 ? 12.256 34.528 -48.793 1.00 95.00 1198 PRO A CA 1
ATOM 9259 C C . PRO A 1 1198 ? 13.350 35.595 -48.692 1.00 95.00 1198 PRO A C 1
ATOM 9261 O O . PRO A 1 1198 ? 14.532 35.259 -48.631 1.00 95.00 1198 PRO A O 1
ATOM 9264 N N . GLU A 1 1199 ? 12.970 36.876 -48.640 1.00 93.88 1199 GLU A N 1
ATOM 9265 C CA . GLU A 1 1199 ? 13.905 37.991 -48.453 1.00 93.88 1199 GLU A CA 1
ATOM 9266 C C . GLU A 1 1199 ? 14.594 37.881 -47.086 1.00 93.88 1199 GLU A C 1
ATOM 9268 O O . GLU A 1 1199 ? 15.824 37.924 -47.002 1.00 93.88 1199 GLU A O 1
ATOM 9273 N N . VAL A 1 1200 ? 13.804 37.660 -46.030 1.00 94.31 1200 VAL A N 1
ATOM 9274 C CA . VAL A 1 1200 ? 14.287 37.487 -44.653 1.00 94.31 1200 VAL A CA 1
ATOM 9275 C C . VAL A 1 1200 ? 15.221 36.279 -44.546 1.00 94.31 1200 VAL A C 1
ATOM 9277 O O . VAL A 1 1200 ? 16.323 36.406 -44.011 1.00 94.31 1200 VAL A O 1
ATOM 9280 N N . MET A 1 1201 ? 14.847 35.125 -45.105 1.00 95.62 1201 MET A N 1
ATOM 9281 C CA . MET A 1 1201 ? 15.679 33.916 -45.056 1.00 95.62 1201 MET A CA 1
ATOM 9282 C C . MET A 1 1201 ? 17.009 34.075 -45.805 1.00 95.62 1201 MET A C 1
ATOM 9284 O O . MET A 1 1201 ? 18.047 33.637 -45.305 1.00 95.62 1201 MET A O 1
ATOM 9288 N N . GLU A 1 1202 ? 17.029 34.743 -46.962 1.00 92.88 1202 GLU A N 1
ATOM 9289 C CA . GLU A 1 1202 ? 18.286 35.029 -47.667 1.00 92.88 1202 GLU A CA 1
ATOM 9290 C C . GLU A 1 1202 ? 19.142 36.099 -46.967 1.00 92.88 1202 GLU A C 1
ATOM 9292 O O . GLU A 1 1202 ? 20.368 36.063 -47.089 1.00 92.88 1202 GLU A O 1
ATOM 9297 N N . GLN A 1 1203 ? 18.554 37.023 -46.199 1.00 91.19 1203 GLN A N 1
ATOM 9298 C CA . GLN A 1 1203 ? 19.318 37.931 -45.331 1.00 91.19 1203 GLN A CA 1
ATOM 9299 C C . GLN A 1 1203 ? 19.943 37.195 -44.136 1.00 91.19 1203 GLN A C 1
ATOM 9301 O O . GLN A 1 1203 ? 21.121 37.407 -43.846 1.00 91.19 1203 GLN A O 1
ATOM 9306 N N . LEU A 1 1204 ? 19.194 36.307 -43.473 1.00 93.38 1204 LEU A N 1
ATOM 9307 C CA . LEU A 1 1204 ? 19.691 35.501 -42.351 1.00 93.38 1204 LEU A CA 1
ATOM 9308 C C . LEU A 1 1204 ? 20.846 34.591 -42.789 1.00 93.38 1204 LEU A C 1
ATOM 9310 O O . LEU A 1 1204 ? 21.916 34.612 -42.184 1.00 93.38 1204 LEU A O 1
ATOM 9314 N N . LYS A 1 1205 ? 20.689 33.867 -43.904 1.00 90.25 1205 LYS A N 1
ATOM 9315 C CA . LYS A 1 1205 ? 21.740 32.990 -44.455 1.00 90.25 1205 LYS A CA 1
ATOM 9316 C C . LYS A 1 1205 ? 23.040 33.719 -44.817 1.00 90.25 1205 LYS A C 1
ATOM 9318 O O . LYS A 1 1205 ? 24.100 33.101 -44.793 1.00 90.25 1205 LYS A O 1
ATOM 9323 N N . LYS A 1 1206 ? 22.979 35.010 -45.162 1.00 91.25 1206 LYS A N 1
ATOM 9324 C CA . LYS A 1 1206 ? 24.166 35.833 -45.469 1.00 91.25 1206 LYS A CA 1
ATOM 9325 C C . LYS A 1 1206 ? 24.936 36.286 -44.226 1.00 91.25 1206 LYS A C 1
ATOM 9327 O O . LYS A 1 1206 ? 26.052 36.772 -44.376 1.00 91.25 1206 LYS A O 1
ATOM 9332 N N . ASN A 1 1207 ? 24.363 36.161 -43.028 1.00 90.94 1207 ASN A N 1
ATOM 9333 C CA . ASN A 1 1207 ? 24.975 36.624 -41.786 1.00 90.94 1207 ASN A CA 1
ATOM 9334 C C . ASN A 1 1207 ? 24.816 35.570 -40.667 1.00 90.94 1207 ASN A C 1
ATOM 9336 O O . ASN A 1 1207 ? 23.971 35.733 -39.781 1.00 90.94 1207 ASN A O 1
ATOM 9340 N N . PRO A 1 1208 ? 25.609 34.479 -40.699 1.00 90.56 1208 PRO A N 1
ATOM 9341 C CA . PRO A 1 1208 ? 25.513 33.396 -39.719 1.00 90.56 1208 PRO A CA 1
ATOM 9342 C C . PRO A 1 1208 ? 25.813 33.857 -38.285 1.00 90.56 1208 PRO A C 1
ATOM 9344 O O . PRO A 1 1208 ? 25.208 33.335 -37.351 1.00 90.56 1208 PRO A O 1
ATOM 9347 N N . ASP A 1 1209 ? 26.663 34.871 -38.101 1.00 90.38 1209 ASP A N 1
ATOM 9348 C CA . ASP A 1 1209 ? 26.971 35.437 -36.782 1.00 90.38 1209 ASP A CA 1
ATOM 9349 C C . ASP A 1 1209 ? 25.747 36.134 -36.170 1.00 90.38 1209 ASP A C 1
ATOM 9351 O O . ASP A 1 1209 ? 25.458 35.972 -34.983 1.00 90.38 1209 ASP A O 1
ATOM 9355 N N . ARG A 1 1210 ? 24.963 36.856 -36.986 1.00 93.00 1210 ARG A N 1
ATOM 9356 C CA . ARG A 1 1210 ? 23.664 37.404 -36.568 1.00 93.00 1210 ARG A CA 1
ATOM 9357 C C . ARG A 1 1210 ? 22.673 36.292 -36.228 1.00 93.00 1210 ARG A C 1
ATOM 9359 O O . ARG A 1 1210 ? 21.983 36.414 -35.223 1.00 93.00 1210 ARG A O 1
ATOM 9366 N N . VAL A 1 1211 ? 22.601 35.224 -37.027 1.00 95.12 1211 VAL A N 1
ATOM 9367 C CA . VAL A 1 1211 ? 21.705 34.081 -36.757 1.00 95.12 1211 VAL A CA 1
ATOM 9368 C C . VAL A 1 1211 ? 22.051 33.427 -35.421 1.00 95.12 1211 VAL A C 1
ATOM 9370 O O . VAL A 1 1211 ? 21.159 33.238 -34.595 1.00 95.12 1211 VAL A O 1
ATOM 9373 N N . LYS A 1 1212 ? 23.337 33.140 -35.173 1.00 94.50 1212 LYS A N 1
ATOM 9374 C CA . LYS A 1 1212 ? 23.775 32.565 -33.898 1.00 94.50 1212 LYS A CA 1
ATOM 9375 C C . LYS A 1 1212 ? 23.471 33.509 -32.733 1.00 94.50 1212 LYS A C 1
ATOM 9377 O O . LYS A 1 1212 ? 22.889 33.053 -31.758 1.00 94.50 1212 LYS A O 1
ATOM 9382 N N . ARG A 1 1213 ? 23.760 34.814 -32.855 1.00 95.69 1213 ARG A N 1
ATOM 9383 C CA . ARG A 1 1213 ? 23.448 35.798 -31.801 1.00 95.69 1213 ARG A CA 1
ATOM 9384 C C . ARG A 1 1213 ? 21.959 35.818 -31.442 1.00 95.69 1213 ARG A C 1
ATOM 9386 O O . ARG A 1 1213 ? 21.636 35.830 -30.266 1.00 95.69 1213 ARG A O 1
ATOM 9393 N N . ILE A 1 1214 ? 21.056 35.775 -32.426 1.00 96.94 1214 ILE A N 1
ATOM 9394 C CA . ILE A 1 1214 ? 19.607 35.748 -32.154 1.00 96.94 1214 ILE A CA 1
ATOM 9395 C C . ILE A 1 1214 ? 19.218 34.472 -31.386 1.00 96.94 1214 ILE A C 1
ATOM 9397 O O . ILE A 1 1214 ? 18.435 34.535 -30.440 1.00 96.94 1214 ILE A O 1
ATOM 9401 N N . ALA A 1 1215 ? 19.793 33.320 -31.748 1.00 95.94 1215 ALA A N 1
ATOM 9402 C CA . ALA A 1 1215 ? 19.569 32.070 -31.022 1.00 95.94 1215 ALA A CA 1
ATOM 9403 C C . ALA A 1 1215 ? 20.163 32.095 -29.601 1.00 95.94 1215 ALA A C 1
ATOM 9405 O O . ALA A 1 1215 ? 19.501 31.640 -28.671 1.00 95.94 1215 ALA A O 1
ATOM 9406 N N . ASP A 1 1216 ? 21.369 32.647 -29.422 1.00 94.81 1216 ASP A N 1
ATOM 9407 C CA . ASP A 1 1216 ? 22.008 32.855 -28.115 1.00 94.81 1216 ASP A CA 1
ATOM 9408 C C . ASP A 1 1216 ? 21.125 33.751 -27.224 1.00 94.81 1216 ASP A C 1
ATOM 9410 O O . ASP A 1 1216 ? 20.734 33.336 -26.135 1.00 94.81 1216 ASP A O 1
ATOM 9414 N N . ASN A 1 1217 ? 20.697 34.914 -27.730 1.00 95.12 1217 ASN A N 1
ATOM 9415 C CA . ASN A 1 1217 ? 19.803 35.850 -27.037 1.00 95.12 1217 ASN A CA 1
ATOM 9416 C C . ASN A 1 1217 ? 18.468 35.192 -26.632 1.00 95.12 1217 ASN A C 1
ATOM 9418 O O . ASN A 1 1217 ? 17.986 35.392 -25.515 1.00 95.12 1217 ASN A O 1
ATOM 9422 N N . SER A 1 1218 ? 17.868 34.374 -27.507 1.00 94.38 1218 SER A N 1
ATOM 9423 C CA . SER A 1 1218 ? 16.660 33.595 -27.184 1.00 94.38 1218 SER A CA 1
ATOM 9424 C C . SER A 1 1218 ? 16.913 32.561 -26.083 1.00 94.38 1218 SER A C 1
ATOM 9426 O O . SER A 1 1218 ? 16.065 32.339 -25.216 1.00 94.38 1218 SER A O 1
ATOM 9428 N N . TRP A 1 1219 ? 18.068 31.901 -26.106 1.00 91.12 1219 TRP A N 1
ATOM 9429 C CA . TRP A 1 1219 ? 18.398 30.828 -25.174 1.00 91.12 1219 TRP A CA 1
ATOM 9430 C C . TRP A 1 1219 ? 18.771 31.357 -23.781 1.00 91.12 1219 TRP A C 1
ATOM 9432 O O . TRP A 1 1219 ? 18.300 30.833 -22.768 1.00 91.12 1219 TRP A O 1
ATOM 9442 N N . GLU A 1 1220 ? 19.561 32.425 -23.710 1.00 88.12 1220 GLU A N 1
ATOM 9443 C CA . GLU A 1 1220 ? 19.949 33.076 -22.455 1.00 88.12 1220 GLU A CA 1
ATOM 9444 C C . GLU A 1 1220 ? 18.790 33.902 -21.877 1.00 88.12 1220 GLU A C 1
ATOM 9446 O O . GLU A 1 1220 ? 18.444 33.764 -20.702 1.00 88.12 1220 GLU A O 1
ATOM 9451 N N . GLY A 1 1221 ? 18.143 34.719 -22.713 1.00 85.19 1221 GLY A N 1
ATOM 9452 C CA . GLY A 1 1221 ? 17.076 35.628 -22.304 1.00 85.19 1221 GLY A CA 1
ATOM 9453 C C . GLY A 1 1221 ? 15.742 34.932 -22.046 1.00 85.19 1221 GLY A C 1
ATOM 9454 O O . GLY A 1 1221 ? 15.151 35.114 -20.985 1.00 85.19 1221 GLY A O 1
ATOM 9455 N N . LEU A 1 1222 ? 15.245 34.124 -22.988 1.00 90.75 1222 LEU A N 1
ATOM 9456 C CA . LEU A 1 1222 ? 13.914 33.518 -22.869 1.00 90.75 1222 LEU A CA 1
ATOM 9457 C C . LEU A 1 1222 ? 13.991 32.166 -22.157 1.00 90.75 1222 LEU A C 1
ATOM 9459 O O . LEU A 1 1222 ? 13.481 32.052 -21.045 1.00 90.75 1222 LEU A O 1
ATOM 9463 N N . ARG A 1 1223 ? 14.655 31.154 -22.730 1.00 88.81 1223 ARG A N 1
ATOM 9464 C CA . ARG A 1 1223 ? 14.688 29.792 -22.153 1.00 88.81 1223 ARG A CA 1
ATOM 9465 C C . ARG A 1 1223 ? 15.256 29.755 -20.734 1.00 88.81 1223 ARG A C 1
ATOM 9467 O O . ARG A 1 1223 ? 14.651 29.147 -19.856 1.00 88.81 1223 ARG A O 1
ATOM 9474 N N . SER A 1 1224 ? 16.418 30.364 -20.513 1.00 84.94 1224 SER A N 1
ATOM 9475 C CA . SER A 1 1224 ? 17.152 30.229 -19.244 1.00 84.94 1224 SER A CA 1
ATOM 9476 C C . SER A 1 1224 ? 16.614 31.124 -18.121 1.00 84.94 1224 SER A C 1
ATOM 9478 O O . SER A 1 1224 ? 16.990 30.940 -16.963 1.00 84.94 1224 SER A O 1
ATOM 9480 N N . ARG A 1 1225 ? 15.712 32.067 -18.436 1.00 88.06 1225 ARG A N 1
ATOM 9481 C CA . ARG A 1 1225 ? 15.155 33.034 -17.479 1.00 88.06 1225 ARG A CA 1
ATOM 9482 C C . ARG A 1 1225 ? 13.625 33.086 -17.514 1.00 88.06 1225 ARG A C 1
ATOM 9484 O O . ARG A 1 1225 ? 12.995 32.590 -16.583 1.00 88.06 1225 ARG A O 1
ATOM 9491 N N . TYR A 1 1226 ? 13.012 33.657 -18.550 1.00 91.31 1226 TYR A N 1
ATOM 9492 C CA . TYR A 1 1226 ? 11.567 33.950 -18.543 1.00 91.31 1226 TYR A CA 1
ATOM 9493 C C . TYR A 1 1226 ? 10.650 32.753 -18.853 1.00 91.31 1226 TYR A C 1
ATOM 9495 O O . TYR A 1 1226 ? 9.527 32.705 -18.362 1.00 91.31 1226 TYR A O 1
ATOM 9503 N N . LEU A 1 1227 ? 11.113 31.759 -19.612 1.00 92.44 1227 LEU A N 1
ATOM 9504 C CA . LEU A 1 1227 ? 10.361 30.550 -19.971 1.00 92.44 1227 LEU A CA 1
ATOM 9505 C C . LEU A 1 1227 ? 10.790 29.364 -19.105 1.00 92.44 1227 LEU A C 1
ATOM 9507 O O . LEU A 1 1227 ? 11.267 28.339 -19.596 1.00 92.44 1227 LEU A O 1
ATOM 9511 N N . THR A 1 1228 ? 10.622 29.527 -17.794 1.00 91.88 1228 THR A N 1
ATOM 9512 C CA . THR A 1 1228 ? 11.074 28.582 -16.768 1.00 91.88 1228 THR A CA 1
ATOM 9513 C C . THR A 1 1228 ? 9.928 28.195 -15.818 1.00 91.88 1228 THR A C 1
ATOM 9515 O O . THR A 1 1228 ? 8.997 28.984 -15.619 1.00 91.88 1228 THR A O 1
ATOM 9518 N N . PRO A 1 1229 ? 9.950 26.995 -15.200 1.00 92.25 1229 PRO A N 1
ATOM 9519 C CA . PRO A 1 1229 ? 8.955 26.623 -14.190 1.00 92.25 1229 PRO A CA 1
ATOM 9520 C C . PRO A 1 1229 ? 8.889 27.588 -12.995 1.00 92.25 1229 PRO A C 1
ATOM 9522 O O . PRO A 1 1229 ? 7.804 27.837 -12.474 1.00 92.25 1229 PRO A O 1
ATOM 9525 N N . SER A 1 1230 ? 10.019 28.176 -12.590 1.00 92.75 1230 SER A N 1
ATOM 9526 C CA . SER A 1 1230 ? 10.069 29.225 -11.563 1.00 92.75 1230 SER A CA 1
ATOM 9527 C C . SER A 1 1230 ? 9.406 30.531 -12.018 1.00 92.75 1230 SER A C 1
ATOM 9529 O O . SER A 1 1230 ? 8.585 31.074 -11.280 1.00 92.75 1230 SER A O 1
ATOM 9531 N N . ALA A 1 1231 ? 9.686 31.012 -13.238 1.00 93.94 1231 ALA A N 1
ATOM 9532 C CA . ALA A 1 1231 ? 9.035 32.201 -13.802 1.00 93.94 1231 ALA A CA 1
ATOM 9533 C C . ALA A 1 1231 ? 7.515 32.018 -13.945 1.00 93.94 1231 ALA A C 1
ATOM 9535 O O . ALA A 1 1231 ? 6.753 32.920 -13.607 1.00 93.94 1231 ALA A O 1
ATOM 9536 N N . THR A 1 1232 ? 7.072 30.828 -14.366 1.00 94.44 1232 THR A N 1
ATOM 9537 C CA . THR A 1 1232 ? 5.645 30.473 -14.495 1.00 94.44 1232 THR A CA 1
ATOM 9538 C C . THR A 1 1232 ? 4.918 30.603 -13.154 1.00 94.44 1232 THR A C 1
ATOM 9540 O O . THR A 1 1232 ? 3.865 31.234 -13.064 1.00 94.44 1232 THR A O 1
ATOM 9543 N N . VAL A 1 1233 ? 5.498 30.034 -12.093 1.00 94.88 1233 VAL A N 1
ATOM 9544 C CA . VAL A 1 1233 ? 4.951 30.116 -10.733 1.00 94.88 1233 VAL A CA 1
ATOM 9545 C C . VAL A 1 1233 ? 4.959 31.556 -10.216 1.00 94.88 1233 VAL A C 1
ATOM 9547 O O . VAL A 1 1233 ? 3.937 32.016 -9.708 1.00 94.88 1233 VAL A O 1
ATOM 9550 N N . CYS A 1 1234 ? 6.060 32.292 -10.400 1.00 95.38 1234 CYS A N 1
ATOM 9551 C CA . CYS A 1 1234 ? 6.142 33.715 -10.064 1.00 95.38 1234 CYS A CA 1
ATOM 9552 C C . CYS A 1 1234 ? 5.057 34.546 -10.768 1.00 95.38 1234 CYS A C 1
ATOM 9554 O O . CYS A 1 1234 ? 4.428 35.387 -10.124 1.00 95.38 1234 CYS A O 1
ATOM 9556 N N . TYR A 1 1235 ? 4.800 34.296 -12.059 1.00 97.44 1235 TYR A N 1
ATOM 9557 C CA . TYR A 1 1235 ? 3.741 34.980 -12.805 1.00 97.44 1235 TYR A CA 1
ATOM 9558 C C . TYR A 1 1235 ? 2.371 34.707 -12.188 1.00 97.44 1235 TYR A C 1
ATOM 9560 O O . TYR A 1 1235 ? 1.638 35.654 -11.924 1.00 97.44 1235 TYR A O 1
ATOM 9568 N N . TRP A 1 1236 ? 2.039 33.449 -11.876 1.00 96.88 1236 TRP A N 1
ATOM 9569 C CA . TRP A 1 1236 ? 0.782 33.120 -11.195 1.00 96.88 1236 TRP A CA 1
ATOM 9570 C C . TRP A 1 1236 ? 0.627 33.838 -9.846 1.00 96.88 1236 TRP A C 1
ATOM 9572 O O . TRP A 1 1236 ? -0.447 34.379 -9.582 1.00 96.88 1236 TRP A O 1
ATOM 9582 N N . ARG A 1 1237 ? 1.679 33.910 -9.013 1.00 95.69 1237 ARG A N 1
ATOM 9583 C CA . ARG A 1 1237 ? 1.614 34.646 -7.731 1.00 95.69 1237 ARG A CA 1
ATOM 9584 C C . ARG A 1 1237 ? 1.309 36.126 -7.949 1.00 95.69 1237 ARG A C 1
ATOM 9586 O O . ARG A 1 1237 ? 0.381 36.666 -7.349 1.00 95.69 1237 ARG A O 1
ATOM 9593 N N . ARG A 1 1238 ? 2.071 36.769 -8.837 1.00 95.88 1238 ARG A N 1
ATOM 9594 C CA . ARG A 1 1238 ? 1.960 38.204 -9.111 1.00 95.88 1238 ARG A CA 1
ATOM 9595 C C . ARG A 1 1238 ? 0.638 38.555 -9.794 1.00 95.88 1238 ARG A C 1
ATOM 9597 O O . ARG A 1 1238 ? 0.008 39.525 -9.394 1.00 95.88 1238 ARG A O 1
ATOM 9604 N N . LEU A 1 1239 ? 0.176 37.743 -10.745 1.00 97.25 1239 LEU A N 1
ATOM 9605 C CA . LEU A 1 1239 ? -1.131 37.881 -11.396 1.00 97.25 1239 LEU A CA 1
ATOM 9606 C C . LEU A 1 1239 ? -2.263 37.936 -10.363 1.00 97.25 1239 LEU A C 1
ATOM 9608 O O . LEU A 1 1239 ? -3.096 38.835 -10.411 1.00 97.25 1239 LEU A O 1
ATOM 9612 N N . LEU A 1 1240 ? -2.262 37.010 -9.401 1.00 95.81 1240 LEU A N 1
ATOM 9613 C CA . LEU A 1 1240 ? -3.285 36.932 -8.356 1.00 95.81 1240 LEU A CA 1
ATOM 9614 C C . LEU A 1 1240 ? -3.153 38.067 -7.321 1.00 95.81 1240 LEU A C 1
ATOM 9616 O O . LEU A 1 1240 ? -4.167 38.591 -6.863 1.00 95.81 1240 LEU A O 1
ATOM 9620 N N . SER A 1 1241 ? -1.928 38.510 -7.015 1.00 95.44 1241 SER A N 1
ATOM 9621 C CA . SER A 1 1241 ? -1.657 39.706 -6.195 1.00 95.44 1241 SER A CA 1
ATOM 9622 C C . SER A 1 1241 ? -2.176 41.000 -6.839 1.00 95.44 1241 SER A C 1
ATOM 9624 O O . SER A 1 1241 ? -2.784 41.841 -6.177 1.00 95.44 1241 SER A O 1
ATOM 9626 N N . LEU A 1 1242 ? -2.002 41.158 -8.151 1.00 96.88 1242 LEU A N 1
ATOM 9627 C CA . LEU A 1 1242 ? -2.523 42.306 -8.899 1.00 96.88 1242 LEU A CA 1
ATOM 9628 C C . LEU A 1 1242 ? -4.046 42.218 -9.072 1.00 96.88 1242 LEU A C 1
ATOM 9630 O O . LEU A 1 1242 ? -4.742 43.219 -8.914 1.00 96.88 1242 LEU A O 1
ATOM 9634 N N . TRP A 1 1243 ? -4.591 41.020 -9.300 1.00 97.00 1243 TRP A N 1
ATOM 9635 C CA . TRP A 1 1243 ? -6.039 40.800 -9.336 1.00 97.00 1243 TRP A CA 1
ATOM 9636 C C . TRP A 1 1243 ? -6.713 41.214 -8.021 1.00 97.00 1243 TRP A C 1
ATOM 9638 O O . TRP A 1 1243 ? -7.745 41.883 -8.049 1.00 97.00 1243 TRP A O 1
ATOM 9648 N N . SER A 1 1244 ? -6.116 40.900 -6.862 1.00 96.31 1244 SER A N 1
ATOM 9649 C CA . SER A 1 1244 ? -6.675 41.301 -5.562 1.00 96.31 1244 SER A CA 1
ATOM 9650 C C . SER A 1 1244 ? -6.758 42.817 -5.379 1.00 96.31 1244 SER A C 1
ATOM 9652 O O . SER A 1 1244 ? -7.616 43.289 -4.642 1.00 96.31 1244 SER A O 1
ATOM 9654 N N . GLN A 1 1245 ? -5.877 43.578 -6.036 1.00 96.25 1245 GLN A N 1
ATOM 9655 C CA . GLN A 1 1245 ? -5.881 45.045 -6.016 1.00 96.25 1245 GLN A CA 1
ATOM 9656 C C . GLN A 1 1245 ? -6.953 45.623 -6.949 1.00 96.25 1245 GLN A C 1
ATOM 9658 O O . GLN A 1 1245 ? -7.562 46.638 -6.625 1.00 96.25 1245 GLN A O 1
ATOM 9663 N N . ALA A 1 1246 ? -7.229 44.954 -8.073 1.00 95.38 1246 ALA A N 1
ATOM 9664 C CA . ALA A 1 1246 ? -8.324 45.317 -8.970 1.00 95.38 1246 ALA A CA 1
ATOM 9665 C C . ALA A 1 1246 ? -9.712 44.954 -8.405 1.00 95.38 1246 ALA A C 1
ATOM 9667 O O . ALA A 1 1246 ? -10.718 45.485 -8.868 1.00 95.38 1246 ALA A O 1
ATOM 9668 N N . GLN A 1 1247 ? -9.798 44.036 -7.440 1.00 95.00 1247 GLN A N 1
ATOM 9669 C CA . GLN A 1 1247 ? -11.053 43.480 -6.935 1.00 95.00 1247 GLN A CA 1
ATOM 9670 C C . GLN A 1 1247 ? -11.818 44.453 -6.014 1.00 95.00 1247 GLN A C 1
ATOM 9672 O O . GLN A 1 1247 ? -11.440 44.689 -4.870 1.00 95.00 1247 GLN A O 1
ATOM 9677 N N . ALA A 1 1248 ? -12.972 44.947 -6.468 1.00 94.31 1248 ALA A N 1
ATOM 9678 C CA . ALA A 1 1248 ? -13.819 45.911 -5.752 1.00 94.31 1248 ALA A CA 1
ATOM 9679 C C . ALA A 1 1248 ? -14.832 45.261 -4.780 1.00 94.31 1248 ALA A C 1
ATOM 9681 O O . ALA A 1 1248 ? -15.888 45.825 -4.489 1.00 94.31 1248 ALA A O 1
ATOM 9682 N N . PHE A 1 1249 ? -14.548 44.053 -4.286 1.00 93.50 1249 PHE A N 1
ATOM 9683 C CA . PHE A 1 1249 ? -15.400 43.335 -3.333 1.00 93.50 1249 PHE A CA 1
ATOM 9684 C C . PHE A 1 1249 ? -14.578 42.479 -2.362 1.00 93.50 1249 PHE A C 1
ATOM 9686 O O . PHE A 1 1249 ? -13.432 42.114 -2.624 1.00 93.50 1249 PHE A O 1
ATOM 9693 N N . THR A 1 1250 ? -15.183 42.128 -1.226 1.00 91.38 1250 THR A N 1
ATOM 9694 C CA . THR A 1 1250 ? -14.598 41.195 -0.255 1.00 91.38 1250 THR A CA 1
ATOM 9695 C C . THR A 1 1250 ? -14.953 39.760 -0.626 1.00 91.38 1250 THR A C 1
ATOM 9697 O O . THR A 1 1250 ? -16.135 39.415 -0.681 1.00 91.38 1250 THR A O 1
ATOM 9700 N N . VAL A 1 1251 ? -13.940 38.917 -0.829 1.00 92.94 1251 VAL A N 1
ATOM 9701 C CA . VAL A 1 1251 ? -14.120 37.473 -1.043 1.00 92.94 1251 VAL A CA 1
ATOM 9702 C C . VAL A 1 1251 ? -14.784 36.837 0.170 1.00 92.94 1251 VAL A C 1
ATOM 9704 O O . VAL A 1 1251 ? -14.408 37.110 1.311 1.00 92.94 1251 VAL A O 1
ATOM 9707 N N . LYS A 1 1252 ? -15.744 35.951 -0.083 1.00 86.75 1252 LYS A N 1
ATOM 9708 C CA . LYS A 1 1252 ? -16.367 35.094 0.925 1.00 86.75 1252 LYS A CA 1
ATOM 9709 C C . LYS A 1 1252 ? -16.342 33.664 0.413 1.00 86.75 1252 LYS A C 1
ATOM 9711 O O . LYS A 1 1252 ? -16.657 33.442 -0.750 1.00 86.75 1252 LYS A O 1
ATOM 9716 N N . VAL A 1 1253 ? -15.997 32.720 1.281 1.00 84.81 1253 VAL A N 1
ATOM 9717 C CA . VAL A 1 1253 ? -16.201 31.290 1.024 1.00 84.81 1253 VAL A CA 1
ATOM 9718 C C . VAL A 1 1253 ? -17.576 30.913 1.558 1.00 84.81 1253 VAL A C 1
ATOM 9720 O O . VAL A 1 1253 ? -17.926 31.300 2.673 1.00 84.81 1253 VAL A O 1
ATOM 9723 N N . ASP A 1 1254 ? -18.335 30.188 0.748 1.00 78.75 1254 ASP A N 1
ATOM 9724 C CA . ASP A 1 1254 ? -19.603 29.565 1.117 1.00 78.75 1254 ASP A CA 1
ATOM 9725 C C . ASP A 1 1254 ? -19.386 28.050 1.285 1.00 78.75 1254 ASP A C 1
ATOM 9727 O O . ASP A 1 1254 ? -18.489 27.484 0.654 1.00 78.75 1254 ASP A O 1
ATOM 9731 N N . ASP A 1 1255 ? -20.195 27.384 2.115 1.00 76.81 1255 ASP A N 1
ATOM 9732 C CA . ASP A 1 1255 ? -20.100 25.932 2.347 1.00 76.81 1255 ASP A CA 1
ATOM 9733 C C . ASP A 1 1255 ? -20.368 25.100 1.073 1.00 76.81 1255 ASP A C 1
ATOM 9735 O O . ASP A 1 1255 ? -20.016 23.921 1.014 1.00 76.81 1255 ASP A O 1
ATOM 9739 N N . SER A 1 1256 ? -20.965 25.705 0.040 1.00 77.12 1256 SER A N 1
ATOM 9740 C CA . SER A 1 1256 ? -21.150 25.114 -1.291 1.00 77.12 1256 SER A CA 1
ATOM 9741 C C . SER A 1 1256 ? -19.883 25.057 -2.158 1.00 77.12 1256 SER A C 1
ATOM 9743 O O . SER A 1 1256 ? -19.894 24.383 -3.187 1.00 77.12 1256 SER A O 1
ATOM 9745 N N . TYR A 1 1257 ? -18.793 25.743 -1.795 1.00 86.94 1257 TYR A N 1
ATOM 9746 C CA . TYR A 1 1257 ? -17.586 25.809 -2.629 1.00 86.94 1257 TYR A CA 1
ATOM 9747 C C . TYR A 1 1257 ? -16.654 24.612 -2.379 1.00 86.94 1257 TYR A C 1
ATOM 9749 O O . TYR A 1 1257 ? -16.294 24.311 -1.240 1.00 86.94 1257 TYR A O 1
ATOM 9757 N N . ILE A 1 1258 ? -16.179 23.955 -3.443 1.00 90.00 1258 ILE A N 1
ATOM 9758 C CA . ILE A 1 1258 ? -15.402 22.712 -3.317 1.00 90.00 1258 ILE A CA 1
ATOM 9759 C C . ILE A 1 1258 ? -13.919 22.999 -3.064 1.00 90.00 1258 ILE A C 1
ATOM 9761 O O . ILE A 1 1258 ? -13.296 23.628 -3.916 1.00 90.00 1258 ILE A O 1
ATOM 9765 N N . PRO A 1 1259 ? -13.282 22.493 -1.990 1.00 93.62 1259 PRO A N 1
ATOM 9766 C CA . PRO A 1 1259 ? -11.824 22.537 -1.857 1.00 93.62 1259 PRO A CA 1
ATOM 9767 C C . PRO A 1 1259 ? -11.143 21.869 -3.058 1.00 93.62 1259 PRO A C 1
ATOM 9769 O O . PRO A 1 1259 ? -11.573 20.796 -3.489 1.00 93.62 1259 PRO A O 1
ATOM 9772 N N . TYR A 1 1260 ? -10.085 22.466 -3.609 1.00 93.81 1260 TYR A N 1
ATOM 9773 C CA . TYR A 1 1260 ? -9.423 21.957 -4.819 1.00 93.81 1260 TYR A CA 1
ATOM 9774 C C . TYR A 1 1260 ? -9.003 20.481 -4.699 1.00 93.81 1260 TYR A C 1
ATOM 9776 O O . TYR A 1 1260 ? -9.117 19.725 -5.664 1.00 93.81 1260 TYR A O 1
ATOM 9784 N N . GLU A 1 1261 ? -8.590 20.035 -3.513 1.00 91.88 1261 GLU A N 1
ATOM 9785 C CA . GLU A 1 1261 ? -8.224 18.643 -3.242 1.00 91.88 1261 GLU A CA 1
ATOM 9786 C C . GLU A 1 1261 ? -9.420 17.695 -3.429 1.00 91.88 1261 GLU A C 1
ATOM 9788 O O . GLU A 1 1261 ? -9.282 16.617 -4.009 1.00 91.88 1261 GLU A O 1
ATOM 9793 N N . SER A 1 1262 ? -10.616 18.113 -3.003 1.00 89.00 1262 SER A N 1
ATOM 9794 C CA . SER A 1 1262 ? -11.866 17.384 -3.237 1.00 89.00 1262 SER A CA 1
ATOM 9795 C C . SER A 1 1262 ? -12.277 17.445 -4.709 1.00 89.00 1262 SER A C 1
ATOM 9797 O O . SER A 1 1262 ? -12.610 16.414 -5.292 1.00 89.00 1262 SER A O 1
ATOM 9799 N N . PHE A 1 1263 ? -12.187 18.616 -5.346 1.00 89.88 1263 PHE A N 1
ATOM 9800 C CA . PHE A 1 1263 ? -12.478 18.780 -6.774 1.00 89.88 1263 PHE A CA 1
ATOM 9801 C C . PHE A 1 1263 ? -11.583 17.887 -7.652 1.00 89.88 1263 PHE A C 1
ATOM 9803 O O . PHE A 1 1263 ? -12.062 17.265 -8.598 1.00 89.88 1263 PHE A O 1
ATOM 9810 N N . MET A 1 1264 ? -10.298 17.744 -7.322 1.00 85.88 1264 MET A N 1
ATOM 9811 C CA . MET A 1 1264 ? -9.371 16.884 -8.067 1.00 85.88 1264 MET A CA 1
ATOM 9812 C C . MET A 1 1264 ? -9.726 15.396 -8.010 1.00 85.88 1264 MET A C 1
ATOM 9814 O O . MET A 1 1264 ? -9.450 14.677 -8.973 1.00 85.88 1264 MET A O 1
ATOM 9818 N N . LEU A 1 1265 ? -10.344 14.945 -6.915 1.00 83.06 1265 LEU A N 1
ATOM 9819 C CA . LEU A 1 1265 ? -10.822 13.571 -6.753 1.00 83.06 1265 LEU A CA 1
ATOM 9820 C C . LEU A 1 1265 ? -12.194 13.354 -7.409 1.00 83.06 1265 LEU A C 1
ATOM 9822 O O . LEU A 1 1265 ? -12.417 12.309 -8.014 1.00 83.06 1265 LEU A O 1
ATOM 9826 N N . MET A 1 1266 ? -13.100 14.330 -7.307 1.00 82.38 1266 MET A N 1
ATOM 9827 C CA . MET A 1 1266 ? -14.492 14.206 -7.771 1.00 82.38 1266 MET A CA 1
ATOM 9828 C C . MET A 1 1266 ? -14.706 14.623 -9.232 1.00 82.38 1266 MET A C 1
ATOM 9830 O O . MET A 1 1266 ? -15.652 14.160 -9.861 1.00 82.38 1266 MET A O 1
ATOM 9834 N N . ARG A 1 1267 ? -13.851 15.504 -9.768 1.00 83.69 1267 ARG A N 1
ATOM 9835 C CA . ARG A 1 1267 ? -13.966 16.155 -11.090 1.00 83.69 1267 ARG A CA 1
ATOM 9836 C C . ARG A 1 1267 ? -15.265 16.943 -11.323 1.00 83.69 1267 ARG A C 1
ATOM 9838 O O . ARG A 1 1267 ? -15.585 17.239 -12.465 1.00 83.69 1267 ARG A O 1
ATOM 9845 N N . THR A 1 1268 ? -15.972 17.318 -10.259 1.00 83.19 1268 THR A N 1
ATOM 9846 C CA . THR A 1 1268 ? -17.181 18.150 -10.310 1.00 83.19 1268 THR A CA 1
ATOM 9847 C C . THR A 1 1268 ? -17.189 19.177 -9.177 1.00 83.19 1268 THR A C 1
ATOM 9849 O O . THR A 1 1268 ? -16.553 18.976 -8.138 1.00 83.19 1268 THR A O 1
ATOM 9852 N N . VAL A 1 1269 ? -17.904 20.279 -9.409 1.00 81.44 1269 VAL A N 1
ATOM 9853 C CA . VAL A 1 1269 ? -18.239 21.309 -8.415 1.00 81.44 1269 VAL A CA 1
ATOM 9854 C C . VAL A 1 1269 ? -19.570 21.050 -7.707 1.00 81.44 1269 VAL A C 1
ATOM 9856 O O . VAL A 1 1269 ? -19.854 21.683 -6.695 1.00 81.44 1269 VAL A O 1
ATOM 9859 N N . ASP A 1 1270 ? -20.373 20.105 -8.200 1.00 76.06 1270 ASP A N 1
ATOM 9860 C CA . ASP A 1 1270 ? -21.655 19.756 -7.596 1.00 76.06 1270 ASP A CA 1
ATOM 9861 C C . ASP A 1 1270 ? -21.433 19.001 -6.280 1.00 76.06 1270 ASP A C 1
ATOM 9863 O O . ASP A 1 1270 ? -21.402 17.765 -6.243 1.00 76.06 1270 ASP A O 1
ATOM 9867 N N . TRP A 1 1271 ? -21.332 19.736 -5.167 1.00 58.50 1271 TRP A N 1
ATOM 9868 C CA . TRP A 1 1271 ? -21.541 19.154 -3.843 1.00 58.50 1271 TRP A CA 1
ATOM 9869 C C . TRP A 1 1271 ? -23.014 18.770 -3.713 1.00 58.50 1271 TRP A C 1
ATOM 9871 O O . TRP A 1 1271 ? -23.827 19.488 -3.127 1.00 58.50 1271 TRP A O 1
ATOM 9881 N N . GLN A 1 1272 ? -23.380 17.599 -4.236 1.00 48.69 1272 GLN A N 1
ATOM 9882 C CA . GLN A 1 1272 ? -24.571 16.922 -3.746 1.00 48.69 1272 GLN A CA 1
ATOM 9883 C C . GLN A 1 1272 ? -24.300 16.534 -2.297 1.00 48.69 1272 GLN A C 1
ATOM 9885 O O . GLN A 1 1272 ? -23.735 15.474 -2.017 1.00 48.69 1272 GLN A O 1
ATOM 9890 N N . ALA A 1 1273 ? -24.672 17.452 -1.398 1.00 44.38 1273 ALA A N 1
ATOM 9891 C CA . ALA A 1 1273 ? -24.611 17.275 0.038 1.00 44.38 1273 ALA A CA 1
ATOM 9892 C C . ALA A 1 1273 ? -25.201 15.905 0.384 1.00 44.38 1273 ALA A C 1
ATOM 9894 O O . ALA A 1 1273 ? -26.306 15.546 -0.030 1.00 44.38 1273 ALA A O 1
ATOM 9895 N N . HIS A 1 1274 ? -24.358 15.129 1.048 1.00 35.38 1274 HIS A N 1
ATOM 9896 C CA . HIS A 1 1274 ? -24.461 13.686 1.150 1.00 35.38 1274 HIS A CA 1
ATOM 9897 C C . HIS A 1 1274 ? -25.476 13.238 2.196 1.00 35.38 1274 HIS A C 1
ATOM 9899 O O . HIS A 1 1274 ? -25.437 13.784 3.316 1.00 35.38 1274 HIS A O 1
#

pLDDT: mean 83.83, std 19.87, range [21.52, 98.75]

Organism: Wallemia ichthyophaga (NCBI:txid245174)

Radius of gyration: 37.97 Å; chains: 1; bounding box: 90×113×110 Å